Protein AF-A0AA39HF41-F1 (afdb_monomer)

pLDDT: mean 73.72, std 23.26, range [21.7, 98.69]

Solvent-accessible surface area (backbone atoms only — not comparable to full-atom values): 58525 Å² total; per-residue (Å²): 61,38,45,81,34,75,86,63,43,54,76,46,36,61,50,82,94,42,81,87,53,73,68,46,78,69,53,51,40,39,56,74,93,48,81,53,82,61,61,90,40,67,92,63,82,54,64,67,60,45,44,46,60,55,39,68,59,79,60,70,20,18,40,39,44,55,35,76,93,76,39,34,33,40,35,38,27,17,63,51,6,54,32,30,44,17,41,26,35,38,70,87,62,40,34,46,44,78,36,61,58,43,76,86,52,96,90,50,73,56,54,55,40,71,60,57,37,23,30,42,40,30,44,36,56,83,71,44,30,69,76,47,30,32,36,39,30,22,47,84,61,86,68,90,64,60,66,50,52,74,73,46,34,49,83,47,76,48,95,45,48,38,79,70,82,62,62,45,84,80,69,77,73,94,44,76,67,61,42,52,53,54,45,53,55,48,37,58,49,47,52,57,42,49,40,48,19,42,47,67,65,47,73,71,56,84,79,57,86,60,33,43,25,30,57,32,48,33,43,61,53,30,42,51,50,52,54,41,47,60,77,63,47,67,65,87,45,38,36,36,34,28,32,48,21,34,18,68,79,79,90,38,58,21,81,73,17,73,29,47,62,45,24,51,55,45,49,50,50,48,47,74,74,39,70,82,43,52,72,43,51,32,44,25,68,41,44,52,68,57,49,56,51,46,40,70,74,47,44,62,58,36,31,31,66,60,49,24,37,44,50,51,47,49,38,48,52,46,32,57,33,50,55,33,54,29,26,33,69,94,78,65,46,80,42,66,60,75,34,45,42,33,40,37,51,55,53,48,41,59,74,21,46,53,47,74,64,45,47,53,30,30,78,71,50,36,69,64,42,28,52,52,51,36,39,56,39,58,75,39,40,15,75,76,44,30,26,38,52,28,30,26,24,38,74,55,74,26,47,74,32,45,42,59,64,25,61,71,45,37,60,52,59,29,61,41,48,56,72,61,28,27,38,75,90,46,61,93,48,58,14,47,27,35,40,62,35,50,36,39,44,75,71,70,47,56,66,76,57,52,52,54,67,86,66,60,67,42,61,26,20,28,49,61,76,78,47,66,91,86,66,50,52,82,39,74,55,62,84,73,75,54,67,73,74,77,63,84,71,85,83,89,87,86,88,82,92,88,79,66,78,80,84,50,72,70,37,77,49,59,42,96,87,50,48,30,31,31,63,47,78,74,44,81,46,98,90,48,62,49,37,30,28,36,26,31,32,72,88,79,69,49,68,29,28,37,39,33,41,64,48,85,85,60,62,44,69,57,49,24,50,56,56,44,51,54,50,78,76,44,63,73,89,66,36,78,28,48,60,51,75,76,48,59,41,68,49,86,88,31,45,38,39,30,26,60,53,64,42,62,25,51,41,50,40,30,58,58,80,47,64,65,43,66,48,53,68,70,40,25,46,51,50,45,48,50,54,48,52,42,50,50,46,41,43,74,74,32,38,40,50,56,57,60,51,51,76,29,30,23,31,32,46,83,94,38,56,89,39,56,28,57,54,75,43,50,37,37,39,46,74,73,78,80,64,92,66,82,68,87,50,74,69,64,88,47,93,32,55,51,49,94,84,56,54,74,82,43,31,48,58,53,10,43,55,46,48,46,48,34,34,40,23,60,77,74,72,59,58,82,81,55,84,51,68,68,57,41,37,50,53,54,51,52,61,54,64,41,50,46,68,58,28,47,76,55,61,31,67,44,58,53,36,59,52,38,53,51,58,75,68,44,84,52,85,85,51,62,59,66,64,62,48,50,51,41,50,49,52,54,36,54,77,71,67,61,72,93,85,77,86,79,37,69,78,61,54,58,62,64,74,63,74,70,83,77,67,85,76,70,84,77,79,79,86,83,84,89,80,88,87,88,83,86,86,84,86,84,83,88,76,80,94,78,90,52,69,70,57,52,52,50,53,51,48,57,67,66,66,72,77,83,79,83,88,90,56,77,68,58,55,53,53,50,52,52,51,51,54,54,49,54,50,53,48,50,55,52,51,51,52,53,52,66,72,67,58,83,76,83,88,83,85,79,88,85,87,82,91,78,81,86,82,79,92,82,88,80,88,83,85,86,80,84,90,83,84,89,81,91,81,89,86,88,83,88,80,90,88,87,85,89,89,85,88,88,88,80,89,80,92,84,85,89,83,89,84,84,87,83,86,83,87,82,88,86,82,86,82,90,82,84,88,87,84,85,82,88,88,84,89,84,83,89,79,89,87,79,91,89,83,90,85,89,81,87,87,136

Organism: NCBI:txid289476

Foldseek 3Di:
DFAPDQQFGDDFACDPVCNVDGRDLDKDKPPPVDDRQQPVVPPPQDPVVSLQSSLPDFDFMWIWAGDVVNQKIKTATEQQQLQWWKWKAWPVRRDIDIDLFYDDDPVTDIDMATDFHQWMWMQRCPPGHQLPREIEIQDPDPPPDCPCVVSNYHYDYDHHTNDQDAFDPDDDDPDPVSVVVVLVVVLVVLLVLLLVLLCVLCVCVVVDQAAAEEAFLLALLSLSVVVSCCVNPPLSHAYEHFYFAEDAVPPDWRCPFQSNVSRVVSQVVCCVVCVSHHYWYFYQTYYLVNLVVCLVVPQVRLLPPDFFLLSSLVLSSLLSRLQQWGATPPPRHTDGGPHQEYEYSPPLCLLQVQDPVLLVQCVQPNPVSSSVVSRVCSSCSSRNPSSSSQSSNCVSNHGYGYSNVRPSSSNVSSNDDNQSRFDSVDDQQCRTRVSSLVSCVVVVHDPVSSSDGDDDPSRSNVVVVSDDPPGDRGHGHDPVPCVVVVPPDDDDDDDDDDFFDDADAQRWDDAPVFIKGFHAWPDDDPPDQKTWTWIATPPPRDIWIKIKGRDLVDCLVVLQLQLLVVLVPDDPVLCQQAWHFPGWHADRNITITITHDFAAFQVCCCVPVVVVDAWDLLQLLLCLVQVLSNQVSSVVVQKDQLADDSRQWTAGDPPRNSHIHGHDSSCMDRPVPPGPNPDNDDRDDDLLAAAPPDDRLCRRVSSSLLVSLCNQAVVLSPCPVPDDSVVSNVSSVVVLCDAQVRCVVSRHHRLSNVSSVQSVVQPDNPSRDSVSVSVSSVVSNVVVVDDPDDRCTSVNVSVVVVDDPPDPDDDDDDDDDDDDDDDDDDDDDDDDDDDDLVVLVVVLVVLVVPPDDDDDDPPVVVVSVVNNVVSVVVNVVVVVVVVVVPDDDDDDDDDDDDDDDDDDDDDDDDDDDDDDDDDDDDDDDDDDDDDDDDDDDDDDDDDDDDDDDDDDDDDDDDDDDDDDDDDDDDDDDDDDDDDDDDDDDDDD

Radius of gyration: 39.73 Å; Cα contacts (8 Å, |Δi|>4): 1441; chains: 1; bounding box: 141×122×93 Å

Nearest PDB structures (foldseek):
  6eir-assembly3_C  TM=6.598E-01  e=1.238E-09  Homo sapiens
  6ej4-assembly3_C  TM=6.728E-01  e=4.015E-09  Homo sapiens
  3lm0-assembly1_A  TM=6.777E-01  e=1.125E-07  Homo sapiens
  6qf4-assembly1_A  TM=6.521E-01  e=1.509E-07  Homo sapiens
  7q7c-assembly1_A  TM=6.781E-01  e=8.389E-07  Homo sapiens

InterPro domains:
  IPR000719 Protein kinase domain [SM00220] (531-796)
  IPR001962 Asparagine synthase [PF00733] (207-361)
  IPR001962 Asparagine synthase [PF00733] (373-462)
  IPR001962 Asparagine synthase [cd01991] (208-461)
  IPR011009 Protein kinase-like domain superfamily [SSF56112] (516-795)
  IPR014729 Rossmann-like alpha/beta/alpha sandwich fold [G3DSA:3.40.50.620] (176-508)
  IPR051857 Asparagine synthetase domain-containing protein [PTHR45937] (46-478)

Secondary structure (DSSP, 8-state):
-EES-SSS-PEEP--TT-TTS------EEESTTSPPTTGGGTT---HHHHHHHHHT--SS-EEEEEEGGGTEEEEEE-TT--S--EEEE-TTS-BEEEESS----TTS--EEEEPPTT-EEEEE-TT-SGGG-EEEE--SS-----HHHHTTPEEEE-S----PPPP--S---SSHHHHHHHHHHHHHHHHHHHHHHHHHH-TTGGG--PPEEEE--SSHHHHHHHHHHHHHS-TT--EEEEEEEEE-SSS--GGG-THHHHHHHHHHHHHHH-TTS-EEEEEEEEEHHHHHHHIIIIIHHHHTT--BHHHHHHHHHHHHHHH-EEEETTT--EEE---SEEE--TTHHHHHT-SHHHHHHHHHHHHHHHHHHHHHHHHHHIIIIIHHHHHHHHTTT-EEE-GGG-HHHHHHHHHS-HHHH--TTSPTTTSTTHHHHHHHHHTT--HHHHTPPP--HHHHSSHHHHS-TT--TTSBP-GGGGGGGS--SS---------PPPPPTT-EEE-SS-EEEEEEEEEE-TTSSEEEEEEEETTT--EEEEEEES-TT--HHHHHHHHHHHHHHS-GGG-TTSPPEEEEEEETTEEEEEEE----BHHHIIIIITTTPPPPHHHHHHHHHHHHHHHHHHHHTTEE----SGGGEEEPPTTSTT-EEE--GGG-EESSS-SS----PPPP--TTPPPTT--GGGHHHHHHHHHHHHHH-TTT--GGG---HHHHHHHHHHHHT--HHHHHHTT--TTHHHHHHHHHH--SGGGS-HHHHHHHHHHHHHHTT--TT----HHHHHHHHS---------PPPPP------PPP-PPPPPP----HHHHHHHHHHHHH--SS----HHHHHHHHHHHHHHHHHHHHHHHHHHHHTSPPPPP------------------------------------------------------------------------------------------------

Sequence (988 aa):
MVIEDPQHPVFEVHDYNNAECPPTSKSFSYPTSRRPVYEDCDGISNVNLICDLLAQKKGPFAFVYHRPDLQMIFLGRDRFGRCSLVVSLSEDKKTITFGKYAKFDPTFICVRKELLAGTMYIVDYQKGGLDSITFVSSSRYEVKEPILRYFGFYRFTVDGAIEIPRINEHEYIDTDEDFQEHKQENIILGITKFDKAMKSVTYDVEQDDSPVGILFSGGIDSLLVAITAHRTLPAKYQIDLLNVAFGDGETSLPGNAPDRPQCIDAYQYLCDTYPERKFVLVLIDVQKEELQRERLRQVCRVISPANTVLDDSIGCVLWFASRGQGVIHGTGEVYTSTARILLVGSGADELFGGYSRHRGRFEGSGREGLVDELNAELENIGNKNLGRDDRVISSNDRDCRIPFLDDDFVDWVVSLPLEMKMDFSLPRGFGEKIFIREMLKELGVDEKLRTAPKRAMQFGTRIAKLENSKEKGSDPWKSSNIENTRRSTTETKPRQQKSAHRLGKNNFVVSEQHQYVVRDIISSNPRCLFEVYRVTQSRTNIDYALKVETDLSSNRLKAELQVLRLFEFAKESKRYHFPLPIDRGQALKLRFVVMDLLGPTLLDIRRGLLRRKDFSRITACHIASQTFEALTDLHDLGIVHREISLSNFCVGLPPKDDVLFLIGFTSAKDFKGKGPIKENSPRQQTVYAPRSNCPLFLEDFESWLYLVVDVFNQFVVNWAHLKNKGEIDKAKERLLQFGPQQLQQCNVPGTFEKMSKHFFHAKGPDSLNFALIRECLVEMREKEGVASENVCLDWVRKRVVSGKIEQPTRAREHPKDLLTEKKEKEKPMPVPKVADEEQIQKALAELMTTTESRRDDDIGDMQKNNLINQLKKKQEELRIQKWKANLPKPLDSGGSTGSAGKDDELKQASDALADRKDLHNRPCQKSAKAVSPVDKSLTCSGRSANSDSDLASTQKNGPLRRPKDSLGPGHVLLRQRRSNDVKQKKQG

Structure (mmCIF, N/CA/C/O backbone):
data_AF-A0AA39HF41-F1
#
_entry.id   AF-A0AA39HF41-F1
#
loop_
_atom_site.group_PDB
_atom_site.id
_atom_site.type_symbol
_atom_site.label_atom_id
_atom_site.label_alt_id
_atom_site.label_comp_id
_atom_site.label_asym_id
_atom_site.label_entity_id
_atom_site.label_seq_id
_atom_site.pdbx_PDB_ins_code
_atom_site.Cartn_x
_atom_site.Cartn_y
_atom_site.Cartn_z
_atom_site.occupancy
_atom_site.B_iso_or_equiv
_atom_site.auth_seq_id
_atom_site.auth_comp_id
_atom_site.auth_asym_id
_atom_site.auth_atom_id
_atom_site.pdbx_PDB_model_num
ATOM 1 N N . MET A 1 1 ? -4.032 -31.105 -7.626 1.00 64.56 1 MET A N 1
ATOM 2 C CA . MET A 1 1 ? -3.679 -31.526 -8.991 1.00 64.56 1 MET A CA 1
ATOM 3 C C . MET A 1 1 ? -2.314 -32.188 -8.933 1.00 64.56 1 MET A C 1
ATOM 5 O O . MET A 1 1 ? -1.343 -31.498 -8.641 1.00 64.56 1 MET A O 1
ATOM 9 N N . VAL A 1 2 ? -2.263 -33.507 -9.107 1.00 61.50 2 VAL A N 1
ATOM 10 C CA . VAL A 1 2 ? -1.028 -34.316 -9.112 1.00 61.50 2 VAL A CA 1
ATOM 11 C C . VAL A 1 2 ? -0.723 -34.746 -10.545 1.00 61.50 2 VAL A C 1
ATOM 13 O O . VAL A 1 2 ? -1.656 -35.011 -11.296 1.00 61.50 2 VAL A O 1
ATOM 16 N N . ILE A 1 3 ? 0.558 -34.776 -10.915 1.00 59.91 3 ILE A N 1
ATOM 17 C CA . ILE A 1 3 ? 1.062 -35.208 -12.222 1.00 59.91 3 ILE A CA 1
ATOM 18 C C . ILE A 1 3 ? 1.845 -36.502 -12.031 1.00 59.91 3 ILE A C 1
ATOM 20 O O . ILE A 1 3 ? 2.960 -36.487 -11.501 1.00 59.91 3 ILE A O 1
ATOM 24 N N . GLU A 1 4 ? 1.255 -37.613 -12.456 1.00 56.38 4 GLU A N 1
ATOM 25 C CA . GLU A 1 4 ? 1.871 -38.935 -12.310 1.00 56.38 4 GLU A CA 1
ATOM 26 C C . GLU A 1 4 ? 2.978 -39.181 -13.347 1.00 56.38 4 GLU A C 1
ATOM 28 O O . GLU A 1 4 ? 4.086 -39.577 -12.981 1.00 56.38 4 GLU A O 1
ATOM 33 N N . ASP A 1 5 ? 2.720 -38.855 -14.621 1.00 52.47 5 ASP A N 1
ATOM 34 C CA . ASP A 1 5 ? 3.684 -38.958 -15.723 1.00 52.47 5 ASP A CA 1
ATOM 35 C C . ASP A 1 5 ? 3.913 -37.584 -16.391 1.00 52.47 5 ASP A C 1
ATOM 37 O O . ASP A 1 5 ? 2.996 -37.029 -16.994 1.00 52.47 5 ASP A O 1
ATOM 41 N N . PRO A 1 6 ? 5.129 -37.011 -16.335 1.00 48.53 6 PRO A N 1
ATOM 42 C CA . PRO A 1 6 ? 5.464 -35.774 -17.038 1.00 48.53 6 PRO A CA 1
ATOM 43 C C . PRO A 1 6 ? 5.302 -35.841 -18.567 1.00 48.53 6 PRO A C 1
ATOM 45 O O . PRO A 1 6 ? 5.148 -34.791 -19.190 1.00 48.53 6 PRO A O 1
ATOM 48 N N . GLN A 1 7 ? 5.366 -37.035 -19.170 1.00 38.03 7 GLN A N 1
ATOM 49 C CA . GLN A 1 7 ? 5.223 -37.240 -20.618 1.00 38.03 7 GLN A CA 1
ATOM 50 C C . GLN A 1 7 ? 3.755 -37.396 -21.048 1.00 38.03 7 GLN A C 1
ATOM 52 O O . GLN A 1 7 ? 3.411 -37.011 -22.163 1.00 38.03 7 GLN A O 1
ATOM 57 N N . HIS A 1 8 ? 2.891 -37.897 -20.156 1.00 44.69 8 HIS A N 1
ATOM 58 C CA . HIS A 1 8 ? 1.448 -38.074 -20.362 1.00 44.69 8 HIS A CA 1
ATOM 59 C C . HIS A 1 8 ? 0.694 -37.755 -19.060 1.00 44.69 8 HIS A C 1
ATOM 61 O O . HIS A 1 8 ? 0.251 -38.671 -18.363 1.00 44.69 8 HIS A O 1
ATOM 67 N N . PRO A 1 9 ? 0.559 -36.479 -18.661 1.00 47.75 9 PRO A N 1
ATOM 68 C CA . PRO A 1 9 ? 0.039 -36.183 -17.337 1.00 47.75 9 PRO A CA 1
ATOM 69 C C . PRO A 1 9 ? -1.437 -36.531 -17.240 1.00 47.75 9 PRO A C 1
ATOM 71 O O . PRO A 1 9 ? -2.301 -35.889 -17.838 1.00 47.75 9 PRO A O 1
ATOM 74 N N . VAL A 1 10 ? -1.707 -37.541 -16.425 1.00 49.06 10 VAL A N 1
ATOM 75 C CA . VAL A 1 10 ? -3.010 -37.769 -15.820 1.00 49.06 10 VAL A CA 1
ATOM 76 C C . VAL A 1 10 ? -3.095 -36.845 -14.613 1.00 49.06 10 VAL A C 1
ATOM 78 O O . VAL A 1 10 ? -2.204 -36.839 -13.762 1.00 49.06 10 VAL A O 1
ATOM 81 N N . PHE A 1 11 ? -4.134 -36.012 -14.579 1.00 52.59 11 PHE A N 1
ATOM 82 C CA . PHE A 1 11 ? -4.350 -35.056 -13.503 1.00 52.59 11 PHE A CA 1
ATOM 83 C C . PHE A 1 11 ? -5.380 -35.592 -12.523 1.00 52.59 11 PHE A C 1
ATOM 85 O O . PHE A 1 11 ? -6.558 -35.710 -12.857 1.00 52.59 11 PHE A O 1
ATOM 92 N N . GLU A 1 12 ? -4.954 -35.823 -11.285 1.00 54.59 12 GLU A N 1
ATOM 93 C CA . GLU A 1 12 ? -5.878 -36.138 -10.199 1.00 54.59 12 GLU A CA 1
ATOM 94 C C . GLU A 1 12 ? -6.136 -34.912 -9.316 1.00 54.59 12 GLU A C 1
ATOM 96 O O . GLU A 1 12 ? -5.215 -34.214 -8.856 1.00 54.59 12 GLU A O 1
ATOM 101 N N . VAL A 1 13 ? -7.418 -34.626 -9.086 1.00 54.34 13 VAL A N 1
ATOM 102 C CA . VAL A 1 13 ? -7.881 -33.589 -8.160 1.00 54.34 13 VAL A CA 1
ATOM 103 C C . VAL A 1 13 ? -8.195 -34.261 -6.830 1.00 54.34 13 VAL A C 1
ATOM 105 O O . VAL A 1 13 ? -9.045 -35.138 -6.758 1.00 54.34 13 VAL A O 1
ATOM 108 N N . HIS A 1 14 ? -7.489 -33.838 -5.785 1.00 51.78 14 HIS A N 1
ATOM 109 C CA . HIS A 1 14 ? -7.597 -34.382 -4.433 1.00 51.78 14 HIS A CA 1
ATOM 110 C C . HIS A 1 14 ? -8.126 -33.300 -3.490 1.00 51.78 14 HIS A C 1
ATOM 112 O O . HIS A 1 14 ? -7.661 -32.157 -3.560 1.00 51.78 14 HIS A O 1
ATOM 118 N N . ASP A 1 15 ? -9.063 -33.659 -2.609 1.00 52.03 15 ASP A N 1
ATOM 119 C CA . ASP A 1 15 ? -9.501 -32.796 -1.509 1.00 52.03 15 ASP A CA 1
ATOM 120 C C . ASP A 1 15 ? -8.542 -32.961 -0.325 1.00 52.03 15 ASP A C 1
ATOM 122 O O . ASP A 1 15 ? -8.497 -33.994 0.339 1.00 52.03 15 ASP A O 1
ATOM 126 N N . TYR A 1 16 ? -7.749 -31.926 -0.061 1.00 46.75 16 TYR A N 1
ATOM 127 C CA . TYR A 1 16 ? -6.721 -31.969 0.975 1.00 46.75 16 TYR A CA 1
ATOM 128 C C . TYR A 1 16 ? -7.295 -31.995 2.400 1.00 46.75 16 TYR A C 1
ATOM 130 O O . TYR A 1 16 ? -6.627 -32.470 3.317 1.00 46.75 16 TYR A O 1
ATOM 138 N N . ASN A 1 17 ? -8.517 -31.496 2.604 1.00 44.03 17 ASN A N 1
ATOM 139 C CA . ASN A 1 17 ? -9.144 -31.481 3.928 1.00 44.03 17 ASN A CA 1
ATOM 140 C C . ASN A 1 17 ? -9.787 -32.827 4.286 1.00 44.03 17 ASN A C 1
ATOM 142 O O . ASN A 1 17 ? -10.229 -33.004 5.420 1.00 44.03 17 ASN A O 1
ATOM 146 N N . ASN A 1 18 ? -9.829 -33.772 3.344 1.00 44.44 18 ASN A N 1
ATOM 147 C CA . ASN A 1 18 ? -10.396 -35.093 3.552 1.00 44.44 18 ASN A CA 1
ATOM 148 C C . ASN A 1 18 ? -9.549 -36.159 2.840 1.00 44.44 18 ASN A C 1
ATOM 150 O O . ASN A 1 18 ? -9.918 -36.670 1.786 1.00 44.44 18 ASN A O 1
ATOM 154 N N . ALA A 1 19 ? -8.395 -36.484 3.430 1.00 38.59 19 ALA A N 1
ATOM 155 C CA . ALA A 1 19 ? -7.425 -37.437 2.879 1.00 38.59 19 ALA A CA 1
ATOM 156 C C . ALA A 1 19 ? -7.958 -38.880 2.740 1.00 38.59 19 ALA A C 1
ATOM 158 O O . ALA A 1 19 ? -7.330 -39.701 2.078 1.00 38.59 19 ALA A O 1
ATOM 159 N N . GLU A 1 20 ? -9.104 -39.190 3.355 1.00 35.41 20 GLU A N 1
ATOM 160 C CA . GLU A 1 20 ? -9.795 -40.479 3.230 1.00 35.41 20 GLU A CA 1
ATOM 161 C C . GLU A 1 20 ? -10.808 -40.502 2.070 1.00 35.41 20 GLU A C 1
ATOM 163 O O . GLU A 1 20 ? -11.368 -41.554 1.755 1.00 35.41 20 GLU A O 1
ATOM 168 N N . CYS A 1 21 ? -11.050 -39.365 1.406 1.00 36.84 21 CYS A N 1
ATOM 169 C CA . CYS A 1 21 ? -11.893 -39.308 0.217 1.00 36.84 21 CYS A CA 1
ATOM 170 C C . CYS A 1 21 ? -11.071 -39.657 -1.039 1.00 36.84 21 CYS A C 1
ATOM 172 O O . CYS A 1 21 ? -10.010 -39.067 -1.245 1.00 36.84 21 CYS A O 1
ATOM 174 N N . PRO A 1 22 ? -11.551 -40.562 -1.919 1.00 39.22 22 PRO A N 1
ATOM 175 C CA . PRO A 1 22 ? -10.925 -40.783 -3.226 1.00 39.22 22 PRO A CA 1
ATOM 176 C C . PRO A 1 22 ? -10.852 -39.459 -4.008 1.00 39.22 22 PRO A C 1
ATOM 178 O O . PRO A 1 22 ? -11.686 -38.591 -3.742 1.00 39.22 22 PRO A O 1
ATOM 181 N N . PRO A 1 23 ? -9.911 -39.277 -4.960 1.00 40.81 23 PRO A N 1
ATOM 182 C CA . PRO A 1 23 ? -9.758 -38.039 -5.725 1.00 40.81 23 PRO A CA 1
ATOM 183 C C . PRO A 1 23 ? -11.101 -37.571 -6.287 1.00 40.81 23 PRO A C 1
ATOM 185 O O . PRO A 1 23 ? -11.622 -38.106 -7.266 1.00 40.81 23 PRO A O 1
ATOM 188 N N . THR A 1 24 ? -11.711 -36.590 -5.625 1.00 44.41 24 THR A N 1
ATOM 189 C CA . THR A 1 24 ? -12.969 -36.020 -6.077 1.00 44.41 24 THR A CA 1
ATOM 190 C C . THR A 1 24 ? -12.652 -34.850 -6.994 1.00 44.41 24 THR A C 1
ATOM 192 O O . THR A 1 24 ? -12.048 -33.869 -6.564 1.00 44.41 24 THR A O 1
ATOM 195 N N . SER A 1 25 ? -13.124 -34.919 -8.238 1.00 50.34 25 SER A N 1
ATOM 196 C CA . SER A 1 25 ? -13.147 -33.847 -9.246 1.00 50.34 25 SER A CA 1
ATOM 197 C C . SER A 1 25 ? -14.059 -32.670 -8.851 1.00 50.34 25 SER A C 1
ATOM 199 O O . SER A 1 25 ? -14.893 -32.224 -9.641 1.00 50.34 25 SER A O 1
ATOM 201 N N . LYS A 1 26 ? -14.030 -32.235 -7.589 1.00 66.56 26 LYS A N 1
ATOM 202 C CA . LYS A 1 26 ? -15.036 -31.326 -7.042 1.00 66.56 26 LYS A CA 1
ATOM 203 C C . LYS A 1 26 ? -14.544 -29.889 -7.074 1.00 66.56 26 LYS A C 1
ATOM 205 O O . LYS A 1 26 ? -13.587 -29.509 -6.405 1.00 66.56 26 LYS A O 1
ATOM 210 N N . SER A 1 27 ? -15.257 -29.098 -7.861 1.00 82.62 27 SER A N 1
ATOM 211 C CA . SER A 1 27 ? -15.260 -27.644 -7.802 1.00 82.62 27 SER A CA 1
ATOM 212 C C . SER A 1 27 ? -15.625 -27.154 -6.395 1.00 82.62 27 SER A C 1
ATOM 214 O O . SER A 1 27 ? -16.436 -27.785 -5.714 1.00 82.62 27 SER A O 1
ATOM 216 N N . PHE A 1 28 ? -15.079 -26.015 -5.975 1.00 85.06 28 PHE A N 1
ATOM 217 C CA . PHE A 1 28 ? -15.458 -25.349 -4.730 1.00 85.06 28 PHE A CA 1
ATOM 218 C C . PHE A 1 28 ? -15.519 -23.831 -4.892 1.00 85.06 28 PHE A C 1
ATOM 220 O O . PHE A 1 28 ? -14.843 -23.245 -5.738 1.00 85.06 28 PHE A O 1
ATOM 227 N N . SER A 1 29 ? -16.302 -23.184 -4.033 1.00 87.94 29 SER A N 1
ATOM 228 C CA . SER A 1 29 ? -16.437 -21.731 -3.965 1.00 87.94 29 SER A CA 1
ATOM 229 C C . SER A 1 29 ? -16.458 -21.277 -2.509 1.00 87.94 29 SER A C 1
ATOM 231 O O . SER A 1 29 ? -17.043 -21.934 -1.650 1.00 87.94 29 SER A O 1
ATOM 233 N N . TYR A 1 30 ? -15.845 -20.130 -2.247 1.00 85.75 30 TYR A N 1
ATOM 234 C CA . TYR A 1 30 ? -15.946 -19.382 -1.002 1.00 85.75 30 TYR A CA 1
ATOM 235 C C . TYR A 1 30 ? -16.750 -18.095 -1.232 1.00 85.75 30 TYR A C 1
ATOM 237 O O . TYR A 1 30 ? -16.722 -17.586 -2.354 1.00 85.75 30 TYR A O 1
ATOM 245 N N . PRO A 1 31 ? -17.409 -17.547 -0.194 1.00 83.38 31 PRO A N 1
ATOM 246 C CA . PRO A 1 31 ? -17.703 -18.216 1.077 1.00 83.38 31 PRO A CA 1
ATOM 247 C C . PRO A 1 31 ? -18.630 -19.423 0.861 1.00 83.38 31 PRO A C 1
ATOM 249 O O . PRO A 1 31 ? -19.461 -19.420 -0.044 1.00 83.38 31 PRO A O 1
ATOM 252 N N . THR A 1 32 ? -18.494 -20.460 1.689 1.00 79.38 32 THR A N 1
ATOM 253 C CA . THR A 1 32 ? -19.282 -21.701 1.561 1.00 79.38 32 THR A CA 1
ATOM 254 C C . THR A 1 32 ? -20.760 -21.513 1.902 1.00 79.38 32 THR A C 1
ATOM 256 O O . THR A 1 32 ? -21.577 -22.348 1.531 1.00 79.38 32 THR A O 1
ATOM 259 N N . SER A 1 33 ? -21.123 -20.412 2.571 1.00 76.00 33 SER A N 1
ATOM 260 C CA . SER A 1 33 ? -22.520 -20.060 2.852 1.00 76.00 33 SER A CA 1
ATOM 261 C C . SER A 1 33 ? -23.278 -19.517 1.634 1.00 76.00 33 SER A C 1
ATOM 263 O O . SER A 1 33 ? -24.490 -19.312 1.712 1.00 76.00 33 SER A O 1
ATOM 265 N N . ARG A 1 34 ? -22.596 -19.264 0.505 1.00 80.88 34 ARG A N 1
ATOM 266 C CA . ARG A 1 34 ? -23.227 -18.860 -0.760 1.00 80.88 34 ARG A CA 1
ATOM 267 C C . ARG A 1 34 ? -23.335 -20.028 -1.724 1.00 80.88 34 ARG A C 1
ATOM 269 O O . ARG A 1 34 ? -22.486 -20.915 -1.765 1.00 80.88 34 ARG A O 1
ATOM 276 N N . ARG A 1 35 ? -24.353 -19.939 -2.580 1.00 85.31 35 ARG A N 1
ATOM 277 C CA . ARG A 1 35 ? -24.449 -20.736 -3.801 1.00 85.31 35 ARG A CA 1
ATOM 278 C C . ARG A 1 35 ? -23.143 -20.590 -4.611 1.00 85.31 35 ARG A C 1
ATOM 280 O O . ARG A 1 35 ? -22.685 -19.451 -4.766 1.00 85.31 35 ARG A O 1
ATOM 287 N N . PRO A 1 36 ? -22.533 -21.683 -5.107 1.00 88.31 36 PRO A N 1
ATOM 288 C CA . PRO A 1 36 ? -21.303 -21.603 -5.883 1.00 88.31 36 PRO A CA 1
ATOM 289 C C . PRO A 1 36 ? -21.422 -20.658 -7.078 1.00 88.31 36 PRO A C 1
ATOM 291 O O . PRO A 1 36 ? -22.393 -20.688 -7.832 1.00 88.31 36 PRO A O 1
ATOM 294 N N . VAL A 1 37 ? -20.403 -19.822 -7.274 1.00 90.19 37 VAL A N 1
ATOM 295 C CA . VAL A 1 37 ? -20.433 -18.742 -8.277 1.00 90.19 37 VAL A CA 1
ATOM 296 C C . VAL A 1 37 ? -20.560 -19.262 -9.713 1.00 90.19 37 VAL A C 1
ATOM 298 O O . VAL A 1 37 ? -21.150 -18.598 -10.564 1.00 90.19 37 VAL A O 1
ATOM 301 N N . TYR A 1 38 ? -20.039 -20.459 -9.965 1.00 91.00 38 TYR A N 1
ATOM 302 C CA . TYR A 1 38 ? -20.026 -21.125 -11.265 1.00 91.00 38 TYR A CA 1
ATOM 303 C C . TYR A 1 38 ? -21.258 -21.987 -11.549 1.00 91.00 38 TYR A C 1
ATOM 305 O O . TYR A 1 38 ? -21.323 -22.578 -12.619 1.00 91.00 38 TYR A O 1
ATOM 313 N N . GLU A 1 39 ? -22.231 -22.086 -10.641 1.00 89.94 39 GLU A N 1
ATOM 314 C CA . GLU A 1 39 ? -23.346 -23.031 -10.814 1.00 89.94 39 GLU A CA 1
ATOM 315 C C . GLU A 1 39 ? -24.185 -22.734 -12.069 1.00 89.94 39 GLU A C 1
ATOM 317 O O . GLU A 1 39 ? -24.591 -23.642 -12.783 1.00 89.94 39 GLU A O 1
ATOM 322 N N . ASP A 1 40 ? -24.362 -21.456 -12.420 1.00 90.00 40 ASP A N 1
ATOM 323 C CA . ASP A 1 40 ? -25.073 -21.072 -13.651 1.00 90.00 40 ASP A CA 1
ATOM 324 C C . ASP A 1 40 ? -24.261 -21.357 -14.936 1.00 90.00 40 ASP A C 1
ATOM 326 O O . ASP A 1 40 ? -24.747 -21.124 -16.041 1.00 90.00 40 ASP A O 1
ATOM 330 N N . CYS A 1 41 ? -23.016 -21.830 -14.807 1.00 91.75 41 CYS A N 1
ATOM 331 C CA . CYS A 1 41 ? -22.149 -22.211 -15.925 1.00 91.75 41 CYS A CA 1
ATOM 332 C C . CYS A 1 41 ? -22.209 -23.714 -16.241 1.00 91.75 41 CYS A C 1
ATOM 334 O O . CYS A 1 41 ? -21.641 -24.154 -17.250 1.00 91.75 41 CYS A O 1
ATOM 336 N N . ASP A 1 42 ? -22.876 -24.507 -15.399 1.00 89.69 42 ASP A N 1
ATOM 337 C CA . ASP A 1 42 ? -22.987 -25.949 -15.584 1.00 89.69 42 ASP A CA 1
ATOM 338 C C . ASP A 1 42 ? -23.731 -26.280 -16.887 1.00 89.69 42 ASP A C 1
ATOM 340 O O . ASP A 1 42 ? -24.760 -25.697 -17.224 1.00 89.69 42 ASP A O 1
ATOM 344 N N . GLY A 1 43 ? -23.167 -27.198 -17.677 1.00 88.56 43 GLY A N 1
ATOM 345 C CA . GLY A 1 43 ? -23.699 -27.582 -18.991 1.00 88.56 43 GLY A CA 1
ATOM 346 C C . GLY A 1 43 ? -23.360 -26.632 -20.149 1.00 88.56 43 GLY A C 1
ATOM 347 O O . GLY A 1 43 ? -23.606 -26.977 -21.305 1.00 88.56 43 GLY A O 1
ATOM 348 N N . ILE A 1 44 ? -22.747 -25.470 -19.896 1.00 93.06 44 ILE A N 1
ATOM 349 C CA . ILE A 1 44 ? -22.271 -24.573 -20.960 1.00 93.06 44 ILE A CA 1
ATOM 350 C C . ILE A 1 44 ? -20.939 -25.097 -21.500 1.00 93.06 44 ILE A C 1
ATOM 352 O O . ILE A 1 44 ? -20.003 -25.274 -20.730 1.00 93.06 44 ILE A O 1
ATOM 356 N N . SER A 1 45 ? -20.819 -25.328 -22.810 1.00 90.06 45 SER A N 1
ATOM 357 C CA . SER A 1 45 ? -19.562 -25.766 -23.449 1.00 90.06 45 SER A CA 1
ATOM 358 C C . SER A 1 45 ? -18.726 -24.620 -24.032 1.00 90.06 45 SER A C 1
ATOM 360 O O . SER A 1 45 ? -17.535 -24.779 -24.289 1.00 90.06 45 SER A O 1
ATOM 362 N N . ASN A 1 46 ? -19.334 -23.448 -24.243 1.00 87.75 46 ASN A N 1
ATOM 363 C CA . ASN A 1 46 ? -18.644 -22.270 -24.757 1.00 87.75 46 ASN A CA 1
ATOM 364 C C . ASN A 1 46 ? -17.836 -21.590 -23.640 1.00 87.75 46 ASN A C 1
ATOM 366 O O . ASN A 1 46 ? -18.404 -20.932 -22.770 1.00 87.75 46 ASN A O 1
ATOM 370 N N . VAL A 1 47 ? -16.510 -21.716 -23.712 1.00 83.06 47 VAL A N 1
ATOM 371 C CA . VAL A 1 47 ? -15.562 -21.149 -22.740 1.00 83.06 47 VAL A CA 1
ATOM 372 C C . VAL A 1 47 ? -15.728 -19.636 -22.581 1.00 83.06 47 VAL A C 1
ATOM 374 O O . VAL A 1 47 ? -15.722 -19.151 -21.456 1.00 83.06 47 VAL A O 1
ATOM 377 N N . ASN A 1 48 ? -15.947 -18.888 -23.667 1.00 82.06 48 ASN A N 1
ATOM 378 C CA . ASN A 1 48 ? -16.120 -17.433 -23.590 1.00 82.06 48 ASN A CA 1
ATOM 379 C C . ASN A 1 48 ? -17.402 -17.058 -22.836 1.00 82.06 48 ASN A C 1
ATOM 381 O O . ASN A 1 48 ? -17.381 -16.149 -22.019 1.00 82.06 48 ASN A O 1
ATOM 385 N N . LEU A 1 49 ? -18.494 -17.802 -23.043 1.00 84.69 49 LEU A N 1
ATOM 386 C CA . LEU A 1 49 ? -19.744 -17.558 -22.320 1.00 84.69 49 LEU A CA 1
ATOM 387 C C . LEU A 1 49 ? -19.612 -17.872 -20.822 1.00 84.69 49 LEU A C 1
ATOM 389 O O . LEU A 1 49 ? -20.114 -17.110 -20.000 1.00 84.69 49 LEU A O 1
ATOM 393 N N . ILE A 1 50 ? -18.916 -18.958 -20.460 1.00 87.25 50 ILE A N 1
ATOM 394 C CA . ILE A 1 50 ? -18.575 -19.247 -19.054 1.00 87.25 50 ILE A CA 1
ATOM 395 C C . ILE A 1 50 ? -17.796 -18.066 -18.469 1.00 87.25 50 ILE A C 1
ATOM 397 O O . ILE A 1 50 ? -18.123 -17.578 -17.388 1.00 87.25 50 ILE A O 1
ATOM 401 N N . CYS A 1 51 ? -16.792 -17.583 -19.202 1.00 82.38 51 CYS A N 1
ATOM 402 C CA . CYS A 1 51 ? -15.975 -16.463 -18.772 1.00 82.38 51 CYS A CA 1
ATOM 403 C C . CYS A 1 51 ? -16.797 -15.190 -18.540 1.00 82.38 51 CYS A C 1
ATOM 405 O O . CYS A 1 51 ? -16.659 -14.563 -17.491 1.00 82.38 51 CYS A O 1
ATOM 407 N N . ASP A 1 52 ? -17.670 -14.837 -19.481 1.00 80.31 52 ASP A N 1
ATOM 408 C CA . ASP A 1 52 ? -18.526 -13.654 -19.388 1.00 80.31 52 ASP A CA 1
ATOM 409 C C . ASP A 1 52 ? -19.488 -13.742 -18.195 1.00 80.31 52 ASP A C 1
ATOM 411 O O . ASP A 1 52 ? -19.657 -12.766 -17.463 1.00 80.31 52 ASP A O 1
ATOM 415 N N . LEU A 1 53 ? -20.090 -14.914 -17.962 1.00 86.94 53 LEU A N 1
ATOM 416 C CA . LEU A 1 53 ? -21.001 -15.137 -16.836 1.00 86.94 53 LEU A CA 1
ATOM 417 C C . LEU A 1 53 ? -20.288 -15.030 -15.489 1.00 86.94 53 LEU A C 1
ATOM 419 O O . LEU A 1 53 ? -20.839 -14.438 -14.561 1.00 86.94 53 LEU A O 1
ATOM 423 N N . LEU A 1 54 ? -19.077 -15.580 -15.376 1.00 86.56 54 LEU A N 1
ATOM 424 C CA . LEU A 1 54 ? -18.264 -15.503 -14.161 1.00 86.56 54 LEU A CA 1
ATOM 425 C C . LEU A 1 54 ? -17.737 -14.084 -13.916 1.00 86.56 54 LEU A C 1
ATOM 427 O O . LEU A 1 54 ? -17.723 -13.632 -12.771 1.00 86.56 54 LEU A O 1
ATOM 431 N N . ALA A 1 55 ? -17.355 -13.359 -14.971 1.00 81.12 55 ALA A N 1
ATOM 432 C CA . ALA A 1 55 ? -16.852 -11.989 -14.870 1.00 81.12 55 ALA A CA 1
ATOM 433 C C . ALA A 1 55 ? -17.921 -10.981 -14.404 1.00 81.12 55 ALA A C 1
ATOM 435 O O . ALA A 1 55 ? -17.583 -9.952 -13.822 1.00 81.12 55 ALA A O 1
ATOM 436 N N . GLN A 1 56 ? -19.207 -11.276 -14.619 1.00 83.19 56 GLN A N 1
ATOM 437 C CA . GLN A 1 56 ? -20.333 -10.427 -14.204 1.00 83.19 56 GLN A CA 1
ATOM 438 C C . GLN A 1 56 ? -20.762 -10.625 -12.740 1.00 83.19 56 GLN A C 1
ATOM 440 O O . GLN A 1 56 ? -21.644 -9.915 -12.248 1.00 83.19 56 GLN A O 1
ATOM 445 N N . LYS A 1 57 ? -20.188 -11.601 -12.028 1.00 87.69 57 LYS A N 1
ATOM 446 C CA . LYS A 1 57 ? -20.599 -11.927 -10.658 1.00 87.69 57 LYS A CA 1
ATOM 447 C C . LYS A 1 57 ? -20.137 -10.836 -9.689 1.00 87.69 57 LYS A C 1
ATOM 449 O O . LYS A 1 57 ? -18.982 -10.421 -9.704 1.00 87.69 57 LYS A O 1
ATOM 454 N N . LYS A 1 58 ? -21.055 -10.393 -8.825 1.00 88.31 58 LYS A N 1
ATOM 455 C CA . LYS A 1 58 ? -20.812 -9.398 -7.769 1.00 88.31 58 LYS A CA 1
ATOM 456 C C . LYS A 1 58 ? -20.692 -10.050 -6.392 1.00 88.31 58 LYS A C 1
ATOM 458 O O . LYS A 1 58 ? -21.224 -11.137 -6.150 1.00 88.31 58 LYS A O 1
ATOM 463 N N . GLY A 1 59 ? -20.062 -9.336 -5.466 1.00 89.75 59 GLY A N 1
ATOM 464 C CA . GLY A 1 59 ? -19.880 -9.758 -4.083 1.00 89.75 59 GLY A CA 1
ATOM 465 C C . GLY A 1 59 ? -18.604 -10.572 -3.846 1.00 89.75 59 GLY A C 1
ATOM 466 O O . GLY A 1 59 ? -17.873 -10.884 -4.784 1.00 89.75 59 GLY A O 1
ATOM 467 N N . PRO A 1 60 ? -18.307 -10.895 -2.577 1.00 90.94 60 PRO A N 1
ATOM 468 C CA . PRO A 1 60 ? -17.098 -11.621 -2.211 1.00 90.94 60 PRO A CA 1
ATOM 469 C C . PRO A 1 60 ? -17.162 -13.059 -2.720 1.00 90.94 60 PRO A C 1
ATOM 471 O O . PRO A 1 60 ? -18.132 -13.771 -2.444 1.00 90.94 60 PRO A O 1
ATOM 474 N N . PHE A 1 61 ? -16.120 -13.484 -3.433 1.00 91.31 61 PHE A N 1
ATOM 475 C CA . PHE A 1 61 ? -15.953 -14.878 -3.802 1.00 91.31 61 PHE A CA 1
ATOM 476 C C . PHE A 1 61 ? -14.520 -15.242 -4.171 1.00 91.31 61 PHE A C 1
ATOM 478 O O . PHE A 1 61 ? -13.719 -14.423 -4.620 1.00 91.31 61 PHE A O 1
ATOM 485 N N . ALA A 1 62 ? -14.228 -16.527 -4.038 1.00 92.25 62 ALA A N 1
ATOM 486 C CA . ALA A 1 62 ? -13.094 -17.177 -4.671 1.00 92.25 62 ALA A CA 1
ATOM 487 C C . ALA A 1 62 ? -13.510 -18.593 -5.054 1.00 92.25 62 ALA A C 1
ATOM 489 O O . ALA A 1 62 ? -14.196 -19.243 -4.270 1.00 92.25 62 ALA A O 1
ATOM 490 N N . PHE A 1 63 ? -13.118 -19.085 -6.223 1.00 91.38 63 PHE A N 1
ATOM 491 C CA . PHE A 1 63 ? -13.562 -20.400 -6.672 1.00 91.38 63 PHE A CA 1
ATOM 492 C C . PHE A 1 63 ? -12.497 -21.170 -7.441 1.00 91.38 63 PHE A C 1
ATOM 494 O O . PHE A 1 63 ? -11.575 -20.603 -8.031 1.00 91.38 63 PHE A O 1
ATOM 501 N N . VAL A 1 64 ? -12.699 -22.483 -7.454 1.00 89.88 64 VAL A N 1
ATOM 502 C CA . VAL A 1 64 ? -12.066 -23.451 -8.341 1.00 89.88 64 VAL A CA 1
ATOM 503 C C . VAL A 1 64 ? -13.191 -24.242 -8.986 1.00 89.88 64 VAL A C 1
ATOM 505 O O . VAL A 1 64 ? -13.949 -24.912 -8.296 1.00 89.88 64 VAL A O 1
ATOM 508 N N . TYR A 1 65 ? -13.319 -24.150 -10.301 1.00 90.50 65 TYR A N 1
ATOM 509 C CA . TYR A 1 65 ? -14.367 -24.782 -11.087 1.00 90.50 65 TYR A CA 1
ATOM 510 C C . TYR A 1 65 ? -13.742 -25.750 -12.083 1.00 90.50 65 TYR A C 1
ATOM 512 O O . TYR A 1 65 ? -13.197 -25.355 -13.112 1.00 90.50 65 TYR A O 1
ATOM 520 N N . HIS A 1 66 ? -13.767 -27.033 -11.741 1.00 87.38 66 HIS A N 1
ATOM 521 C CA . HIS A 1 66 ? -13.227 -28.099 -12.570 1.00 87.38 66 HIS A CA 1
ATOM 522 C C . HIS A 1 66 ? -14.278 -28.553 -13.583 1.00 87.38 66 HIS A C 1
ATOM 524 O O . HIS A 1 66 ? -15.381 -28.949 -13.211 1.00 87.38 66 HIS A O 1
ATOM 530 N N . ARG A 1 67 ? -13.917 -28.514 -14.868 1.00 87.06 67 ARG A N 1
ATOM 531 C CA . ARG A 1 67 ? -14.729 -28.983 -15.995 1.00 87.06 67 ARG A CA 1
ATOM 532 C C . ARG A 1 67 ? -14.007 -30.099 -16.745 1.00 87.06 67 ARG A C 1
ATOM 534 O O . ARG A 1 67 ? -13.288 -29.820 -17.708 1.00 87.06 67 ARG A O 1
ATOM 541 N N . PRO A 1 68 ? -14.160 -31.362 -16.295 1.00 81.50 68 PRO A N 1
ATOM 542 C CA . PRO A 1 68 ? -13.529 -32.516 -16.936 1.00 81.50 68 PRO A CA 1
ATOM 543 C C . PRO A 1 68 ? -13.945 -32.693 -18.400 1.00 81.50 68 PRO A C 1
ATOM 545 O O . PRO A 1 68 ? -13.121 -33.072 -19.224 1.00 81.50 68 PRO A O 1
ATOM 548 N N . ASP A 1 69 ? -15.197 -32.368 -18.732 1.00 84.38 69 ASP A N 1
ATOM 549 C CA . ASP A 1 69 ? -15.752 -32.417 -20.090 1.00 84.38 69 ASP A CA 1
ATOM 550 C C . ASP A 1 69 ? -15.057 -31.448 -21.059 1.00 84.38 69 ASP A C 1
ATOM 552 O O . ASP A 1 69 ? -14.971 -31.729 -22.252 1.00 84.38 69 ASP A O 1
ATOM 556 N N . LEU A 1 70 ? -14.522 -30.337 -20.542 1.00 83.81 70 LEU A N 1
ATOM 557 C CA . LEU A 1 70 ? -13.735 -29.362 -21.305 1.00 83.81 70 LEU A CA 1
ATOM 558 C C . LEU A 1 70 ? -12.222 -29.574 -21.167 1.00 83.81 70 LEU A C 1
ATOM 560 O O . LEU A 1 70 ? -11.451 -28.924 -21.873 1.00 83.81 70 LEU A O 1
ATOM 564 N N . GLN A 1 71 ? -11.798 -30.457 -20.257 1.00 80.44 71 GLN A N 1
ATOM 565 C CA . GLN A 1 71 ? -10.413 -30.587 -19.796 1.00 80.44 71 GLN A CA 1
ATOM 566 C C . GLN A 1 71 ? -9.832 -29.248 -19.307 1.00 80.44 71 GLN A C 1
ATOM 568 O O . GLN A 1 71 ? -8.703 -28.875 -19.631 1.00 80.44 71 GLN A O 1
ATOM 573 N N . MET A 1 72 ? -10.626 -28.508 -18.521 1.00 82.12 72 MET A N 1
ATOM 574 C CA . MET A 1 72 ? -10.259 -27.185 -18.006 1.00 82.12 72 MET A CA 1
ATOM 575 C C . MET A 1 72 ? -10.547 -27.034 -16.508 1.00 82.12 72 MET A C 1
ATOM 577 O O . MET A 1 72 ? -11.445 -27.678 -15.964 1.00 82.12 72 MET A O 1
ATOM 581 N N . ILE A 1 73 ? -9.787 -26.174 -15.824 1.00 83.56 73 ILE A N 1
ATOM 582 C CA . ILE A 1 73 ? -10.112 -25.683 -14.473 1.00 83.56 73 ILE A CA 1
ATOM 583 C C . ILE A 1 73 ? -10.178 -24.159 -14.518 1.00 83.56 73 ILE A C 1
ATOM 585 O O . ILE A 1 73 ? -9.185 -23.509 -14.822 1.00 83.56 73 ILE A O 1
ATOM 589 N N . PHE A 1 74 ? -11.318 -23.581 -14.165 1.00 86.12 74 PHE A N 1
ATOM 590 C CA . PHE A 1 74 ? -11.474 -22.141 -14.010 1.00 86.12 74 PHE A CA 1
ATOM 591 C C . PHE A 1 74 ? -11.193 -21.769 -12.555 1.00 86.12 74 PHE A C 1
ATOM 593 O O . PHE A 1 74 ? -11.707 -22.390 -11.631 1.00 86.12 74 PHE A O 1
ATOM 600 N N . LEU A 1 75 ? -10.379 -20.751 -12.336 1.00 87.38 75 LEU A N 1
ATOM 601 C CA . LEU A 1 75 ? -10.049 -20.210 -11.026 1.00 87.38 75 LEU A CA 1
ATOM 602 C C . LEU A 1 75 ? -10.371 -18.726 -11.062 1.00 87.38 75 LEU A C 1
ATOM 604 O O . LEU A 1 75 ? -10.121 -18.060 -12.067 1.00 87.38 75 LEU A O 1
ATOM 608 N N . GLY A 1 76 ? -10.865 -18.175 -9.969 1.00 86.06 76 GLY A N 1
ATOM 609 C CA . GLY A 1 76 ? -11.156 -16.752 -9.937 1.00 86.06 76 GLY A CA 1
ATOM 610 C C . GLY A 1 76 ? -11.331 -16.234 -8.532 1.00 86.06 76 GLY A C 1
ATOM 611 O O . GLY A 1 76 ? -11.648 -16.981 -7.605 1.00 86.06 76 GLY A O 1
ATOM 612 N N . ARG A 1 77 ? -11.117 -14.931 -8.396 1.00 89.62 77 ARG A N 1
ATOM 613 C CA . ARG A 1 77 ? -11.428 -14.153 -7.200 1.00 89.62 77 ARG A CA 1
ATOM 614 C C . ARG A 1 77 ? -12.305 -12.981 -7.605 1.00 89.62 77 ARG A C 1
ATOM 616 O O . ARG A 1 77 ? -12.240 -12.522 -8.746 1.00 89.62 77 ARG A O 1
ATOM 623 N N . ASP A 1 78 ? -13.093 -12.493 -6.661 1.00 90.50 78 ASP A N 1
ATOM 624 C CA . ASP A 1 78 ? -13.905 -11.305 -6.871 1.00 90.50 78 ASP A CA 1
ATOM 625 C C . ASP A 1 78 ? -13.056 -10.061 -7.170 1.00 90.50 78 ASP A C 1
ATOM 627 O O . ASP A 1 78 ? -11.833 -10.040 -6.987 1.00 90.50 78 ASP A O 1
ATOM 631 N N . ARG A 1 79 ? -13.745 -9.001 -7.596 1.00 87.19 79 ARG A N 1
ATOM 632 C CA . ARG A 1 79 ? -13.190 -7.708 -8.009 1.00 87.19 79 ARG A CA 1
ATOM 633 C C . ARG A 1 79 ? -12.113 -7.148 -7.080 1.00 87.19 79 ARG A C 1
ATOM 635 O O . ARG A 1 79 ? -11.102 -6.654 -7.564 1.00 87.19 79 ARG A O 1
ATOM 642 N N . PHE A 1 80 ? -12.305 -7.253 -5.766 1.00 90.81 80 PHE A N 1
ATOM 643 C CA . PHE A 1 80 ? -11.377 -6.708 -4.773 1.00 90.81 80 PHE A CA 1
ATOM 644 C C . PHE A 1 80 ? -10.534 -7.790 -4.096 1.00 90.81 80 PHE A C 1
ATOM 646 O O . PHE A 1 80 ? -9.649 -7.460 -3.314 1.00 90.81 80 PHE A O 1
ATOM 653 N N . GLY A 1 81 ? -10.776 -9.075 -4.381 1.00 90.88 81 GLY A N 1
ATOM 654 C CA . GLY A 1 81 ? -10.093 -10.191 -3.731 1.00 90.88 81 GLY A CA 1
ATOM 655 C C . GLY A 1 81 ? -10.433 -10.298 -2.245 1.00 90.88 81 GLY A C 1
ATOM 656 O O . GLY A 1 81 ? -9.543 -10.523 -1.425 1.00 90.88 81 GLY A O 1
ATOM 657 N N . ARG A 1 82 ? -11.709 -10.125 -1.889 1.00 92.44 82 ARG A N 1
ATOM 658 C CA . ARG A 1 82 ? -12.203 -10.232 -0.506 1.00 92.44 82 ARG A CA 1
ATOM 659 C C . ARG A 1 82 ? -12.068 -11.654 0.038 1.00 92.44 82 ARG A C 1
ATOM 661 O O . ARG A 1 82 ? -11.838 -11.814 1.229 1.00 92.44 82 ARG A O 1
ATOM 668 N N . CYS A 1 83 ? -12.157 -12.668 -0.822 1.00 91.88 83 CYS A N 1
ATOM 669 C CA . CYS A 1 83 ? -11.827 -14.049 -0.468 1.00 91.88 83 CYS A CA 1
ATOM 670 C C . CYS A 1 83 ? -10.434 -14.437 -0.986 1.00 91.88 83 CYS A C 1
ATOM 672 O O . CYS A 1 83 ? -10.054 -14.114 -2.116 1.00 91.88 83 CYS A O 1
ATOM 674 N N . SER A 1 84 ? -9.667 -15.138 -0.155 1.00 91.44 84 SER A N 1
ATOM 675 C CA . SER A 1 84 ? -8.324 -15.629 -0.468 1.00 91.44 84 SER A CA 1
ATOM 676 C C . SER A 1 84 ? -8.360 -16.849 -1.387 1.00 91.44 84 SER A C 1
ATOM 678 O O . SER A 1 84 ? -9.182 -17.752 -1.207 1.00 91.44 84 SER A O 1
ATOM 680 N N . LEU A 1 85 ? -7.417 -16.907 -2.329 1.00 90.25 85 LEU A N 1
ATOM 681 C CA . LEU A 1 85 ? -7.156 -18.096 -3.137 1.00 90.25 85 LEU A CA 1
ATOM 682 C C . LEU A 1 85 ? -5.668 -18.167 -3.467 1.00 90.25 85 LEU A C 1
ATOM 684 O O . LEU A 1 85 ? -5.131 -17.383 -4.252 1.00 90.25 85 LEU A O 1
ATOM 688 N N . VAL A 1 86 ? -5.009 -19.143 -2.858 1.00 87.19 86 VAL A N 1
ATOM 689 C CA . VAL A 1 86 ? -3.568 -19.347 -2.923 1.00 87.19 86 VAL A CA 1
ATOM 690 C C . VAL A 1 86 ? -3.263 -20.535 -3.824 1.00 87.19 86 VAL A C 1
ATOM 692 O O . VAL A 1 86 ? -3.875 -21.598 -3.714 1.00 87.19 86 VAL A O 1
ATOM 695 N N . VAL A 1 87 ? -2.264 -20.361 -4.685 1.00 84.31 87 VAL A N 1
ATOM 696 C CA . VAL A 1 87 ? -1.630 -21.435 -5.448 1.00 84.31 87 VAL A CA 1
ATOM 697 C C . VAL A 1 87 ? -0.321 -21.845 -4.777 1.00 84.31 87 VAL A C 1
ATOM 699 O O . VAL A 1 87 ? 0.477 -21.006 -4.348 1.00 84.31 87 VAL A O 1
ATOM 702 N N . SER A 1 88 ? -0.109 -23.153 -4.663 1.00 82.31 88 SER A N 1
ATOM 703 C CA . SER A 1 88 ? 1.088 -23.775 -4.093 1.00 82.31 88 SER A CA 1
ATOM 704 C C . SER A 1 88 ? 1.636 -24.810 -5.079 1.00 82.31 88 SER A C 1
ATOM 706 O O . SER A 1 88 ? 0.908 -25.732 -5.446 1.00 82.31 88 SER A O 1
ATOM 708 N N . LEU A 1 89 ? 2.895 -24.663 -5.502 1.00 77.31 89 LEU A N 1
ATOM 709 C CA . LEU A 1 89 ? 3.593 -25.604 -6.391 1.00 77.31 89 LEU A CA 1
ATOM 710 C C . LEU A 1 89 ? 4.676 -26.358 -5.610 1.00 77.31 89 LEU A C 1
ATOM 712 O O . LEU A 1 89 ? 5.481 -25.733 -4.910 1.00 77.31 89 LEU A O 1
ATOM 716 N N . SER A 1 90 ? 4.695 -27.686 -5.718 1.00 75.25 90 SER A N 1
ATOM 717 C CA . SER A 1 90 ? 5.758 -28.524 -5.152 1.00 75.25 90 SER A CA 1
ATOM 718 C C . SER A 1 90 ? 7.105 -28.293 -5.848 1.00 75.25 90 SER A C 1
ATOM 720 O O . SER A 1 90 ? 7.167 -27.851 -6.992 1.00 75.25 90 SER A O 1
ATOM 722 N N . GLU A 1 91 ? 8.207 -28.593 -5.160 1.00 72.38 91 GLU A N 1
ATOM 723 C CA . GLU A 1 91 ? 9.566 -28.377 -5.680 1.00 72.38 91 GLU A CA 1
ATOM 724 C C . GLU A 1 91 ? 9.855 -29.184 -6.957 1.00 72.38 91 GLU A C 1
ATOM 726 O O . GLU A 1 91 ? 10.441 -28.668 -7.907 1.00 72.38 91 GLU A O 1
ATOM 731 N N . ASP A 1 92 ? 9.357 -30.422 -7.018 1.00 69.75 92 ASP A N 1
ATOM 732 C CA . ASP A 1 92 ? 9.425 -31.299 -8.194 1.00 69.75 92 ASP A CA 1
ATOM 733 C C . ASP A 1 92 ? 8.501 -30.858 -9.343 1.00 69.75 92 ASP A C 1
ATOM 735 O O . ASP A 1 92 ? 8.476 -31.482 -10.404 1.00 69.75 92 ASP A O 1
ATOM 739 N N . LYS A 1 93 ? 7.732 -29.786 -9.120 1.00 69.69 93 LYS A N 1
ATOM 740 C CA . LYS A 1 93 ? 6.693 -29.231 -9.986 1.00 69.69 93 LYS A CA 1
ATOM 741 C C . LYS A 1 93 ? 5.543 -30.183 -10.310 1.00 69.69 93 LYS A C 1
ATOM 743 O O . LYS A 1 93 ? 4.650 -29.787 -11.045 1.00 69.69 93 LYS A O 1
ATOM 748 N N . LYS A 1 94 ? 5.493 -31.392 -9.751 1.00 69.19 94 LYS A N 1
ATOM 749 C CA . LYS A 1 94 ? 4.472 -32.396 -10.093 1.00 69.19 94 LYS A CA 1
ATOM 750 C C . LYS A 1 94 ? 3.117 -32.134 -9.451 1.00 69.19 94 LYS A C 1
ATOM 752 O O . LYS A 1 94 ? 2.113 -32.659 -9.913 1.00 69.19 94 LYS A O 1
ATOM 757 N N . THR A 1 95 ? 3.068 -31.349 -8.378 1.00 73.69 95 THR A N 1
ATOM 758 C CA . THR A 1 95 ? 1.837 -31.113 -7.625 1.00 73.69 95 THR A CA 1
ATOM 759 C C . THR A 1 95 ? 1.522 -29.631 -7.533 1.00 73.69 95 THR A C 1
ATOM 761 O O . THR A 1 95 ? 2.296 -28.840 -6.993 1.00 73.69 95 THR A O 1
ATOM 764 N N . ILE A 1 96 ? 0.324 -29.273 -7.990 1.00 76.94 96 ILE A N 1
ATOM 765 C CA . ILE A 1 96 ? -0.262 -27.943 -7.837 1.00 76.94 96 ILE A CA 1
ATOM 766 C C . ILE A 1 96 ? -1.474 -28.052 -6.917 1.00 76.94 96 ILE A C 1
ATOM 768 O O . ILE A 1 96 ? -2.374 -28.872 -7.127 1.00 76.94 96 ILE A O 1
ATOM 772 N N . THR A 1 97 ? -1.497 -27.216 -5.884 1.00 78.44 97 THR A N 1
ATOM 773 C CA . THR A 1 97 ? -2.609 -27.114 -4.934 1.00 78.44 97 THR A CA 1
ATOM 774 C C . THR A 1 97 ? -3.208 -25.719 -5.002 1.00 78.44 97 THR A C 1
ATOM 776 O O . THR A 1 97 ? -2.474 -24.729 -4.977 1.00 78.44 97 THR A O 1
ATOM 779 N N . PHE A 1 98 ? -4.535 -25.657 -5.056 1.00 82.81 98 PHE A N 1
ATOM 780 C CA . PHE A 1 98 ? -5.311 -24.429 -4.947 1.00 82.81 98 PHE A CA 1
ATOM 781 C C . PHE A 1 98 ? -6.156 -24.514 -3.684 1.00 82.81 98 PHE A C 1
ATOM 783 O O . PHE A 1 98 ? -6.770 -25.547 -3.427 1.00 82.81 98 PHE A O 1
ATOM 790 N N . GLY A 1 99 ? -6.198 -23.446 -2.901 1.00 82.50 99 GLY A N 1
ATOM 791 C CA . GLY A 1 99 ? -7.022 -23.416 -1.700 1.00 82.50 99 GLY A CA 1
ATOM 792 C C . GLY A 1 99 ? -6.985 -22.066 -1.013 1.00 82.50 99 GLY A C 1
ATOM 793 O O . GLY A 1 99 ? -6.205 -21.189 -1.383 1.00 82.50 99 GLY A O 1
ATOM 794 N N . LYS A 1 100 ? -7.822 -21.894 0.013 1.00 84.31 100 LYS A N 1
ATOM 795 C CA . LYS A 1 100 ? -7.813 -20.664 0.817 1.00 84.31 100 LYS A CA 1
ATOM 796 C C . LYS A 1 100 ? -6.450 -20.437 1.479 1.00 84.31 100 LYS A C 1
ATOM 798 O O . LYS A 1 100 ? -5.978 -19.305 1.495 1.00 84.31 100 LYS A O 1
ATOM 803 N N . TYR A 1 101 ? -5.822 -21.500 1.986 1.00 85.31 101 TYR A N 1
ATOM 804 C CA . TYR A 1 101 ? -4.539 -21.462 2.691 1.00 85.31 101 TYR A CA 1
ATOM 805 C C . TYR A 1 101 ? -3.393 -21.995 1.834 1.00 85.31 101 TYR A C 1
ATOM 807 O O . TYR A 1 101 ? -3.564 -22.903 1.021 1.00 85.31 101 TYR A O 1
ATOM 815 N N . ALA A 1 102 ? -2.194 -21.465 2.065 1.00 79.69 102 ALA A N 1
ATOM 816 C CA . ALA A 1 102 ? -0.986 -21.996 1.457 1.00 79.69 102 ALA A CA 1
ATOM 817 C C . ALA A 1 102 ? -0.661 -23.397 2.004 1.00 79.69 102 ALA A C 1
ATOM 819 O O . ALA A 1 102 ? -0.711 -23.616 3.217 1.00 79.69 102 ALA A O 1
ATOM 820 N N . LYS A 1 103 ? -0.252 -24.335 1.137 1.00 71.25 103 LYS A N 1
ATOM 821 C CA . LYS A 1 103 ? 0.150 -25.676 1.588 1.00 71.25 103 LYS A CA 1
ATOM 822 C C . LYS A 1 103 ? 1.430 -25.577 2.417 1.00 71.25 103 LYS A C 1
ATOM 824 O O . LYS A 1 103 ? 2.497 -25.215 1.904 1.00 71.25 103 LYS A O 1
ATOM 829 N N . PHE A 1 104 ? 1.331 -25.903 3.703 1.00 63.72 104 PHE A N 1
ATOM 830 C CA . PHE A 1 104 ? 2.486 -26.019 4.583 1.00 63.72 104 PHE A CA 1
ATOM 831 C C . PHE A 1 104 ? 2.975 -27.465 4.580 1.00 63.72 104 PHE A C 1
ATOM 833 O O . PHE A 1 104 ? 2.421 -28.312 5.270 1.00 63.72 104 PHE A O 1
ATOM 840 N N . ASP A 1 105 ? 4.003 -27.733 3.782 1.00 60.81 105 ASP A N 1
ATOM 841 C CA . ASP A 1 105 ? 4.681 -29.020 3.761 1.00 60.81 105 ASP A CA 1
ATOM 842 C C . ASP A 1 105 ? 6.104 -28.832 4.310 1.00 60.81 105 ASP A C 1
ATOM 844 O O . ASP A 1 105 ? 6.894 -28.119 3.688 1.00 60.81 105 ASP A O 1
ATOM 848 N N . PRO A 1 106 ? 6.430 -29.377 5.493 1.00 50.66 106 PRO A N 1
ATOM 849 C CA . PRO A 1 106 ? 7.767 -29.263 6.067 1.00 50.66 106 PRO A CA 1
ATOM 850 C C . PRO A 1 106 ? 8.811 -30.115 5.329 1.00 50.66 106 PRO A C 1
ATOM 852 O O . PRO A 1 106 ? 10.000 -29.941 5.583 1.00 50.66 106 PRO A O 1
ATOM 855 N N . THR A 1 107 ? 8.391 -31.020 4.437 1.00 42.59 107 THR A N 1
ATOM 856 C CA . THR A 1 107 ? 9.285 -31.928 3.700 1.00 42.59 107 THR A CA 1
ATOM 857 C C . THR A 1 107 ? 9.705 -31.403 2.324 1.00 42.59 107 THR A C 1
ATOM 859 O O . THR A 1 107 ? 10.656 -31.926 1.751 1.00 42.59 107 THR A O 1
ATOM 862 N N . PHE A 1 108 ? 9.076 -30.330 1.825 1.00 47.31 108 PHE A N 1
ATOM 863 C CA . PHE A 1 108 ? 9.359 -29.749 0.506 1.00 47.31 108 PHE A CA 1
ATOM 864 C C . PHE A 1 108 ? 9.445 -28.219 0.546 1.00 47.31 108 PHE A C 1
ATOM 866 O O . PHE A 1 108 ? 8.654 -27.549 1.218 1.00 47.31 108 PHE A O 1
ATOM 873 N N . ILE A 1 109 ? 10.338 -27.629 -0.255 1.00 54.34 109 ILE A N 1
ATOM 874 C CA . ILE A 1 109 ? 10.322 -26.181 -0.497 1.00 54.34 109 ILE A CA 1
ATOM 875 C C . ILE A 1 109 ? 9.199 -25.881 -1.500 1.00 54.34 109 ILE A C 1
ATOM 877 O O . ILE A 1 109 ? 9.352 -26.018 -2.708 1.00 54.34 109 ILE A O 1
ATOM 881 N N . CYS A 1 110 ? 8.032 -25.479 -0.997 1.00 62.00 110 CYS A N 1
ATOM 882 C CA . CYS A 1 110 ? 6.881 -25.130 -1.829 1.00 62.00 110 CYS A CA 1
ATOM 883 C C . CYS A 1 110 ? 6.852 -23.627 -2.147 1.00 62.00 110 CYS A C 1
ATOM 885 O O . CYS A 1 110 ? 6.889 -22.787 -1.239 1.00 62.00 110 CYS A O 1
ATOM 887 N N . VAL A 1 111 ? 6.729 -23.274 -3.430 1.00 71.25 111 VAL A N 1
ATOM 888 C CA . VAL A 1 111 ? 6.487 -21.885 -3.843 1.00 71.25 111 VAL A CA 1
ATOM 889 C C . VAL A 1 111 ? 4.997 -21.598 -3.713 1.00 71.25 111 VAL A C 1
ATOM 891 O O . VAL A 1 111 ? 4.169 -22.296 -4.295 1.00 71.25 111 VAL A O 1
ATOM 894 N N . ARG A 1 112 ? 4.661 -20.541 -2.970 1.00 82.12 112 ARG A N 1
ATOM 895 C CA . ARG A 1 112 ? 3.283 -20.150 -2.646 1.00 82.12 112 ARG A CA 1
ATOM 896 C C . ARG A 1 112 ? 3.011 -18.735 -3.117 1.00 82.12 112 ARG A C 1
ATOM 898 O O . ARG A 1 112 ? 3.848 -17.854 -2.897 1.00 82.12 112 ARG A O 1
ATOM 905 N N . LYS A 1 113 ? 1.850 -18.503 -3.724 1.00 83.25 113 LYS A N 1
ATOM 906 C CA . LYS A 1 113 ? 1.442 -17.187 -4.226 1.00 83.25 113 LYS A CA 1
ATOM 907 C C . LYS A 1 113 ? -0.070 -16.996 -4.180 1.00 83.25 113 LYS A C 1
ATOM 909 O O . LYS A 1 113 ? -0.823 -17.945 -4.335 1.00 83.25 113 LYS A O 1
ATOM 914 N N . GLU A 1 114 ? -0.490 -15.754 -3.986 1.00 87.06 114 GLU A N 1
ATOM 915 C CA . GLU A 1 114 ? -1.889 -15.349 -4.096 1.00 87.06 114 GLU A CA 1
ATOM 916 C C . GLU A 1 114 ? -2.264 -15.226 -5.577 1.00 87.06 114 GLU A C 1
ATOM 918 O O . GLU A 1 114 ? -1.479 -14.670 -6.352 1.00 87.06 114 GLU A O 1
ATOM 923 N N . LEU A 1 115 ? -3.440 -15.715 -5.974 1.00 84.12 115 LEU A N 1
ATOM 924 C CA . LEU A 1 115 ? -4.007 -15.381 -7.283 1.00 84.12 115 LEU A CA 1
ATOM 925 C C . LEU A 1 115 ? -4.504 -13.936 -7.280 1.00 84.12 115 LEU A C 1
ATOM 927 O O . LEU A 1 115 ? -5.005 -13.468 -6.263 1.00 84.12 115 LEU A O 1
ATOM 931 N N . LEU A 1 116 ? -4.394 -13.219 -8.397 1.00 81.25 116 LEU A N 1
ATOM 932 C CA . LEU A 1 116 ? -4.798 -11.815 -8.429 1.00 81.25 116 LEU A CA 1
ATOM 933 C C . LEU A 1 116 ? -6.305 -11.640 -8.228 1.00 81.25 116 LEU A C 1
ATOM 935 O O . LEU A 1 116 ? -7.116 -12.399 -8.758 1.00 81.25 116 LEU A O 1
ATOM 939 N N . ALA A 1 117 ? -6.662 -10.589 -7.492 1.00 84.19 117 ALA A N 1
ATOM 940 C CA . ALA A 1 117 ? -8.023 -10.069 -7.446 1.00 84.19 117 ALA A CA 1
ATOM 941 C C . ALA A 1 117 ? -8.504 -9.623 -8.838 1.00 84.19 117 ALA A C 1
ATOM 943 O O . ALA A 1 117 ? -7.691 -9.271 -9.699 1.00 84.19 117 ALA A O 1
ATOM 944 N N . GLY A 1 118 ? -9.820 -9.662 -9.067 1.00 80.25 118 GLY A N 1
ATOM 945 C CA . GLY A 1 118 ? -10.431 -9.230 -10.330 1.00 80.25 118 GLY A CA 1
ATOM 946 C C . GLY A 1 118 ? -9.916 -9.981 -11.562 1.00 80.25 118 GLY A C 1
ATOM 947 O O . GLY A 1 118 ? -10.010 -9.486 -12.681 1.00 80.25 118 GLY A O 1
ATOM 948 N N . THR A 1 119 ? -9.327 -11.162 -11.370 1.00 76.56 119 THR A N 1
ATOM 949 C CA . THR A 1 119 ? -8.743 -11.954 -12.449 1.00 76.56 119 THR A CA 1
ATOM 950 C C . THR A 1 119 ? -9.303 -13.363 -12.410 1.00 76.56 119 THR A C 1
ATOM 952 O O . THR A 1 119 ? -9.319 -14.024 -11.372 1.00 76.56 119 THR A O 1
ATOM 955 N N . MET A 1 120 ? -9.727 -13.830 -13.578 1.00 79.81 120 MET A N 1
ATOM 956 C CA . MET A 1 120 ? -10.047 -15.225 -13.823 1.00 79.81 120 MET A CA 1
ATOM 957 C C . MET A 1 120 ? -8.886 -15.887 -14.559 1.00 79.81 120 MET A C 1
ATOM 959 O O . MET A 1 120 ? -8.258 -15.274 -15.424 1.00 79.81 120 MET A O 1
ATOM 963 N N . TYR A 1 121 ? -8.617 -17.131 -14.202 1.00 80.38 121 TYR A N 1
ATOM 964 C CA . TYR A 1 121 ? -7.566 -17.976 -14.737 1.00 80.38 121 TYR A CA 1
ATOM 965 C C . TYR A 1 121 ? -8.202 -19.265 -15.246 1.00 80.38 121 TYR A C 1
ATOM 967 O O . TYR A 1 121 ? -8.984 -19.877 -14.528 1.00 80.38 121 TYR A O 1
ATOM 975 N N . ILE A 1 122 ? -7.854 -19.709 -16.446 1.00 79.06 122 ILE A N 1
ATOM 976 C CA . ILE A 1 122 ? -8.308 -21.001 -16.976 1.00 79.06 122 ILE A CA 1
ATOM 977 C C . ILE A 1 122 ? -7.090 -21.882 -17.161 1.00 79.06 122 ILE A C 1
ATOM 979 O O . ILE A 1 122 ? -6.228 -21.528 -17.950 1.00 79.06 122 ILE A O 1
ATOM 983 N N . VAL A 1 123 ? -7.021 -22.996 -16.448 1.00 78.94 123 VAL A N 1
ATOM 984 C CA . VAL A 1 123 ? -6.012 -24.040 -16.613 1.00 78.94 123 VAL A CA 1
ATOM 985 C C . VAL A 1 123 ? -6.495 -24.976 -17.714 1.00 78.94 123 VAL A C 1
ATOM 987 O O . VAL A 1 123 ? -7.360 -25.812 -17.460 1.00 78.94 123 VAL A O 1
ATOM 990 N N . ASP A 1 124 ? -5.966 -24.823 -18.924 1.00 75.75 124 ASP A N 1
ATOM 991 C CA . ASP A 1 124 ? -6.185 -25.762 -20.027 1.00 75.75 124 ASP A CA 1
ATOM 992 C C . ASP A 1 124 ? -5.100 -26.844 -19.990 1.00 75.75 124 ASP A C 1
ATOM 994 O O . ASP A 1 124 ? -3.903 -26.539 -20.062 1.00 75.75 124 ASP A O 1
ATOM 998 N N . TYR A 1 125 ? -5.527 -28.100 -19.841 1.00 73.94 125 TYR A N 1
ATOM 999 C CA . TYR A 1 125 ? -4.643 -29.259 -19.749 1.00 73.94 125 TYR A CA 1
ATOM 1000 C C . TYR A 1 125 ? -4.852 -30.287 -20.874 1.00 73.94 125 TYR A C 1
ATOM 1002 O O . TYR A 1 125 ? -4.471 -31.449 -20.729 1.00 73.94 125 TYR A O 1
ATOM 1010 N N . GLN A 1 126 ? -5.372 -29.857 -22.031 1.00 68.38 126 GLN A N 1
ATOM 1011 C CA . GLN A 1 126 ? -5.609 -30.725 -23.194 1.00 68.38 126 GLN A CA 1
ATOM 1012 C C . GLN A 1 126 ? -4.333 -31.309 -23.832 1.00 68.38 126 GLN A C 1
ATOM 1014 O O . GLN A 1 126 ? -4.388 -32.358 -24.472 1.00 68.38 126 GLN A O 1
ATOM 1019 N N . LYS A 1 127 ? -3.176 -30.636 -23.714 1.00 54.91 127 LYS A N 1
ATOM 1020 C CA . LYS A 1 127 ? -1.961 -30.960 -24.497 1.00 54.91 127 LYS A CA 1
ATOM 1021 C C . LYS A 1 127 ? -0.863 -31.733 -23.766 1.00 54.91 127 LYS A C 1
ATOM 1023 O O . LYS A 1 127 ? 0.129 -32.060 -24.405 1.00 54.91 127 LYS A O 1
ATOM 1028 N N . GLY A 1 128 ? -1.038 -32.049 -22.484 1.00 51.53 128 GLY A N 1
ATOM 1029 C CA . GLY A 1 128 ? -0.083 -32.842 -21.705 1.00 51.53 128 GLY A CA 1
ATOM 1030 C C . GLY A 1 128 ? 1.271 -32.153 -21.441 1.00 51.53 128 GLY A C 1
ATOM 1031 O O . GLY A 1 128 ? 2.012 -31.793 -22.349 1.00 51.53 128 GLY A O 1
ATOM 1032 N N . GLY A 1 129 ? 1.592 -31.912 -20.174 1.00 51.59 129 GLY A N 1
ATOM 1033 C CA . GLY A 1 129 ? 2.884 -31.451 -19.641 1.00 51.59 129 GLY A CA 1
ATOM 1034 C C . GLY A 1 129 ? 2.746 -30.151 -18.838 1.00 51.59 129 GLY A C 1
ATOM 1035 O O . GLY A 1 129 ? 1.903 -29.326 -19.163 1.00 51.59 129 GLY A O 1
ATOM 1036 N N . LEU A 1 130 ? 3.567 -29.915 -17.801 1.00 49.62 130 LEU A N 1
ATOM 1037 C CA . LEU A 1 130 ? 3.571 -28.612 -17.094 1.00 49.62 130 LEU A CA 1
ATOM 1038 C C . LEU A 1 130 ? 3.886 -27.442 -18.030 1.00 49.62 130 LEU A C 1
ATOM 1040 O O . LEU A 1 130 ? 3.305 -26.370 -17.882 1.00 49.62 130 LEU A O 1
ATOM 1044 N N . ASP A 1 131 ? 4.760 -27.679 -19.009 1.00 51.69 131 ASP A N 1
ATOM 1045 C CA . ASP A 1 131 ? 5.152 -26.696 -20.021 1.00 51.69 131 ASP A CA 1
ATOM 1046 C C . ASP A 1 131 ? 4.033 -26.411 -21.040 1.00 51.69 131 ASP A C 1
ATOM 1048 O O . ASP A 1 131 ? 4.134 -25.462 -21.816 1.00 51.69 131 ASP A O 1
ATOM 1052 N N . SER A 1 132 ? 2.963 -27.214 -21.060 1.00 50.97 132 SER A N 1
ATOM 1053 C CA . SER A 1 132 ? 1.806 -27.023 -21.942 1.00 50.97 132 SER A CA 1
ATOM 1054 C C . SER A 1 132 ? 0.544 -26.578 -21.204 1.00 50.97 132 SER A C 1
ATOM 1056 O O . SER A 1 132 ? -0.441 -26.236 -21.866 1.00 50.97 132 SER A O 1
ATOM 1058 N N . ILE A 1 133 ? 0.580 -26.496 -19.862 1.00 56.22 133 ILE A N 1
ATOM 1059 C CA . ILE A 1 133 ? -0.510 -25.911 -19.081 1.00 56.22 133 ILE A CA 1
ATOM 1060 C C . ILE A 1 133 ? -0.622 -24.438 -19.465 1.00 56.22 133 ILE A C 1
ATOM 1062 O O . ILE A 1 133 ? 0.228 -23.593 -19.151 1.00 56.22 133 ILE A O 1
ATOM 1066 N N . THR A 1 134 ? -1.704 -24.146 -20.169 1.00 56.25 134 THR A N 1
ATOM 1067 C CA . THR A 1 134 ? -1.973 -22.822 -20.698 1.00 56.25 134 THR A CA 1
ATOM 1068 C C . THR A 1 134 ? -2.934 -22.119 -19.764 1.00 56.25 134 THR A C 1
ATOM 1070 O O . THR A 1 134 ? -3.974 -22.671 -19.415 1.00 56.25 134 THR A O 1
ATOM 1073 N N . PHE A 1 135 ? -2.576 -20.902 -19.357 1.00 62.72 135 PHE A N 1
ATOM 1074 C CA . PHE A 1 135 ? -3.447 -20.064 -18.553 1.00 62.72 135 PHE A CA 1
ATOM 1075 C C . PHE A 1 135 ? -4.095 -18.996 -19.419 1.00 62.72 135 PHE A C 1
ATOM 1077 O O . PHE A 1 135 ? -3.406 -18.156 -20.011 1.00 62.72 135 PHE A O 1
ATOM 1084 N N . VAL A 1 136 ? -5.424 -18.998 -19.451 1.00 56.31 136 VAL A N 1
ATOM 1085 C CA . VAL A 1 136 ? -6.192 -17.905 -20.051 1.00 56.31 136 VAL A CA 1
ATOM 1086 C C . VAL A 1 136 ? -6.577 -16.919 -18.961 1.00 56.31 136 VAL A C 1
ATOM 1088 O O . VAL A 1 136 ? -7.187 -17.308 -17.967 1.00 56.31 136 VAL A O 1
ATOM 1091 N N . SER A 1 137 ? -6.202 -15.652 -19.137 1.00 59.78 137 SER A N 1
ATOM 1092 C CA . SER A 1 137 ? -6.607 -14.561 -18.248 1.00 59.78 137 SER A CA 1
ATOM 1093 C C . SER A 1 137 ? -7.576 -13.630 -18.961 1.00 59.78 137 SER A C 1
ATOM 1095 O O . SER A 1 137 ? -7.313 -13.238 -20.097 1.00 59.78 137 SER A O 1
ATOM 1097 N N . SER A 1 138 ? -8.664 -13.242 -18.294 1.00 52.72 138 SER A N 1
ATOM 1098 C CA . SER A 1 138 ? -9.644 -12.309 -18.866 1.00 52.72 138 SER A CA 1
ATOM 1099 C C . SER A 1 138 ? -9.315 -10.823 -18.643 1.00 52.72 138 SER A C 1
ATOM 1101 O O . SER A 1 138 ? -10.045 -9.943 -19.098 1.00 52.72 138 SER A O 1
ATOM 1103 N N . SER A 1 139 ? -8.204 -10.502 -17.964 1.00 53.38 139 SER A N 1
ATOM 1104 C CA . SER A 1 139 ? -7.817 -9.109 -17.709 1.00 53.38 139 SER A CA 1
ATOM 1105 C C . SER A 1 139 ? -7.341 -8.413 -18.992 1.00 53.38 139 SER A C 1
ATOM 1107 O O . SER A 1 139 ? -6.291 -8.766 -19.540 1.00 53.38 139 SER A O 1
ATOM 1109 N N . ARG A 1 140 ? -8.069 -7.359 -19.406 1.00 45.88 140 ARG A N 1
ATOM 1110 C CA . ARG A 1 140 ? -7.722 -6.435 -20.511 1.00 45.88 140 ARG A CA 1
ATOM 1111 C C . ARG A 1 140 ? -6.414 -5.683 -20.283 1.00 45.88 140 ARG A C 1
ATOM 1113 O O . ARG A 1 140 ? -5.784 -5.235 -21.237 1.00 45.88 140 ARG A O 1
ATOM 1120 N N . TYR A 1 141 ? -5.986 -5.548 -19.033 1.00 48.53 141 TYR A N 1
ATOM 1121 C CA . TYR A 1 141 ? -4.702 -4.942 -18.736 1.00 48.53 141 TYR A CA 1
ATOM 1122 C C . TYR A 1 141 ? -3.596 -5.955 -19.001 1.00 48.53 141 TYR A C 1
ATOM 1124 O O . TYR A 1 141 ? -3.667 -7.123 -18.594 1.00 48.53 141 TYR A O 1
ATOM 1132 N N . GLU A 1 142 ? -2.549 -5.494 -19.683 1.00 44.16 142 GLU A N 1
ATOM 1133 C CA . GLU A 1 142 ? -1.267 -6.172 -19.822 1.00 44.16 142 GLU A CA 1
ATOM 1134 C C . GLU A 1 142 ? -0.621 -6.243 -18.429 1.00 44.16 142 GLU A C 1
ATOM 1136 O O . GLU A 1 142 ? 0.350 -5.551 -18.121 1.00 44.16 142 GLU A O 1
ATOM 1141 N N . VAL A 1 143 ? -1.222 -7.028 -17.523 1.00 48.53 143 VAL A N 1
ATOM 1142 C CA . VAL A 1 143 ? -0.696 -7.222 -16.182 1.00 48.53 143 VAL A CA 1
ATOM 1143 C C . VAL A 1 143 ? 0.691 -7.785 -16.409 1.00 48.53 143 VAL A C 1
ATOM 1145 O O . VAL A 1 143 ? 0.843 -8.846 -17.024 1.00 48.53 143 VAL A O 1
ATOM 1148 N N . LYS A 1 144 ? 1.714 -7.028 -16.016 1.00 45.94 144 LYS A N 1
ATOM 1149 C CA . LYS A 1 144 ? 3.107 -7.469 -16.020 1.00 45.94 144 LYS A CA 1
ATOM 1150 C C . LYS A 1 144 ? 3.223 -8.550 -14.946 1.00 45.94 144 LYS A C 1
ATOM 1152 O O . LYS A 1 144 ? 3.820 -8.304 -13.909 1.00 45.94 144 LYS A O 1
ATOM 1157 N N . GLU A 1 145 ? 2.601 -9.702 -15.172 1.00 55.22 145 GLU A N 1
ATOM 1158 C CA . GLU A 1 145 ? 2.475 -10.798 -14.221 1.00 55.22 145 GLU A CA 1
ATOM 1159 C C . GLU A 1 145 ? 3.474 -11.900 -14.565 1.00 55.22 145 GLU A C 1
ATOM 1161 O O . GLU A 1 145 ? 3.197 -12.773 -15.392 1.00 55.22 145 GLU A O 1
ATOM 1166 N N . PRO A 1 146 ? 4.676 -11.868 -13.964 1.00 51.88 146 PRO A N 1
ATOM 1167 C CA . PRO A 1 146 ? 5.657 -12.932 -14.094 1.00 51.88 146 PRO A CA 1
ATOM 1168 C C . PRO A 1 146 ? 5.280 -14.190 -13.298 1.00 51.88 146 PRO A C 1
ATOM 1170 O O . PRO A 1 146 ? 6.001 -15.177 -13.399 1.00 51.88 146 PRO A O 1
ATOM 1173 N N . ILE A 1 147 ? 4.198 -14.186 -12.507 1.00 55.28 147 ILE A N 1
ATOM 1174 C CA . ILE A 1 147 ? 3.905 -15.260 -11.548 1.00 55.28 147 ILE A CA 1
ATOM 1175 C C . ILE A 1 147 ? 3.617 -16.594 -12.232 1.00 55.28 147 ILE A C 1
ATOM 1177 O O . ILE A 1 147 ? 4.162 -17.619 -11.844 1.00 55.28 147 ILE A O 1
ATOM 1181 N N . LEU A 1 148 ? 2.844 -16.570 -13.317 1.00 55.69 148 LEU A N 1
ATOM 1182 C CA . LEU A 1 148 ? 2.521 -17.770 -14.077 1.00 55.69 148 LEU A CA 1
ATOM 1183 C C . LEU A 1 148 ? 3.741 -18.260 -14.869 1.00 55.69 148 LEU A C 1
ATOM 1185 O O . LEU A 1 148 ? 4.010 -19.456 -14.883 1.00 55.69 148 LEU A O 1
ATOM 1189 N N . ARG A 1 149 ? 4.578 -17.345 -15.388 1.00 59.78 149 ARG A N 1
ATOM 1190 C CA . ARG A 1 149 ? 5.879 -17.704 -15.990 1.00 59.78 149 ARG A CA 1
ATOM 1191 C C . ARG A 1 149 ? 6.826 -18.351 -14.980 1.00 59.78 149 ARG A C 1
ATOM 1193 O O . ARG A 1 149 ? 7.556 -19.266 -15.341 1.00 59.78 149 ARG A O 1
ATOM 1200 N N . TYR A 1 150 ? 6.817 -17.893 -13.726 1.00 56.81 150 TYR A N 1
ATOM 1201 C CA . TYR A 1 150 ? 7.626 -18.474 -12.652 1.00 56.81 150 TYR A CA 1
ATOM 1202 C C . TYR A 1 150 ? 7.263 -19.947 -12.403 1.00 56.81 150 TYR A C 1
ATOM 1204 O O . TYR A 1 150 ? 8.138 -20.763 -12.121 1.00 56.81 150 TYR A O 1
ATOM 1212 N N . PHE A 1 151 ? 5.989 -20.301 -12.572 1.00 58.78 151 PHE A N 1
ATOM 1213 C CA . PHE A 1 151 ? 5.504 -21.675 -12.466 1.00 58.78 151 PHE A CA 1
ATOM 1214 C C . PHE A 1 151 ? 5.591 -22.479 -13.784 1.00 58.78 151 PHE A C 1
ATOM 1216 O O . PHE A 1 151 ? 5.221 -23.647 -13.790 1.00 58.78 151 PHE A O 1
ATOM 1223 N N . GLY A 1 152 ? 6.132 -21.901 -14.868 1.00 54.62 152 GLY A N 1
ATOM 1224 C CA . GLY A 1 152 ? 6.301 -22.568 -16.171 1.00 54.62 152 GLY A CA 1
ATOM 1225 C C . GLY A 1 152 ? 5.149 -22.376 -17.164 1.00 54.62 152 GLY A C 1
ATOM 1226 O O . GLY A 1 152 ? 5.140 -23.007 -18.212 1.00 54.62 152 GLY A O 1
ATOM 1227 N N . PHE A 1 153 ? 4.193 -21.495 -16.868 1.00 57.50 153 PHE A N 1
ATOM 1228 C CA . PHE A 1 153 ? 2.964 -21.353 -17.645 1.00 57.50 153 PHE A CA 1
ATOM 1229 C C . PHE A 1 153 ? 3.022 -20.262 -18.720 1.00 57.50 153 PHE A C 1
ATOM 1231 O O . PHE A 1 153 ? 3.601 -19.183 -18.528 1.00 57.50 153 PHE A O 1
ATOM 1238 N N . TYR A 1 154 ? 2.319 -20.514 -19.827 1.00 55.25 154 TYR A N 1
ATOM 1239 C CA . TYR A 1 154 ? 2.146 -19.582 -20.942 1.00 55.25 154 TYR A CA 1
ATOM 1240 C C . TYR A 1 154 ? 0.783 -18.880 -20.872 1.00 55.25 154 TYR A C 1
ATOM 1242 O O . TYR A 1 154 ? -0.229 -19.488 -20.524 1.00 55.25 154 TYR A O 1
ATOM 1250 N N . ARG A 1 155 ? 0.770 -17.575 -21.183 1.00 60.16 155 ARG A N 1
ATOM 1251 C CA . ARG A 1 155 ? -0.410 -16.700 -21.086 1.00 60.16 155 ARG A CA 1
ATOM 1252 C C . ARG A 1 155 ? -1.063 -16.501 -22.450 1.00 60.16 155 ARG A C 1
ATOM 1254 O O . ARG A 1 155 ? -0.381 -16.073 -23.380 1.00 60.16 155 ARG A O 1
ATOM 1261 N N . PHE A 1 156 ? -2.385 -16.644 -22.498 1.00 54.66 156 PHE A N 1
ATOM 1262 C CA . PHE A 1 156 ? -3.239 -16.057 -23.535 1.00 54.66 156 PHE A CA 1
ATOM 1263 C C . PHE A 1 156 ? -4.294 -15.164 -22.873 1.00 54.66 156 PHE A C 1
ATOM 1265 O O . PHE A 1 156 ? -4.742 -15.437 -21.759 1.00 54.66 156 PHE A O 1
ATOM 1272 N N . THR A 1 157 ? -4.648 -14.061 -23.527 1.00 55.66 157 THR A N 1
ATOM 1273 C CA . THR A 1 157 ? -5.694 -13.151 -23.047 1.00 55.66 157 THR A CA 1
ATOM 1274 C C . THR A 1 157 ? -6.949 -13.385 -23.877 1.00 55.66 157 THR A C 1
ATOM 1276 O O . THR A 1 157 ? -6.858 -13.453 -25.102 1.00 55.66 157 THR A O 1
ATOM 1279 N N . VAL A 1 158 ? -8.098 -13.505 -23.217 1.00 52.66 158 VAL A N 1
ATOM 1280 C CA . VAL A 1 158 ? -9.419 -13.494 -23.863 1.00 52.66 158 VAL A CA 1
ATOM 1281 C C . VAL A 1 158 ? -10.165 -12.257 -23.369 1.00 52.66 158 VAL A C 1
ATOM 1283 O O . VAL A 1 158 ? -10.033 -11.879 -22.206 1.00 52.66 158 VAL A O 1
ATOM 1286 N N . ASP A 1 159 ? -10.906 -11.597 -24.254 1.00 50.94 159 ASP A N 1
ATOM 1287 C CA . ASP A 1 159 ? -11.693 -10.413 -23.908 1.00 50.94 159 ASP A CA 1
ATOM 1288 C C . ASP A 1 159 ? -12.823 -10.789 -22.930 1.00 50.94 159 ASP A C 1
ATOM 1290 O O . ASP A 1 159 ? -13.657 -11.621 -23.266 1.00 50.94 159 ASP A O 1
ATOM 1294 N N . GLY A 1 160 ? -12.849 -10.198 -21.725 1.00 55.06 160 GLY A N 1
ATOM 1295 C CA . GLY A 1 160 ? -13.902 -10.465 -20.723 1.00 55.06 160 GLY A CA 1
ATOM 1296 C C . GLY A 1 160 ? -13.551 -10.036 -19.287 1.00 55.06 160 GLY A C 1
ATOM 1297 O O . GLY A 1 160 ? -13.618 -10.842 -18.360 1.00 55.06 160 GLY A O 1
ATOM 1298 N N . ALA A 1 161 ? -13.084 -8.797 -19.092 1.00 54.69 161 ALA A N 1
ATOM 1299 C CA . ALA A 1 161 ? -12.494 -8.360 -17.821 1.00 54.69 161 ALA A CA 1
ATOM 1300 C C . ALA A 1 161 ? -13.525 -8.088 -16.713 1.00 54.69 161 ALA A C 1
ATOM 1302 O O . ALA A 1 161 ? -14.538 -7.434 -16.947 1.00 54.69 161 ALA A O 1
ATOM 1303 N N . ILE A 1 162 ? -13.191 -8.503 -15.484 1.00 66.81 162 ILE A N 1
ATOM 1304 C CA . ILE A 1 162 ? -13.771 -7.942 -14.259 1.00 66.81 162 ILE A CA 1
ATOM 1305 C C . ILE A 1 162 ? -13.187 -6.528 -14.120 1.00 66.81 162 ILE A C 1
ATOM 1307 O O . ILE A 1 162 ? -12.005 -6.365 -13.817 1.00 66.81 162 ILE A O 1
ATOM 1311 N N . GLU A 1 163 ? -13.977 -5.497 -14.409 1.00 67.50 163 GLU A N 1
ATOM 1312 C CA . GLU A 1 163 ? -13.500 -4.110 -14.383 1.00 67.50 163 GLU A CA 1
ATOM 1313 C C . GLU A 1 163 ? -13.440 -3.585 -12.944 1.00 67.50 163 GLU A C 1
ATOM 1315 O O . GLU A 1 163 ? -14.470 -3.444 -12.291 1.00 67.50 163 GLU A O 1
ATOM 1320 N N . ILE A 1 164 ? -12.248 -3.268 -12.433 1.00 74.88 164 ILE A N 1
ATOM 1321 C CA . ILE A 1 164 ? -12.074 -2.514 -11.178 1.00 74.88 164 ILE A CA 1
ATOM 1322 C C . ILE A 1 164 ? -12.414 -1.044 -11.472 1.00 74.88 164 ILE A C 1
ATOM 1324 O O . ILE A 1 164 ? -11.943 -0.517 -12.483 1.00 74.88 164 ILE A O 1
ATOM 1328 N N . PRO A 1 165 ? -13.253 -0.374 -10.660 1.00 81.69 165 PRO A N 1
ATOM 1329 C CA . PRO A 1 165 ? -13.691 0.967 -10.991 1.00 81.69 165 PRO A CA 1
ATOM 1330 C C . PRO A 1 165 ? -12.543 1.941 -10.739 1.00 81.69 165 PRO A C 1
ATOM 1332 O O . PRO A 1 165 ? -11.758 1.767 -9.803 1.00 81.69 165 PRO A O 1
ATOM 1335 N N . ARG A 1 166 ? -12.462 2.989 -11.555 1.00 82.88 166 ARG A N 1
ATOM 1336 C CA . ARG A 1 166 ? -11.488 4.062 -11.358 1.00 82.88 166 ARG A CA 1
ATOM 1337 C C . ARG A 1 166 ? -12.138 5.241 -10.649 1.00 82.88 166 ARG A C 1
ATOM 1339 O O . ARG A 1 166 ? -13.313 5.535 -10.856 1.00 82.88 166 ARG A O 1
ATOM 1346 N N . ILE A 1 167 ? -11.354 5.911 -9.815 1.00 85.31 167 ILE A N 1
ATOM 1347 C CA . ILE A 1 167 ? -11.722 7.169 -9.167 1.00 85.31 167 ILE A CA 1
ATOM 1348 C C . ILE A 1 167 ? -12.035 8.211 -10.245 1.00 85.31 167 ILE A C 1
ATOM 1350 O O . ILE A 1 167 ? -11.251 8.377 -11.180 1.00 85.31 167 ILE A O 1
ATOM 1354 N N . ASN A 1 168 ? -13.159 8.915 -10.091 1.00 80.00 168 ASN A N 1
ATOM 1355 C CA . ASN A 1 168 ? -13.570 10.005 -10.967 1.00 80.00 168 ASN A CA 1
ATOM 1356 C C . ASN A 1 168 ? -12.473 11.076 -11.055 1.00 80.00 168 ASN A C 1
ATOM 1358 O O . ASN A 1 168 ? -12.134 11.740 -10.071 1.00 80.00 168 ASN A O 1
ATOM 1362 N N . GLU A 1 169 ? -11.913 11.221 -12.254 1.00 73.44 169 GLU A N 1
ATOM 1363 C CA . GLU A 1 169 ? -10.823 12.146 -12.546 1.00 73.44 169 GLU A CA 1
ATOM 1364 C C . GLU A 1 169 ? -11.308 13.452 -13.204 1.00 73.44 169 GLU A C 1
ATOM 1366 O O . GLU A 1 169 ? -10.556 14.429 -13.195 1.00 73.44 169 GLU A O 1
ATOM 1371 N N . HIS A 1 170 ? -12.561 13.505 -13.680 1.00 62.00 170 HIS A N 1
ATOM 1372 C CA . HIS A 1 170 ? -13.049 14.504 -14.641 1.00 62.00 170 HIS A CA 1
ATOM 1373 C C . HIS A 1 170 ? -14.082 15.507 -14.112 1.00 62.00 170 HIS A C 1
ATOM 1375 O O . HIS A 1 170 ? -14.185 16.589 -14.684 1.00 62.00 170 HIS A O 1
ATOM 1381 N N . GLU A 1 171 ? -14.845 15.186 -13.065 1.00 62.12 171 GLU A N 1
ATOM 1382 C CA . GLU A 1 171 ? -15.851 16.121 -12.543 1.00 62.12 171 GLU A CA 1
ATOM 1383 C C . GLU A 1 171 ? -15.254 17.088 -11.513 1.00 62.12 171 GLU A C 1
ATOM 1385 O O . GLU A 1 171 ? -14.555 16.685 -10.576 1.00 62.12 171 GLU A O 1
ATOM 1390 N N . TYR A 1 172 ? -15.562 18.370 -11.704 1.00 59.78 172 TYR A N 1
ATOM 1391 C CA . TYR A 1 172 ? -15.342 19.467 -10.767 1.00 59.78 172 TYR A CA 1
ATOM 1392 C C . TYR A 1 172 ? -16.680 20.191 -10.588 1.00 59.78 172 TYR A C 1
ATOM 1394 O O . TYR A 1 172 ? -17.464 20.258 -11.533 1.00 59.78 172 TYR A O 1
ATOM 1402 N N . ILE A 1 173 ? -16.960 20.698 -9.388 1.00 61.03 173 ILE A N 1
ATOM 1403 C CA . ILE A 1 173 ? -18.166 21.498 -9.151 1.00 61.03 173 ILE A CA 1
ATOM 1404 C C . ILE A 1 173 ? -17.774 22.969 -9.260 1.00 61.03 173 ILE A C 1
ATOM 1406 O O . ILE A 1 173 ? -16.898 23.434 -8.535 1.00 61.03 173 ILE A O 1
ATOM 1410 N N . ASP A 1 174 ? -18.395 23.667 -10.211 1.00 50.06 174 ASP A N 1
ATOM 1411 C CA . ASP A 1 174 ? -17.970 24.990 -10.680 1.00 50.06 174 ASP A CA 1
ATOM 1412 C C . ASP A 1 174 ? -18.215 26.128 -9.671 1.00 50.06 174 ASP A C 1
ATOM 1414 O O . ASP A 1 174 ? -17.572 27.176 -9.777 1.00 50.06 174 ASP A O 1
ATOM 1418 N N . THR A 1 175 ? -19.104 25.945 -8.686 1.00 66.38 175 THR A N 1
ATOM 1419 C CA . THR A 1 175 ? -19.417 26.965 -7.670 1.00 66.38 175 THR A CA 1
ATOM 1420 C C . THR A 1 175 ? -19.432 26.403 -6.244 1.00 66.38 175 THR A C 1
ATOM 1422 O O . THR A 1 175 ? -19.752 25.236 -6.015 1.00 66.38 175 THR A O 1
ATOM 1425 N N . ASP A 1 176 ? -19.099 27.249 -5.261 1.00 69.38 176 ASP A N 1
ATOM 1426 C CA . ASP A 1 176 ? -19.084 26.867 -3.842 1.00 69.38 176 ASP A CA 1
ATOM 1427 C C . ASP A 1 176 ? -20.491 26.546 -3.298 1.00 69.38 176 ASP A C 1
ATOM 1429 O O . ASP A 1 176 ? -20.624 25.678 -2.436 1.00 69.38 176 ASP A O 1
ATOM 1433 N N . GLU A 1 177 ? -21.537 27.218 -3.794 1.00 68.75 177 GLU A N 1
ATOM 1434 C CA . GLU A 1 177 ? -22.930 26.982 -3.379 1.00 68.75 177 GLU A CA 1
ATOM 1435 C C . GLU A 1 177 ? -23.433 25.623 -3.881 1.00 68.75 177 GLU A C 1
ATOM 1437 O O . GLU A 1 177 ? -23.876 24.803 -3.070 1.00 68.75 177 GLU A O 1
ATOM 1442 N N . ASP A 1 178 ? -23.245 25.331 -5.174 1.00 70.75 178 ASP A N 1
ATOM 1443 C CA . ASP A 1 178 ? -23.589 24.028 -5.752 1.00 70.75 178 ASP A CA 1
ATOM 1444 C C . ASP A 1 178 ? -22.817 22.908 -5.047 1.00 70.75 178 ASP A C 1
ATOM 1446 O O . ASP A 1 178 ? -23.369 21.845 -4.758 1.00 70.75 178 ASP A O 1
ATOM 1450 N N . PHE A 1 179 ? -21.543 23.142 -4.709 1.00 77.62 179 PHE A N 1
ATOM 1451 C CA . PHE A 1 179 ? -20.724 22.155 -4.014 1.00 77.62 179 PHE A CA 1
ATOM 1452 C C . PHE A 1 179 ? -21.302 21.783 -2.647 1.00 77.62 179 PHE A C 1
ATOM 1454 O O . PHE A 1 179 ? -21.342 20.596 -2.317 1.00 77.62 179 PHE A O 1
ATOM 1461 N N . GLN A 1 180 ? -21.758 22.753 -1.847 1.00 75.75 180 GLN A N 1
ATOM 1462 C CA . GLN A 1 180 ? -22.307 22.461 -0.518 1.00 75.75 180 GLN A CA 1
ATOM 1463 C C . GLN A 1 180 ? -23.668 21.762 -0.581 1.00 75.75 180 GLN A C 1
ATOM 1465 O O . GLN A 1 180 ? -23.888 20.823 0.189 1.00 75.75 180 GLN A O 1
ATOM 1470 N N . GLU A 1 181 ? -24.554 22.166 -1.494 1.00 77.25 181 GLU A N 1
ATOM 1471 C CA . GLU A 1 181 ? -25.863 21.520 -1.667 1.00 77.25 181 GLU A CA 1
ATOM 1472 C C . GLU A 1 181 ? -25.696 20.058 -2.103 1.00 77.25 181 GLU A C 1
ATOM 1474 O O . GLU A 1 181 ? -26.127 19.141 -1.396 1.00 77.25 181 GLU A O 1
ATOM 1479 N N . HIS A 1 182 ? -24.936 19.820 -3.179 1.00 83.69 182 HIS A N 1
ATOM 1480 C CA . HIS A 1 182 ? -24.650 18.466 -3.658 1.00 83.69 182 HIS A CA 1
ATOM 1481 C C . HIS A 1 182 ? -23.925 17.637 -2.597 1.00 83.69 182 HIS A C 1
ATOM 1483 O O . HIS A 1 182 ? -24.135 16.426 -2.499 1.00 83.69 182 HIS A O 1
ATOM 1489 N N . LYS A 1 183 ? -23.056 18.253 -1.787 1.00 86.12 183 LYS A N 1
ATOM 1490 C CA . LYS A 1 183 ? -22.355 17.550 -0.711 1.00 86.12 183 LYS A CA 1
ATOM 1491 C C . LYS A 1 183 ? -23.340 17.033 0.331 1.00 86.12 183 LYS A C 1
ATOM 1493 O O . LYS A 1 183 ? -23.249 15.857 0.675 1.00 86.12 183 LYS A O 1
ATOM 1498 N N . GLN A 1 184 ? -24.282 17.849 0.803 1.00 89.56 184 GLN A N 1
ATOM 1499 C CA . GLN A 1 184 ? -25.256 17.410 1.807 1.00 89.56 184 GLN A CA 1
ATOM 1500 C C . GLN A 1 184 ? -26.160 16.290 1.271 1.00 89.56 184 GLN A C 1
ATOM 1502 O O . GLN A 1 184 ? -26.347 15.273 1.945 1.00 89.56 184 GLN A O 1
ATOM 1507 N N . GLU A 1 185 ? -26.663 16.424 0.041 1.00 91.81 185 GLU A N 1
ATOM 1508 C CA . GLU A 1 185 ? -27.464 15.376 -0.604 1.00 91.81 185 GLU A CA 1
ATOM 1509 C C . GLU A 1 185 ? -26.692 14.057 -0.718 1.00 91.81 185 GLU A C 1
ATOM 1511 O O . GLU A 1 185 ? -27.204 12.984 -0.376 1.00 91.81 185 GLU A O 1
ATOM 1516 N N . ASN A 1 186 ? -25.425 14.128 -1.139 1.00 94.12 186 ASN A N 1
ATOM 1517 C CA . ASN A 1 186 ? -24.577 12.950 -1.260 1.00 94.12 186 ASN A CA 1
ATOM 1518 C C . ASN A 1 186 ? -24.241 12.324 0.097 1.00 94.12 186 ASN A C 1
ATOM 1520 O O . ASN A 1 186 ? -24.121 11.103 0.161 1.00 94.12 186 ASN A O 1
ATOM 1524 N N . ILE A 1 187 ? -24.136 13.094 1.184 1.00 96.38 187 ILE A N 1
ATOM 1525 C CA . ILE A 1 187 ? -23.943 12.542 2.535 1.00 96.38 187 ILE A CA 1
ATOM 1526 C C . ILE A 1 187 ? -25.152 11.697 2.961 1.00 96.38 187 ILE A C 1
ATOM 1528 O O . ILE A 1 187 ? -24.978 10.549 3.382 1.00 96.38 187 ILE A O 1
ATOM 1532 N N . ILE A 1 188 ? -26.374 12.206 2.778 1.00 96.06 188 ILE A N 1
ATOM 1533 C CA . ILE A 1 188 ? -27.615 11.471 3.087 1.00 96.06 188 ILE A CA 1
ATOM 1534 C C . ILE A 1 188 ? -27.736 10.220 2.203 1.00 96.06 188 ILE A C 1
ATOM 1536 O O . ILE A 1 188 ? -28.047 9.117 2.680 1.00 96.06 188 ILE A O 1
ATOM 1540 N N . LEU A 1 189 ? -27.441 10.368 0.908 1.00 96.88 189 LEU A N 1
ATOM 1541 C CA . LEU A 1 189 ? -27.406 9.246 -0.024 1.00 96.88 189 LEU A CA 1
ATOM 1542 C C . LEU A 1 189 ? -26.344 8.220 0.385 1.00 96.88 189 LEU A C 1
ATOM 1544 O O . LEU A 1 189 ? -26.613 7.021 0.336 1.00 96.88 189 LEU A O 1
ATOM 1548 N N . GLY A 1 190 ? -25.180 8.671 0.845 1.00 97.44 190 GLY A N 1
ATOM 1549 C CA . GLY A 1 190 ? -24.082 7.838 1.317 1.00 97.44 190 GLY A CA 1
ATOM 1550 C C . GLY A 1 190 ? -24.456 6.979 2.508 1.00 97.44 190 GLY A C 1
ATOM 1551 O O . GLY A 1 190 ? -24.158 5.786 2.498 1.00 97.44 190 GLY A O 1
ATOM 1552 N N . ILE A 1 191 ? -25.189 7.530 3.478 1.00 98.44 191 ILE A N 1
ATOM 1553 C CA . ILE A 1 191 ? -25.741 6.761 4.606 1.00 98.44 191 ILE A CA 1
ATOM 1554 C C . ILE A 1 191 ? -26.671 5.667 4.083 1.00 98.44 191 ILE A C 1
ATOM 1556 O O . ILE A 1 191 ? -26.503 4.495 4.411 1.00 98.44 191 ILE A O 1
ATOM 1560 N N . THR A 1 192 ? -27.598 6.021 3.192 1.00 98.12 192 THR A N 1
ATOM 1561 C CA . THR A 1 192 ? -28.556 5.063 2.617 1.00 98.12 192 THR A CA 1
ATOM 1562 C C . THR A 1 192 ? -27.866 3.972 1.789 1.00 98.12 192 THR A C 1
ATOM 1564 O O . THR A 1 192 ? -28.261 2.804 1.814 1.00 98.12 192 THR A O 1
ATOM 1567 N N . LYS A 1 193 ? -26.833 4.333 1.023 1.00 98.19 193 LYS A N 1
ATOM 1568 C CA . LYS A 1 193 ? -26.036 3.401 0.216 1.00 98.19 193 LYS A CA 1
ATOM 1569 C C . LYS A 1 193 ? -25.204 2.481 1.106 1.00 98.19 193 LYS A C 1
ATOM 1571 O O . LYS A 1 193 ? -25.141 1.287 0.826 1.00 98.19 193 LYS A O 1
ATOM 1576 N N . PHE A 1 194 ? -24.638 2.996 2.193 1.00 98.38 194 PHE A N 1
ATOM 1577 C CA . PHE A 1 194 ? -23.883 2.192 3.150 1.00 98.38 194 PHE A CA 1
ATOM 1578 C C . PHE A 1 194 ? -24.791 1.264 3.976 1.00 98.38 194 PHE A C 1
ATOM 1580 O O . PHE A 1 194 ? -24.431 0.111 4.201 1.00 98.38 194 PHE A O 1
ATOM 1587 N N . ASP A 1 195 ? -26.017 1.687 4.316 1.00 98.31 195 ASP A N 1
ATOM 1588 C CA . ASP A 1 195 ? -27.051 0.809 4.890 1.00 98.31 195 ASP A CA 1
ATOM 1589 C C . ASP A 1 195 ? -27.360 -0.372 3.940 1.00 98.31 195 ASP A C 1
ATOM 1591 O O . ASP A 1 195 ? -27.483 -1.523 4.369 1.00 98.31 195 ASP A O 1
ATOM 1595 N N . LYS A 1 196 ? -27.455 -0.120 2.624 1.00 97.75 196 LYS A N 1
ATOM 1596 C CA . LYS A 1 196 ? -27.641 -1.181 1.613 1.00 97.75 196 LYS A CA 1
ATOM 1597 C C . LYS A 1 196 ? -26.425 -2.103 1.513 1.00 97.75 196 LYS A C 1
ATOM 1599 O O . LYS A 1 196 ? -26.609 -3.317 1.470 1.00 97.75 196 LYS A O 1
ATOM 1604 N N . ALA A 1 197 ? -25.215 -1.548 1.530 1.00 97.81 197 ALA A N 1
ATOM 1605 C CA . ALA A 1 197 ? -23.974 -2.320 1.549 1.00 97.81 197 ALA A CA 1
ATOM 1606 C C . ALA A 1 197 ? -23.899 -3.238 2.779 1.00 97.81 197 ALA A C 1
ATOM 1608 O O . ALA A 1 197 ? -23.575 -4.418 2.661 1.00 97.81 197 ALA A O 1
ATOM 1609 N N . MET A 1 198 ? -24.282 -2.730 3.955 1.00 97.38 198 MET A N 1
ATOM 1610 C CA . MET A 1 198 ? -24.342 -3.518 5.185 1.00 97.38 198 MET A CA 1
ATOM 1611 C C . MET A 1 198 ? -25.301 -4.702 5.048 1.00 97.38 198 MET A C 1
ATOM 1613 O O . MET A 1 198 ? -24.914 -5.838 5.326 1.00 97.38 198 MET A O 1
ATOM 1617 N N . LYS A 1 199 ? -26.520 -4.470 4.545 1.00 95.19 199 LYS A N 1
ATOM 1618 C CA . LYS A 1 199 ? -27.500 -5.540 4.273 1.00 95.19 199 LYS A CA 1
ATOM 16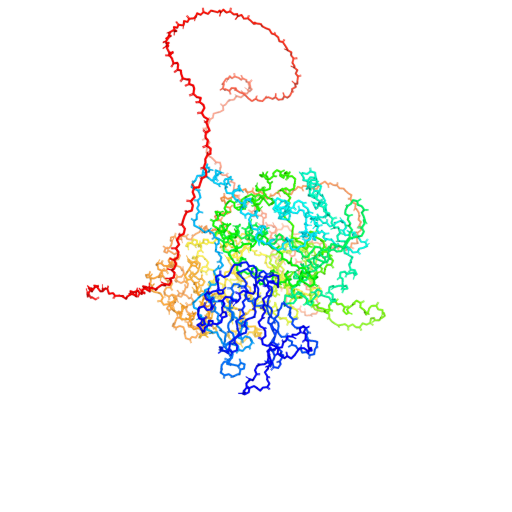19 C C . LYS A 1 199 ? -26.977 -6.555 3.250 1.00 95.19 199 LYS A C 1
ATOM 1621 O O . LYS A 1 199 ? -27.129 -7.756 3.443 1.00 95.19 199 LYS A O 1
ATOM 1626 N N . SER A 1 200 ? -26.311 -6.082 2.197 1.00 93.62 200 SER A N 1
ATOM 1627 C CA . SER A 1 200 ? -25.704 -6.915 1.149 1.00 93.62 200 SER A CA 1
ATOM 1628 C C . SER A 1 200 ? -24.639 -7.871 1.698 1.00 93.62 200 SER A C 1
ATOM 1630 O O . SER A 1 200 ? -24.570 -9.025 1.272 1.00 93.62 200 SER A O 1
ATOM 1632 N N . VAL A 1 201 ? -23.836 -7.444 2.681 1.00 92.88 201 VAL A N 1
ATOM 1633 C CA . VAL A 1 201 ? -22.790 -8.299 3.278 1.00 92.88 201 VAL A CA 1
ATOM 1634 C C . VAL A 1 201 ? -23.275 -9.149 4.458 1.00 92.88 201 VAL A C 1
ATOM 1636 O O . VAL A 1 201 ? -22.584 -10.099 4.830 1.00 92.88 201 VAL A O 1
ATOM 1639 N N . THR A 1 202 ? -24.460 -8.853 5.001 1.00 92.69 202 THR A N 1
ATOM 1640 C CA . THR A 1 202 ? -25.110 -9.562 6.126 1.00 92.69 202 THR A CA 1
ATOM 1641 C C . THR A 1 202 ? -26.343 -10.379 5.712 1.00 92.69 202 THR A C 1
ATOM 1643 O O . THR A 1 202 ? -27.133 -10.785 6.560 1.00 92.69 202 THR A O 1
ATOM 1646 N N . TYR A 1 203 ? -26.495 -10.671 4.417 1.00 86.19 203 TYR A N 1
ATOM 1647 C CA . TYR A 1 203 ? -27.629 -11.412 3.841 1.00 86.19 203 TYR A CA 1
ATOM 1648 C C . TYR A 1 203 ? -27.936 -12.769 4.508 1.00 86.19 203 TYR A C 1
ATOM 1650 O O . TYR A 1 203 ? -29.062 -13.243 4.412 1.00 86.19 203 TYR A O 1
ATOM 1658 N N . ASP A 1 204 ? -26.948 -13.416 5.138 1.00 84.38 204 ASP A N 1
ATOM 1659 C CA . ASP A 1 204 ? -27.060 -14.728 5.786 1.00 84.38 204 ASP A CA 1
ATOM 1660 C C . ASP A 1 204 ? -27.095 -14.669 7.322 1.00 84.38 204 ASP A C 1
ATOM 1662 O O . ASP A 1 204 ? -27.010 -15.713 7.967 1.00 84.38 204 ASP A O 1
ATOM 1666 N N . VAL A 1 205 ? -27.240 -13.482 7.925 1.00 83.00 205 VAL A N 1
ATOM 1667 C CA . VAL A 1 205 ? -27.344 -13.343 9.393 1.00 83.00 205 VAL A CA 1
ATOM 1668 C C . VAL A 1 205 ? -28.637 -13.961 9.938 1.00 83.00 205 VAL A C 1
ATOM 1670 O O . VAL A 1 205 ? -28.642 -14.474 11.048 1.00 83.00 205 VAL A O 1
ATOM 1673 N N . GLU A 1 206 ? -29.723 -13.990 9.160 1.00 72.00 206 GLU A N 1
ATOM 1674 C CA . GLU A 1 206 ? -31.024 -14.515 9.614 1.00 72.00 206 GLU A CA 1
ATOM 1675 C C . GLU A 1 206 ? -31.068 -16.044 9.803 1.00 72.00 206 GLU A C 1
ATOM 1677 O O . GLU A 1 206 ? -32.089 -16.581 10.230 1.00 72.00 206 GLU A O 1
ATOM 1682 N N . GLN A 1 207 ? -29.980 -16.753 9.490 1.00 70.50 207 GLN A N 1
ATOM 1683 C CA . GLN A 1 207 ? -29.914 -18.215 9.571 1.00 70.50 207 GLN A CA 1
ATOM 1684 C C . GLN A 1 207 ? -29.784 -18.742 11.010 1.00 70.50 207 GLN A C 1
ATOM 1686 O O . GLN A 1 207 ? -30.150 -19.890 11.262 1.00 70.50 207 GLN A O 1
ATOM 1691 N N . ASP A 1 208 ? -29.297 -17.923 11.947 1.00 77.38 208 ASP A N 1
ATOM 1692 C CA . ASP A 1 208 ? -29.222 -18.245 13.374 1.00 77.38 208 ASP A CA 1
ATOM 1693 C C . ASP A 1 208 ? -29.391 -16.980 14.249 1.00 77.38 208 ASP A C 1
ATOM 1695 O O . ASP A 1 208 ? -29.542 -15.874 13.729 1.00 77.38 208 ASP A O 1
ATOM 1699 N N . ASP A 1 209 ? -29.445 -17.144 15.577 1.00 82.19 209 ASP A N 1
ATOM 1700 C CA . ASP A 1 209 ? -29.565 -16.049 16.560 1.00 82.19 209 ASP A CA 1
ATOM 1701 C C . ASP A 1 209 ? -28.207 -15.672 17.199 1.00 82.19 209 ASP A C 1
ATOM 1703 O O . ASP A 1 209 ? -28.158 -15.039 18.260 1.00 82.19 209 ASP A O 1
ATOM 1707 N N . SER A 1 210 ? -27.085 -16.069 16.592 1.00 89.50 210 SER A N 1
ATOM 1708 C CA . SER A 1 210 ? -25.750 -15.761 17.116 1.00 89.50 210 SER A CA 1
ATOM 1709 C C . SER A 1 210 ? -25.459 -14.258 17.040 1.00 89.50 210 SER A C 1
ATOM 1711 O O . SER A 1 210 ? -25.974 -13.562 16.161 1.00 89.50 210 SER A O 1
ATOM 1713 N N . PRO A 1 211 ? -24.592 -13.726 17.920 1.00 94.50 211 PRO A N 1
ATOM 1714 C CA . PRO A 1 211 ? -24.155 -12.341 17.830 1.00 94.50 211 PRO A CA 1
ATOM 1715 C C . PRO A 1 211 ? -23.477 -12.039 16.488 1.00 94.50 211 PRO A C 1
ATOM 1717 O O . PRO A 1 211 ? -22.880 -12.915 15.859 1.00 94.50 211 PRO A O 1
ATOM 1720 N N . VAL A 1 212 ? -23.499 -10.773 16.079 1.00 96.62 212 VAL A N 1
ATOM 1721 C CA . VAL A 1 212 ? -22.657 -10.275 14.983 1.00 96.62 212 VAL A CA 1
ATOM 1722 C C . VAL A 1 212 ? -21.462 -9.555 15.592 1.00 96.62 212 VAL A C 1
ATOM 1724 O O . VAL A 1 212 ? -21.625 -8.656 16.416 1.00 96.62 212 VAL A O 1
ATOM 1727 N N . GLY A 1 213 ? -20.253 -9.950 15.208 1.00 97.75 213 GLY A N 1
ATOM 1728 C CA . GLY A 1 213 ? -19.030 -9.358 15.731 1.00 97.75 213 GLY A CA 1
ATOM 1729 C C . GLY A 1 213 ? -18.547 -8.205 14.860 1.00 97.75 213 GLY A C 1
ATOM 1730 O O . GLY A 1 213 ? -18.709 -8.213 13.639 1.00 97.75 213 GLY A O 1
ATOM 1731 N N . ILE A 1 214 ? -17.913 -7.213 15.476 1.00 98.56 214 ILE A N 1
ATOM 1732 C CA . ILE A 1 214 ? -17.274 -6.085 14.796 1.00 98.56 214 ILE A CA 1
ATOM 1733 C C . ILE A 1 214 ? -15.853 -5.964 15.326 1.00 98.56 214 ILE A C 1
ATOM 1735 O O . ILE A 1 214 ? -15.645 -5.854 16.535 1.00 98.56 214 ILE A O 1
ATOM 1739 N N . LEU A 1 215 ? -14.864 -5.935 14.431 1.00 97.94 215 LEU A N 1
ATOM 1740 C CA . LEU A 1 215 ? -13.500 -5.581 14.823 1.00 97.94 215 LEU A CA 1
ATOM 1741 C C . LEU A 1 215 ? -13.454 -4.076 15.103 1.00 97.94 215 LEU A C 1
ATOM 1743 O O . LEU A 1 215 ? -13.489 -3.255 14.183 1.00 97.94 215 LEU A O 1
ATOM 1747 N N . PHE A 1 216 ? -13.434 -3.717 16.384 1.00 97.56 216 PHE A N 1
ATOM 1748 C CA . PHE A 1 216 ? -13.827 -2.389 16.837 1.00 97.56 216 PHE A CA 1
ATOM 1749 C C . PHE A 1 216 ? -12.668 -1.655 17.512 1.00 97.56 216 PHE A C 1
ATOM 1751 O O . PHE A 1 216 ? -12.222 -2.028 18.597 1.00 97.56 216 PHE A O 1
ATOM 1758 N N . SER A 1 217 ? -12.173 -0.589 16.878 1.00 94.94 217 SER A N 1
ATOM 1759 C CA . SER A 1 217 ? -11.130 0.284 17.442 1.00 94.94 217 SER A CA 1
ATOM 1760 C C . SER A 1 217 ? -11.691 1.544 18.107 1.00 94.94 217 SER A C 1
ATOM 1762 O O . SER A 1 217 ? -10.951 2.254 18.782 1.00 94.94 217 SER A O 1
ATOM 1764 N N . GLY A 1 218 ? -12.974 1.855 17.889 1.00 93.19 218 GLY A N 1
ATOM 1765 C CA . GLY A 1 218 ? -13.569 3.156 18.217 1.00 93.19 218 GLY A CA 1
ATOM 1766 C C . GLY A 1 218 ? -13.207 4.272 17.228 1.00 93.19 218 GLY A C 1
ATOM 1767 O O . GLY A 1 218 ? -13.640 5.412 17.388 1.00 93.19 218 GLY A O 1
ATOM 1768 N N . GLY A 1 219 ? -12.419 3.967 16.191 1.00 93.75 219 GLY A N 1
ATOM 1769 C CA . GLY A 1 219 ? -12.178 4.876 15.073 1.00 93.75 219 GLY A CA 1
ATOM 1770 C C . GLY A 1 219 ? -13.438 5.098 14.234 1.00 93.75 219 GLY A C 1
ATOM 1771 O O . GLY A 1 219 ? -14.354 4.274 14.247 1.00 93.75 219 GLY A O 1
ATOM 1772 N N . ILE A 1 220 ? -13.450 6.185 13.456 1.00 94.31 220 ILE A N 1
ATOM 1773 C CA . ILE A 1 220 ? -14.603 6.597 12.635 1.00 94.31 220 ILE A CA 1
ATOM 1774 C C . ILE A 1 220 ? -15.105 5.496 11.687 1.00 94.31 220 ILE A C 1
ATOM 1776 O O . ILE A 1 220 ? -16.305 5.373 11.479 1.00 94.31 220 ILE A O 1
ATOM 1780 N N . ASP A 1 221 ? -14.208 4.647 11.179 1.00 95.69 221 ASP A N 1
ATOM 1781 C CA . ASP A 1 221 ? -14.567 3.565 10.257 1.00 95.69 221 ASP A CA 1
ATOM 1782 C C . ASP A 1 221 ? -15.366 2.465 10.972 1.00 95.69 221 ASP A C 1
ATOM 1784 O O . ASP A 1 221 ? -16.461 2.103 10.549 1.00 95.69 221 ASP A O 1
ATOM 1788 N N . SER A 1 222 ? -14.841 1.953 12.092 1.00 96.62 222 SER A N 1
ATOM 1789 C CA . SER A 1 222 ? -15.514 0.917 12.883 1.00 96.62 222 SER A CA 1
ATOM 1790 C C . SER A 1 222 ? -16.763 1.441 13.593 1.00 96.62 222 SER A C 1
ATOM 1792 O O . SER A 1 222 ? -17.702 0.679 13.807 1.00 96.62 222 SER A O 1
ATOM 1794 N N . LEU A 1 223 ? -16.794 2.735 13.932 1.00 97.44 223 LEU A N 1
ATOM 1795 C CA . LEU A 1 223 ? -17.968 3.382 14.512 1.00 97.44 223 LEU A CA 1
ATOM 1796 C C . LEU A 1 223 ? -19.097 3.502 13.486 1.00 97.44 223 LEU A C 1
ATOM 1798 O O . LEU A 1 223 ? -20.224 3.123 13.793 1.00 97.44 223 LEU A O 1
ATOM 1802 N N . LEU A 1 224 ? -18.797 3.929 12.251 1.00 98.19 224 LEU A N 1
ATOM 1803 C CA . LEU A 1 224 ? -19.793 3.951 11.178 1.00 98.19 224 LEU A CA 1
ATOM 1804 C C . LEU A 1 224 ? -20.333 2.542 10.901 1.00 98.19 224 LEU A C 1
ATOM 1806 O O . LEU A 1 224 ? -21.543 2.365 10.773 1.00 98.19 224 LEU A O 1
ATOM 1810 N N . VAL A 1 225 ? -19.459 1.529 10.873 1.00 98.56 225 VAL A N 1
ATOM 1811 C CA . VAL A 1 225 ? -19.857 0.116 10.743 1.00 98.56 225 VAL A CA 1
ATOM 1812 C C . VAL A 1 225 ? -20.796 -0.309 11.878 1.00 98.56 225 VAL A C 1
ATOM 1814 O O . VAL A 1 225 ? -21.829 -0.908 11.592 1.00 98.56 225 VAL A O 1
ATOM 1817 N N . ALA A 1 226 ? -20.498 0.031 13.136 1.00 98.44 226 ALA A N 1
ATOM 1818 C CA . ALA A 1 226 ? -21.337 -0.323 14.285 1.00 98.44 226 ALA A CA 1
ATOM 1819 C C . ALA A 1 226 ? -22.718 0.350 14.259 1.00 98.44 226 ALA A C 1
ATOM 1821 O O . ALA A 1 226 ? -23.730 -0.326 14.451 1.00 98.44 226 ALA A O 1
ATOM 1822 N N . ILE A 1 227 ? -22.774 1.650 13.953 1.00 98.50 227 ILE A N 1
ATOM 1823 C CA . ILE A 1 227 ? -24.037 2.397 13.833 1.00 98.50 227 ILE A CA 1
ATOM 1824 C C . ILE A 1 227 ? -24.882 1.835 12.683 1.00 98.50 227 ILE A C 1
ATOM 1826 O O . ILE A 1 227 ? -26.076 1.584 12.835 1.00 98.50 227 ILE A O 1
ATOM 1830 N N . THR A 1 228 ? -24.259 1.570 11.537 1.00 98.31 228 THR A N 1
ATOM 1831 C CA . THR A 1 228 ? -24.945 1.013 10.359 1.00 98.31 228 THR A CA 1
ATOM 1832 C C . THR A 1 228 ? -25.445 -0.409 10.628 1.00 98.31 228 THR A C 1
ATOM 1834 O O . THR A 1 228 ? -26.568 -0.752 10.260 1.00 98.31 228 THR A O 1
ATOM 1837 N N . ALA A 1 229 ? -24.659 -1.240 11.319 1.00 97.81 229 ALA A N 1
ATOM 1838 C CA . ALA A 1 229 ? -25.086 -2.575 11.737 1.00 97.81 229 ALA A CA 1
ATOM 1839 C C . ALA A 1 229 ? -26.306 -2.503 12.667 1.00 97.81 229 ALA A C 1
ATOM 1841 O O . ALA A 1 229 ? -27.283 -3.213 12.447 1.00 97.81 229 ALA A O 1
ATOM 1842 N N . HIS A 1 230 ? -26.307 -1.590 13.642 1.00 97.19 230 HIS A N 1
ATOM 1843 C CA . HIS A 1 230 ? -27.465 -1.349 14.503 1.00 97.19 230 HIS A CA 1
ATOM 1844 C C . HIS A 1 230 ? -28.730 -0.987 13.704 1.00 97.19 230 HIS A C 1
ATOM 1846 O O . HIS A 1 230 ? -29.783 -1.579 13.950 1.00 97.19 230 HIS A O 1
ATOM 1852 N N . ARG A 1 231 ? -28.608 -0.066 12.737 1.00 96.38 231 ARG A N 1
ATOM 1853 C CA . ARG A 1 231 ? -29.715 0.439 11.900 1.00 96.38 231 ARG A CA 1
ATOM 1854 C C . ARG A 1 231 ? -30.310 -0.609 10.961 1.00 96.38 231 ARG A C 1
ATOM 1856 O O . ARG A 1 231 ? -31.455 -0.475 10.535 1.00 96.38 231 ARG A O 1
ATOM 1863 N N . THR A 1 232 ? -29.519 -1.603 10.566 1.00 95.81 232 THR A N 1
ATOM 1864 C CA . THR A 1 232 ? -29.878 -2.526 9.479 1.00 95.81 232 THR A CA 1
ATOM 1865 C C . THR A 1 232 ? -30.171 -3.943 9.945 1.00 95.81 232 THR A C 1
ATOM 1867 O O . THR A 1 232 ? -30.988 -4.611 9.309 1.00 95.81 232 THR A O 1
ATOM 1870 N N . LEU A 1 233 ? -29.557 -4.394 11.040 1.00 94.19 233 LEU A N 1
ATOM 1871 C CA . LEU A 1 233 ? -29.810 -5.708 11.624 1.00 94.19 233 LEU A CA 1
ATOM 1872 C C . LEU A 1 233 ? -31.068 -5.683 12.506 1.00 94.19 233 LEU A C 1
ATOM 1874 O O . LEU A 1 233 ? -31.295 -4.707 13.223 1.00 94.19 233 LEU A O 1
ATOM 1878 N N . PRO A 1 234 ? -31.857 -6.768 12.568 1.00 91.38 234 PRO A N 1
ATOM 1879 C CA . PRO A 1 234 ? -32.982 -6.869 13.500 1.00 91.38 234 PRO A CA 1
ATOM 1880 C C . PRO A 1 234 ? -32.558 -6.647 14.961 1.00 91.38 234 PRO A C 1
ATOM 1882 O O . PRO A 1 234 ? -31.516 -7.151 15.375 1.00 91.38 234 PRO A O 1
ATOM 1885 N N . ALA A 1 235 ? -33.365 -5.936 15.760 1.00 90.38 235 ALA A N 1
ATOM 1886 C CA . ALA A 1 235 ? -33.048 -5.547 17.148 1.00 90.38 235 ALA A CA 1
ATOM 1887 C C . ALA A 1 235 ? -32.669 -6.719 18.078 1.00 90.38 235 ALA A C 1
ATOM 1889 O O . ALA A 1 235 ? -31.890 -6.538 19.009 1.00 90.38 235 ALA A O 1
ATOM 1890 N N . LYS A 1 236 ? -33.161 -7.933 17.784 1.00 89.94 236 LYS A N 1
ATOM 1891 C CA . LYS A 1 236 ? -32.863 -9.159 18.545 1.00 89.94 236 LYS A CA 1
ATOM 1892 C C . LYS A 1 236 ? -31.376 -9.535 18.582 1.00 89.94 236 LYS A C 1
ATOM 1894 O O . LYS A 1 236 ? -30.948 -10.204 19.515 1.00 89.94 236 LYS A O 1
ATOM 1899 N N . TYR A 1 237 ? -30.595 -9.128 17.580 1.00 91.88 237 TYR A N 1
ATOM 1900 C CA . TYR A 1 237 ? -29.189 -9.512 17.477 1.00 91.88 237 TYR A CA 1
ATOM 1901 C C . TYR A 1 237 ? -28.308 -8.733 18.457 1.00 91.88 237 TYR A C 1
ATOM 1903 O O . TYR A 1 237 ? -28.315 -7.500 18.487 1.00 91.88 237 TYR A O 1
ATOM 1911 N N . GLN A 1 238 ? -27.499 -9.456 19.225 1.00 95.88 238 GLN A N 1
ATOM 1912 C CA . GLN A 1 238 ? -26.402 -8.869 19.990 1.00 95.88 238 GLN A CA 1
ATOM 1913 C C . GLN A 1 238 ? -25.266 -8.455 19.042 1.00 95.88 238 GLN A C 1
ATOM 1915 O O . GLN A 1 238 ? -24.986 -9.159 18.068 1.00 95.88 238 GLN A O 1
ATOM 1920 N N . ILE A 1 239 ? -24.604 -7.333 19.334 1.00 98.06 239 ILE A N 1
ATOM 1921 C CA . ILE A 1 239 ? -23.412 -6.883 18.604 1.00 98.06 239 ILE A CA 1
ATOM 1922 C C . ILE A 1 239 ? -22.196 -6.944 19.532 1.00 98.06 239 ILE A C 1
ATOM 1924 O O . ILE A 1 239 ? -22.118 -6.199 20.511 1.00 98.06 239 ILE A O 1
ATOM 1928 N N . ASP A 1 240 ? -21.235 -7.800 19.189 1.00 98.50 240 ASP A N 1
ATOM 1929 C CA . ASP A 1 240 ? -19.984 -7.961 19.932 1.00 98.50 240 ASP A CA 1
ATOM 1930 C C . ASP A 1 240 ? -18.911 -7.039 19.344 1.00 98.50 240 ASP A C 1
ATOM 1932 O O . ASP A 1 240 ? -18.440 -7.231 18.223 1.00 98.50 240 ASP A O 1
ATOM 1936 N N . LEU A 1 241 ? -18.495 -6.029 20.104 1.00 98.69 241 LEU A N 1
ATOM 1937 C CA . LEU A 1 241 ? -17.415 -5.118 19.739 1.00 98.69 241 LEU A CA 1
ATOM 1938 C C . LEU A 1 241 ? -16.091 -5.700 20.243 1.00 98.69 241 LEU A C 1
ATOM 1940 O O . LEU A 1 241 ? -15.831 -5.730 21.444 1.00 98.69 241 LEU A O 1
ATOM 1944 N N . LEU A 1 242 ? -15.249 -6.181 19.333 1.00 98.50 242 LEU A N 1
ATOM 1945 C CA . LEU A 1 242 ? -14.014 -6.893 19.661 1.00 98.50 242 LEU A CA 1
ATOM 1946 C C . LEU A 1 242 ? -12.820 -5.936 19.572 1.00 98.50 242 LEU A C 1
ATOM 1948 O O . LEU A 1 242 ? -12.413 -5.548 18.473 1.00 98.50 242 LEU A O 1
ATOM 1952 N N . ASN A 1 243 ? -12.244 -5.559 20.719 1.00 97.56 243 ASN A N 1
ATOM 1953 C CA . ASN A 1 243 ? -11.100 -4.644 20.783 1.00 97.56 243 ASN A CA 1
ATOM 1954 C C . ASN A 1 243 ? -9.860 -5.326 21.363 1.00 97.56 243 ASN A C 1
ATOM 1956 O O . ASN A 1 243 ? -9.830 -5.695 22.542 1.00 97.56 243 ASN A O 1
ATOM 1960 N N . VAL A 1 244 ? -8.815 -5.436 20.544 1.00 96.38 244 VAL A N 1
ATOM 1961 C CA . VAL A 1 244 ? -7.559 -6.100 20.904 1.00 96.38 244 VAL A CA 1
ATOM 1962 C C . VAL A 1 244 ? -6.459 -5.111 21.279 1.00 96.38 244 VAL A C 1
ATOM 1964 O O . VAL A 1 244 ? -6.278 -4.078 20.632 1.00 96.38 244 VAL A O 1
ATOM 1967 N N . ALA A 1 245 ? -5.683 -5.461 22.301 1.00 95.31 245 ALA A N 1
ATOM 1968 C CA . ALA A 1 245 ? -4.506 -4.723 22.722 1.00 95.31 245 ALA A CA 1
ATOM 1969 C C . ALA A 1 245 ? -3.374 -5.660 23.139 1.00 95.31 245 ALA A C 1
ATOM 1971 O O . ALA A 1 245 ? -3.611 -6.761 23.631 1.00 95.31 245 ALA A O 1
ATOM 1972 N N . PHE A 1 246 ? -2.138 -5.193 22.977 1.00 93.06 246 PHE A N 1
ATOM 1973 C CA . PHE A 1 246 ? -0.939 -5.967 23.275 1.00 93.06 246 PHE A CA 1
ATOM 1974 C C . PHE A 1 246 ? -0.094 -5.293 24.361 1.00 93.06 246 PHE A C 1
ATOM 1976 O O . PHE A 1 246 ? 0.118 -4.076 24.332 1.00 93.06 246 PHE A O 1
ATOM 1983 N N . GLY A 1 247 ? 0.421 -6.091 25.296 1.00 87.06 247 GLY A N 1
ATOM 1984 C CA . GLY A 1 247 ? 1.275 -5.640 26.397 1.00 87.06 247 GLY A CA 1
ATOM 1985 C C . GLY A 1 247 ? 2.483 -6.547 26.617 1.00 87.06 247 GLY A C 1
ATOM 1986 O O . GLY A 1 247 ? 2.521 -7.681 26.142 1.00 87.06 247 GLY A O 1
ATOM 1987 N N . ASP A 1 248 ? 3.489 -6.020 27.312 1.00 76.94 248 ASP A N 1
ATOM 1988 C CA . ASP A 1 248 ? 4.721 -6.735 27.668 1.00 76.94 248 ASP A CA 1
ATOM 1989 C C . ASP A 1 248 ? 4.754 -7.199 29.131 1.00 76.94 248 ASP A C 1
ATOM 1991 O O . ASP A 1 248 ? 5.770 -7.732 29.562 1.00 76.94 248 ASP A O 1
ATOM 1995 N N . GLY A 1 249 ? 3.678 -6.980 29.895 1.00 63.47 249 GLY A N 1
ATOM 1996 C CA . GLY A 1 249 ? 3.534 -7.411 31.292 1.00 63.47 249 GLY A CA 1
ATOM 1997 C C . GLY A 1 249 ? 4.401 -6.650 32.307 1.00 63.47 249 GLY A C 1
ATOM 1998 O O . GLY A 1 249 ? 3.977 -6.476 33.445 1.00 63.47 249 GLY A O 1
ATOM 1999 N N . GLU A 1 250 ? 5.571 -6.152 31.902 1.00 59.56 250 GLU A N 1
ATOM 2000 C CA . GLU A 1 250 ? 6.567 -5.523 32.782 1.00 59.56 250 GLU A CA 1
ATOM 2001 C C . GLU A 1 250 ? 6.479 -3.991 32.805 1.00 59.56 250 GLU A C 1
ATOM 2003 O O . GLU A 1 250 ? 6.444 -3.384 33.874 1.00 59.56 250 GLU A O 1
ATOM 2008 N N . THR A 1 251 ? 6.441 -3.341 31.635 1.00 56.78 251 THR A N 1
ATOM 2009 C CA . THR A 1 251 ? 6.444 -1.866 31.534 1.00 56.78 251 THR A CA 1
ATOM 2010 C C . THR A 1 251 ? 5.130 -1.301 31.012 1.00 56.78 251 THR A C 1
ATOM 2012 O O . THR A 1 251 ? 4.878 -0.092 31.082 1.00 56.78 251 THR A O 1
ATOM 2015 N N . SER A 1 252 ? 4.264 -2.164 30.480 1.00 62.50 252 SER A N 1
ATOM 2016 C CA . SER A 1 252 ? 2.996 -1.756 29.916 1.00 62.50 252 SER A CA 1
ATOM 2017 C C . SER A 1 252 ? 1.926 -2.832 29.868 1.00 62.50 252 SER A C 1
ATOM 2019 O O . SER A 1 252 ? 2.036 -3.848 29.184 1.00 62.50 252 SER A O 1
ATOM 2021 N N . LEU A 1 253 ? 0.816 -2.514 30.528 1.00 73.88 253 LEU A N 1
ATOM 2022 C CA . LEU A 1 253 ? -0.408 -3.294 30.476 1.00 73.88 253 LEU A CA 1
ATOM 2023 C C . LEU A 1 253 ? -1.098 -3.130 29.107 1.00 73.88 253 LEU A C 1
ATOM 2025 O O . LEU A 1 253 ? -1.121 -2.009 28.579 1.00 73.88 253 LEU A O 1
ATOM 2029 N N . PRO A 1 254 ? -1.703 -4.198 28.552 1.00 70.75 254 PRO A N 1
ATOM 2030 C CA . PRO A 1 254 ? -2.497 -4.134 27.321 1.00 70.75 254 PRO A CA 1
ATOM 2031 C C . PRO A 1 254 ? -3.571 -3.030 27.331 1.00 70.75 254 PRO A C 1
ATOM 2033 O O . PRO A 1 254 ? -3.722 -2.306 26.350 1.00 70.75 254 PRO A O 1
ATOM 2036 N N . GLY A 1 255 ? -4.229 -2.789 28.471 1.00 72.94 255 GLY A N 1
ATOM 2037 C CA . GLY A 1 255 ? -5.216 -1.711 28.640 1.00 72.94 255 GLY A CA 1
ATOM 2038 C C . GLY A 1 255 ? -4.706 -0.294 28.323 1.00 72.94 255 GLY A C 1
ATOM 2039 O O . GLY A 1 255 ? -5.506 0.589 28.031 1.00 72.94 255 GLY A O 1
ATOM 2040 N N . ASN A 1 256 ? -3.386 -0.077 28.283 1.00 81.44 256 ASN A N 1
ATOM 2041 C CA . ASN A 1 256 ? -2.768 1.204 27.919 1.00 81.44 256 ASN A CA 1
ATOM 2042 C C . ASN A 1 256 ? -2.531 1.358 26.404 1.00 81.44 256 ASN A C 1
ATOM 2044 O O . ASN A 1 256 ? -1.727 2.201 25.984 1.00 81.44 256 ASN A O 1
ATOM 2048 N N . ALA A 1 257 ? -3.128 0.507 25.567 1.00 87.44 257 ALA A N 1
ATOM 2049 C CA . ALA A 1 257 ? -3.062 0.665 24.121 1.00 87.44 257 ALA A CA 1
ATOM 2050 C C . ALA A 1 257 ? -3.764 1.963 23.674 1.00 87.44 257 ALA A C 1
ATOM 2052 O O . ALA A 1 257 ? -4.823 2.297 24.206 1.00 87.44 257 ALA A O 1
ATOM 2053 N N . PRO A 1 258 ? -3.202 2.703 22.697 1.00 86.31 258 PRO A N 1
ATOM 2054 C CA . PRO A 1 258 ? -3.757 3.984 22.265 1.00 86.31 258 PRO A CA 1
ATOM 2055 C C . PRO A 1 258 ? -5.233 3.949 21.841 1.00 86.31 258 PRO A C 1
ATOM 2057 O O . PRO A 1 258 ? -5.922 4.951 22.035 1.00 86.31 258 PRO A O 1
ATOM 2060 N N . ASP A 1 259 ? -5.711 2.841 21.270 1.00 90.50 259 ASP A N 1
ATOM 2061 C CA . ASP A 1 259 ? -7.102 2.712 20.809 1.00 90.50 259 ASP A CA 1
ATOM 2062 C C . ASP A 1 259 ? -8.088 2.411 21.949 1.00 90.50 259 ASP A C 1
ATOM 2064 O O . ASP A 1 259 ? -9.279 2.679 21.812 1.00 90.50 259 ASP A O 1
ATOM 2068 N N . ARG A 1 260 ? -7.622 1.895 23.095 1.00 93.00 260 ARG A N 1
ATOM 2069 C CA . ARG A 1 260 ? -8.495 1.428 24.184 1.00 93.00 260 ARG A CA 1
ATOM 2070 C C . ARG A 1 260 ? -9.413 2.534 24.739 1.00 93.00 260 ARG A C 1
ATOM 2072 O O . ARG A 1 260 ? -10.612 2.278 24.824 1.00 93.00 260 ARG A O 1
ATOM 2079 N N . PRO A 1 261 ? -8.932 3.754 25.061 1.00 93.06 261 PRO A N 1
ATOM 2080 C CA . PRO A 1 261 ? -9.809 4.814 25.564 1.00 93.06 261 PRO A CA 1
ATOM 2081 C C . PRO A 1 261 ? -10.855 5.252 24.536 1.00 93.06 261 PRO A C 1
ATOM 2083 O O . PRO A 1 261 ? -12.020 5.420 24.872 1.00 93.06 261 PRO A O 1
ATOM 2086 N N . GLN A 1 262 ? -10.452 5.381 23.269 1.00 92.19 262 GLN A N 1
ATOM 2087 C CA . GLN A 1 262 ? -11.355 5.787 22.193 1.00 92.19 262 GLN A CA 1
ATOM 2088 C C . GLN A 1 262 ? -12.436 4.730 21.929 1.00 92.19 262 GLN A C 1
ATOM 2090 O O . GLN A 1 262 ? -13.589 5.069 21.681 1.00 92.19 262 GLN A O 1
ATOM 2095 N N . CYS A 1 263 ? -12.068 3.453 22.006 1.00 95.06 263 CYS A N 1
ATOM 2096 C CA . CYS A 1 263 ? -12.994 2.335 21.926 1.00 95.06 263 CYS A CA 1
ATOM 2097 C C . CYS A 1 263 ? -14.050 2.376 23.042 1.00 95.06 263 CYS A C 1
ATOM 2099 O O . CYS A 1 263 ? -15.235 2.226 22.757 1.00 95.06 263 CYS A O 1
ATOM 2101 N N . ILE A 1 264 ? -13.636 2.628 24.287 1.00 96.62 264 ILE A N 1
ATOM 2102 C CA . ILE A 1 264 ? -14.552 2.732 25.434 1.00 96.62 264 ILE A CA 1
ATOM 2103 C C . ILE A 1 264 ? -15.489 3.936 25.277 1.00 96.62 264 ILE A C 1
ATOM 2105 O O . ILE A 1 264 ? -16.696 3.775 25.433 1.00 96.62 264 ILE A O 1
ATOM 2109 N N . ASP A 1 265 ? -14.964 5.106 24.896 1.00 96.00 265 ASP A N 1
ATOM 2110 C CA . ASP A 1 265 ? -15.780 6.303 24.641 1.00 96.00 265 ASP A CA 1
ATOM 2111 C C . ASP A 1 265 ? -16.839 6.041 23.551 1.00 96.00 265 ASP A C 1
ATOM 2113 O O . ASP A 1 265 ? -18.002 6.411 23.697 1.00 96.00 265 ASP A O 1
ATOM 2117 N N . ALA A 1 266 ? -16.449 5.374 22.460 1.00 96.94 266 ALA A N 1
ATOM 2118 C CA . ALA A 1 266 ? -17.355 5.042 21.364 1.00 96.94 266 ALA A CA 1
ATOM 2119 C C . ALA A 1 266 ? -18.396 3.979 21.757 1.00 96.94 266 ALA A C 1
ATOM 2121 O O . ALA A 1 266 ? -19.546 4.067 21.336 1.00 96.94 266 ALA A O 1
ATOM 2122 N N . TYR A 1 267 ? -18.016 2.989 22.571 1.00 98.19 267 TYR A N 1
ATOM 2123 C CA . TYR A 1 267 ? -18.947 2.007 23.133 1.00 98.19 267 TYR A CA 1
ATOM 2124 C C . TYR A 1 267 ? -19.985 2.670 24.042 1.00 98.19 267 TYR A C 1
ATOM 2126 O O . TYR A 1 267 ? -21.172 2.396 23.896 1.00 98.19 267 TYR A O 1
ATOM 2134 N N . GLN A 1 268 ? -19.552 3.572 24.927 1.00 97.75 268 GLN A N 1
ATOM 2135 C CA . GLN A 1 268 ? -20.456 4.301 25.813 1.00 97.75 268 GLN A CA 1
ATOM 2136 C C . GLN A 1 268 ? -21.472 5.117 25.006 1.00 97.75 268 GLN A C 1
ATOM 2138 O O . GLN A 1 268 ? -22.670 4.988 25.232 1.00 97.75 268 GLN A O 1
ATOM 2143 N N . TYR A 1 269 ? -21.005 5.849 23.988 1.00 97.88 269 TYR A N 1
ATOM 2144 C CA . TYR A 1 269 ? -21.880 6.565 23.058 1.00 97.88 269 TYR A CA 1
ATOM 2145 C C . TYR A 1 269 ? -22.922 5.643 22.402 1.00 97.88 269 TYR A C 1
ATOM 2147 O O . TYR A 1 269 ? -24.099 5.995 22.347 1.00 97.88 269 TYR A O 1
ATOM 2155 N N . LEU A 1 270 ? -22.519 4.459 21.922 1.00 98.19 270 LEU A N 1
ATOM 2156 C CA . LEU A 1 270 ? -23.441 3.500 21.301 1.00 98.19 270 LEU A CA 1
ATOM 2157 C C . LEU A 1 27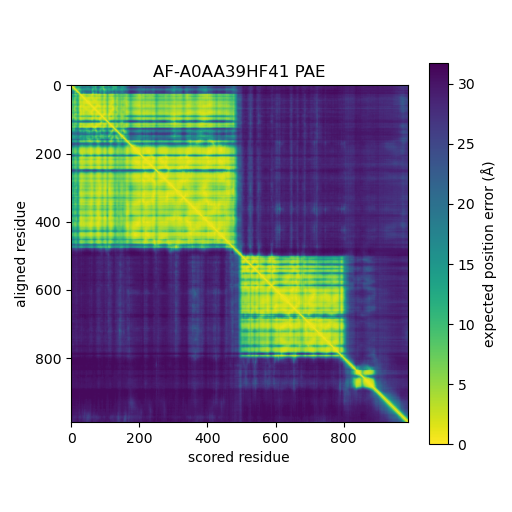0 ? -24.512 3.009 22.286 1.00 98.19 270 LEU A C 1
ATOM 2159 O O . LEU A 1 270 ? -25.680 2.939 21.913 1.00 98.19 270 LEU A O 1
ATOM 2163 N N . CYS A 1 271 ? -24.126 2.692 23.523 1.00 97.50 271 CYS A N 1
ATOM 2164 C CA . CYS A 1 271 ? -25.052 2.250 24.567 1.00 97.50 271 CYS A CA 1
ATOM 2165 C C . CYS A 1 271 ? -26.033 3.351 24.989 1.00 97.50 271 CYS A C 1
ATOM 2167 O O . CYS A 1 271 ? -27.214 3.068 25.179 1.00 97.50 271 CYS A O 1
ATOM 2169 N N . ASP A 1 272 ? -25.557 4.591 25.109 1.00 97.25 272 ASP A N 1
ATOM 2170 C CA . ASP A 1 272 ? -26.387 5.731 25.512 1.00 97.25 272 ASP A CA 1
ATOM 2171 C C . ASP A 1 272 ? -27.357 6.151 24.400 1.00 97.25 272 ASP A C 1
ATOM 2173 O O . ASP A 1 272 ? -28.499 6.521 24.670 1.00 97.25 272 ASP A O 1
ATOM 2177 N N . THR A 1 273 ? -26.912 6.077 23.142 1.00 97.44 273 THR A N 1
ATOM 2178 C CA . THR A 1 273 ? -27.697 6.513 21.977 1.00 97.44 273 THR A CA 1
ATOM 2179 C C . THR A 1 273 ? -28.713 5.460 21.531 1.00 97.44 273 THR A C 1
ATOM 2181 O O . THR A 1 273 ? -29.796 5.818 21.072 1.00 97.44 273 THR A O 1
ATOM 2184 N N . TYR A 1 274 ? -28.380 4.172 21.665 1.00 96.62 274 TYR A N 1
ATOM 2185 C CA . TYR A 1 274 ? -29.186 3.053 21.159 1.00 96.62 274 TYR A CA 1
ATOM 2186 C C . TYR A 1 274 ? -29.433 1.985 22.246 1.00 96.62 274 TYR A C 1
ATOM 2188 O O . TYR A 1 274 ? -28.982 0.839 22.108 1.00 96.62 274 TYR A O 1
ATOM 2196 N N . PRO A 1 275 ? -30.133 2.327 23.344 1.00 95.81 275 PRO A N 1
ATOM 2197 C CA . PRO A 1 275 ? -30.309 1.448 24.506 1.00 95.81 275 PRO A CA 1
ATOM 2198 C C . PRO A 1 275 ? -31.095 0.159 24.209 1.00 95.81 275 PRO A C 1
ATOM 2200 O O . PRO A 1 275 ? -30.994 -0.823 24.943 1.00 95.81 275 PRO A O 1
ATOM 2203 N N . GLU A 1 276 ? -31.881 0.131 23.135 1.00 94.75 276 GLU A N 1
ATOM 2204 C CA . GLU A 1 276 ? -32.623 -1.040 22.663 1.00 94.75 276 GLU A CA 1
ATOM 2205 C C . GLU A 1 276 ? -31.726 -2.122 22.048 1.00 94.75 276 GLU A C 1
ATOM 2207 O O . GLU A 1 276 ? -32.155 -3.267 21.883 1.00 94.75 276 GLU A O 1
ATOM 2212 N N . ARG A 1 277 ? -30.483 -1.779 21.693 1.00 96.62 277 ARG A N 1
ATOM 2213 C CA . ARG A 1 277 ? -29.506 -2.712 21.135 1.00 96.62 277 ARG A CA 1
ATOM 2214 C C . ARG A 1 277 ? -28.563 -3.199 22.220 1.00 96.62 277 ARG A C 1
ATOM 2216 O O . ARG A 1 277 ? -27.869 -2.424 22.866 1.00 96.62 277 ARG A O 1
ATOM 2223 N N . LYS A 1 278 ? -28.419 -4.519 22.322 1.00 96.88 278 LYS A N 1
ATOM 2224 C CA . LYS A 1 278 ? -27.389 -5.119 23.170 1.00 96.88 278 LYS A CA 1
ATOM 2225 C C . LYS A 1 278 ? -26.015 -5.046 22.496 1.00 96.88 278 LYS A C 1
ATOM 2227 O O . LYS A 1 278 ? -25.661 -5.926 21.708 1.00 96.88 278 LYS A O 1
ATOM 2232 N N . PHE A 1 279 ? -25.244 -4.013 22.820 1.00 98.25 279 PHE A N 1
ATOM 2233 C CA . PHE A 1 279 ? -23.813 -3.956 22.525 1.00 98.25 279 PHE A CA 1
ATOM 2234 C C . PHE A 1 279 ? -23.010 -4.602 23.654 1.00 98.25 279 PHE A C 1
ATOM 2236 O O . PHE A 1 279 ? -23.272 -4.354 24.829 1.00 98.25 279 PHE A O 1
ATOM 2243 N N . VAL A 1 280 ? -22.012 -5.410 23.303 1.00 98.25 280 VAL A N 1
ATOM 2244 C CA . VAL A 1 280 ? -21.078 -6.010 24.263 1.00 98.25 280 VAL A CA 1
ATOM 2245 C C . VAL A 1 280 ? -19.660 -5.676 23.834 1.00 98.25 280 VAL A C 1
ATOM 2247 O O . VAL A 1 280 ? -19.197 -6.139 22.795 1.00 98.25 280 VAL A O 1
ATOM 2250 N N . LEU A 1 281 ? -18.952 -4.877 24.632 1.00 98.62 281 LEU A N 1
ATOM 2251 C CA . LEU A 1 281 ? -17.537 -4.600 24.398 1.00 98.62 281 LEU A CA 1
ATOM 2252 C C . LEU A 1 281 ? -16.667 -5.689 25.030 1.00 98.62 281 LEU A C 1
ATOM 2254 O O . LEU A 1 281 ? -16.610 -5.822 26.253 1.00 98.62 281 LEU A O 1
ATOM 2258 N N . VAL A 1 282 ? -15.954 -6.432 24.185 1.00 98.31 282 VAL A N 1
ATOM 2259 C CA . VAL A 1 282 ? -15.019 -7.489 24.579 1.00 98.31 282 VAL A CA 1
ATOM 2260 C C . VAL A 1 282 ? -13.590 -6.960 24.482 1.00 98.31 282 VAL A C 1
ATOM 2262 O O . VAL A 1 282 ? -13.088 -6.630 23.401 1.00 98.31 282 VAL A O 1
ATOM 2265 N N . LEU A 1 283 ? -12.918 -6.887 25.628 1.00 97.56 283 LEU A N 1
ATOM 2266 C CA . LEU A 1 283 ? -11.532 -6.463 25.751 1.00 97.56 283 LEU A CA 1
ATOM 2267 C C . LEU A 1 283 ? -10.611 -7.680 25.624 1.00 97.56 283 LEU A C 1
ATOM 2269 O O . LEU A 1 283 ? -10.549 -8.533 26.507 1.00 97.56 283 LEU A O 1
ATOM 2273 N N . ILE A 1 284 ? -9.899 -7.761 24.504 1.00 96.88 284 ILE A N 1
ATOM 2274 C CA . ILE A 1 284 ? -8.961 -8.842 24.194 1.00 96.88 284 ILE A CA 1
ATOM 2275 C C . ILE A 1 284 ? -7.553 -8.343 24.524 1.00 96.88 284 ILE A C 1
ATOM 2277 O O . ILE A 1 284 ? -6.928 -7.632 23.738 1.00 96.88 284 ILE A O 1
ATOM 2281 N N . ASP A 1 285 ? -7.076 -8.661 25.721 1.00 94.88 285 ASP A N 1
ATOM 2282 C CA . ASP A 1 285 ? -5.755 -8.265 26.206 1.00 94.88 285 ASP A CA 1
ATOM 2283 C C . ASP A 1 285 ? -4.752 -9.402 25.999 1.00 94.88 285 ASP A C 1
ATOM 2285 O O . ASP A 1 285 ? -4.854 -10.453 26.626 1.00 94.88 285 ASP A O 1
ATOM 2289 N N . VAL A 1 286 ? -3.770 -9.189 25.123 1.00 93.75 286 VAL A N 1
ATOM 2290 C CA . VAL A 1 286 ? -2.796 -10.212 24.726 1.00 93.75 286 VAL A CA 1
ATOM 2291 C C . VAL A 1 286 ? -1.430 -9.894 25.320 1.00 93.75 286 VAL A C 1
ATOM 2293 O O . VAL A 1 286 ? -0.854 -8.828 25.074 1.00 93.75 286 VAL A O 1
ATOM 2296 N N . GLN A 1 287 ? -0.885 -10.842 26.077 1.00 90.81 287 GLN A N 1
ATOM 2297 C CA . GLN A 1 287 ? 0.468 -10.738 26.628 1.00 90.81 287 GLN A CA 1
ATOM 2298 C C . GLN A 1 287 ? 1.520 -11.181 25.610 1.00 90.81 287 GLN A C 1
ATOM 2300 O O . GLN A 1 287 ? 1.244 -11.963 24.695 1.00 90.81 287 GLN A O 1
ATOM 2305 N N . LYS A 1 288 ? 2.755 -10.706 25.775 1.00 88.19 288 LYS A N 1
ATOM 2306 C CA . LYS A 1 288 ? 3.874 -10.997 24.869 1.00 88.19 288 LYS A CA 1
ATOM 2307 C C . LYS A 1 288 ? 4.140 -12.497 24.712 1.00 88.19 288 LYS A C 1
ATOM 2309 O O . LYS A 1 288 ? 4.431 -12.946 23.604 1.00 88.19 288 LYS A O 1
ATOM 2314 N N . GLU A 1 289 ? 4.010 -13.275 25.779 1.00 87.38 289 GLU A N 1
ATOM 2315 C CA . GLU A 1 289 ? 4.247 -14.724 25.782 1.00 87.38 289 GLU A CA 1
ATOM 2316 C C . GLU A 1 289 ? 3.176 -15.454 24.965 1.00 87.38 289 GLU A C 1
ATOM 2318 O O . GLU A 1 289 ? 3.486 -16.327 24.151 1.00 87.38 289 GLU A O 1
ATOM 2323 N N . GLU A 1 290 ? 1.911 -15.065 25.145 1.00 92.19 290 GLU A N 1
ATOM 2324 C CA . GLU A 1 290 ? 0.789 -15.586 24.363 1.00 92.19 290 GLU A CA 1
ATOM 2325 C C . GLU A 1 290 ? 0.935 -15.211 22.887 1.00 92.19 290 GLU A C 1
ATOM 2327 O O . GLU A 1 290 ? 0.821 -16.079 22.018 1.00 92.19 290 GLU A O 1
ATOM 2332 N N . LEU A 1 291 ? 1.260 -13.945 22.609 1.00 92.06 291 LEU A N 1
ATOM 2333 C CA . LEU A 1 291 ? 1.536 -13.454 21.265 1.00 92.06 291 LEU A CA 1
ATOM 2334 C C . LEU A 1 291 ? 2.613 -14.300 20.586 1.00 92.06 291 LEU A C 1
ATOM 2336 O O . LEU A 1 291 ? 2.389 -14.788 19.485 1.00 92.06 291 LEU A O 1
ATOM 2340 N N . GLN A 1 292 ? 3.762 -14.512 21.228 1.00 89.19 292 GLN A N 1
ATOM 2341 C CA . GLN A 1 292 ? 4.854 -15.306 20.655 1.00 89.19 292 GLN A CA 1
ATOM 2342 C C . GLN A 1 292 ? 4.450 -16.762 20.402 1.00 89.19 292 GLN A C 1
ATOM 2344 O O . GLN A 1 292 ? 4.805 -17.328 19.362 1.00 89.19 292 GLN A O 1
ATOM 2349 N N . ARG A 1 293 ? 3.695 -17.362 21.329 1.00 89.69 293 ARG A N 1
ATOM 2350 C CA . ARG A 1 293 ? 3.221 -18.744 21.215 1.00 89.69 293 ARG A CA 1
ATOM 2351 C C . ARG A 1 293 ? 2.289 -18.921 20.019 1.00 89.69 293 ARG A C 1
ATOM 2353 O O . ARG A 1 293 ? 2.556 -19.769 19.167 1.00 89.69 293 ARG A O 1
ATOM 2360 N N . GLU A 1 294 ? 1.227 -18.124 19.930 1.00 90.06 294 GLU A N 1
ATOM 2361 C CA . GLU A 1 294 ? 0.239 -18.273 18.853 1.00 90.06 294 GLU A CA 1
ATOM 2362 C C . GLU A 1 294 ? 0.770 -17.770 17.508 1.00 90.06 294 GLU A C 1
ATOM 2364 O O . GLU A 1 294 ? 0.458 -18.357 16.465 1.00 90.06 294 GLU A O 1
ATOM 2369 N N . ARG A 1 295 ? 1.666 -16.769 17.523 1.00 89.38 295 ARG A N 1
ATOM 2370 C CA . ARG A 1 295 ? 2.344 -16.274 16.318 1.00 89.38 295 ARG A CA 1
ATOM 2371 C C . ARG A 1 295 ? 3.057 -17.400 15.569 1.00 89.38 295 ARG A C 1
ATOM 2373 O O . ARG A 1 295 ? 2.941 -17.511 14.351 1.00 89.38 295 ARG A O 1
ATOM 2380 N N . LEU A 1 296 ? 3.757 -18.265 16.303 1.00 82.88 296 LEU A N 1
ATOM 2381 C CA . LEU A 1 296 ? 4.442 -19.433 15.746 1.00 82.88 296 LEU A CA 1
ATOM 2382 C C . LEU A 1 296 ? 3.526 -20.606 15.429 1.00 82.88 296 LEU A C 1
ATOM 2384 O O . LEU A 1 296 ? 3.776 -21.349 14.479 1.00 82.88 296 LEU A O 1
ATOM 2388 N N . ARG A 1 297 ? 2.528 -20.830 16.282 1.00 82.62 297 ARG A N 1
ATOM 2389 C CA . ARG A 1 297 ? 1.672 -22.008 16.191 1.00 82.62 297 ARG A CA 1
ATOM 2390 C C . ARG A 1 297 ? 0.728 -21.917 14.999 1.00 82.62 297 ARG A C 1
ATOM 2392 O O . ARG A 1 297 ? 0.561 -22.910 14.290 1.00 82.62 297 ARG A O 1
ATOM 2399 N N . GLN A 1 298 ? 0.119 -20.750 14.802 1.00 84.75 298 GLN A N 1
ATOM 2400 C CA . GLN A 1 298 ? -0.974 -20.568 13.850 1.00 84.75 298 GLN A CA 1
ATOM 2401 C C . GLN A 1 298 ? -0.743 -19.394 12.901 1.00 84.75 298 GLN A C 1
ATOM 2403 O O . GLN A 1 298 ? -0.762 -19.587 11.684 1.00 84.75 298 GLN A O 1
ATOM 2408 N N . VAL A 1 299 ? -0.475 -18.197 13.435 1.00 88.38 299 VAL A N 1
ATOM 2409 C CA . VAL A 1 299 ? -0.534 -16.942 12.665 1.00 88.38 299 VAL A CA 1
ATOM 2410 C C . VAL A 1 299 ? 0.425 -16.948 11.469 1.00 88.38 299 VAL A C 1
ATOM 2412 O O . VAL A 1 299 ? 0.017 -16.662 10.344 1.00 88.38 299 VAL A O 1
ATOM 2415 N N . CYS A 1 300 ? 1.679 -17.366 11.666 1.00 83.19 300 CYS A N 1
ATOM 2416 C CA . CYS A 1 300 ? 2.677 -17.395 10.593 1.00 83.19 300 CYS A CA 1
ATOM 2417 C C . CYS A 1 300 ? 2.294 -18.319 9.420 1.00 83.19 300 CYS A C 1
ATOM 2419 O O . CYS A 1 300 ? 2.709 -18.084 8.284 1.00 83.19 300 CYS A O 1
ATOM 2421 N N . ARG A 1 301 ? 1.484 -19.358 9.673 1.00 82.50 301 ARG A N 1
ATOM 2422 C CA . ARG A 1 301 ? 1.011 -20.296 8.645 1.00 82.50 301 ARG A CA 1
ATOM 2423 C C . ARG A 1 301 ? -0.129 -19.691 7.836 1.00 82.50 301 ARG A C 1
ATOM 2425 O O . ARG A 1 301 ? -0.124 -19.802 6.613 1.00 82.50 301 ARG A O 1
ATOM 2432 N N . VAL A 1 302 ? -1.073 -19.029 8.505 1.00 88.06 302 VAL A N 1
ATOM 2433 C CA . VAL A 1 302 ? -2.293 -18.498 7.873 1.00 88.06 302 VAL A CA 1
ATOM 2434 C C . VAL A 1 302 ? -2.062 -17.169 7.148 1.00 88.06 302 VAL A C 1
ATOM 2436 O O . VAL A 1 302 ? -2.752 -16.880 6.175 1.00 88.06 302 VAL A O 1
ATOM 2439 N N . ILE A 1 303 ? -1.053 -16.385 7.540 1.00 88.94 303 ILE A N 1
ATOM 2440 C CA . ILE A 1 303 ? -0.670 -15.151 6.828 1.00 88.94 303 ILE A CA 1
ATOM 2441 C C . ILE A 1 303 ? -0.065 -15.453 5.447 1.00 88.94 303 ILE A C 1
ATOM 2443 O O . ILE A 1 303 ? -0.276 -14.690 4.497 1.00 88.94 303 ILE A O 1
ATOM 2447 N N . SER A 1 304 ? 0.644 -16.578 5.310 1.00 85.12 304 SER A N 1
ATOM 2448 C CA . SER A 1 304 ? 1.302 -17.000 4.066 1.00 85.12 304 SER A CA 1
ATOM 2449 C C . SER A 1 304 ? 0.331 -16.984 2.872 1.00 85.12 304 SER A C 1
ATOM 2451 O O . SER A 1 304 ? -0.801 -17.442 3.023 1.00 85.12 304 SER A O 1
ATOM 2453 N N . PRO A 1 305 ? 0.730 -16.484 1.684 1.00 84.56 305 PRO A N 1
ATOM 2454 C CA . PRO A 1 305 ? 2.095 -16.182 1.228 1.00 84.56 305 PRO A CA 1
ATOM 2455 C C . PRO A 1 305 ? 2.641 -14.798 1.608 1.00 84.56 305 PRO A C 1
ATOM 2457 O O . PRO A 1 305 ? 3.798 -14.514 1.292 1.00 84.56 305 PRO A O 1
ATOM 2460 N N . ALA A 1 306 ? 1.850 -13.948 2.269 1.00 85.19 306 ALA A N 1
ATOM 2461 C CA . ALA A 1 306 ? 2.346 -12.676 2.783 1.00 85.19 306 ALA A CA 1
ATOM 2462 C C . ALA A 1 306 ? 3.463 -12.935 3.809 1.00 85.19 306 ALA A C 1
ATOM 2464 O O . ALA A 1 306 ? 3.425 -13.926 4.544 1.00 85.19 306 ALA A O 1
ATOM 2465 N N . ASN A 1 307 ? 4.515 -12.118 3.790 1.00 84.00 307 ASN A N 1
ATOM 2466 C CA . ASN A 1 307 ? 5.753 -12.453 4.495 1.00 84.00 307 ASN A CA 1
ATOM 2467 C C . ASN A 1 307 ? 6.546 -11.242 4.984 1.00 84.00 307 ASN A C 1
ATOM 2469 O O . ASN A 1 307 ? 7.739 -11.381 5.245 1.00 84.00 307 ASN A O 1
ATOM 2473 N N . THR A 1 308 ? 5.932 -10.066 5.087 1.00 85.94 308 THR A N 1
ATOM 2474 C CA . THR A 1 308 ? 6.605 -8.893 5.650 1.00 85.94 308 THR A CA 1
ATOM 2475 C C . THR A 1 308 ? 6.344 -8.767 7.148 1.00 85.94 308 THR A C 1
ATOM 2477 O O . THR A 1 308 ? 5.388 -9.341 7.670 1.00 85.94 308 THR A O 1
ATOM 2480 N N . VAL A 1 309 ? 7.179 -8.005 7.857 1.00 83.62 309 VAL A N 1
ATOM 2481 C CA . VAL A 1 309 ? 6.943 -7.690 9.278 1.00 83.62 309 VAL A CA 1
ATOM 2482 C C . VAL A 1 309 ? 5.579 -7.026 9.464 1.00 83.62 309 VAL A C 1
ATOM 2484 O O . VAL A 1 309 ? 4.850 -7.389 10.376 1.00 83.62 309 VAL A O 1
ATOM 2487 N N . LEU A 1 310 ? 5.189 -6.125 8.556 1.00 85.75 310 LEU A N 1
ATOM 2488 C CA . LEU A 1 310 ? 3.880 -5.475 8.586 1.00 85.75 310 LEU A CA 1
ATOM 2489 C C . LEU A 1 310 ? 2.723 -6.475 8.446 1.00 85.75 310 LEU A C 1
ATOM 2491 O O . LEU A 1 310 ? 1.706 -6.335 9.125 1.00 85.75 310 LEU A O 1
ATOM 2495 N N . ASP A 1 311 ? 2.880 -7.474 7.573 1.00 89.50 311 ASP A N 1
ATOM 2496 C CA . ASP A 1 311 ? 1.885 -8.534 7.405 1.00 89.50 311 ASP A CA 1
ATOM 2497 C C . ASP A 1 311 ? 1.730 -9.358 8.678 1.00 89.50 311 ASP A C 1
ATOM 2499 O O . ASP A 1 311 ? 0.600 -9.622 9.082 1.00 89.50 311 ASP A O 1
ATOM 2503 N N . ASP A 1 312 ? 2.845 -9.710 9.327 1.00 90.56 312 ASP A N 1
ATOM 2504 C CA . ASP A 1 312 ? 2.856 -10.399 10.622 1.00 90.56 312 ASP A CA 1
ATOM 2505 C C . ASP A 1 312 ? 2.151 -9.575 11.704 1.00 90.56 312 ASP A C 1
ATOM 2507 O O . ASP A 1 312 ? 1.270 -10.098 12.389 1.00 90.56 312 ASP A O 1
ATOM 2511 N N . SER A 1 313 ? 2.465 -8.278 11.822 1.00 92.00 313 SER A N 1
ATOM 2512 C CA . SER A 1 313 ? 1.832 -7.394 12.804 1.00 92.00 313 SER A CA 1
ATOM 2513 C C . SER A 1 313 ? 0.321 -7.336 12.608 1.00 92.00 313 SER A C 1
ATOM 2515 O O . SER A 1 313 ? -0.436 -7.577 13.547 1.00 92.00 313 SER A O 1
ATOM 2517 N N . ILE A 1 314 ? -0.137 -7.017 11.392 1.00 92.62 314 ILE A N 1
ATOM 2518 C CA . ILE A 1 314 ? -1.568 -6.854 11.106 1.00 92.62 314 ILE A CA 1
ATOM 2519 C C . ILE A 1 314 ? -2.288 -8.198 11.238 1.00 92.62 314 ILE A C 1
ATOM 2521 O O . ILE A 1 314 ? -3.349 -8.265 11.857 1.00 92.62 314 ILE A O 1
ATOM 2525 N N . GLY A 1 315 ? -1.692 -9.278 10.729 1.00 94.06 315 GLY A N 1
ATOM 2526 C CA . GLY A 1 315 ? -2.257 -10.613 10.858 1.00 94.06 315 GLY A CA 1
ATOM 2527 C C . GLY A 1 315 ? -2.344 -11.076 12.315 1.00 94.06 315 GLY A C 1
ATOM 2528 O O . GLY A 1 315 ? -3.357 -11.650 12.694 1.00 94.06 315 GLY A O 1
ATOM 2529 N N . CYS A 1 316 ? -1.378 -10.747 13.177 1.00 95.38 316 CYS A N 1
ATOM 2530 C CA . CYS A 1 316 ? -1.506 -10.989 14.618 1.00 95.38 316 CYS A CA 1
ATOM 2531 C C . CYS A 1 316 ? -2.699 -10.232 15.213 1.00 95.38 316 CYS A C 1
ATOM 2533 O O . CYS A 1 316 ? -3.486 -10.825 15.948 1.00 95.38 316 CYS A O 1
ATOM 2535 N N . VAL A 1 317 ? -2.861 -8.941 14.896 1.00 95.88 317 VAL A N 1
ATOM 2536 C CA . VAL A 1 317 ? -3.994 -8.152 15.408 1.00 95.88 317 VAL A CA 1
ATOM 2537 C C . VAL A 1 317 ? -5.323 -8.795 15.012 1.00 95.88 317 VAL A C 1
ATOM 2539 O O . VAL A 1 317 ? -6.162 -9.052 15.875 1.00 95.88 317 VAL A O 1
ATOM 2542 N N . LEU A 1 318 ? -5.507 -9.080 13.722 1.00 96.62 318 LEU A N 1
ATOM 2543 C CA . LEU A 1 318 ? -6.748 -9.652 13.204 1.00 96.62 318 LEU A CA 1
ATOM 2544 C C . LEU A 1 318 ? -7.002 -11.064 13.740 1.00 96.62 318 LEU A C 1
ATOM 2546 O O . LEU A 1 318 ? -8.146 -11.404 14.038 1.00 96.62 318 LEU A O 1
ATOM 2550 N N . TRP A 1 319 ? -5.958 -11.880 13.910 1.00 96.69 319 TRP A N 1
ATOM 2551 C CA . TRP A 1 319 ? -6.092 -13.241 14.431 1.00 96.69 319 TRP A CA 1
ATOM 2552 C C . TRP A 1 319 ? -6.571 -13.233 15.883 1.00 96.69 319 TRP A C 1
ATOM 2554 O O . TRP A 1 319 ? -7.560 -13.880 16.218 1.00 96.69 319 TRP A O 1
ATOM 2564 N N . PHE A 1 320 ? -5.920 -12.445 16.743 1.00 97.12 320 PHE A N 1
ATOM 2565 C CA . PHE A 1 320 ? -6.314 -12.352 18.147 1.00 97.12 320 PHE A CA 1
ATOM 2566 C C . PHE A 1 320 ? -7.693 -11.716 18.316 1.00 97.12 320 PHE A C 1
ATOM 2568 O O . PHE A 1 320 ? -8.474 -12.183 19.144 1.00 97.12 320 PHE A O 1
ATOM 2575 N N . ALA A 1 321 ? -8.018 -10.699 17.513 1.00 97.00 321 ALA A N 1
ATOM 2576 C CA . ALA A 1 321 ? -9.338 -10.087 17.551 1.00 97.00 321 ALA A CA 1
ATOM 2577 C C . ALA A 1 321 ? -10.437 -11.069 17.103 1.00 97.00 321 ALA A C 1
ATOM 2579 O O . ALA A 1 321 ? -11.450 -11.202 17.783 1.00 97.00 321 ALA A O 1
ATOM 2580 N N . SER A 1 322 ? -10.220 -11.807 16.007 1.00 96.75 322 SER A N 1
ATOM 2581 C CA . SER A 1 322 ? -11.210 -12.750 15.454 1.00 96.75 322 SER A CA 1
ATOM 2582 C C . SER A 1 322 ? -11.420 -14.014 16.288 1.00 96.75 322 SER A C 1
ATOM 2584 O O . SER A 1 322 ? -12.498 -14.606 16.230 1.00 96.75 322 SER A O 1
ATOM 2586 N N . ARG A 1 323 ? -10.446 -14.393 17.124 1.00 95.44 323 ARG A N 1
ATOM 2587 C CA . ARG A 1 323 ? -10.630 -15.440 18.139 1.00 95.44 323 ARG A CA 1
ATOM 2588 C C . ARG A 1 323 ? -11.757 -15.093 19.123 1.00 95.44 323 ARG A C 1
ATOM 2590 O O . ARG A 1 323 ? -12.390 -15.995 19.663 1.00 95.44 323 ARG A O 1
ATOM 2597 N N . GLY A 1 324 ? -12.016 -13.801 19.355 1.00 96.06 324 GLY A N 1
ATOM 2598 C CA . GLY A 1 324 ? -13.159 -13.324 20.141 1.00 96.06 324 GLY A CA 1
ATOM 2599 C C . GLY A 1 324 ? -13.116 -13.686 21.629 1.00 96.06 324 GLY A C 1
ATOM 2600 O O . GLY A 1 324 ? -14.158 -13.680 22.275 1.00 96.06 324 GLY A O 1
ATOM 2601 N N . GLN A 1 325 ? -11.939 -14.026 22.164 1.00 97.06 325 GLN A N 1
ATOM 2602 C CA . GLN A 1 325 ? -11.732 -14.422 23.562 1.00 97.06 325 GLN A CA 1
ATOM 2603 C C . GLN A 1 325 ? -11.137 -13.264 24.361 1.00 97.06 325 GLN A C 1
ATOM 2605 O O . GLN A 1 325 ? -10.023 -12.829 24.061 1.00 97.06 325 GLN A O 1
ATOM 2610 N N . GLY A 1 326 ? -11.849 -12.795 25.380 1.00 96.25 326 GLY A N 1
ATOM 2611 C CA . GLY A 1 326 ? -11.425 -11.676 26.218 1.00 96.25 326 GLY A CA 1
ATOM 2612 C C . GLY A 1 326 ? -12.286 -11.530 27.467 1.00 96.25 326 GLY A C 1
ATOM 2613 O O . GLY A 1 326 ? -12.847 -12.508 27.959 1.00 96.25 326 GLY A O 1
ATOM 2614 N N . VAL A 1 327 ? -12.393 -10.305 27.976 1.00 96.88 327 VAL A N 1
ATOM 2615 C CA . VAL A 1 327 ? -13.257 -9.961 29.114 1.00 96.88 327 VAL A CA 1
ATOM 2616 C C . VAL A 1 327 ? -14.287 -8.909 28.722 1.00 96.88 327 VAL A C 1
ATOM 2618 O O . VAL A 1 327 ? -13.992 -8.017 27.926 1.00 96.88 327 VAL A O 1
ATOM 2621 N N . ILE A 1 328 ? -15.494 -8.988 29.273 1.00 97.44 328 ILE A N 1
ATOM 2622 C CA . ILE A 1 328 ? -16.536 -7.983 29.039 1.00 97.44 328 ILE A CA 1
ATOM 2623 C C . ILE A 1 328 ? -16.179 -6.700 29.794 1.00 97.44 328 ILE A C 1
ATOM 2625 O O . ILE A 1 328 ? -15.904 -6.714 30.997 1.00 97.44 328 ILE A O 1
ATOM 2629 N N . HIS A 1 329 ? -16.193 -5.570 29.091 1.00 96.00 329 HIS A N 1
ATOM 2630 C CA . HIS A 1 329 ? -16.006 -4.264 29.710 1.00 96.00 329 HIS A CA 1
ATOM 2631 C C . HIS A 1 329 ? -17.152 -3.949 30.687 1.00 96.00 329 HIS A C 1
ATOM 2633 O O . HIS A 1 329 ? -18.323 -4.120 30.361 1.00 96.00 329 HIS A O 1
ATOM 2639 N N . GLY A 1 330 ? -16.812 -3.476 31.888 1.00 91.88 330 GLY A N 1
ATOM 2640 C CA . GLY A 1 330 ? -17.768 -3.154 32.952 1.00 91.88 330 GLY A CA 1
ATOM 2641 C C . GLY A 1 330 ? -17.970 -4.286 33.963 1.00 91.88 330 GLY A C 1
ATOM 2642 O O . GLY A 1 330 ? -17.922 -4.018 35.160 1.00 91.88 330 GLY A O 1
ATOM 2643 N N . THR A 1 331 ? -18.121 -5.541 33.516 1.00 93.62 331 THR A N 1
ATOM 2644 C CA . THR A 1 331 ? -18.299 -6.699 34.422 1.00 93.62 331 THR A CA 1
ATOM 2645 C C . THR A 1 331 ? -16.994 -7.429 34.734 1.00 93.62 331 THR A C 1
ATOM 2647 O O . THR A 1 331 ? -16.845 -7.988 35.817 1.00 93.62 331 THR A O 1
ATOM 2650 N N . GLY A 1 332 ? -16.034 -7.424 33.802 1.00 91.38 332 GLY A N 1
ATOM 2651 C CA . GLY A 1 332 ? -14.782 -8.178 33.917 1.00 91.38 332 GLY A CA 1
ATOM 2652 C C . GLY A 1 332 ? -14.938 -9.688 33.705 1.00 91.38 332 GLY A C 1
ATOM 2653 O O . GLY A 1 332 ? -13.974 -10.430 33.888 1.00 91.38 332 GLY A O 1
ATOM 2654 N N . GLU A 1 333 ? -16.125 -10.153 33.313 1.00 95.56 333 GLU A N 1
ATOM 2655 C CA . GLU A 1 333 ? -16.397 -11.571 33.075 1.00 95.56 333 GLU A CA 1
ATOM 2656 C C . GLU A 1 333 ? -15.656 -12.072 31.834 1.00 95.56 333 GLU A C 1
ATOM 2658 O O . GLU A 1 333 ? -15.644 -11.414 30.791 1.00 95.56 333 GLU A O 1
ATOM 2663 N N . VAL A 1 334 ? -15.051 -13.258 31.936 1.00 96.88 334 VAL A N 1
ATOM 2664 C CA . VAL A 1 334 ? -14.406 -13.923 30.798 1.00 96.88 334 VAL A CA 1
ATOM 2665 C C . VAL A 1 334 ? -15.472 -14.305 29.779 1.00 96.88 334 VAL A C 1
ATOM 2667 O O . VAL A 1 334 ? -16.456 -14.964 30.111 1.00 96.88 334 VAL A O 1
ATOM 2670 N N . TYR A 1 335 ? -15.253 -13.923 28.526 1.00 97.38 335 TYR A N 1
ATOM 2671 C CA . TYR A 1 335 ? -16.211 -14.111 27.450 1.00 97.38 335 TYR A CA 1
ATOM 2672 C C . TYR A 1 335 ? -15.524 -14.577 26.172 1.00 97.38 335 TYR A C 1
ATOM 2674 O O . TYR A 1 335 ? -14.450 -14.103 25.796 1.00 97.38 335 TYR A O 1
ATOM 2682 N N . THR A 1 336 ? -16.173 -15.522 25.497 1.00 97.44 336 THR A N 1
ATOM 2683 C CA . THR A 1 336 ? -15.811 -15.963 24.151 1.00 97.44 336 THR A CA 1
ATOM 2684 C C . THR A 1 336 ? -16.993 -15.681 23.244 1.00 97.44 336 THR A C 1
ATOM 2686 O O . THR A 1 336 ? -18.047 -16.294 23.401 1.00 97.44 336 THR A O 1
ATOM 2689 N N . SER A 1 337 ? -16.821 -14.753 22.307 1.00 96.62 337 SER A N 1
ATOM 2690 C CA . SER A 1 337 ? -17.855 -14.437 21.326 1.00 96.62 337 SER A CA 1
ATOM 2691 C C . SER A 1 337 ? -18.200 -15.675 20.503 1.00 96.62 337 SER A C 1
ATOM 2693 O O . SER A 1 337 ? -17.310 -16.395 20.052 1.00 96.62 337 SER A O 1
ATOM 2695 N N . THR A 1 338 ? -19.483 -15.924 20.264 1.00 95.31 338 THR A N 1
ATOM 2696 C CA . THR A 1 338 ? -19.948 -16.976 19.347 1.00 95.31 338 THR A CA 1
ATOM 2697 C C . THR A 1 338 ? -20.181 -16.449 17.931 1.00 95.31 338 THR A C 1
ATOM 2699 O O . THR A 1 338 ? -20.506 -17.233 17.044 1.00 95.31 338 THR A O 1
ATOM 2702 N N . ALA A 1 339 ? -19.932 -15.159 17.679 1.00 94.69 339 ALA A N 1
ATOM 2703 C CA . ALA A 1 339 ? -20.254 -14.492 16.423 1.00 94.69 339 ALA A CA 1
ATOM 2704 C C . ALA A 1 339 ? -19.557 -15.090 15.198 1.00 94.69 339 ALA A C 1
ATOM 2706 O O . ALA A 1 339 ? -18.367 -14.871 14.993 1.00 94.69 339 ALA A O 1
ATOM 2707 N N . ARG A 1 340 ? -20.280 -15.826 14.347 1.00 91.94 340 ARG A N 1
ATOM 2708 C CA . ARG A 1 340 ? -19.736 -16.403 13.099 1.00 91.94 340 ARG A CA 1
ATOM 2709 C C . ARG A 1 340 ? -19.302 -15.325 12.103 1.00 91.94 340 ARG A C 1
ATOM 2711 O O . ARG A 1 340 ? -18.306 -15.492 11.408 1.00 91.94 340 ARG A O 1
ATOM 2718 N N . ILE A 1 341 ? -20.046 -14.225 12.038 1.00 93.69 341 ILE A N 1
ATOM 2719 C CA . ILE A 1 341 ? -19.811 -13.120 11.108 1.00 93.69 341 ILE A CA 1
ATOM 2720 C C . ILE A 1 341 ? -19.042 -12.009 11.819 1.00 93.69 341 ILE A C 1
ATOM 2722 O O . ILE A 1 341 ? -19.483 -11.525 12.863 1.00 93.69 341 ILE A O 1
ATOM 2726 N N . LEU A 1 342 ? -17.926 -11.583 11.221 1.00 96.81 342 LEU A N 1
ATOM 2727 C CA . LEU A 1 342 ? -17.131 -10.446 11.676 1.00 96.81 342 LEU A CA 1
ATOM 2728 C C . LEU A 1 342 ? -17.127 -9.329 10.632 1.00 96.81 342 LEU A C 1
ATOM 2730 O O . LEU A 1 342 ? -16.616 -9.490 9.522 1.00 96.81 342 LEU A O 1
ATOM 2734 N N . LEU A 1 343 ? -17.665 -8.175 11.013 1.00 97.94 343 LEU A N 1
ATOM 2735 C CA . LEU A 1 343 ? -17.641 -6.954 10.218 1.00 97.94 343 LEU A CA 1
ATOM 2736 C C . LEU A 1 343 ? -16.324 -6.201 10.436 1.00 97.94 343 LEU A C 1
ATOM 2738 O O . LEU A 1 343 ? -15.891 -5.983 11.573 1.00 97.94 343 LEU A O 1
ATOM 2742 N N . VAL A 1 344 ? -15.700 -5.772 9.339 1.00 96.44 344 VAL A N 1
ATOM 2743 C CA . VAL A 1 344 ? -14.403 -5.083 9.346 1.00 96.44 344 VAL A CA 1
ATOM 2744 C C . VAL A 1 344 ? -14.480 -3.788 8.538 1.00 96.44 344 VAL A C 1
ATOM 2746 O O . VAL A 1 344 ? -14.967 -3.771 7.410 1.00 96.44 344 VAL A O 1
ATOM 2749 N N . GLY A 1 345 ? -13.951 -2.695 9.096 1.00 95.00 345 GLY A N 1
ATOM 2750 C CA . GLY A 1 345 ? -13.892 -1.372 8.455 1.00 95.00 345 GLY A CA 1
ATOM 2751 C C . GLY A 1 345 ? -12.781 -1.190 7.406 1.00 95.00 345 GLY A C 1
ATOM 2752 O O . GLY A 1 345 ? -12.369 -0.060 7.153 1.00 95.00 345 GLY A O 1
ATOM 2753 N N . SER A 1 346 ? -12.246 -2.275 6.836 1.00 93.44 346 SER A N 1
ATOM 2754 C CA . SER A 1 346 ? -11.198 -2.224 5.800 1.00 93.44 346 SER A CA 1
ATOM 2755 C C . SER A 1 346 ? -11.730 -1.628 4.490 1.00 93.44 346 SER A C 1
ATOM 2757 O O . SER A 1 346 ? -12.917 -1.736 4.201 1.00 93.44 346 SER A O 1
ATOM 2759 N N . GLY A 1 347 ? -10.871 -1.000 3.680 1.00 93.31 347 GLY A N 1
ATOM 2760 C CA . GLY A 1 347 ? -11.262 -0.343 2.421 1.00 93.31 347 GLY A CA 1
ATOM 2761 C C . GLY A 1 347 ? -11.639 1.136 2.566 1.00 93.31 347 GLY A C 1
ATOM 2762 O O . GLY A 1 347 ? -11.569 1.893 1.600 1.00 93.31 347 GLY A O 1
ATOM 2763 N N . ALA A 1 348 ? -11.985 1.593 3.774 1.00 95.12 348 ALA A N 1
ATOM 2764 C CA . ALA A 1 348 ? -12.329 2.994 4.019 1.00 95.12 348 ALA A CA 1
ATOM 2765 C C . ALA A 1 348 ? -11.150 3.955 3.778 1.00 95.12 348 ALA A C 1
ATOM 2767 O O . ALA A 1 348 ? -11.339 5.095 3.357 1.00 95.12 348 ALA A O 1
ATOM 2768 N N . ASP A 1 349 ? -9.918 3.523 4.064 1.00 93.75 349 ASP A N 1
ATOM 2769 C CA . ASP A 1 349 ? -8.731 4.349 3.844 1.00 93.75 349 ASP A CA 1
ATOM 2770 C C . ASP A 1 349 ? -8.459 4.570 2.351 1.00 93.75 349 ASP A C 1
ATOM 2772 O O . ASP A 1 349 ? -8.157 5.700 1.958 1.00 93.75 349 ASP A O 1
ATOM 2776 N N . GLU A 1 350 ? -8.576 3.506 1.558 1.00 93.25 350 GLU A N 1
ATOM 2777 C CA . GLU A 1 350 ? -8.343 3.464 0.113 1.00 93.25 350 GLU A CA 1
ATOM 2778 C C . GLU A 1 350 ? -9.406 4.256 -0.663 1.00 93.25 350 GLU A C 1
ATOM 2780 O O . GLU A 1 350 ? -9.085 4.913 -1.647 1.00 93.25 350 GLU A O 1
ATOM 2785 N N . LEU A 1 351 ? -10.660 4.261 -0.197 1.00 94.88 351 LEU A N 1
ATOM 2786 C CA . LEU A 1 351 ? -11.755 4.992 -0.850 1.00 94.88 351 LEU A CA 1
ATOM 2787 C C . LEU A 1 351 ? -11.813 6.479 -0.469 1.00 94.88 351 LEU A C 1
ATOM 2789 O O . LEU A 1 351 ? -12.136 7.322 -1.306 1.00 94.88 351 LEU A O 1
ATOM 2793 N N . PHE A 1 352 ? -11.504 6.814 0.789 1.00 94.62 352 PHE A N 1
ATOM 2794 C CA . PHE A 1 352 ? -11.746 8.150 1.354 1.00 94.62 352 PHE A CA 1
ATOM 2795 C C . PHE A 1 352 ? -10.477 8.884 1.807 1.00 94.62 352 PHE A C 1
ATOM 2797 O O . PHE A 1 352 ? -10.548 9.858 2.558 1.00 94.62 352 PHE A O 1
ATOM 2804 N N . GLY A 1 353 ? -9.292 8.456 1.369 1.00 92.25 353 GLY A N 1
ATOM 2805 C CA . GLY A 1 353 ? -8.085 9.253 1.585 1.00 92.25 353 GLY A CA 1
ATOM 2806 C C . GLY A 1 353 ? -7.531 9.172 3.010 1.00 92.25 353 GLY A C 1
ATOM 2807 O O . GLY A 1 353 ? -7.183 10.187 3.606 1.00 92.25 353 GLY A O 1
ATOM 2808 N N . GLY A 1 354 ? -7.437 7.974 3.585 1.00 90.00 354 GLY A N 1
ATOM 2809 C CA . GLY A 1 354 ? -7.108 7.808 5.004 1.00 90.00 354 GLY A CA 1
ATOM 2810 C C . GLY A 1 354 ? -5.626 7.676 5.371 1.00 90.00 354 GLY A C 1
ATOM 2811 O O . GLY A 1 354 ? -5.276 7.754 6.553 1.00 90.00 354 GLY A O 1
ATOM 2812 N N . TYR A 1 355 ? -4.730 7.406 4.420 1.00 89.44 355 TYR A N 1
ATOM 2813 C CA . TYR A 1 355 ? -3.310 7.184 4.711 1.00 89.44 355 TYR A CA 1
ATOM 2814 C C . TYR A 1 355 ? -2.481 8.466 4.611 1.00 89.44 355 TYR A C 1
ATOM 2816 O O . TYR A 1 355 ? -2.690 9.302 3.739 1.00 89.44 355 TYR A O 1
ATOM 2824 N N . SER A 1 356 ? -1.439 8.585 5.444 1.00 86.00 356 SER A N 1
ATOM 2825 C CA . SER A 1 356 ? -0.501 9.717 5.374 1.00 86.00 356 SER A CA 1
ATOM 2826 C C . SER A 1 356 ? 0.210 9.821 4.021 1.00 86.00 356 SER A C 1
ATOM 2828 O O . SER A 1 356 ? 0.631 10.906 3.630 1.00 86.00 356 SER A O 1
ATOM 2830 N N . ARG A 1 357 ? 0.338 8.702 3.293 1.00 88.12 357 ARG A N 1
ATOM 2831 C CA . ARG A 1 357 ? 0.892 8.685 1.934 1.00 88.12 357 ARG A CA 1
ATOM 2832 C C . ARG A 1 357 ? -0.024 9.359 0.911 1.00 88.12 357 ARG A C 1
ATOM 2834 O O . ARG A 1 357 ? 0.506 9.962 -0.008 1.00 88.12 357 ARG A O 1
ATOM 2841 N N . HIS A 1 358 ? -1.347 9.350 1.104 1.00 92.19 358 HIS A N 1
ATOM 2842 C CA . HIS A 1 358 ? -2.287 10.070 0.235 1.00 92.19 358 HIS A CA 1
ATOM 2843 C C . HIS A 1 358 ? -2.036 11.571 0.309 1.00 92.19 358 HIS A C 1
ATOM 2845 O O . HIS A 1 358 ? -1.807 12.214 -0.710 1.00 92.19 358 HIS A O 1
ATOM 2851 N N . ARG A 1 359 ? -1.932 12.095 1.535 1.00 90.06 359 ARG A N 1
ATOM 2852 C CA . ARG A 1 359 ? -1.524 13.478 1.783 1.00 90.06 359 ARG A CA 1
ATOM 2853 C C . ARG A 1 359 ? -0.161 13.785 1.161 1.00 90.06 359 ARG A C 1
ATOM 2855 O O . ARG A 1 359 ? -0.043 14.743 0.413 1.00 90.06 359 ARG A O 1
ATOM 2862 N N . GLY A 1 360 ? 0.849 12.944 1.397 1.00 90.12 360 GLY A N 1
ATOM 2863 C CA . GLY A 1 360 ? 2.184 13.148 0.818 1.00 90.12 360 GLY A CA 1
ATOM 2864 C C . GLY A 1 360 ? 2.203 13.119 -0.719 1.00 90.12 360 GLY A C 1
ATOM 2865 O O . GLY A 1 360 ? 2.970 13.851 -1.346 1.00 90.12 360 GLY A O 1
ATOM 2866 N N . ARG A 1 361 ? 1.346 12.304 -1.348 1.00 91.06 361 ARG A N 1
ATOM 2867 C CA . ARG A 1 361 ? 1.155 12.284 -2.805 1.00 91.06 361 ARG A CA 1
ATOM 2868 C C . ARG A 1 361 ? 0.468 13.543 -3.308 1.00 91.06 361 ARG A C 1
ATOM 2870 O O . ARG A 1 361 ? 0.969 14.122 -4.269 1.00 91.06 361 ARG A O 1
ATOM 2877 N N . PHE A 1 362 ? -0.585 13.989 -2.629 1.00 88.75 362 PHE A N 1
ATOM 2878 C CA . PHE A 1 362 ? -1.269 15.243 -2.926 1.00 88.75 362 PHE A CA 1
ATOM 2879 C C . PHE A 1 362 ? -0.325 16.448 -2.809 1.00 88.75 362 PHE A C 1
ATOM 2881 O O . PHE A 1 362 ? -0.193 17.232 -3.743 1.00 88.75 362 PHE A O 1
ATOM 2888 N N . GLU A 1 363 ? 0.423 16.556 -1.711 1.00 87.88 363 GLU A N 1
ATOM 2889 C CA . GLU A 1 363 ? 1.399 17.634 -1.491 1.00 87.88 363 GLU A CA 1
ATOM 2890 C C . GLU A 1 363 ? 2.542 17.607 -2.523 1.00 87.88 363 GLU A C 1
ATOM 2892 O O . GLU A 1 363 ? 3.062 18.651 -2.916 1.00 87.88 363 GLU A O 1
ATOM 2897 N N . GLY A 1 364 ? 2.944 16.416 -2.982 1.00 88.69 364 GLY A N 1
ATOM 2898 C CA . GLY A 1 364 ? 4.068 16.248 -3.903 1.00 88.69 364 GLY A CA 1
ATOM 2899 C C . GLY A 1 364 ? 3.724 16.319 -5.394 1.00 88.69 364 GLY A C 1
ATOM 2900 O O . GLY A 1 364 ? 4.597 16.678 -6.192 1.00 88.69 364 GLY A O 1
ATOM 2901 N N . SER A 1 365 ? 2.513 15.918 -5.787 1.00 87.62 365 SER A N 1
ATOM 2902 C CA . SER A 1 365 ? 2.094 15.730 -7.192 1.00 87.62 365 SER A CA 1
ATOM 2903 C C . SER A 1 365 ? 0.676 16.244 -7.482 1.00 87.62 365 SER A C 1
ATOM 2905 O O . SER A 1 365 ? 0.155 16.009 -8.567 1.00 87.62 365 SER A O 1
ATOM 2907 N N . GLY A 1 366 ? 0.057 16.954 -6.537 1.00 87.19 366 GLY A N 1
ATOM 2908 C CA . GLY A 1 366 ? -1.281 17.518 -6.681 1.00 87.19 366 GLY A CA 1
ATOM 2909 C C . GLY A 1 366 ? -2.391 16.468 -6.728 1.00 87.19 366 GLY A C 1
ATOM 2910 O O . GLY A 1 366 ? -2.205 15.303 -6.367 1.00 87.19 366 GLY A O 1
ATOM 2911 N N . ARG A 1 367 ? -3.562 16.911 -7.194 1.00 86.06 367 ARG A N 1
ATOM 2912 C CA . ARG A 1 367 ? -4.776 16.099 -7.342 1.00 86.06 367 ARG A CA 1
ATOM 2913 C C . ARG A 1 367 ? -4.556 14.870 -8.227 1.00 86.06 367 ARG A C 1
ATOM 2915 O O . ARG A 1 367 ? -4.932 13.775 -7.831 1.00 86.06 367 ARG A O 1
ATOM 2922 N N . GLU A 1 368 ? -3.910 15.035 -9.379 1.00 86.38 368 GLU A N 1
ATOM 2923 C CA . GLU A 1 368 ? -3.660 13.940 -10.330 1.00 86.38 368 GLU A CA 1
ATOM 2924 C C . GLU A 1 368 ? -2.836 12.816 -9.693 1.00 86.38 368 GLU A C 1
ATOM 2926 O O . GLU A 1 368 ? -3.244 11.658 -9.705 1.00 86.38 368 GLU A O 1
ATOM 2931 N N . GLY A 1 369 ? -1.730 13.153 -9.021 1.00 88.88 369 GLY A N 1
ATOM 2932 C CA . GLY A 1 369 ? -0.907 12.136 -8.366 1.00 88.88 369 GLY A CA 1
ATOM 2933 C C . GLY A 1 369 ? -1.569 11.471 -7.154 1.00 88.88 369 GLY A C 1
ATOM 2934 O O . GLY A 1 369 ? -1.162 10.375 -6.769 1.00 88.88 369 GLY A O 1
ATOM 2935 N N . LEU A 1 370 ? -2.575 12.108 -6.547 1.00 90.12 370 LEU A N 1
ATOM 2936 C CA . LEU A 1 370 ? -3.433 11.471 -5.548 1.00 90.12 370 LEU A CA 1
ATOM 2937 C C . LEU A 1 370 ? -4.405 10.482 -6.206 1.00 90.12 370 LEU A C 1
ATOM 2939 O O . LEU A 1 370 ? -4.524 9.362 -5.719 1.00 90.12 370 LEU A O 1
ATOM 2943 N N . VAL A 1 371 ? -5.059 10.865 -7.307 1.00 89.94 371 VAL A N 1
ATOM 2944 C CA . VAL A 1 371 ? -5.955 9.980 -8.075 1.00 89.94 371 VAL A CA 1
ATOM 2945 C C . VAL A 1 371 ? -5.210 8.730 -8.549 1.00 89.94 371 VAL A C 1
ATOM 2947 O O . VAL A 1 371 ? -5.715 7.620 -8.380 1.00 89.94 371 VAL A O 1
ATOM 2950 N N . ASP A 1 372 ? -3.988 8.884 -9.062 1.00 88.88 372 ASP A N 1
ATOM 2951 C CA . ASP A 1 372 ? -3.133 7.760 -9.458 1.00 88.88 372 ASP A CA 1
ATOM 2952 C C . ASP A 1 372 ? -2.820 6.819 -8.287 1.00 88.88 372 ASP A C 1
ATOM 2954 O O . ASP A 1 372 ? -2.884 5.598 -8.436 1.00 88.88 372 ASP A O 1
ATOM 2958 N N . GLU A 1 373 ? -2.494 7.367 -7.111 1.00 92.19 373 GLU A N 1
ATOM 2959 C CA . GLU A 1 373 ? -2.208 6.561 -5.919 1.00 92.19 373 GLU A CA 1
ATOM 2960 C C . GLU A 1 373 ? -3.461 5.813 -5.436 1.00 92.19 373 GLU A C 1
ATOM 2962 O O . GLU A 1 373 ? -3.376 4.616 -5.174 1.00 92.19 373 GLU A O 1
ATOM 2967 N N . LEU A 1 374 ? -4.623 6.473 -5.367 1.00 91.62 374 LEU A N 1
ATOM 2968 C CA . LEU A 1 374 ? -5.880 5.843 -4.938 1.00 91.62 374 LEU A CA 1
ATOM 2969 C C . LEU A 1 374 ? -6.320 4.732 -5.905 1.00 91.62 374 LEU A C 1
ATOM 2971 O O . LEU A 1 374 ? -6.698 3.648 -5.462 1.00 91.62 374 LEU A O 1
ATOM 2975 N N . ASN A 1 375 ? -6.212 4.962 -7.218 1.00 90.19 375 ASN A N 1
ATOM 2976 C CA . ASN A 1 375 ? -6.481 3.934 -8.229 1.00 90.19 375 ASN A CA 1
ATOM 2977 C C . ASN A 1 375 ? -5.531 2.738 -8.074 1.00 90.19 375 ASN A C 1
ATOM 2979 O O . ASN A 1 375 ? -5.978 1.593 -8.008 1.00 90.19 375 ASN A O 1
ATOM 2983 N N . ALA A 1 376 ? -4.227 2.997 -7.933 1.00 87.19 376 ALA A N 1
ATOM 2984 C CA . ALA A 1 376 ? -3.241 1.941 -7.723 1.00 87.19 376 ALA A CA 1
ATOM 2985 C C . ALA A 1 376 ? -3.489 1.158 -6.421 1.00 87.19 376 ALA A C 1
ATOM 2987 O O . ALA A 1 376 ? -3.126 -0.016 -6.327 1.00 87.19 376 ALA A O 1
ATOM 2988 N N . GLU A 1 377 ? -4.080 1.773 -5.398 1.00 89.12 377 GLU A N 1
ATOM 2989 C CA . GLU A 1 377 ? -4.469 1.081 -4.171 1.00 89.12 377 GLU A CA 1
ATOM 2990 C C . GLU A 1 377 ? -5.694 0.203 -4.348 1.00 89.12 377 GLU A C 1
ATOM 2992 O O . GLU A 1 377 ? -5.627 -0.962 -3.953 1.00 89.12 377 GLU A O 1
ATOM 2997 N N . LEU A 1 378 ? -6.755 0.709 -4.983 1.00 88.12 378 LEU A N 1
ATOM 2998 C CA . LEU A 1 378 ? -7.943 -0.090 -5.287 1.00 88.12 378 LEU A CA 1
ATOM 2999 C C . LEU A 1 378 ? -7.585 -1.336 -6.105 1.00 88.12 378 LEU A C 1
ATOM 3001 O O . LEU A 1 378 ? -8.054 -2.430 -5.801 1.00 88.12 378 LEU A O 1
ATOM 3005 N N . GLU A 1 379 ? -6.703 -1.190 -7.097 1.00 83.81 379 GLU A N 1
ATOM 3006 C CA . GLU A 1 379 ? -6.224 -2.304 -7.925 1.00 83.81 379 GLU A CA 1
ATOM 3007 C C . GLU A 1 379 ? -5.409 -3.339 -7.130 1.00 83.81 379 GLU A C 1
ATOM 3009 O O . GLU A 1 379 ? -5.402 -4.525 -7.458 1.00 83.81 379 GLU A O 1
ATOM 3014 N N . ASN A 1 380 ? -4.704 -2.917 -6.074 1.00 83.56 380 ASN A N 1
ATOM 3015 C CA . ASN A 1 380 ? -3.776 -3.775 -5.330 1.00 83.56 380 ASN A CA 1
ATOM 3016 C C . ASN A 1 380 ? -4.294 -4.249 -3.963 1.00 83.56 380 ASN A C 1
ATOM 3018 O O . ASN A 1 380 ? -3.631 -5.081 -3.329 1.00 83.56 380 ASN A O 1
ATOM 3022 N N . ILE A 1 381 ? -5.441 -3.752 -3.491 1.00 88.25 381 ILE A N 1
ATOM 3023 C CA . ILE A 1 381 ? -5.960 -4.012 -2.138 1.00 88.25 381 ILE A CA 1
ATOM 3024 C C . ILE A 1 381 ? -6.136 -5.514 -1.861 1.00 88.25 381 ILE A C 1
ATOM 3026 O O . ILE A 1 381 ? -5.764 -5.999 -0.789 1.00 88.25 381 ILE A O 1
ATOM 3030 N N . GLY A 1 382 ? -6.589 -6.278 -2.859 1.00 82.19 382 GLY A N 1
ATOM 3031 C CA . GLY A 1 382 ? -6.803 -7.724 -2.754 1.00 82.19 382 GLY A CA 1
ATOM 3032 C C . GLY A 1 382 ? -5.535 -8.559 -2.603 1.00 82.19 382 GLY A C 1
ATOM 3033 O O . GLY A 1 382 ? -5.578 -9.653 -2.033 1.00 82.19 382 GLY A O 1
ATOM 3034 N N . ASN A 1 383 ? -4.404 -8.037 -3.086 1.00 75.75 383 ASN A N 1
ATOM 3035 C CA . ASN A 1 383 ? -3.103 -8.707 -3.036 1.00 75.75 383 ASN A CA 1
ATOM 3036 C C . ASN A 1 383 ? -2.283 -8.290 -1.814 1.00 75.75 383 ASN A C 1
ATOM 3038 O O . ASN A 1 383 ? -1.510 -9.090 -1.292 1.00 75.75 383 ASN A O 1
ATOM 3042 N N . LYS A 1 384 ? -2.422 -7.034 -1.372 1.00 76.81 384 LYS A N 1
ATOM 3043 C CA . LYS A 1 384 ? -1.664 -6.492 -0.236 1.00 76.81 384 LYS A CA 1
ATOM 3044 C C . LYS A 1 384 ? -2.342 -6.739 1.110 1.00 76.81 384 LYS A C 1
ATOM 3046 O O . LYS A 1 384 ? -1.646 -6.968 2.095 1.00 76.81 384 LYS A O 1
ATOM 3051 N N . ASN A 1 385 ? -3.673 -6.677 1.157 1.00 84.50 385 ASN A N 1
ATOM 3052 C CA . ASN A 1 385 ? -4.414 -6.647 2.417 1.00 84.50 385 ASN A CA 1
ATOM 3053 C C . ASN A 1 385 ? -5.402 -7.818 2.501 1.00 84.50 385 ASN A C 1
ATOM 3055 O O . ASN A 1 385 ? -5.231 -8.712 3.327 1.00 84.50 385 ASN A O 1
ATOM 3059 N N . LEU A 1 386 ? -6.408 -7.848 1.620 1.00 90.56 386 LEU A N 1
ATOM 3060 C CA . LEU A 1 386 ? -7.625 -8.633 1.870 1.00 90.56 386 LEU A CA 1
ATOM 3061 C C . LEU A 1 386 ? -7.411 -10.150 1.858 1.00 90.56 386 LEU A C 1
ATOM 3063 O O . LEU A 1 386 ? -8.033 -10.845 2.653 1.00 90.56 386 LEU A O 1
ATOM 3067 N N . GLY A 1 387 ? -6.501 -10.668 1.022 1.00 89.31 387 GLY A N 1
ATOM 3068 C CA . GLY A 1 387 ? -6.175 -12.099 1.027 1.00 89.31 387 GLY A CA 1
ATOM 3069 C C . GLY A 1 387 ? -5.645 -12.570 2.389 1.00 89.31 387 GLY A C 1
ATOM 3070 O O . GLY A 1 387 ? -6.120 -13.566 2.935 1.00 89.31 387 GLY A O 1
ATOM 3071 N N . ARG A 1 388 ? -4.703 -11.820 2.982 1.00 91.69 388 ARG A N 1
ATOM 3072 C CA . ARG A 1 388 ? -4.183 -12.094 4.334 1.00 91.69 388 ARG A CA 1
ATOM 3073 C C . ARG A 1 388 ? -5.302 -12.013 5.366 1.00 91.69 388 ARG A C 1
ATOM 3075 O O . ARG A 1 388 ? -5.415 -12.909 6.200 1.00 91.69 388 ARG A O 1
ATOM 3082 N N . ASP A 1 389 ? -6.092 -10.946 5.312 1.00 94.00 389 ASP A N 1
ATOM 3083 C CA . ASP A 1 389 ? -7.125 -10.664 6.308 1.00 94.00 389 ASP A CA 1
ATOM 3084 C C . ASP A 1 389 ? -8.200 -11.766 6.318 1.00 94.00 389 ASP A C 1
ATOM 3086 O O . ASP A 1 389 ? -8.543 -12.269 7.389 1.00 94.00 389 ASP A O 1
ATOM 3090 N N . ASP A 1 390 ? -8.651 -12.223 5.142 1.00 93.31 390 ASP A N 1
ATOM 3091 C CA . ASP A 1 390 ? -9.596 -13.341 5.006 1.00 93.31 390 ASP A CA 1
ATOM 3092 C C . ASP A 1 390 ? -9.042 -14.641 5.596 1.00 93.31 390 ASP A C 1
ATOM 3094 O O . ASP A 1 390 ? -9.722 -15.281 6.398 1.00 93.31 390 ASP A O 1
ATOM 3098 N N . ARG A 1 391 ? -7.803 -15.033 5.259 1.00 91.19 391 ARG A N 1
ATOM 3099 C CA . ARG A 1 391 ? -7.201 -16.269 5.799 1.00 91.19 391 ARG A CA 1
ATOM 3100 C C . ARG A 1 391 ? -7.084 -16.233 7.311 1.00 91.19 391 ARG A C 1
ATOM 3102 O O . ARG A 1 391 ? -7.424 -17.211 7.979 1.00 91.19 391 ARG A O 1
ATOM 3109 N N . VAL A 1 392 ? -6.582 -15.120 7.836 1.00 93.19 392 VAL A N 1
ATOM 3110 C CA . VAL A 1 392 ? -6.366 -14.930 9.267 1.00 93.19 392 VAL A CA 1
ATOM 3111 C C . VAL A 1 392 ? -7.685 -15.044 10.026 1.00 93.19 392 VAL A C 1
ATOM 3113 O O . VAL A 1 392 ? -7.764 -15.812 10.982 1.00 93.19 392 VAL A O 1
ATOM 3116 N N . ILE A 1 393 ? -8.725 -14.342 9.576 1.00 94.56 393 ILE A N 1
ATOM 3117 C CA . ILE A 1 393 ? -10.037 -14.353 10.232 1.00 94.56 393 ILE A CA 1
ATOM 3118 C C . ILE A 1 393 ? -10.717 -15.721 10.076 1.00 94.56 393 ILE A C 1
ATOM 3120 O O . ILE A 1 393 ? -11.164 -16.299 11.065 1.00 94.56 393 ILE A O 1
ATOM 3124 N N . SER A 1 394 ? -10.697 -16.287 8.865 1.00 91.06 394 SER A N 1
ATOM 3125 C CA . SER A 1 394 ? -11.280 -17.606 8.575 1.00 91.06 394 SER A CA 1
ATOM 3126 C C . SER A 1 394 ? -10.643 -18.733 9.385 1.00 91.06 394 SER A C 1
ATOM 3128 O O . SER A 1 394 ? -11.295 -19.735 9.636 1.00 91.06 394 SER A O 1
ATOM 3130 N N . SER A 1 395 ? -9.381 -18.589 9.814 1.00 91.12 395 SER A N 1
ATOM 3131 C CA . SER A 1 395 ? -8.702 -19.625 10.611 1.00 91.12 395 SER A CA 1
ATOM 3132 C C . SER A 1 395 ? -9.262 -19.796 12.026 1.00 91.12 395 SER A C 1
ATOM 3134 O O . SER A 1 395 ? -8.944 -20.782 12.681 1.00 91.12 395 SER A O 1
ATOM 3136 N N . ASN A 1 396 ? -10.096 -18.855 12.474 1.00 92.62 396 ASN A N 1
ATOM 3137 C CA . ASN A 1 396 ? -10.868 -18.938 13.713 1.00 92.62 396 ASN A CA 1
ATOM 3138 C C . ASN A 1 396 ? -12.348 -19.288 13.447 1.00 92.62 396 ASN A C 1
ATOM 3140 O O . ASN A 1 396 ? -13.204 -18.961 14.268 1.00 92.62 396 ASN A O 1
ATOM 3144 N N . ASP A 1 397 ? -12.654 -19.888 12.290 1.00 89.25 397 ASP A N 1
ATOM 3145 C CA . ASP A 1 397 ? -14.007 -20.262 11.848 1.00 89.25 397 ASP A CA 1
ATOM 3146 C C . ASP A 1 397 ? -14.976 -19.070 11.770 1.00 89.25 397 ASP A C 1
ATOM 3148 O O . ASP A 1 397 ? -16.161 -19.157 12.105 1.00 89.25 397 ASP A O 1
ATOM 3152 N N . ARG A 1 398 ? -14.453 -17.918 11.331 1.00 91.56 398 ARG A N 1
ATOM 3153 C CA . ARG A 1 398 ? -15.202 -16.666 11.183 1.00 91.56 398 ARG A CA 1
ATOM 3154 C C . ARG A 1 398 ? -15.240 -16.192 9.738 1.00 91.56 398 ARG A C 1
ATOM 3156 O O . ARG A 1 398 ? -14.227 -16.204 9.044 1.00 91.56 398 ARG A O 1
ATOM 3163 N N . ASP A 1 399 ? -16.379 -15.654 9.325 1.00 90.44 399 ASP A N 1
ATOM 3164 C CA . ASP A 1 399 ? -16.528 -15.012 8.025 1.00 90.44 399 ASP A CA 1
ATOM 3165 C C . ASP A 1 399 ? -16.189 -13.522 8.119 1.00 90.44 399 ASP A C 1
ATOM 3167 O O . ASP A 1 399 ? -16.878 -12.757 8.798 1.00 90.44 399 ASP A O 1
ATOM 3171 N N . CYS A 1 400 ? -15.169 -13.089 7.380 1.00 93.19 400 CYS A N 1
ATOM 3172 C CA . CYS A 1 400 ? -14.840 -11.674 7.233 1.00 93.19 400 CYS A CA 1
ATOM 3173 C C . CYS A 1 400 ? -15.810 -10.988 6.256 1.00 93.19 400 CYS A C 1
ATOM 3175 O O . CYS A 1 400 ? -15.935 -11.399 5.100 1.00 93.19 400 CYS A O 1
ATOM 3177 N N . ARG A 1 401 ? -16.483 -9.921 6.700 1.00 94.56 401 ARG A N 1
ATOM 3178 C CA . ARG A 1 401 ? -17.418 -9.117 5.895 1.00 94.56 401 ARG A CA 1
ATOM 3179 C C . ARG A 1 401 ? -16.972 -7.654 5.890 1.00 94.56 401 ARG A C 1
ATOM 3181 O O . ARG A 1 401 ? -16.729 -7.071 6.944 1.00 94.56 401 ARG A O 1
ATOM 3188 N N . ILE A 1 402 ? -16.862 -7.056 4.701 1.00 96.50 402 ILE A N 1
ATOM 3189 C CA . ILE A 1 402 ? -16.239 -5.735 4.505 1.00 96.50 402 ILE A CA 1
ATOM 3190 C C . ILE A 1 402 ? -17.220 -4.792 3.783 1.00 96.50 402 ILE A C 1
ATOM 3192 O O . ILE A 1 402 ? -17.170 -4.694 2.557 1.00 96.50 402 ILE A O 1
ATOM 3196 N N . PRO A 1 403 ? -18.122 -4.100 4.511 1.00 97.44 403 PRO A N 1
ATOM 3197 C CA . PRO A 1 403 ? -19.174 -3.270 3.911 1.00 97.44 403 PRO A CA 1
ATOM 3198 C C . PRO A 1 403 ? -18.655 -2.155 2.991 1.00 97.44 403 PRO A C 1
ATOM 3200 O O . PRO A 1 403 ? -19.266 -1.867 1.970 1.00 97.44 403 PRO A O 1
ATOM 3203 N N . PHE A 1 404 ? -17.507 -1.547 3.313 1.00 97.75 404 PHE A N 1
ATOM 3204 C CA . PHE A 1 404 ? -16.902 -0.493 2.486 1.00 97.75 404 PHE A CA 1
ATOM 3205 C C . PHE A 1 404 ? -16.488 -0.968 1.092 1.00 97.75 404 PHE A C 1
ATOM 3207 O O . PHE A 1 404 ? -16.357 -0.146 0.195 1.00 97.75 404 PHE A O 1
ATOM 3214 N N . LEU A 1 405 ? -16.281 -2.273 0.909 1.00 96.25 405 LEU A N 1
ATOM 3215 C CA . LEU A 1 405 ? -15.909 -2.874 -0.368 1.00 96.25 405 LEU A CA 1
ATOM 3216 C C . LEU A 1 405 ? -17.078 -3.636 -0.999 1.00 96.25 405 LEU A C 1
ATOM 3218 O O . LEU A 1 405 ? -16.853 -4.581 -1.753 1.00 96.25 405 LEU A O 1
ATOM 3222 N N . ASP A 1 406 ? -18.320 -3.279 -0.669 1.00 96.50 406 ASP A N 1
ATOM 3223 C CA . ASP A 1 406 ? -19.487 -3.695 -1.447 1.00 96.50 406 ASP A CA 1
ATOM 3224 C C . ASP A 1 406 ? -19.414 -3.099 -2.862 1.00 96.50 406 ASP A C 1
ATOM 3226 O O . ASP A 1 406 ? -19.069 -1.931 -3.035 1.00 96.50 406 ASP A O 1
ATOM 3230 N N . ASP A 1 407 ? -19.703 -3.912 -3.879 1.00 94.31 407 ASP A N 1
ATOM 3231 C CA . ASP A 1 407 ? -19.487 -3.544 -5.280 1.00 94.31 407 ASP A CA 1
ATOM 3232 C C . ASP A 1 407 ? -20.287 -2.294 -5.685 1.00 94.31 407 ASP A C 1
ATOM 3234 O O . ASP A 1 407 ? -19.725 -1.392 -6.307 1.00 94.31 407 ASP A O 1
ATOM 3238 N N . ASP A 1 408 ? -21.557 -2.202 -5.275 1.00 95.00 408 ASP A N 1
ATOM 3239 C CA . ASP A 1 408 ? -22.438 -1.082 -5.629 1.00 95.00 408 ASP A CA 1
ATOM 3240 C C . ASP A 1 408 ? -22.104 0.183 -4.828 1.00 95.00 408 ASP A C 1
ATOM 3242 O O . ASP A 1 408 ? -22.251 1.303 -5.328 1.00 95.00 408 ASP A O 1
ATOM 3246 N N . PHE A 1 409 ? -21.656 0.020 -3.580 1.00 96.81 409 PHE A N 1
ATOM 3247 C CA . PHE A 1 409 ? -21.170 1.140 -2.780 1.00 96.81 409 PHE A CA 1
ATOM 3248 C C . PHE A 1 409 ? -19.890 1.729 -3.370 1.00 96.81 409 PHE A C 1
ATOM 3250 O O . PHE A 1 409 ? -19.803 2.946 -3.524 1.00 96.81 409 PHE A O 1
ATOM 3257 N N . VAL A 1 410 ? -18.925 0.887 -3.752 1.00 96.00 410 VAL A N 1
ATOM 3258 C CA . VAL A 1 410 ? -17.675 1.347 -4.368 1.00 96.00 410 VAL A CA 1
ATOM 3259 C C . VAL A 1 410 ? -17.948 2.036 -5.702 1.00 96.00 410 VAL A C 1
ATOM 3261 O O . VAL A 1 410 ? -17.448 3.141 -5.893 1.00 96.00 410 VAL A O 1
ATOM 3264 N N . ASP A 1 411 ? -18.765 1.448 -6.584 1.00 93.94 411 ASP A N 1
ATOM 3265 C CA . ASP A 1 411 ? -19.117 2.055 -7.882 1.00 93.94 411 ASP A CA 1
ATOM 3266 C C . ASP A 1 411 ? -19.710 3.464 -7.728 1.00 93.94 411 ASP A C 1
ATOM 3268 O O . ASP A 1 411 ? -19.447 4.347 -8.541 1.00 93.94 411 ASP A O 1
ATOM 3272 N N . TRP A 1 412 ? -20.471 3.699 -6.659 1.00 95.06 412 TRP A N 1
ATOM 3273 C CA . TRP A 1 412 ? -20.993 5.025 -6.345 1.00 95.06 412 TRP A CA 1
ATOM 3274 C C . TRP A 1 412 ? -19.937 5.946 -5.708 1.00 95.06 412 TRP A C 1
ATOM 3276 O O . TRP A 1 412 ? -19.772 7.082 -6.137 1.00 95.06 412 TRP A O 1
ATOM 3286 N N . VAL A 1 413 ? -19.165 5.489 -4.718 1.00 95.06 413 VAL A N 1
ATOM 3287 C CA . VAL A 1 413 ? -18.149 6.333 -4.051 1.00 95.06 413 VAL A CA 1
ATOM 3288 C C . VAL A 1 413 ? -17.062 6.793 -5.025 1.00 95.06 413 VAL A C 1
ATOM 3290 O O . VAL A 1 413 ? -16.596 7.938 -4.967 1.00 95.06 413 VAL A O 1
ATOM 3293 N N . VAL A 1 414 ? -16.619 5.915 -5.923 1.00 92.69 414 VAL A N 1
ATOM 3294 C CA . VAL A 1 414 ? -15.594 6.261 -6.916 1.00 92.69 414 VAL A CA 1
ATOM 3295 C C . VAL A 1 414 ? -16.113 7.266 -7.942 1.00 92.69 414 VAL A C 1
ATOM 3297 O O . VAL A 1 414 ? -15.304 8.068 -8.405 1.00 92.69 414 VAL A O 1
ATOM 3300 N N . SER A 1 415 ? -17.425 7.299 -8.217 1.00 90.69 415 SER A N 1
ATOM 3301 C CA . SER A 1 415 ? -18.040 8.292 -9.103 1.00 90.69 415 SER A CA 1
ATOM 3302 C C . SER A 1 415 ? -18.149 9.677 -8.465 1.00 90.69 415 SER A C 1
ATOM 3304 O O . SER A 1 415 ? -18.265 10.653 -9.191 1.00 90.69 415 SER A O 1
ATOM 3306 N N . LEU A 1 416 ? -18.087 9.798 -7.135 1.00 90.31 416 LEU A N 1
ATOM 3307 C CA . LEU A 1 416 ? -18.132 11.105 -6.472 1.00 90.31 416 LEU A CA 1
ATOM 3308 C C . LEU A 1 416 ? -16.868 11.943 -6.749 1.00 90.31 416 LEU A C 1
ATOM 3310 O O . LEU A 1 416 ? -15.760 11.377 -6.767 1.00 90.31 416 LEU A O 1
ATOM 3314 N N . PRO A 1 417 ? -17.001 13.284 -6.838 1.00 87.81 417 PRO A N 1
ATOM 3315 C CA . PRO A 1 417 ? -15.871 14.209 -6.835 1.00 87.81 417 PRO A CA 1
ATOM 3316 C C . PRO A 1 417 ? -14.908 13.948 -5.672 1.00 87.81 417 PRO A C 1
ATOM 3318 O O . PRO A 1 417 ? -15.303 13.572 -4.561 1.00 87.81 417 PRO A O 1
ATOM 3321 N N . LEU A 1 418 ? -13.612 14.134 -5.919 1.00 88.06 418 LEU A N 1
ATOM 3322 C CA . LEU A 1 418 ? -12.566 13.811 -4.948 1.00 88.06 418 LEU A CA 1
ATOM 3323 C C . LEU A 1 418 ? -12.660 14.691 -3.694 1.00 88.06 418 LEU A C 1
ATOM 3325 O O . LEU A 1 418 ? -12.483 14.208 -2.576 1.00 88.06 418 LEU A O 1
ATOM 3329 N N . GLU A 1 419 ? -13.007 15.954 -3.899 1.00 86.56 419 GLU A N 1
ATOM 3330 C CA . GLU A 1 419 ? -13.094 17.031 -2.917 1.00 86.56 419 GLU A CA 1
ATOM 3331 C C . GLU A 1 419 ? -14.240 16.809 -1.913 1.00 86.56 419 GLU A C 1
ATOM 3333 O O . GLU A 1 419 ? -14.181 17.271 -0.775 1.00 86.56 419 GLU A O 1
ATOM 3338 N N . MET A 1 420 ? -15.262 16.030 -2.286 1.00 87.75 420 MET A N 1
ATOM 3339 C CA . MET A 1 420 ? -16.293 15.577 -1.344 1.00 87.75 420 MET A CA 1
ATOM 3340 C C . MET A 1 420 ? -15.759 14.507 -0.388 1.00 87.75 420 MET A C 1
ATOM 3342 O O . MET A 1 420 ? -16.190 14.419 0.763 1.00 87.75 420 MET A O 1
ATOM 3346 N N . LYS A 1 421 ? -14.815 13.683 -0.856 1.00 91.12 421 LYS A N 1
ATOM 3347 C CA . LYS A 1 421 ? -14.277 12.539 -0.110 1.00 91.12 421 LYS A CA 1
ATOM 3348 C C . LYS A 1 421 ? -13.199 12.953 0.884 1.00 91.12 421 LYS A C 1
ATOM 3350 O O . LYS A 1 421 ? -13.159 12.432 2.003 1.00 91.12 421 LYS A O 1
ATOM 3355 N N . MET A 1 422 ? -12.330 13.869 0.468 1.00 91.31 422 MET A N 1
ATOM 3356 C CA . MET A 1 422 ? -11.140 14.285 1.207 1.00 91.31 422 MET A CA 1
ATOM 3357 C C . MET A 1 422 ? -10.674 15.680 0.783 1.00 91.31 422 MET A C 1
ATOM 3359 O O . MET A 1 422 ? -10.787 16.047 -0.382 1.00 91.31 422 MET A O 1
ATOM 3363 N N . ASP A 1 423 ? -10.070 16.414 1.716 1.00 88.50 423 ASP A N 1
ATOM 3364 C CA . ASP A 1 423 ? -9.443 17.711 1.450 1.00 88.50 423 ASP A CA 1
ATOM 3365 C C . ASP A 1 423 ? -8.100 17.815 2.179 1.00 88.50 423 ASP A C 1
ATOM 3367 O O . ASP A 1 423 ? -8.012 18.137 3.365 1.00 88.50 423 ASP A O 1
ATOM 3371 N N . PHE A 1 424 ? -7.013 17.548 1.459 1.00 89.38 424 PHE A N 1
ATOM 3372 C CA . PHE A 1 424 ? -5.668 17.613 2.025 1.00 89.38 424 PHE A CA 1
ATOM 3373 C C . PHE A 1 424 ? -5.114 19.040 2.151 1.00 89.38 424 PHE A C 1
ATOM 3375 O O . PHE A 1 424 ? -4.004 19.192 2.665 1.00 89.38 424 PHE A O 1
ATOM 3382 N N . SER A 1 425 ? -5.854 20.084 1.761 1.00 83.06 425 SER A N 1
ATOM 3383 C CA . SER A 1 425 ? -5.493 21.463 2.118 1.00 83.06 425 SER A CA 1
ATOM 3384 C C . SER A 1 425 ? -5.679 21.728 3.618 1.00 83.06 425 SER A C 1
ATOM 3386 O O . SER A 1 425 ? -4.945 22.521 4.212 1.00 83.06 425 SER A O 1
ATOM 3388 N N . LEU A 1 426 ? -6.598 20.997 4.259 1.00 84.19 426 LEU A N 1
ATOM 3389 C CA . LEU A 1 426 ? -6.841 21.083 5.694 1.00 84.19 426 LEU A CA 1
ATOM 3390 C C . LEU A 1 426 ? -5.741 20.385 6.508 1.00 84.19 426 LEU A C 1
ATOM 3392 O O . LEU A 1 426 ? -5.113 19.428 6.026 1.00 84.19 426 LEU A O 1
ATOM 3396 N N . PRO A 1 427 ? -5.532 20.792 7.778 1.00 80.12 427 PRO A N 1
ATOM 3397 C CA . PRO A 1 427 ? -4.576 20.148 8.666 1.00 80.12 427 PRO A CA 1
ATOM 3398 C C . PRO A 1 427 ? -4.829 18.646 8.835 1.00 80.12 427 PRO A C 1
ATOM 3400 O O . PRO A 1 427 ? -5.947 18.137 8.703 1.00 80.12 427 PRO A O 1
ATOM 3403 N N . ARG A 1 428 ? -3.761 17.925 9.184 1.00 77.88 428 ARG A N 1
ATOM 3404 C CA . ARG A 1 428 ? -3.821 16.489 9.468 1.00 77.88 428 ARG A CA 1
ATOM 3405 C C . ARG A 1 428 ? -4.828 16.199 10.584 1.00 77.88 428 ARG A C 1
ATOM 3407 O O . ARG A 1 428 ? -4.745 16.784 11.659 1.00 77.88 428 ARG A O 1
ATOM 3414 N N . GLY A 1 429 ? -5.714 15.240 10.341 1.00 75.00 429 GLY A N 1
ATOM 3415 C CA . GLY A 1 429 ? -6.801 14.852 11.239 1.00 75.00 429 GLY A CA 1
ATOM 3416 C C . GLY A 1 429 ? -8.165 15.409 10.829 1.00 75.00 429 GLY A C 1
ATOM 3417 O O . GLY A 1 429 ? -9.168 14.869 11.285 1.00 75.00 429 GLY A O 1
ATOM 3418 N N . PHE A 1 430 ? -8.210 16.412 9.949 1.00 80.81 430 PHE A N 1
ATOM 3419 C CA . PHE A 1 430 ? -9.449 17.049 9.489 1.00 80.81 430 PHE A CA 1
ATOM 3420 C C . PHE A 1 430 ? -9.752 16.706 8.032 1.00 80.81 430 PHE A C 1
ATOM 3422 O O . PHE A 1 430 ? -10.860 16.289 7.715 1.00 80.81 430 PHE A O 1
ATOM 3429 N N . GLY A 1 431 ? -8.738 16.839 7.172 1.00 86.88 431 GLY A N 1
ATOM 3430 C CA . GLY A 1 431 ? -8.842 16.634 5.728 1.00 86.88 431 GLY A CA 1
ATOM 3431 C C . GLY A 1 431 ? -9.084 15.194 5.279 1.00 86.88 431 GLY A C 1
ATOM 3432 O O . GLY A 1 431 ? -9.665 14.936 4.225 1.00 86.88 431 GLY A O 1
ATOM 3433 N N . GLU A 1 432 ? -8.616 14.238 6.077 1.00 90.81 432 GLU A N 1
ATOM 3434 C CA . GLU A 1 432 ? -8.748 12.812 5.807 1.00 90.81 432 GLU A CA 1
ATOM 3435 C C . GLU A 1 432 ? -10.177 12.334 6.084 1.00 90.81 432 GLU A C 1
ATOM 3437 O O . GLU A 1 432 ? -10.692 12.523 7.194 1.00 90.81 432 GLU A O 1
ATOM 3442 N N . LYS A 1 433 ? -10.768 11.613 5.122 1.00 93.19 433 LYS A N 1
ATOM 3443 C CA . LYS A 1 433 ? -12.075 10.955 5.261 1.00 93.19 433 LYS A CA 1
ATOM 3444 C C . LYS A 1 433 ? -13.212 11.897 5.656 1.00 93.19 433 LYS A C 1
ATOM 3446 O O . LYS A 1 433 ? -14.091 11.501 6.424 1.00 93.19 433 LYS A O 1
ATOM 3451 N N . ILE A 1 434 ? -13.204 13.128 5.143 1.00 92.69 434 ILE A N 1
ATOM 3452 C CA . ILE A 1 434 ? -14.238 14.134 5.437 1.00 92.69 434 ILE A CA 1
ATOM 3453 C C . ILE A 1 434 ? -15.634 13.554 5.239 1.00 92.69 434 ILE A C 1
ATOM 3455 O O . ILE A 1 434 ? -16.487 13.737 6.098 1.00 92.69 434 ILE A O 1
ATOM 3459 N N . PHE A 1 435 ? -15.843 12.789 4.169 1.00 95.00 435 PHE A N 1
ATOM 3460 C CA . PHE A 1 435 ? -17.147 12.205 3.876 1.00 95.00 435 PHE A CA 1
ATOM 3461 C C . PHE A 1 435 ? -17.667 11.302 5.001 1.00 95.00 435 PHE A C 1
ATOM 3463 O O . PHE A 1 435 ? -18.794 11.467 5.450 1.00 95.00 435 PHE A O 1
ATOM 3470 N N . ILE A 1 436 ? -16.825 10.411 5.539 1.00 96.12 436 ILE A N 1
ATOM 3471 C CA . ILE A 1 436 ? -17.193 9.548 6.675 1.00 96.12 436 ILE A CA 1
ATOM 3472 C C . ILE A 1 436 ? -17.474 10.394 7.924 1.00 96.12 436 ILE A C 1
ATOM 3474 O O . ILE A 1 436 ? -18.409 10.107 8.670 1.00 96.12 436 ILE A O 1
ATOM 3478 N N . ARG A 1 437 ? -16.685 11.448 8.165 1.00 94.44 437 ARG A N 1
ATOM 3479 C CA . ARG A 1 437 ? -16.875 12.335 9.326 1.00 94.44 437 ARG A CA 1
ATOM 3480 C C . ARG A 1 437 ? -18.184 13.119 9.244 1.00 94.44 437 ARG A C 1
ATOM 3482 O O . ARG A 1 437 ? -18.845 13.272 10.269 1.00 94.44 437 ARG A O 1
ATOM 3489 N N . GLU A 1 438 ? -18.559 13.588 8.056 1.00 95.00 438 GLU A N 1
ATOM 3490 C CA . GLU A 1 438 ? -19.836 14.269 7.823 1.00 95.00 438 GLU A CA 1
ATOM 3491 C C . GLU A 1 438 ? -21.016 13.285 7.871 1.00 95.00 438 GLU A C 1
ATOM 3493 O O . GLU A 1 438 ? -22.027 13.610 8.479 1.00 95.00 438 GLU A O 1
ATOM 3498 N N . MET A 1 439 ? -20.875 12.048 7.373 1.00 97.25 439 MET A N 1
ATOM 3499 C CA . MET A 1 439 ? -21.894 11.003 7.574 1.00 97.25 439 MET A CA 1
ATOM 3500 C C . MET A 1 439 ? -22.131 10.716 9.062 1.00 97.25 439 MET A C 1
ATOM 3502 O O . MET A 1 439 ? -23.271 10.626 9.501 1.00 97.25 439 MET A O 1
ATOM 3506 N N . LEU A 1 440 ? -21.066 10.596 9.862 1.00 97.31 440 LEU A N 1
ATOM 3507 C CA . LEU A 1 440 ? -21.189 10.399 11.311 1.00 97.31 440 LEU A CA 1
ATOM 3508 C C . LEU A 1 440 ? -21.833 11.607 12.000 1.00 97.31 440 LEU A C 1
ATOM 3510 O O . LEU A 1 440 ? -22.650 11.435 12.898 1.00 97.31 440 LEU A O 1
ATOM 3514 N N . LYS A 1 441 ? -21.492 12.826 11.574 1.00 96.62 441 LYS A N 1
ATOM 3515 C CA . LYS A 1 441 ? -22.119 14.055 12.075 1.00 96.62 441 LYS A CA 1
ATOM 3516 C C . LYS A 1 441 ? -23.621 14.076 11.781 1.00 96.62 441 LYS A C 1
ATOM 3518 O O . LYS A 1 441 ? -24.393 14.371 12.684 1.00 96.62 441 LYS A O 1
ATOM 3523 N N . GLU A 1 442 ? -24.020 13.726 10.559 1.00 97.31 442 GLU A N 1
ATOM 3524 C CA . GLU A 1 442 ? -25.428 13.623 10.150 1.00 97.31 442 GLU A CA 1
ATOM 3525 C C . GLU A 1 442 ? -26.175 12.539 10.946 1.00 97.31 442 GLU A C 1
ATOM 3527 O O . GLU A 1 442 ? -27.345 12.690 11.278 1.00 97.31 442 GLU A O 1
ATOM 3532 N N . LEU A 1 443 ? -25.477 11.468 11.337 1.00 97.19 443 LEU A N 1
ATOM 3533 C CA . LEU A 1 443 ? -25.995 10.426 12.230 1.00 97.19 443 LEU A CA 1
ATOM 3534 C C . LEU A 1 443 ? -26.034 10.837 13.717 1.00 97.19 443 LEU A C 1
ATOM 3536 O O . LEU A 1 443 ? -26.402 10.016 14.554 1.00 97.19 443 LEU A O 1
ATOM 3540 N N . GLY A 1 444 ? -25.672 12.079 14.056 1.00 96.44 444 GLY A N 1
ATOM 3541 C CA . GLY A 1 444 ? -25.720 12.600 15.424 1.00 96.44 444 GLY A CA 1
ATOM 3542 C C . GLY A 1 444 ? -24.539 12.182 16.303 1.00 96.44 444 GLY A C 1
ATOM 3543 O O . GLY A 1 444 ? -24.661 12.169 17.526 1.00 96.44 444 GLY A O 1
ATOM 3544 N N . VAL A 1 445 ? -23.399 11.812 15.712 1.00 96.38 445 VAL A N 1
ATOM 3545 C CA . VAL A 1 445 ? -22.199 11.427 16.469 1.00 96.38 445 VAL A CA 1
ATOM 3546 C C . VAL A 1 445 ? -21.458 12.653 16.985 1.00 96.38 445 VAL A C 1
ATOM 3548 O O . VAL A 1 445 ? -21.130 13.576 16.230 1.00 96.38 445 VAL A O 1
ATOM 3551 N N . ASP A 1 446 ? -21.115 12.606 18.271 1.00 91.75 446 ASP A N 1
ATOM 3552 C CA . ASP A 1 446 ? -20.377 13.657 18.958 1.00 91.75 446 ASP A CA 1
ATOM 3553 C C . ASP A 1 446 ? -19.079 14.034 18.240 1.00 91.75 446 ASP A C 1
ATOM 3555 O O . ASP A 1 446 ? -18.306 13.188 17.769 1.00 91.75 446 ASP A O 1
ATOM 3559 N N . GLU A 1 447 ? -18.786 15.336 18.235 1.00 91.25 447 GLU A N 1
ATOM 3560 C CA . GLU A 1 447 ? -17.603 15.897 17.584 1.00 91.25 447 GLU A CA 1
ATOM 3561 C C . GLU A 1 447 ? -16.301 15.223 18.035 1.00 91.25 447 GLU A C 1
ATOM 3563 O O . GLU A 1 447 ? -15.445 14.916 17.202 1.00 91.25 447 GLU A O 1
ATOM 3568 N N . LYS A 1 448 ? -16.180 14.913 19.331 1.00 91.88 448 LYS A N 1
ATOM 3569 C CA . LYS A 1 448 ? -15.013 14.235 19.916 1.00 91.88 448 LYS A CA 1
ATOM 3570 C C . LYS A 1 448 ? -14.705 12.898 19.227 1.00 91.88 448 LYS A C 1
ATOM 3572 O O . LYS A 1 448 ? -13.541 12.610 18.957 1.00 91.88 448 LYS A O 1
ATOM 3577 N N . LEU A 1 449 ? -15.725 12.090 18.927 1.00 92.06 449 LEU A N 1
ATOM 3578 C CA . LEU A 1 449 ? -15.551 10.767 18.317 1.00 92.06 449 LEU A CA 1
ATOM 3579 C C . LEU A 1 449 ? -15.255 10.875 16.818 1.00 92.06 449 LEU A C 1
ATOM 3581 O O . LEU A 1 449 ? -14.356 10.201 16.307 1.00 92.06 449 LEU A O 1
ATOM 3585 N N . ARG A 1 450 ? -15.957 11.769 16.111 1.00 90.94 450 ARG A N 1
ATOM 3586 C CA . ARG A 1 450 ? -15.800 11.934 14.656 1.00 90.94 450 ARG A CA 1
ATOM 3587 C C . ARG A 1 450 ? -14.585 12.759 14.233 1.00 90.94 450 ARG A C 1
ATOM 3589 O O . ARG A 1 450 ? -14.248 12.728 13.055 1.00 90.94 450 ARG A O 1
ATOM 3596 N N . THR A 1 451 ? -13.910 13.477 15.134 1.00 86.62 451 THR A N 1
ATOM 3597 C CA . THR A 1 451 ? -12.675 14.252 14.845 1.00 86.62 451 THR A CA 1
ATOM 3598 C C . THR A 1 451 ? -11.394 13.560 15.311 1.00 86.62 451 THR A C 1
ATOM 3600 O O . THR A 1 451 ? -10.292 14.077 15.120 1.00 86.62 451 THR A O 1
ATOM 3603 N N . ALA A 1 452 ? -11.503 12.350 15.865 1.00 80.62 452 ALA A N 1
ATOM 3604 C CA . ALA A 1 452 ? -10.349 11.609 16.342 1.00 80.62 452 ALA A CA 1
ATOM 3605 C C . ALA A 1 452 ? -9.300 11.378 15.226 1.00 80.62 452 ALA A C 1
ATOM 3607 O O . ALA A 1 452 ? -9.653 11.111 14.063 1.00 80.62 452 ALA A O 1
ATOM 3608 N N . PRO A 1 453 ? -7.997 11.481 15.550 1.00 75.44 453 PRO A N 1
ATOM 3609 C CA . PRO A 1 453 ? -6.929 11.319 14.574 1.00 75.44 453 PRO A CA 1
ATOM 3610 C C . PRO A 1 453 ? -6.783 9.853 14.148 1.00 75.44 453 PRO A C 1
ATOM 3612 O O . PRO A 1 453 ? -6.794 8.944 14.976 1.00 75.44 453 PRO A O 1
ATOM 3615 N N . LYS A 1 454 ? -6.555 9.620 12.850 1.00 82.44 454 LYS A N 1
ATOM 3616 C CA . LYS A 1 454 ? -6.328 8.274 12.304 1.00 82.44 454 LYS A CA 1
ATOM 3617 C C . LYS A 1 454 ? -5.044 7.660 12.864 1.00 82.44 454 LYS A C 1
ATOM 3619 O O . LYS A 1 454 ? -3.962 8.248 12.765 1.00 82.44 454 LYS A O 1
ATOM 3624 N N . ARG A 1 455 ? -5.147 6.426 13.357 1.00 83.38 455 ARG A N 1
ATOM 3625 C CA . ARG A 1 455 ? -4.020 5.581 13.774 1.00 83.38 455 ARG A CA 1
ATOM 3626 C C . ARG A 1 455 ? -4.064 4.277 12.991 1.00 83.38 455 ARG A C 1
ATOM 3628 O O . ARG A 1 455 ? -5.133 3.725 12.773 1.00 83.38 455 ARG A O 1
ATOM 3635 N N . ALA A 1 456 ? -2.913 3.809 12.510 1.00 84.94 456 ALA A N 1
ATOM 3636 C CA . ALA A 1 456 ? -2.868 2.490 11.885 1.00 84.94 456 ALA A CA 1
ATOM 3637 C C . ALA A 1 456 ? -2.974 1.412 12.969 1.00 84.94 456 ALA A C 1
ATOM 3639 O O . ALA A 1 456 ? -2.412 1.572 14.057 1.00 84.94 456 ALA A O 1
ATOM 3640 N N . MET A 1 457 ? -3.651 0.316 12.639 1.00 87.88 457 MET A N 1
ATOM 3641 C CA . MET A 1 457 ? -4.022 -0.750 13.568 1.00 87.88 457 MET A CA 1
ATOM 3642 C C . MET A 1 457 ? -2.839 -1.262 14.415 1.00 87.88 457 MET A C 1
ATOM 3644 O O . MET A 1 457 ? -2.964 -1.365 15.628 1.00 87.88 457 MET A O 1
ATOM 3648 N N . GLN A 1 458 ? -1.653 -1.470 13.826 1.00 85.88 458 GLN A N 1
ATOM 3649 C CA . GLN A 1 458 ? -0.463 -1.945 14.557 1.00 85.88 458 GLN A CA 1
ATOM 3650 C C . GLN A 1 458 ? 0.068 -0.981 15.639 1.00 85.88 458 GLN A C 1
ATOM 3652 O O . GLN A 1 458 ? 0.751 -1.392 16.579 1.00 85.88 458 GLN A O 1
ATOM 3657 N N . PHE A 1 459 ? -0.201 0.320 15.492 1.00 89.00 459 PHE A N 1
ATOM 3658 C CA . PHE A 1 459 ? 0.195 1.340 16.462 1.00 89.00 459 PHE A CA 1
ATOM 3659 C C . PHE A 1 459 ? -0.906 1.546 17.497 1.00 89.00 459 PHE A C 1
ATOM 3661 O O . PHE A 1 459 ? -0.603 1.705 18.678 1.00 89.00 459 PHE A O 1
ATOM 3668 N N . GLY A 1 460 ? -2.162 1.511 17.050 1.00 87.19 460 GLY A N 1
ATOM 3669 C CA . GLY A 1 460 ? -3.343 1.640 17.894 1.00 87.19 460 GLY A CA 1
ATOM 3670 C C . GLY A 1 460 ? -3.487 0.515 18.918 1.00 87.19 460 GLY A C 1
ATOM 3671 O O . GLY A 1 460 ? -3.776 0.774 20.085 1.00 87.19 460 GLY A O 1
ATOM 3672 N N . THR A 1 461 ? -3.148 -0.715 18.519 1.00 90.50 461 THR A N 1
ATOM 3673 C CA . THR A 1 461 ? -3.184 -1.916 19.377 1.00 90.50 461 THR A CA 1
ATOM 3674 C C . THR A 1 461 ? -1.894 -2.133 20.167 1.00 90.50 461 THR A C 1
ATOM 3676 O O . THR A 1 461 ? -1.845 -2.998 21.039 1.00 90.50 461 THR A O 1
ATOM 3679 N N . ARG A 1 462 ? -0.847 -1.342 19.878 1.00 90.88 462 ARG A N 1
ATOM 3680 C CA . ARG A 1 462 ? 0.491 -1.378 20.496 1.00 90.88 462 ARG A CA 1
ATOM 3681 C C . ARG A 1 462 ? 1.401 -2.552 20.091 1.00 90.88 462 ARG A C 1
ATOM 3683 O O . ARG A 1 462 ? 2.549 -2.578 20.534 1.00 90.88 462 ARG A O 1
ATOM 3690 N N . ILE A 1 463 ? 0.990 -3.454 19.196 1.00 88.44 463 ILE A N 1
ATOM 3691 C CA . ILE A 1 463 ? 1.840 -4.588 18.772 1.00 88.44 463 ILE A CA 1
ATOM 3692 C C . ILE A 1 463 ? 3.202 -4.151 18.205 1.00 88.44 463 ILE A C 1
ATOM 3694 O O . ILE A 1 463 ? 4.217 -4.767 18.518 1.00 88.44 463 ILE A O 1
ATOM 3698 N N . ALA A 1 464 ? 3.261 -3.026 17.481 1.00 84.81 464 ALA A N 1
ATOM 3699 C CA . ALA A 1 464 ? 4.504 -2.508 16.902 1.00 84.81 464 ALA A CA 1
ATOM 3700 C C . ALA A 1 464 ? 5.577 -2.142 17.950 1.00 84.81 464 ALA A C 1
ATOM 3702 O O . ALA A 1 464 ? 6.755 -2.045 17.620 1.00 84.81 464 ALA A O 1
ATOM 3703 N N . LYS A 1 465 ? 5.197 -1.925 19.222 1.00 82.81 465 LYS A N 1
ATOM 3704 C CA . LYS A 1 465 ? 6.162 -1.704 20.317 1.00 82.81 465 LYS A CA 1
ATOM 3705 C C . LYS A 1 465 ? 6.762 -3.000 20.860 1.00 82.81 465 LYS A C 1
ATOM 3707 O O . LYS A 1 465 ? 7.808 -2.946 21.498 1.00 82.81 465 LYS A O 1
ATOM 3712 N N . LEU A 1 466 ? 6.097 -4.134 20.640 1.00 77.06 466 LEU A N 1
ATOM 3713 C CA . LEU A 1 466 ? 6.588 -5.456 21.034 1.00 77.06 466 LEU A CA 1
ATOM 3714 C C . LEU A 1 466 ? 7.533 -6.059 19.986 1.00 77.06 466 LEU A C 1
ATOM 3716 O O . LEU A 1 466 ? 8.175 -7.078 20.243 1.00 77.06 466 LEU A O 1
ATOM 3720 N N . GLU A 1 467 ? 7.617 -5.433 18.815 1.00 70.12 467 GLU A N 1
ATOM 3721 C CA . GLU A 1 467 ? 8.470 -5.836 17.705 1.00 70.12 467 GLU A CA 1
ATOM 3722 C C . GLU A 1 467 ? 9.868 -5.221 17.803 1.00 70.12 467 GLU A C 1
ATOM 3724 O O . GLU A 1 467 ? 10.114 -4.230 18.495 1.00 70.12 467 GLU A O 1
ATOM 3729 N N . ASN A 1 468 ? 10.823 -5.838 17.110 1.00 62.59 468 ASN A N 1
ATOM 3730 C CA . ASN A 1 468 ? 12.205 -5.388 17.124 1.00 62.59 468 ASN A CA 1
ATOM 3731 C C . ASN A 1 468 ? 12.319 -4.035 16.405 1.00 62.59 468 ASN A C 1
ATOM 3733 O O . ASN A 1 468 ? 12.144 -3.955 15.193 1.00 62.59 468 ASN A O 1
ATOM 3737 N N . SER A 1 469 ? 12.692 -2.979 17.133 1.00 56.19 469 SER A N 1
ATOM 3738 C CA . SER A 1 469 ? 12.778 -1.597 16.625 1.00 56.19 469 SER A CA 1
ATOM 3739 C C . SER A 1 469 ? 13.745 -1.386 15.449 1.00 56.19 469 SER A C 1
ATOM 3741 O O . SER A 1 469 ? 13.799 -0.298 14.873 1.00 56.19 469 SER A O 1
ATOM 3743 N N . LYS A 1 470 ? 14.528 -2.411 15.095 1.00 53.78 470 LYS A N 1
ATOM 3744 C CA . LYS A 1 470 ? 15.462 -2.420 13.964 1.00 53.78 470 LYS A CA 1
ATOM 3745 C C . LYS A 1 470 ? 14.849 -2.929 12.657 1.00 53.78 470 LYS A C 1
ATOM 3747 O O . LYS A 1 470 ? 15.446 -2.691 11.610 1.00 53.78 470 LYS A O 1
ATOM 3752 N N . GLU A 1 471 ? 13.714 -3.620 12.712 1.00 52.81 471 GLU A N 1
ATOM 3753 C CA . GLU A 1 471 ? 13.042 -4.179 11.539 1.00 52.81 471 GLU A CA 1
ATOM 3754 C C . GLU A 1 471 ? 12.034 -3.172 10.977 1.00 52.81 471 GLU A C 1
ATOM 3756 O O . GLU A 1 471 ? 11.318 -2.488 11.712 1.00 52.81 471 GLU A O 1
ATOM 3761 N N . LYS A 1 472 ? 11.999 -3.031 9.652 1.00 64.50 472 LYS A N 1
ATOM 3762 C CA . LYS A 1 472 ? 11.006 -2.200 8.964 1.00 64.50 472 LYS A CA 1
ATOM 3763 C C . LYS A 1 472 ? 9.828 -3.057 8.565 1.00 64.50 472 LYS A C 1
ATOM 3765 O O . LYS A 1 472 ? 9.995 -4.211 8.200 1.00 64.50 472 LYS A O 1
ATOM 3770 N N . GLY A 1 473 ? 8.649 -2.444 8.492 1.00 52.47 473 GLY A N 1
ATOM 3771 C CA . GLY A 1 473 ? 7.436 -3.137 8.058 1.00 52.47 473 GLY A CA 1
ATOM 3772 C C . GLY A 1 473 ? 7.567 -3.848 6.703 1.00 52.47 473 GLY A C 1
ATOM 3773 O O . GLY A 1 473 ? 6.929 -4.868 6.513 1.00 52.47 473 GLY A O 1
ATOM 3774 N N . SER A 1 474 ? 8.411 -3.358 5.783 1.00 67.44 474 SER A N 1
ATOM 3775 C CA . SER A 1 474 ? 8.652 -3.986 4.472 1.00 67.44 474 SER A CA 1
ATOM 3776 C C . SER A 1 474 ? 9.671 -5.127 4.480 1.00 67.44 474 SER A C 1
ATOM 3778 O O . SER A 1 474 ? 9.888 -5.744 3.437 1.00 67.44 474 SER A O 1
ATOM 3780 N N . ASP A 1 475 ? 10.372 -5.341 5.592 1.00 70.44 475 ASP A N 1
ATOM 3781 C CA . ASP A 1 475 ? 11.403 -6.368 5.674 1.00 70.44 475 ASP A CA 1
ATOM 3782 C C . ASP A 1 475 ? 10.743 -7.754 5.710 1.00 70.44 475 ASP A C 1
ATOM 3784 O O . ASP A 1 475 ? 9.661 -7.896 6.289 1.00 70.44 475 ASP A O 1
ATOM 3788 N N . PRO A 1 476 ? 11.359 -8.784 5.100 1.00 68.31 476 PRO A N 1
ATOM 3789 C CA . PRO A 1 476 ? 10.858 -10.144 5.209 1.00 68.31 476 PRO A CA 1
ATOM 3790 C C . PRO A 1 476 ? 10.856 -10.580 6.673 1.00 68.31 476 PRO A C 1
ATOM 3792 O O . PRO A 1 476 ? 11.893 -10.540 7.340 1.00 68.31 476 PRO A O 1
ATOM 3795 N N . TRP A 1 477 ? 9.709 -11.038 7.152 1.00 62.91 477 TRP A N 1
ATOM 3796 C CA . TRP A 1 477 ? 9.577 -11.637 8.464 1.00 62.91 477 TRP A CA 1
ATOM 3797 C C . TRP A 1 477 ? 10.307 -12.986 8.484 1.00 62.91 477 TRP A C 1
ATOM 3799 O O . TRP A 1 477 ? 10.056 -13.861 7.650 1.00 62.91 477 TRP A O 1
ATOM 3809 N N . LYS A 1 478 ? 11.250 -13.154 9.417 1.00 58.97 478 LYS A N 1
ATOM 3810 C CA . LYS A 1 478 ? 12.048 -14.379 9.562 1.00 58.97 478 LYS A CA 1
ATOM 3811 C C . LYS A 1 478 ? 11.649 -15.123 10.833 1.00 58.97 478 LYS A C 1
ATOM 3813 O O . LYS A 1 478 ? 11.863 -14.635 11.939 1.00 58.97 478 LYS A O 1
ATOM 3818 N N . SER A 1 479 ? 11.188 -16.362 10.677 1.00 47.41 479 SER A N 1
ATOM 3819 C CA . SER A 1 479 ? 10.909 -17.287 11.788 1.00 47.41 479 SER A CA 1
ATOM 3820 C C . SER A 1 479 ? 12.146 -17.614 12.644 1.00 47.41 479 SER A C 1
ATOM 3822 O O . SER A 1 479 ? 12.012 -18.012 13.799 1.00 47.41 479 SER A O 1
ATOM 3824 N N . SER A 1 480 ? 13.359 -17.392 12.119 1.00 38.72 480 SER A N 1
ATOM 3825 C CA . SER A 1 480 ? 14.641 -17.625 12.803 1.00 38.72 480 SER A CA 1
ATOM 3826 C C . SER A 1 480 ? 14.930 -16.672 13.974 1.00 38.72 480 SER A C 1
ATOM 3828 O O . SER A 1 480 ? 15.906 -16.875 14.692 1.00 38.72 480 SER A O 1
ATOM 3830 N N . ASN A 1 481 ? 14.104 -15.646 14.207 1.00 40.28 481 ASN A N 1
ATOM 3831 C CA . ASN A 1 481 ? 14.270 -14.708 15.327 1.00 40.28 481 ASN A CA 1
ATOM 3832 C C . ASN A 1 481 ? 14.031 -15.336 16.719 1.00 40.28 481 ASN A C 1
ATOM 3834 O O . ASN A 1 481 ? 14.183 -14.651 17.727 1.00 40.28 481 ASN A O 1
ATOM 3838 N N . ILE A 1 482 ? 13.689 -16.627 16.795 1.00 44.84 482 ILE A N 1
ATOM 3839 C CA . ILE A 1 482 ? 13.240 -17.287 18.033 1.00 44.84 482 ILE A CA 1
ATOM 3840 C C . ILE A 1 482 ? 14.249 -18.316 18.568 1.00 44.84 482 ILE A C 1
ATOM 3842 O O . ILE A 1 482 ? 14.282 -18.580 19.770 1.00 44.84 482 ILE A O 1
ATOM 3846 N N . GLU A 1 483 ? 15.162 -18.833 17.738 1.00 32.94 483 GLU A N 1
ATOM 3847 C CA . GLU A 1 483 ? 16.219 -19.740 18.223 1.00 32.94 483 GLU A CA 1
ATOM 3848 C C . GLU A 1 483 ? 17.247 -19.037 19.126 1.00 32.94 483 GLU A C 1
ATOM 3850 O O . GLU A 1 483 ? 17.872 -19.680 19.969 1.00 32.94 483 GLU A O 1
ATOM 3855 N N . ASN A 1 484 ? 17.356 -17.707 19.038 1.00 33.16 484 ASN A N 1
ATOM 3856 C CA . ASN A 1 484 ? 18.217 -16.917 19.920 1.00 33.16 484 ASN A CA 1
ATOM 3857 C C . ASN A 1 484 ? 17.688 -16.801 21.362 1.00 33.16 484 ASN A C 1
ATOM 3859 O O . ASN A 1 484 ? 18.463 -16.464 22.253 1.00 33.16 484 ASN A O 1
ATOM 3863 N N . THR A 1 485 ? 16.414 -17.120 21.622 1.00 34.66 485 THR A N 1
ATOM 3864 C CA . THR A 1 485 ? 15.806 -17.005 22.963 1.00 34.66 485 THR A CA 1
ATOM 3865 C C . THR A 1 485 ? 15.923 -18.296 23.783 1.00 34.66 485 THR A C 1
ATOM 3867 O O . THR A 1 485 ? 15.735 -18.277 24.993 1.00 34.66 485 THR A O 1
ATOM 3870 N N . ARG A 1 486 ? 16.276 -19.432 23.159 1.00 31.31 486 ARG A N 1
ATOM 3871 C CA . ARG A 1 486 ? 16.429 -20.734 23.846 1.00 31.31 486 ARG A CA 1
ATOM 3872 C C . ARG A 1 486 ? 17.870 -21.086 24.239 1.00 31.31 486 ARG A C 1
ATOM 3874 O O . ARG A 1 486 ? 18.077 -22.114 24.870 1.00 31.31 486 ARG A O 1
ATOM 3881 N N . ARG A 1 487 ? 18.865 -20.260 23.890 1.00 29.55 487 ARG A N 1
ATOM 3882 C CA . ARG A 1 487 ? 20.300 -20.569 24.083 1.00 29.55 487 ARG A CA 1
ATOM 3883 C C . ARG A 1 487 ? 21.067 -19.616 25.011 1.00 29.55 487 ARG A C 1
ATOM 3885 O O . ARG A 1 487 ? 22.291 -19.618 24.984 1.00 29.55 487 ARG A O 1
ATOM 3892 N N . SER A 1 488 ? 20.402 -18.826 25.858 1.00 27.98 488 SER A N 1
ATOM 3893 C CA . SER A 1 488 ? 21.093 -18.016 26.879 1.00 27.98 488 SER A CA 1
ATOM 3894 C C . SER A 1 488 ? 21.072 -18.671 28.265 1.00 27.98 488 SER A C 1
ATOM 3896 O O . SER A 1 488 ? 20.614 -18.084 29.241 1.00 27.98 488 SER A O 1
ATOM 3898 N N . THR A 1 489 ? 21.595 -19.890 28.365 1.00 27.83 489 THR A N 1
ATOM 3899 C CA . THR A 1 489 ? 22.310 -20.318 29.572 1.00 27.83 489 THR A CA 1
ATOM 3900 C C . THR A 1 489 ? 23.680 -20.818 29.127 1.00 27.83 489 THR A C 1
ATOM 3902 O O . THR A 1 489 ? 23.791 -21.680 28.263 1.00 27.83 489 THR A O 1
ATOM 3905 N N . THR A 1 490 ? 24.702 -20.193 29.712 1.00 27.75 490 THR A N 1
ATOM 3906 C CA . THR A 1 490 ? 26.132 -20.541 29.700 1.00 27.75 490 THR A CA 1
ATOM 3907 C C . THR A 1 490 ? 26.935 -20.429 28.387 1.00 27.75 490 THR A C 1
ATOM 3909 O O . THR A 1 490 ? 26.699 -21.115 27.403 1.00 27.75 490 THR A O 1
ATOM 3912 N N . GLU A 1 491 ? 27.967 -19.579 28.491 1.00 27.47 491 GLU A N 1
ATOM 3913 C CA . GLU A 1 491 ? 29.260 -19.569 27.782 1.00 27.47 491 GLU A CA 1
ATOM 3914 C C . GLU A 1 491 ? 29.413 -18.844 26.418 1.00 27.47 491 GLU A C 1
ATOM 3916 O O . GLU A 1 491 ? 29.119 -19.320 25.327 1.00 27.47 491 GLU A O 1
ATOM 3921 N N . THR A 1 492 ? 29.996 -17.642 26.535 1.00 26.59 492 THR A N 1
ATOM 3922 C CA . THR A 1 492 ? 30.874 -16.897 25.600 1.00 26.59 492 THR A CA 1
ATOM 3923 C C . THR A 1 492 ? 31.833 -17.798 24.801 1.00 26.59 492 THR A C 1
ATOM 3925 O O . THR A 1 492 ? 32.409 -18.688 25.408 1.00 26.59 492 THR A O 1
ATOM 3928 N N . LYS A 1 493 ? 32.210 -17.622 23.517 1.00 26.25 493 LYS A N 1
ATOM 3929 C CA . LYS A 1 493 ? 32.475 -16.487 22.575 1.00 26.25 493 LYS A CA 1
ATOM 3930 C C . LYS A 1 493 ? 32.896 -17.138 21.204 1.00 26.25 493 LYS A C 1
ATOM 3932 O O . LYS A 1 493 ? 33.127 -18.341 21.203 1.00 26.25 493 LYS A O 1
ATOM 3937 N N . PRO A 1 494 ? 33.293 -16.424 20.116 1.00 35.78 494 PRO A N 1
ATOM 3938 C CA . PRO A 1 494 ? 32.764 -15.224 19.442 1.00 35.78 494 PRO A CA 1
ATOM 3939 C C . PRO A 1 494 ? 32.655 -15.378 17.883 1.00 35.78 494 PRO A C 1
ATOM 3941 O O . PRO A 1 494 ? 33.117 -16.361 17.320 1.00 35.78 494 PRO A O 1
ATOM 3944 N N . ARG A 1 495 ? 32.211 -14.294 17.202 1.00 24.28 495 ARG A N 1
ATOM 3945 C CA . ARG A 1 495 ? 32.279 -13.944 15.742 1.00 24.28 495 ARG A CA 1
ATOM 3946 C C . ARG A 1 495 ? 31.037 -14.316 14.904 1.00 24.28 495 ARG A C 1
ATOM 3948 O O . ARG A 1 495 ? 30.589 -15.440 14.956 1.00 24.28 495 ARG A O 1
ATOM 3955 N N . GLN A 1 496 ? 30.428 -13.446 14.083 1.00 27.39 496 GLN A N 1
ATOM 3956 C CA . GLN A 1 496 ? 30.794 -12.134 13.518 1.00 27.39 496 GLN A CA 1
ATOM 3957 C C . GLN A 1 496 ? 29.511 -11.322 13.199 1.00 27.39 496 GLN A C 1
ATOM 3959 O O . GLN A 1 496 ? 28.645 -11.776 12.464 1.00 27.39 496 GLN A O 1
ATOM 3964 N N . GLN A 1 497 ? 29.407 -10.096 13.720 1.00 29.14 497 GLN A N 1
ATOM 3965 C CA . GLN A 1 497 ? 28.383 -9.107 13.340 1.00 29.14 497 GLN A CA 1
ATOM 3966 C C . GLN A 1 497 ? 28.675 -8.484 11.965 1.00 29.14 497 GLN A C 1
ATOM 3968 O O . GLN A 1 497 ? 29.783 -7.973 11.774 1.00 29.14 497 GLN A O 1
ATOM 3973 N N . LYS A 1 498 ? 27.653 -8.351 11.106 1.00 30.56 498 LYS A N 1
ATOM 3974 C CA . LYS A 1 498 ? 27.592 -7.312 10.059 1.00 30.56 498 LYS A CA 1
ATOM 3975 C C . LYS A 1 498 ? 26.172 -6.744 9.895 1.00 30.56 498 LYS A C 1
ATOM 3977 O O . LYS A 1 498 ? 25.374 -7.272 9.138 1.00 30.56 498 LYS A O 1
ATOM 3982 N N . SER A 1 499 ? 25.902 -5.629 10.568 1.00 32.81 499 SER A N 1
ATOM 3983 C CA . SER A 1 499 ? 25.136 -4.496 10.022 1.00 32.81 499 SER A CA 1
ATOM 3984 C C . SER A 1 499 ? 25.434 -3.292 10.914 1.00 32.81 499 SER A C 1
ATOM 3986 O O . SER A 1 499 ? 25.156 -3.322 12.114 1.00 32.81 499 SER A O 1
ATOM 3988 N N . ALA A 1 500 ? 26.117 -2.296 10.365 1.00 39.31 500 ALA A N 1
ATOM 3989 C CA . ALA A 1 500 ? 26.717 -1.218 11.132 1.00 39.31 500 ALA A CA 1
ATOM 3990 C C . ALA A 1 500 ? 25.693 -0.166 11.606 1.00 39.31 500 ALA A C 1
ATOM 3992 O O . ALA A 1 500 ? 24.651 0.048 10.993 1.00 39.31 500 ALA A O 1
ATOM 3993 N N . HIS A 1 501 ? 25.997 0.453 12.747 1.00 53.47 501 HIS A N 1
ATOM 3994 C CA . HIS A 1 501 ? 25.146 1.389 13.477 1.00 53.47 501 HIS A CA 1
ATOM 3995 C C . HIS A 1 501 ? 24.995 2.726 12.734 1.00 53.47 501 HIS A C 1
ATOM 3997 O O . HIS A 1 501 ? 25.988 3.407 12.505 1.00 53.47 501 HIS A O 1
ATOM 4003 N N . ARG A 1 502 ? 23.763 3.139 12.409 1.00 65.38 502 ARG A N 1
ATOM 4004 C CA . ARG A 1 502 ? 23.466 4.494 11.909 1.00 65.38 502 ARG A CA 1
ATOM 4005 C C . ARG A 1 502 ? 23.979 5.553 12.895 1.00 65.38 502 ARG A C 1
ATOM 4007 O O . ARG A 1 502 ? 23.793 5.405 14.104 1.00 65.38 502 ARG A O 1
ATOM 4014 N N . LEU A 1 503 ? 24.590 6.624 12.386 1.00 74.69 503 LEU A N 1
ATOM 4015 C CA . LEU A 1 503 ? 25.077 7.721 13.223 1.00 74.69 503 LEU A CA 1
ATOM 4016 C C . LEU A 1 503 ? 23.908 8.637 13.624 1.00 74.69 503 LEU A C 1
ATOM 4018 O O . LEU A 1 503 ? 23.209 9.181 12.773 1.00 74.69 503 LEU A O 1
ATOM 4022 N N . GLY A 1 504 ? 23.672 8.779 14.929 1.00 71.06 504 GLY A N 1
ATOM 4023 C CA . GLY A 1 504 ? 22.646 9.661 15.488 1.00 71.06 504 GLY A CA 1
ATOM 4024 C C . GLY A 1 504 ? 23.073 11.131 15.501 1.00 71.06 504 GLY A C 1
ATOM 4025 O O . GLY A 1 504 ? 24.260 11.450 15.452 1.00 71.06 504 GLY A O 1
ATOM 4026 N N . LYS A 1 505 ? 22.097 12.041 15.595 1.00 78.81 505 LYS A N 1
ATOM 4027 C CA . LYS A 1 505 ? 22.356 13.471 15.815 1.00 78.81 505 LYS A CA 1
ATOM 4028 C C . LYS A 1 505 ? 23.109 13.664 17.133 1.00 78.81 505 LYS A C 1
ATOM 4030 O O . LYS A 1 505 ? 22.760 13.055 18.138 1.00 78.81 505 LYS A O 1
ATOM 4035 N N . ASN A 1 506 ? 24.122 14.521 17.111 1.00 80.81 506 ASN A N 1
ATOM 4036 C CA . ASN A 1 506 ? 25.103 14.765 18.170 1.00 80.81 506 ASN A CA 1
ATOM 4037 C C . ASN A 1 506 ? 26.059 13.598 18.471 1.00 80.81 506 ASN A C 1
ATOM 4039 O O . ASN A 1 506 ? 26.851 13.702 19.407 1.00 80.81 506 ASN A O 1
ATOM 4043 N N . ASN A 1 507 ? 26.058 12.520 17.676 1.00 82.88 507 ASN A N 1
ATOM 4044 C CA . ASN A 1 507 ? 27.106 11.509 17.787 1.00 82.88 507 ASN A CA 1
ATOM 4045 C C . ASN A 1 507 ? 28.457 12.098 17.371 1.00 82.88 507 ASN A C 1
ATOM 4047 O O . ASN A 1 507 ? 28.546 12.889 16.428 1.00 82.88 507 ASN A O 1
ATOM 4051 N N . PHE A 1 508 ? 29.513 11.647 18.042 1.00 83.25 508 PHE A N 1
ATOM 4052 C CA . PHE A 1 508 ? 30.880 11.985 17.680 1.00 83.25 508 PHE A CA 1
ATOM 4053 C C . PHE A 1 508 ? 31.439 10.970 16.683 1.00 83.25 508 PHE A C 1
ATOM 4055 O O . PHE A 1 508 ? 31.329 9.760 16.886 1.00 83.25 508 PHE A O 1
ATOM 4062 N N . VAL A 1 509 ? 32.076 11.471 15.629 1.00 85.19 509 VAL A N 1
ATOM 4063 C CA . VAL A 1 509 ? 32.923 10.691 14.726 1.00 85.19 509 VAL A CA 1
ATOM 4064 C C . VAL A 1 509 ? 34.348 11.188 14.896 1.00 85.19 509 VAL A C 1
ATOM 4066 O O . VAL A 1 509 ? 34.607 12.381 14.778 1.00 85.19 509 VAL A O 1
ATOM 4069 N N . VAL A 1 510 ? 35.265 10.278 15.201 1.00 83.50 510 VAL A N 1
ATOM 4070 C CA . VAL A 1 510 ? 36.675 10.598 15.436 1.00 83.50 510 VAL A CA 1
ATOM 4071 C C . VAL A 1 510 ? 37.494 9.968 14.315 1.00 83.50 510 VAL A C 1
ATOM 4073 O O . VAL A 1 510 ? 37.355 8.773 14.045 1.00 83.50 510 VAL A O 1
ATOM 4076 N N . SER A 1 511 ? 38.298 10.779 13.636 1.00 85.56 511 SER A N 1
ATOM 4077 C CA . SER A 1 511 ? 39.372 10.334 12.748 1.00 85.56 511 SER A CA 1
ATOM 4078 C C . SER A 1 511 ? 40.709 10.362 13.500 1.00 85.56 511 SER A C 1
ATOM 4080 O O . SER A 1 511 ? 40.770 10.745 14.667 1.00 85.56 511 SER A O 1
ATOM 4082 N N . GLU A 1 512 ? 41.802 9.989 12.833 1.00 78.50 512 GLU A N 1
ATOM 4083 C CA . GLU A 1 512 ? 43.154 10.122 13.399 1.00 78.50 512 GLU A CA 1
ATOM 4084 C C . GLU A 1 512 ? 43.544 11.586 13.671 1.00 78.50 512 GLU A C 1
ATOM 4086 O O . GLU A 1 512 ? 44.410 11.848 14.501 1.00 78.50 512 GLU A O 1
ATOM 4091 N N . GLN A 1 513 ? 42.912 12.539 12.980 1.00 79.44 513 GLN A N 1
ATOM 4092 C CA . GLN A 1 513 ? 43.309 13.948 12.987 1.00 79.44 513 GLN A CA 1
ATOM 4093 C C . GLN A 1 513 ? 42.295 14.854 13.697 1.00 79.44 513 GLN A C 1
ATOM 4095 O O . GLN A 1 513 ? 42.672 15.875 14.277 1.00 79.44 513 GLN A O 1
ATOM 4100 N N . HIS A 1 514 ? 41.004 14.507 13.667 1.00 89.88 514 HIS A N 1
ATOM 4101 C CA . HIS A 1 514 ? 39.923 15.406 14.062 1.00 89.88 514 HIS A CA 1
ATOM 4102 C C . HIS A 1 514 ? 38.741 14.686 14.722 1.00 89.88 514 HIS A C 1
ATOM 4104 O O . HIS A 1 514 ? 38.496 13.495 14.542 1.00 89.88 514 HIS A O 1
ATOM 4110 N N . GLN A 1 515 ? 37.947 15.462 15.460 1.00 89.19 515 GLN A N 1
ATOM 4111 C CA . GLN A 1 515 ? 36.656 15.048 15.997 1.00 89.19 515 GLN A CA 1
ATOM 4112 C C . GLN A 1 515 ? 35.545 15.853 15.324 1.00 89.19 515 GLN A C 1
ATOM 4114 O O . GLN A 1 515 ? 35.625 17.079 15.219 1.00 89.19 515 GLN A O 1
ATOM 4119 N N . TYR A 1 516 ? 34.502 15.151 14.899 1.00 91.81 516 TYR A N 1
ATOM 4120 C CA . TYR A 1 516 ? 33.340 15.685 14.209 1.00 91.81 516 TYR A CA 1
ATOM 4121 C C . TYR A 1 516 ? 32.069 15.367 14.990 1.00 91.81 516 TYR A C 1
ATOM 4123 O O . TYR A 1 516 ? 31.927 14.277 15.541 1.00 91.81 516 TYR A O 1
ATOM 4131 N N . VAL A 1 517 ? 31.125 16.302 15.010 1.00 90.00 517 VAL A N 1
ATOM 4132 C CA . VAL A 1 517 ? 29.797 16.137 15.610 1.00 90.00 517 VAL A CA 1
ATOM 4133 C C . VAL A 1 517 ? 28.765 16.043 14.502 1.00 90.00 517 VAL A C 1
ATOM 4135 O O . VAL A 1 517 ? 28.653 16.955 13.685 1.00 90.00 517 VAL A O 1
ATOM 4138 N N . VAL A 1 518 ? 27.982 14.968 14.482 1.00 89.50 518 VAL A N 1
ATOM 4139 C CA . VAL A 1 518 ? 26.891 14.794 13.518 1.00 89.50 518 VAL A CA 1
ATOM 4140 C C . VAL A 1 518 ? 25.772 15.781 13.821 1.00 89.50 518 VAL A C 1
ATOM 4142 O O . VAL A 1 518 ? 25.215 15.774 14.916 1.00 89.50 518 VAL A O 1
ATOM 4145 N N . ARG A 1 519 ? 25.429 16.637 12.857 1.00 89.19 519 ARG A N 1
ATOM 4146 C CA . ARG A 1 519 ? 24.359 17.631 13.002 1.00 89.19 519 ARG A CA 1
ATOM 4147 C C . ARG A 1 519 ? 23.063 17.135 12.405 1.00 89.19 519 ARG A C 1
ATOM 4149 O O . ARG A 1 519 ? 22.085 16.979 13.128 1.00 89.19 519 ARG A O 1
ATOM 4156 N N . ASP A 1 520 ? 23.079 16.852 11.111 1.00 85.81 520 ASP A N 1
ATOM 4157 C CA . ASP A 1 520 ? 21.882 16.513 10.353 1.00 85.81 520 ASP A CA 1
ATOM 4158 C C . ASP A 1 520 ? 22.204 15.457 9.298 1.00 85.81 520 ASP A C 1
ATOM 4160 O O . ASP A 1 520 ? 23.346 15.298 8.865 1.00 85.81 520 ASP A O 1
ATOM 4164 N N . ILE A 1 521 ? 21.183 14.721 8.878 1.00 86.81 521 ILE A N 1
ATOM 4165 C CA . ILE A 1 521 ? 21.289 13.777 7.769 1.00 86.81 521 ILE A CA 1
ATOM 4166 C C . ILE A 1 521 ? 21.024 14.561 6.483 1.00 86.81 521 ILE A C 1
ATOM 4168 O O . ILE A 1 521 ? 19.961 15.159 6.349 1.00 86.81 521 ILE A O 1
ATOM 4172 N N . ILE A 1 522 ? 21.976 14.552 5.548 1.00 83.50 522 ILE A N 1
ATOM 4173 C CA . ILE A 1 522 ? 21.823 15.182 4.226 1.00 83.50 522 ILE A CA 1
ATOM 4174 C C . ILE A 1 522 ? 21.148 14.199 3.267 1.00 83.50 522 ILE A C 1
ATOM 4176 O O . ILE A 1 522 ? 20.219 14.558 2.551 1.00 83.50 522 ILE A O 1
ATOM 4180 N N . SER A 1 523 ? 21.590 12.939 3.270 1.00 77.88 523 SER A N 1
ATOM 4181 C CA . SER A 1 523 ? 21.025 11.884 2.430 1.00 77.88 523 SER A CA 1
ATOM 4182 C C . SER A 1 523 ? 21.063 10.546 3.158 1.00 77.88 523 SER A C 1
ATOM 4184 O O . SER A 1 523 ? 22.119 10.086 3.594 1.00 77.88 523 SER A O 1
ATOM 4186 N N . SER A 1 524 ? 19.902 9.908 3.299 1.00 71.19 524 SER A N 1
ATOM 4187 C CA . SER A 1 524 ? 19.786 8.554 3.838 1.00 71.19 524 SER A CA 1
ATOM 4188 C C . SER A 1 524 ? 18.728 7.790 3.058 1.00 71.19 524 SER A C 1
ATOM 4190 O O . SER A 1 524 ? 17.546 8.130 3.077 1.00 71.19 524 SER A O 1
ATOM 4192 N N . ASN A 1 525 ? 19.162 6.733 2.377 1.00 57.56 525 ASN A N 1
ATOM 4193 C CA . ASN A 1 525 ? 18.278 5.763 1.753 1.00 57.56 525 ASN A CA 1
ATOM 4194 C C . ASN A 1 525 ? 18.681 4.364 2.243 1.00 57.56 525 ASN A C 1
ATOM 4196 O O . ASN A 1 525 ? 19.804 3.936 1.992 1.00 57.56 525 ASN A O 1
ATOM 4200 N N . PRO A 1 526 ? 17.778 3.622 2.905 1.00 48.31 526 PRO A N 1
ATOM 4201 C CA . PRO A 1 526 ? 18.066 2.287 3.427 1.00 48.31 526 PRO A CA 1
ATOM 4202 C C . PRO A 1 526 ? 18.456 1.242 2.380 1.00 48.31 526 PRO A C 1
ATOM 4204 O O . PRO A 1 526 ? 18.965 0.188 2.745 1.00 48.31 526 PRO A O 1
ATOM 4207 N N . ARG A 1 527 ? 18.155 1.503 1.102 1.00 44.72 527 ARG A N 1
ATOM 4208 C CA . ARG A 1 527 ? 18.516 0.653 -0.039 1.00 44.72 527 ARG A CA 1
ATOM 4209 C C . ARG A 1 527 ? 19.814 1.101 -0.728 1.00 44.72 527 ARG A C 1
ATOM 4211 O O . ARG A 1 527 ? 20.232 0.447 -1.677 1.00 44.72 527 ARG A O 1
ATOM 4218 N N . CYS A 1 528 ? 20.434 2.202 -0.291 1.00 57.38 528 CYS A N 1
ATOM 4219 C CA . CYS A 1 528 ? 21.674 2.726 -0.865 1.00 57.38 528 CYS A CA 1
ATOM 4220 C C . CYS A 1 528 ? 22.904 2.311 -0.047 1.00 57.38 528 CYS A C 1
ATOM 4222 O O . CYS A 1 528 ? 22.853 2.184 1.174 1.00 57.38 528 CYS A O 1
ATOM 4224 N N . LEU A 1 529 ? 24.036 2.162 -0.741 1.00 69.25 529 LEU A N 1
ATOM 4225 C CA . LEU A 1 529 ? 25.329 1.758 -0.169 1.00 69.25 529 LEU A CA 1
ATOM 4226 C C . LEU A 1 529 ? 25.996 2.849 0.693 1.00 69.25 529 LEU A C 1
ATOM 4228 O O . LEU A 1 529 ? 26.995 2.576 1.360 1.00 69.25 529 LEU A O 1
ATOM 4232 N N . PHE A 1 530 ? 25.463 4.077 0.673 1.00 81.50 530 PHE A N 1
ATOM 4233 C CA . PHE A 1 530 ? 26.030 5.227 1.372 1.00 81.50 530 PHE A CA 1
ATOM 4234 C C . PHE A 1 530 ? 24.970 6.048 2.108 1.00 81.50 530 PHE A C 1
ATOM 4236 O O . PHE A 1 530 ? 23.843 6.197 1.632 1.00 81.50 530 PHE A O 1
ATOM 4243 N N . GLU A 1 531 ? 25.377 6.645 3.224 1.00 87.50 531 GLU A N 1
ATOM 4244 C CA . GLU A 1 531 ? 24.654 7.713 3.919 1.00 87.50 531 GLU A CA 1
ATOM 4245 C C . GLU A 1 531 ? 25.547 8.961 3.994 1.00 87.50 531 GLU A C 1
ATOM 4247 O O . GLU A 1 531 ? 26.766 8.846 4.133 1.00 87.50 531 GLU A O 1
ATOM 4252 N N . VAL A 1 532 ? 24.957 10.153 3.887 1.00 89.06 532 VAL A N 1
ATOM 4253 C CA . VAL A 1 532 ? 25.674 11.436 3.939 1.00 89.06 532 VAL A CA 1
ATOM 4254 C C . VAL A 1 532 ? 25.103 12.293 5.059 1.00 89.06 532 VAL A C 1
ATOM 4256 O O . VAL A 1 532 ? 23.890 12.493 5.151 1.00 89.06 532 VAL A O 1
ATOM 4259 N N . TYR A 1 533 ? 25.987 12.823 5.893 1.00 91.12 533 TYR A N 1
ATOM 4260 C CA . TYR A 1 533 ? 25.667 13.608 7.077 1.00 91.12 533 TYR A CA 1
ATOM 4261 C C . TYR A 1 533 ? 26.336 14.979 7.004 1.00 91.12 533 TYR A C 1
ATOM 4263 O O . TYR A 1 533 ? 27.468 15.092 6.543 1.00 91.12 533 TYR A O 1
ATOM 4271 N N . ARG A 1 534 ? 25.673 16.014 7.517 1.00 93.38 534 ARG A N 1
ATOM 4272 C CA . ARG A 1 534 ? 26.316 17.283 7.862 1.00 93.38 534 ARG A CA 1
ATOM 4273 C C . ARG A 1 534 ? 27.005 17.097 9.203 1.00 93.38 534 ARG A C 1
ATOM 4275 O O . ARG A 1 534 ? 26.357 16.699 10.176 1.00 93.38 534 ARG A O 1
ATOM 4282 N N . VAL A 1 535 ? 28.293 17.393 9.265 1.00 93.25 535 VAL A N 1
ATOM 4283 C CA . VAL A 1 535 ? 29.081 17.288 10.494 1.00 93.25 535 VAL A CA 1
ATOM 4284 C C . VAL A 1 535 ? 29.806 18.588 10.779 1.00 93.25 535 VAL A C 1
ATOM 4286 O O . VAL A 1 535 ? 30.270 19.239 9.855 1.00 93.25 535 VAL A O 1
ATOM 4289 N N . THR A 1 536 ? 29.948 18.940 12.050 1.00 94.38 536 THR A N 1
ATOM 4290 C CA . THR A 1 536 ? 30.741 20.096 12.476 1.00 94.38 536 THR A CA 1
ATOM 4291 C C . THR A 1 536 ? 32.037 19.614 13.106 1.00 94.38 536 THR A C 1
ATOM 4293 O O . THR A 1 536 ? 32.005 18.787 14.018 1.00 94.38 536 THR A O 1
ATOM 4296 N N . GLN A 1 537 ? 33.179 20.124 12.659 1.00 93.88 537 GLN A N 1
ATOM 4297 C CA . GLN A 1 537 ? 34.471 19.820 13.271 1.00 93.88 537 GLN A CA 1
ATOM 4298 C C . GLN A 1 537 ? 34.585 20.513 14.637 1.00 93.88 537 GLN A C 1
ATOM 4300 O O . GLN A 1 537 ? 34.524 21.737 14.721 1.00 93.88 537 GLN A O 1
ATOM 4305 N N . SER A 1 538 ? 34.803 19.754 15.714 1.00 88.31 538 SER A N 1
ATOM 4306 C CA . SER A 1 538 ? 34.723 20.260 17.096 1.00 88.31 538 SER A CA 1
ATOM 4307 C C . SER A 1 538 ? 35.705 21.393 17.421 1.00 88.31 538 SER A C 1
ATOM 4309 O O . SER A 1 538 ? 35.416 22.220 18.279 1.00 88.31 538 SER A O 1
ATOM 4311 N N . ARG A 1 539 ? 36.875 21.443 16.765 1.00 84.31 539 ARG A N 1
ATOM 4312 C CA . ARG A 1 539 ? 37.934 22.429 17.063 1.00 84.31 539 ARG A CA 1
ATOM 4313 C C . ARG A 1 539 ? 37.761 23.758 16.326 1.00 84.31 539 ARG A C 1
ATOM 4315 O O . ARG A 1 539 ? 38.074 24.804 16.881 1.00 84.31 539 ARG A O 1
ATOM 4322 N N . THR A 1 540 ? 37.325 23.709 15.072 1.00 88.69 540 THR A N 1
ATOM 4323 C CA . THR A 1 540 ? 37.205 24.885 14.191 1.00 88.69 540 THR A CA 1
ATOM 4324 C C . THR A 1 540 ? 35.771 25.394 14.101 1.00 88.69 540 THR A C 1
ATOM 4326 O O . THR A 1 540 ? 35.555 26.537 13.714 1.00 88.69 540 THR A O 1
ATOM 4329 N N . ASN A 1 541 ? 34.801 24.552 14.471 1.00 87.06 541 ASN A N 1
ATOM 4330 C CA . ASN A 1 541 ? 33.370 24.779 14.320 1.00 87.06 541 ASN A CA 1
ATOM 4331 C C . ASN A 1 541 ? 32.928 24.991 12.856 1.00 87.06 541 ASN A C 1
ATOM 4333 O O . ASN A 1 541 ? 31.932 25.661 12.600 1.00 87.06 541 ASN A O 1
ATOM 4337 N N . ILE A 1 542 ? 33.679 24.427 11.903 1.00 89.44 542 ILE A N 1
ATOM 4338 C CA . ILE A 1 542 ? 33.371 24.451 10.466 1.00 89.44 542 ILE A CA 1
ATOM 4339 C C . ILE A 1 542 ? 32.557 23.208 10.098 1.00 89.44 542 ILE A C 1
ATOM 4341 O O . ILE A 1 542 ? 32.830 22.110 10.598 1.00 89.44 542 ILE A O 1
ATOM 4345 N N . ASP A 1 543 ? 31.570 23.384 9.221 1.00 91.81 543 ASP A N 1
ATOM 4346 C CA . ASP A 1 543 ? 30.724 22.300 8.736 1.00 91.81 543 ASP A CA 1
ATOM 4347 C C . ASP A 1 543 ? 31.272 21.630 7.474 1.00 91.81 543 ASP A C 1
ATOM 4349 O O . ASP A 1 543 ? 31.730 22.289 6.543 1.00 91.81 543 ASP A O 1
ATOM 4353 N N . TYR A 1 544 ? 31.137 20.308 7.430 1.00 94.56 544 TYR A N 1
ATOM 4354 C CA . TYR A 1 544 ? 31.569 19.435 6.346 1.00 94.56 544 TYR A CA 1
ATOM 4355 C C . TYR A 1 544 ? 30.486 18.402 6.011 1.00 94.56 544 TYR A C 1
ATOM 4357 O O . TYR A 1 544 ? 29.548 18.176 6.787 1.00 94.56 544 TYR A O 1
ATOM 4365 N N . ALA A 1 545 ? 30.633 17.737 4.867 1.00 94.12 545 ALA A N 1
ATOM 4366 C CA . ALA A 1 545 ? 29.862 16.551 4.520 1.00 94.12 545 ALA A CA 1
ATOM 4367 C C . ALA A 1 545 ? 30.640 15.287 4.915 1.00 94.12 545 ALA A C 1
ATOM 4369 O O . ALA A 1 545 ? 31.787 15.100 4.519 1.00 94.12 545 ALA A O 1
ATOM 4370 N N . LEU A 1 546 ? 30.011 14.395 5.676 1.00 92.94 546 LEU A N 1
ATOM 4371 C CA . LEU A 1 546 ? 30.544 13.093 6.067 1.00 92.94 546 LEU A CA 1
ATOM 4372 C C . LEU A 1 546 ? 29.777 11.998 5.330 1.00 92.94 546 LEU A C 1
ATOM 4374 O O . LEU A 1 546 ? 28.600 11.756 5.602 1.00 92.94 546 LEU A O 1
ATOM 4378 N N . LYS A 1 547 ? 30.450 11.333 4.394 1.00 91.31 547 LYS A N 1
ATOM 4379 C CA . LYS A 1 547 ? 29.918 10.205 3.628 1.00 91.31 547 LYS A CA 1
ATOM 4380 C C . LYS A 1 547 ? 30.359 8.898 4.269 1.00 91.31 547 LYS A C 1
ATOM 4382 O O . LYS A 1 547 ? 31.548 8.691 4.490 1.00 91.31 547 LYS A O 1
ATOM 4387 N N . VAL A 1 548 ? 29.406 8.018 4.545 1.00 88.31 548 VAL A N 1
ATOM 4388 C CA . VAL A 1 548 ? 29.602 6.743 5.242 1.00 88.31 548 VAL A CA 1
ATOM 4389 C C . VAL A 1 548 ? 29.195 5.597 4.334 1.00 88.31 548 VAL A C 1
ATOM 4391 O O . VAL A 1 548 ? 28.117 5.637 3.749 1.00 88.31 548 VAL A O 1
ATOM 4394 N N . GLU A 1 549 ? 30.026 4.562 4.245 1.00 84.44 549 GLU A N 1
ATOM 4395 C CA . GLU A 1 549 ? 29.693 3.317 3.549 1.00 84.44 549 GLU A CA 1
ATOM 4396 C C . GLU A 1 549 ? 29.022 2.331 4.510 1.00 84.44 549 GLU A C 1
ATOM 4398 O O . GLU A 1 549 ? 29.612 1.924 5.514 1.00 84.44 549 GLU A O 1
ATOM 4403 N N . THR A 1 550 ? 27.777 1.962 4.208 1.00 71.12 550 THR A N 1
ATOM 4404 C CA . THR A 1 550 ? 26.939 1.110 5.069 1.00 71.12 550 THR A CA 1
ATOM 4405 C C . THR A 1 550 ? 27.165 -0.385 4.824 1.00 71.12 550 THR A C 1
ATOM 4407 O O . THR A 1 550 ? 26.945 -1.197 5.726 1.00 71.12 550 THR A O 1
ATOM 4410 N N . ASP A 1 551 ? 27.663 -0.752 3.640 1.00 68.38 551 ASP A N 1
ATOM 4411 C CA . ASP A 1 551 ? 28.052 -2.115 3.278 1.00 68.38 551 ASP A CA 1
ATOM 4412 C C . ASP A 1 551 ? 29.573 -2.313 3.381 1.00 68.38 551 ASP A C 1
ATOM 4414 O O . ASP A 1 551 ? 30.353 -1.846 2.554 1.00 68.38 551 ASP A O 1
ATOM 4418 N N . LEU A 1 552 ? 30.002 -3.078 4.387 1.00 61.72 552 LEU A N 1
ATOM 4419 C CA . LEU A 1 552 ? 31.416 -3.382 4.634 1.00 61.72 552 LEU A CA 1
ATOM 4420 C C . LEU A 1 552 ? 31.995 -4.466 3.708 1.00 61.72 552 LEU A C 1
ATOM 4422 O O . LEU A 1 552 ? 33.143 -4.869 3.901 1.00 61.72 552 LEU A O 1
ATOM 4426 N N . SER A 1 553 ? 31.205 -5.010 2.777 1.00 64.00 553 SER A N 1
ATOM 4427 C CA . SER A 1 553 ? 31.674 -5.927 1.727 1.00 64.00 553 SER A CA 1
ATOM 4428 C C . SER A 1 553 ? 32.006 -5.218 0.408 1.00 64.00 553 SER A C 1
ATOM 4430 O O . SER A 1 553 ? 32.862 -5.694 -0.336 1.00 64.00 553 SER A O 1
ATOM 4432 N N . SER A 1 554 ? 31.400 -4.054 0.160 1.00 68.12 554 SER A N 1
ATOM 4433 C CA . SER A 1 554 ? 31.754 -3.131 -0.925 1.00 68.12 554 SER A CA 1
ATOM 4434 C C . SER A 1 554 ? 33.122 -2.481 -0.661 1.00 68.12 554 SER A C 1
ATOM 4436 O O . SER A 1 554 ? 33.576 -2.464 0.473 1.00 68.12 554 SER A O 1
ATOM 4438 N N . ASN A 1 555 ? 33.823 -1.964 -1.673 1.00 71.56 555 ASN A N 1
ATOM 4439 C CA . ASN A 1 555 ? 34.988 -1.074 -1.509 1.00 71.56 555 ASN A CA 1
ATOM 4440 C C . ASN A 1 555 ? 34.798 0.257 -2.266 1.00 71.56 555 ASN A C 1
ATOM 4442 O O . ASN A 1 555 ? 35.734 1.039 -2.424 1.00 71.56 555 ASN A O 1
ATOM 4446 N N . ARG A 1 556 ? 33.565 0.570 -2.670 1.00 78.00 556 ARG A N 1
ATOM 4447 C CA . ARG A 1 556 ? 33.244 1.694 -3.557 1.00 78.00 556 ARG A CA 1
ATOM 4448 C C . ARG A 1 556 ? 33.580 3.070 -2.974 1.00 78.00 556 ARG A C 1
ATOM 4450 O O . ARG A 1 556 ? 33.977 3.950 -3.734 1.00 78.00 556 ARG A O 1
ATOM 4457 N N . LEU A 1 557 ? 33.489 3.267 -1.650 1.00 84.25 557 LEU A N 1
ATOM 4458 C CA . LEU A 1 557 ? 33.909 4.541 -1.031 1.00 84.25 557 LEU A CA 1
ATOM 4459 C C . LEU A 1 557 ? 35.426 4.760 -1.150 1.00 84.25 557 LEU A C 1
ATOM 4461 O O . LEU A 1 557 ? 35.898 5.893 -1.236 1.00 84.25 557 LEU A O 1
ATOM 4465 N N . LYS A 1 558 ? 36.203 3.669 -1.181 1.00 82.38 558 LYS A N 1
ATOM 4466 C CA . LYS A 1 558 ? 37.654 3.718 -1.381 1.00 82.38 558 LYS A CA 1
ATOM 4467 C C . LYS A 1 558 ? 37.998 4.117 -2.817 1.00 82.38 558 LYS A C 1
ATOM 4469 O O . LYS A 1 558 ? 38.905 4.929 -2.984 1.00 82.38 558 LYS A O 1
ATOM 4474 N N . ALA A 1 559 ? 37.283 3.597 -3.818 1.00 79.56 559 ALA A N 1
ATOM 4475 C CA . ALA A 1 559 ? 37.437 4.021 -5.213 1.00 79.56 559 ALA A CA 1
ATOM 4476 C C . ALA A 1 559 ? 37.144 5.517 -5.389 1.00 79.56 559 ALA A C 1
ATOM 4478 O O . ALA A 1 559 ? 37.939 6.239 -5.985 1.00 79.56 559 ALA A O 1
ATOM 4479 N N . GLU A 1 560 ? 36.049 6.004 -4.800 1.00 87.81 560 GLU A N 1
ATOM 4480 C CA . GLU A 1 560 ? 35.690 7.424 -4.857 1.00 87.81 560 GLU A CA 1
ATOM 4481 C C . GLU A 1 560 ? 36.767 8.315 -4.226 1.00 87.81 560 GLU A C 1
ATOM 4483 O O . GLU A 1 560 ? 37.192 9.301 -4.827 1.00 87.81 560 GLU A O 1
ATOM 4488 N N . LEU A 1 561 ? 37.292 7.923 -3.061 1.00 87.62 561 LEU A N 1
ATOM 4489 C CA . LEU A 1 561 ? 38.397 8.637 -2.426 1.00 87.62 561 LEU A CA 1
ATOM 4490 C C . LEU A 1 561 ? 39.675 8.635 -3.284 1.00 87.62 561 LEU A C 1
ATOM 4492 O O . LEU A 1 561 ? 40.406 9.622 -3.282 1.00 87.62 561 LEU A O 1
ATOM 4496 N N . GLN A 1 562 ? 39.973 7.549 -4.003 1.00 86.69 562 GLN A N 1
ATOM 4497 C CA . GLN A 1 562 ? 41.138 7.494 -4.894 1.00 86.69 562 GLN A CA 1
ATOM 4498 C C . GLN A 1 562 ? 41.031 8.501 -6.040 1.00 86.69 562 GLN A C 1
ATOM 4500 O O . GLN A 1 562 ? 42.037 9.122 -6.369 1.00 86.69 562 GLN A O 1
ATOM 4505 N N . VAL A 1 563 ? 39.834 8.686 -6.605 1.00 87.75 563 VAL A N 1
ATOM 4506 C CA . VAL A 1 563 ? 39.582 9.688 -7.654 1.00 87.75 563 VAL A CA 1
ATOM 4507 C C . VAL A 1 563 ? 39.755 11.096 -7.097 1.00 87.75 563 VAL A C 1
ATOM 4509 O O . VAL A 1 563 ? 40.529 11.875 -7.646 1.00 87.75 563 VAL A O 1
ATOM 4512 N N . LEU A 1 564 ? 39.093 11.407 -5.978 1.00 87.88 564 LEU A N 1
ATOM 4513 C CA . LEU A 1 564 ? 39.156 12.734 -5.354 1.00 87.88 564 LEU A CA 1
ATOM 4514 C C . LEU A 1 564 ? 40.594 13.144 -5.006 1.00 87.88 564 LEU A C 1
ATOM 4516 O O . LEU A 1 564 ? 40.985 14.293 -5.192 1.00 87.88 564 LEU A O 1
ATOM 4520 N N . ARG A 1 565 ? 41.420 12.184 -4.581 1.00 87.12 565 ARG A N 1
ATOM 4521 C CA . ARG A 1 565 ? 42.840 12.412 -4.280 1.00 87.12 565 ARG A CA 1
ATOM 4522 C C . ARG A 1 565 ? 43.699 12.746 -5.493 1.00 87.12 565 ARG A C 1
ATOM 4524 O O . ARG A 1 565 ? 44.738 13.372 -5.321 1.00 87.12 565 ARG A O 1
ATOM 4531 N N . LEU A 1 566 ? 43.295 12.390 -6.714 1.00 86.12 566 LEU A N 1
ATOM 4532 C CA . LEU A 1 566 ? 44.023 12.832 -7.911 1.00 86.12 566 LEU A CA 1
ATOM 4533 C C . LEU A 1 566 ? 44.017 14.363 -8.027 1.00 86.12 566 LEU A C 1
ATOM 4535 O O . LEU A 1 566 ? 44.996 14.952 -8.486 1.00 86.12 566 LEU A O 1
ATOM 4539 N N . PHE A 1 567 ? 42.956 15.010 -7.540 1.00 83.69 567 PHE A N 1
ATOM 4540 C CA . PHE A 1 567 ? 42.838 16.463 -7.535 1.00 83.69 567 PHE A CA 1
ATOM 4541 C C . PHE A 1 567 ? 43.661 17.140 -6.430 1.00 83.69 567 PHE A C 1
ATOM 4543 O O . PHE A 1 567 ? 44.006 18.305 -6.596 1.00 83.69 567 PHE A O 1
ATOM 4550 N N . GLU A 1 568 ? 44.086 16.432 -5.373 1.00 80.50 568 GLU A N 1
ATOM 4551 C CA . GLU A 1 568 ? 45.040 16.967 -4.375 1.00 80.50 568 GLU A CA 1
ATOM 4552 C C . GLU A 1 568 ? 46.398 17.318 -5.004 1.00 80.50 568 GLU A C 1
ATOM 4554 O O . GLU A 1 568 ? 47.085 18.225 -4.529 1.00 80.50 568 GLU A O 1
ATOM 4559 N N . PHE A 1 569 ? 46.767 16.637 -6.095 1.00 77.94 569 PHE A N 1
ATOM 4560 C CA . PHE A 1 569 ? 48.031 16.821 -6.820 1.00 77.94 569 PHE A CA 1
ATOM 4561 C C . PHE A 1 569 ? 47.857 17.502 -8.188 1.00 77.94 569 PHE A C 1
ATOM 4563 O O . PHE A 1 569 ? 48.843 17.870 -8.824 1.00 77.94 569 PHE A O 1
ATOM 4570 N N . ALA A 1 570 ? 46.618 17.702 -8.649 1.00 80.38 570 ALA A N 1
ATOM 4571 C CA . ALA A 1 570 ? 46.326 18.406 -9.898 1.00 80.38 570 ALA A CA 1
ATOM 4572 C C . ALA A 1 570 ? 46.617 19.912 -9.782 1.00 80.38 570 ALA A C 1
ATOM 4574 O O . ALA A 1 570 ? 46.629 20.467 -8.684 1.00 80.38 570 ALA A O 1
ATOM 4575 N N . LYS A 1 571 ? 46.809 20.611 -10.907 1.00 79.81 571 LYS A N 1
ATOM 4576 C CA . LYS A 1 571 ? 46.927 22.082 -10.908 1.00 79.81 571 LYS A CA 1
ATOM 4577 C C . LYS A 1 571 ? 45.676 22.712 -10.286 1.00 79.81 571 LYS A C 1
ATOM 4579 O O . LYS A 1 571 ? 44.576 22.228 -10.529 1.00 79.81 571 LYS A O 1
ATOM 4584 N N . GLU A 1 572 ? 45.837 23.795 -9.527 1.00 77.31 572 GLU A N 1
ATOM 4585 C CA . GLU A 1 572 ? 44.734 24.479 -8.830 1.00 77.31 572 GLU A CA 1
ATOM 4586 C C . GLU A 1 572 ? 43.587 24.872 -9.774 1.00 77.31 572 GLU A C 1
ATOM 4588 O O . GLU A 1 572 ? 42.420 24.672 -9.448 1.00 77.31 572 GLU A O 1
ATOM 4593 N N . SER A 1 573 ? 43.923 25.283 -11.000 1.00 78.19 573 SER A N 1
ATOM 4594 C CA . SER A 1 573 ? 42.963 25.611 -12.061 1.00 78.19 573 SER A CA 1
ATOM 4595 C C . SER A 1 573 ? 42.025 24.463 -12.455 1.00 78.19 573 SER A C 1
ATOM 4597 O O . SER A 1 573 ? 40.995 24.726 -13.054 1.00 78.19 573 SER A O 1
ATOM 4599 N N . LYS A 1 574 ? 42.374 23.206 -12.144 1.00 80.62 574 LYS A N 1
ATOM 4600 C CA . LYS A 1 574 ? 41.598 21.997 -12.481 1.00 80.62 574 LYS A CA 1
ATOM 4601 C C . LYS A 1 574 ? 40.812 21.420 -11.302 1.00 80.62 574 LYS A C 1
ATOM 4603 O O . LYS A 1 574 ? 40.225 20.348 -11.399 1.00 80.62 574 LYS A O 1
ATOM 4608 N N . ARG A 1 575 ? 40.862 22.082 -10.142 1.00 83.50 575 ARG A N 1
ATOM 4609 C CA . ARG A 1 575 ? 40.174 21.645 -8.911 1.00 83.50 575 ARG A CA 1
ATOM 4610 C C . ARG A 1 575 ? 38.821 22.326 -8.727 1.00 83.50 575 ARG A C 1
ATOM 4612 O O . ARG A 1 575 ? 38.102 22.005 -7.790 1.00 83.50 575 ARG A O 1
ATOM 4619 N N . TYR A 1 576 ? 38.490 23.276 -9.596 1.00 86.62 576 TYR A N 1
ATOM 4620 C CA . TYR A 1 576 ? 37.409 24.233 -9.386 1.00 86.62 576 TYR A CA 1
ATOM 4621 C C . TYR A 1 576 ? 36.028 23.576 -9.207 1.00 86.62 576 TYR A C 1
ATOM 4623 O O . TYR A 1 576 ? 35.245 24.026 -8.375 1.00 86.62 576 TYR A O 1
ATOM 4631 N N . HIS A 1 577 ? 35.779 22.465 -9.909 1.00 93.44 577 HIS A N 1
ATOM 4632 C CA . HIS A 1 577 ? 34.507 21.730 -9.903 1.00 93.44 577 HIS A CA 1
ATOM 4633 C C . HIS A 1 577 ? 34.506 20.456 -9.042 1.00 93.44 577 HIS A C 1
ATOM 4635 O O . HIS A 1 577 ? 33.621 19.613 -9.196 1.00 93.44 577 HIS A O 1
ATOM 4641 N N . PHE A 1 578 ? 35.486 20.266 -8.156 1.00 92.81 578 PHE A N 1
ATOM 4642 C CA . PHE A 1 578 ? 35.634 19.025 -7.389 1.00 92.81 578 PHE A CA 1
ATOM 4643 C C . PHE A 1 578 ? 35.710 19.310 -5.889 1.00 92.81 578 PHE A C 1
ATOM 4645 O O . PHE A 1 578 ? 36.489 20.171 -5.480 1.00 92.81 578 PHE A O 1
ATOM 4652 N N . PRO A 1 579 ? 34.930 18.604 -5.048 1.00 91.00 579 PRO A N 1
ATOM 4653 C CA . PRO A 1 579 ? 35.077 18.732 -3.605 1.00 91.00 579 PRO A CA 1
ATOM 4654 C C . PRO A 1 579 ? 36.407 18.125 -3.161 1.00 91.00 579 PRO A C 1
ATOM 4656 O O . PRO A 1 579 ? 36.815 17.067 -3.651 1.00 91.00 579 PRO A O 1
ATOM 4659 N N . LEU A 1 580 ? 37.072 18.760 -2.201 1.00 84.94 580 LEU A N 1
ATOM 4660 C CA . LEU A 1 580 ? 38.316 18.232 -1.660 1.00 84.94 580 LEU A CA 1
ATOM 4661 C C . LEU A 1 580 ? 38.029 17.262 -0.504 1.00 84.94 580 LEU A C 1
ATOM 4663 O O . LEU A 1 580 ? 37.190 17.543 0.358 1.00 84.94 580 LEU A O 1
ATOM 4667 N N . PRO A 1 581 ? 38.710 16.103 -0.455 1.00 89.12 581 PRO A N 1
ATOM 4668 C CA . PRO A 1 581 ? 38.657 15.235 0.708 1.00 89.12 581 PRO A CA 1
ATOM 4669 C C . PRO A 1 581 ? 39.457 15.886 1.846 1.00 89.12 581 PRO A C 1
ATOM 4671 O O . PRO A 1 581 ? 40.649 16.145 1.719 1.00 89.12 581 PRO A O 1
ATOM 4674 N N . ILE A 1 582 ? 38.789 16.157 2.963 1.00 88.62 582 ILE A N 1
ATOM 4675 C CA . ILE A 1 582 ? 39.370 16.827 4.134 1.00 88.62 582 ILE A CA 1
ATOM 4676 C C . ILE A 1 582 ? 39.925 15.803 5.116 1.00 88.62 582 ILE A C 1
ATOM 4678 O O . ILE A 1 582 ? 40.987 15.993 5.700 1.00 88.62 582 ILE A O 1
ATOM 4682 N N . ASP A 1 583 ? 39.190 14.711 5.312 1.00 89.75 583 ASP A N 1
ATOM 4683 C CA . ASP A 1 583 ? 39.540 13.686 6.283 1.00 89.75 583 ASP A CA 1
ATOM 4684 C C . ASP A 1 583 ? 38.945 12.337 5.875 1.00 89.75 583 ASP A C 1
ATOM 4686 O O . ASP A 1 583 ? 38.043 12.237 5.037 1.00 89.75 583 ASP A O 1
ATOM 4690 N N . ARG A 1 584 ? 39.449 11.266 6.468 1.00 90.25 584 ARG A N 1
ATOM 4691 C CA . ARG A 1 584 ? 38.945 9.912 6.282 1.00 90.25 584 ARG A CA 1
ATOM 4692 C C . ARG A 1 584 ? 39.190 9.108 7.539 1.00 90.25 584 ARG A C 1
ATOM 4694 O O . ARG A 1 584 ? 40.153 9.331 8.266 1.00 90.25 584 ARG A O 1
ATOM 4701 N N . GLY A 1 585 ? 38.385 8.084 7.740 1.00 85.94 585 GLY A N 1
ATOM 4702 C CA . GLY A 1 585 ? 38.648 7.179 8.838 1.00 85.94 585 GLY A CA 1
ATOM 4703 C C . GLY A 1 585 ? 37.756 5.965 8.838 1.00 85.94 585 GLY A C 1
ATOM 4704 O O . GLY A 1 585 ? 36.948 5.724 7.933 1.00 85.94 585 GLY A O 1
ATOM 4705 N N . GLN A 1 586 ? 37.933 5.192 9.898 1.00 81.75 586 GLN A N 1
ATOM 4706 C CA . GLN A 1 586 ? 37.093 4.060 10.204 1.00 81.75 586 GLN A CA 1
ATOM 4707 C C . GLN A 1 586 ? 36.689 4.135 11.674 1.00 81.75 586 GLN A C 1
ATOM 4709 O O . GLN A 1 586 ? 37.535 4.065 12.558 1.00 81.75 586 GLN A O 1
ATOM 4714 N N . ALA A 1 587 ? 35.392 4.263 11.936 1.00 68.25 587 ALA A N 1
ATOM 4715 C CA . ALA A 1 587 ? 34.837 4.337 13.286 1.00 68.25 587 ALA A CA 1
ATOM 4716 C C . ALA A 1 587 ? 33.651 3.376 13.400 1.00 68.25 587 ALA A C 1
ATOM 4718 O O . ALA A 1 587 ? 32.860 3.259 12.471 1.00 68.25 587 ALA A O 1
ATOM 4719 N N . LEU A 1 588 ? 33.516 2.653 14.519 1.00 62.91 588 LEU A N 1
ATOM 4720 C CA . LEU A 1 588 ? 32.391 1.726 14.765 1.00 62.91 588 LEU A CA 1
ATOM 4721 C C . LEU A 1 588 ? 32.165 0.689 13.638 1.00 62.91 588 LEU A C 1
ATOM 4723 O O . LEU A 1 588 ? 31.033 0.305 13.347 1.00 62.91 588 LEU A O 1
ATOM 4727 N N . LYS A 1 589 ? 33.256 0.226 13.008 1.00 67.69 589 LYS A N 1
ATOM 4728 C CA . LYS A 1 589 ? 33.292 -0.639 11.810 1.00 67.69 589 LYS A CA 1
ATOM 4729 C C . LYS A 1 589 ? 32.810 0.016 10.508 1.00 67.69 589 LYS A C 1
ATOM 4731 O O . LYS A 1 589 ? 32.871 -0.659 9.495 1.00 67.69 589 LYS A O 1
ATOM 4736 N N . LEU A 1 590 ? 32.419 1.288 10.490 1.00 74.44 590 LEU A N 1
ATOM 4737 C CA . LEU A 1 590 ? 32.045 2.047 9.292 1.00 74.44 590 LEU A CA 1
ATOM 4738 C C . LEU A 1 590 ? 33.250 2.766 8.692 1.00 74.44 590 LEU A C 1
ATOM 4740 O O . LEU A 1 590 ? 34.023 3.376 9.429 1.00 74.44 590 LEU A O 1
ATOM 4744 N N . ARG A 1 591 ? 33.389 2.740 7.364 1.00 85.75 591 ARG A N 1
ATOM 4745 C CA . ARG A 1 591 ? 34.339 3.603 6.646 1.00 85.75 591 ARG A CA 1
ATOM 4746 C C . ARG A 1 591 ? 33.661 4.911 6.281 1.00 85.75 591 ARG A C 1
ATOM 4748 O O . ARG A 1 591 ? 32.519 4.895 5.818 1.00 85.75 591 ARG A O 1
ATOM 4755 N N . PHE A 1 592 ? 34.372 6.017 6.462 1.00 90.56 592 PHE A N 1
ATOM 4756 C CA . PHE A 1 592 ? 33.861 7.339 6.133 1.00 90.56 592 PHE A CA 1
ATOM 4757 C C . PHE A 1 592 ? 34.909 8.220 5.453 1.00 90.56 592 PHE A C 1
ATOM 4759 O O . PHE A 1 592 ? 36.116 8.050 5.643 1.00 90.56 592 PHE A O 1
ATOM 4766 N N . VAL A 1 593 ? 34.416 9.184 4.679 1.00 91.19 593 VAL A N 1
ATOM 4767 C CA . VAL A 1 593 ? 35.188 10.280 4.085 1.00 91.19 593 VAL A CA 1
ATOM 4768 C C . VAL A 1 593 ? 34.491 11.586 4.443 1.00 91.19 593 VAL A C 1
ATOM 4770 O O . VAL A 1 593 ? 33.271 11.694 4.317 1.00 91.19 593 VAL A O 1
ATOM 4773 N N . VAL A 1 594 ? 35.269 12.562 4.896 1.00 92.19 594 VAL A N 1
ATOM 4774 C CA . VAL A 1 594 ? 34.833 13.937 5.135 1.00 92.19 594 VAL A CA 1
ATOM 4775 C C . VAL A 1 594 ? 35.301 14.791 3.966 1.00 92.19 594 VAL A C 1
ATOM 4777 O O . VAL A 1 594 ? 36.466 14.722 3.582 1.00 92.19 594 VAL A O 1
ATOM 4780 N N . MET A 1 595 ? 34.400 15.579 3.396 1.00 92.44 595 MET A N 1
ATOM 4781 C CA . MET A 1 595 ? 34.656 16.453 2.252 1.00 92.44 595 MET A CA 1
ATOM 4782 C C . MET A 1 595 ? 33.914 17.781 2.415 1.00 92.44 595 MET A C 1
ATOM 4784 O O . MET A 1 595 ? 33.117 17.941 3.346 1.00 92.44 595 MET A O 1
ATOM 4788 N N . ASP A 1 596 ? 34.177 18.726 1.516 1.00 90.62 596 ASP A N 1
ATOM 4789 C CA . ASP A 1 596 ? 33.491 20.019 1.488 1.00 90.62 596 ASP A CA 1
ATOM 4790 C C . ASP A 1 596 ? 31.962 19.865 1.558 1.00 90.62 596 ASP A C 1
ATOM 4792 O O . ASP A 1 596 ? 31.364 19.021 0.884 1.00 90.62 596 ASP A O 1
ATOM 4796 N N . LEU A 1 597 ? 31.316 20.686 2.392 1.00 92.69 597 LEU A N 1
ATOM 4797 C CA . LEU A 1 597 ? 29.859 20.758 2.432 1.00 92.69 597 LEU A CA 1
ATOM 4798 C C . LEU A 1 597 ? 29.359 21.564 1.227 1.00 92.69 597 LEU A C 1
ATOM 4800 O O . LEU A 1 597 ? 29.686 22.739 1.075 1.00 92.69 597 LEU A O 1
ATOM 4804 N N . LEU A 1 598 ? 28.535 20.929 0.399 1.00 93.62 598 LEU A N 1
ATOM 4805 C CA . LEU A 1 598 ? 27.948 21.529 -0.796 1.00 93.62 598 LEU A CA 1
ATOM 4806 C C . LEU A 1 598 ? 26.458 21.836 -0.587 1.00 93.62 598 LEU A C 1
ATOM 4808 O O . LEU A 1 598 ? 25.827 21.361 0.360 1.00 93.62 598 LEU A O 1
ATOM 4812 N N . GLY A 1 599 ? 25.905 22.655 -1.477 1.00 91.12 599 GLY A N 1
ATOM 4813 C CA . GLY A 1 599 ? 24.481 22.950 -1.567 1.00 91.12 599 GLY A CA 1
ATOM 4814 C C . GLY A 1 599 ? 23.672 21.838 -2.258 1.00 91.12 599 GLY A C 1
ATOM 4815 O O . GLY A 1 599 ? 24.162 20.722 -2.442 1.00 91.12 599 GLY A O 1
ATOM 4816 N N . PRO A 1 600 ? 22.406 22.118 -2.620 1.00 91.19 600 PRO A N 1
ATOM 4817 C CA . PRO A 1 600 ? 21.514 21.136 -3.239 1.00 91.19 600 PRO A CA 1
ATOM 4818 C C . PRO A 1 600 ? 22.015 20.662 -4.613 1.00 91.19 600 PRO A C 1
ATOM 4820 O O . PRO A 1 600 ? 22.697 21.402 -5.331 1.00 91.19 600 PRO A O 1
ATOM 4823 N N . THR A 1 601 ? 21.630 19.441 -5.003 1.00 94.75 601 THR A N 1
ATOM 4824 C CA . THR A 1 601 ? 21.908 18.922 -6.353 1.00 94.75 601 THR A CA 1
ATOM 4825 C C . THR A 1 601 ? 21.073 19.649 -7.409 1.00 94.75 601 THR A C 1
ATOM 4827 O O . THR A 1 601 ? 20.015 20.210 -7.105 1.00 94.75 601 THR A O 1
ATOM 4830 N N . LEU A 1 602 ? 21.478 19.594 -8.682 1.00 94.88 602 LEU A N 1
ATOM 4831 C CA . LEU A 1 602 ? 20.651 20.098 -9.787 1.00 94.88 602 LEU A CA 1
ATOM 4832 C C . LEU A 1 602 ? 19.281 19.402 -9.840 1.00 94.88 602 LEU A C 1
ATOM 4834 O O . LEU A 1 602 ? 18.276 20.034 -10.175 1.00 94.88 602 LEU A O 1
ATOM 4838 N N . LEU A 1 603 ? 19.216 18.120 -9.463 1.00 92.00 603 LEU A N 1
ATOM 4839 C CA . LEU A 1 603 ? 17.955 17.388 -9.356 1.00 92.00 603 LEU A CA 1
ATOM 4840 C C . LEU A 1 603 ? 17.064 17.943 -8.234 1.00 92.00 603 LEU A C 1
ATOM 4842 O O . LEU A 1 603 ? 15.856 18.095 -8.439 1.00 92.00 603 LEU A O 1
ATOM 4846 N N . ASP A 1 604 ? 17.645 18.270 -7.078 1.00 91.38 604 ASP A N 1
ATOM 4847 C CA . ASP A 1 604 ? 16.926 18.875 -5.949 1.00 91.38 604 ASP A CA 1
ATOM 4848 C C . ASP A 1 604 ? 16.420 20.275 -6.303 1.00 91.38 604 ASP A C 1
ATOM 4850 O O . ASP A 1 604 ? 15.276 20.619 -6.000 1.00 91.38 604 ASP A O 1
ATOM 4854 N N . ILE A 1 605 ? 17.231 21.069 -7.008 1.00 91.31 605 ILE A N 1
ATOM 4855 C CA . ILE A 1 605 ? 16.833 22.393 -7.500 1.00 91.31 605 ILE A CA 1
ATOM 4856 C C . ILE A 1 605 ? 15.667 22.262 -8.478 1.00 91.31 605 ILE A C 1
ATOM 4858 O O . ILE A 1 605 ? 14.660 22.955 -8.315 1.00 91.31 605 ILE A O 1
ATOM 4862 N N . ARG A 1 606 ? 15.747 21.349 -9.454 1.00 90.62 606 ARG A N 1
ATOM 4863 C CA . ARG A 1 606 ? 14.660 21.139 -10.418 1.00 90.62 606 ARG A CA 1
ATOM 4864 C C . ARG A 1 606 ? 13.376 20.686 -9.725 1.00 90.62 606 ARG A C 1
ATOM 4866 O O . ARG A 1 606 ? 12.316 21.262 -9.957 1.00 90.62 606 ARG A O 1
ATOM 4873 N N . ARG A 1 607 ? 13.448 19.668 -8.862 1.00 84.12 607 ARG A N 1
ATOM 4874 C CA . ARG A 1 607 ? 12.266 19.096 -8.192 1.00 84.12 607 ARG A CA 1
ATOM 4875 C C . ARG A 1 607 ? 11.663 20.036 -7.154 1.00 84.12 607 ARG A C 1
ATOM 4877 O O . ARG A 1 607 ? 10.444 20.165 -7.106 1.00 84.12 607 ARG A O 1
ATOM 4884 N N . GLY A 1 608 ? 12.502 20.678 -6.349 1.00 81.88 608 GLY A N 1
ATOM 4885 C CA . GLY A 1 608 ? 12.091 21.557 -5.259 1.00 81.88 608 GLY A CA 1
ATOM 4886 C C . GLY A 1 608 ? 11.929 23.006 -5.709 1.00 81.88 608 GLY A C 1
ATOM 4887 O O . GLY A 1 608 ? 10.813 23.503 -5.855 1.00 81.88 608 GLY A O 1
ATOM 4888 N N . LEU A 1 609 ? 13.047 23.697 -5.944 1.00 81.31 609 LEU A N 1
ATOM 4889 C CA . LEU A 1 609 ? 13.071 25.152 -6.138 1.00 81.31 609 LEU A CA 1
ATOM 4890 C C . LEU A 1 609 ? 12.382 25.614 -7.432 1.00 81.31 609 LEU A C 1
ATOM 4892 O O . LEU A 1 609 ? 11.706 26.651 -7.463 1.00 81.31 609 LEU A O 1
ATOM 4896 N N . LEU A 1 610 ? 12.520 24.844 -8.510 1.00 80.62 610 LEU A N 1
ATOM 4897 C CA . LEU A 1 610 ? 11.847 25.112 -9.783 1.00 80.62 610 LEU A CA 1
ATOM 4898 C C . LEU A 1 610 ? 10.464 24.467 -9.875 1.00 80.62 610 LEU A C 1
ATOM 4900 O O . LEU A 1 610 ? 9.733 24.780 -10.810 1.00 80.62 610 LEU A O 1
ATOM 4904 N N . ARG A 1 611 ? 10.068 23.640 -8.895 1.00 79.31 611 ARG A N 1
ATOM 4905 C CA . ARG A 1 611 ? 8.791 22.905 -8.884 1.00 79.31 611 ARG A CA 1
ATOM 4906 C C . ARG A 1 611 ? 8.569 22.105 -10.175 1.00 79.31 611 ARG A C 1
ATOM 4908 O O . ARG A 1 611 ? 7.508 22.184 -10.784 1.00 79.31 611 ARG A O 1
ATOM 4915 N N . ARG A 1 612 ? 9.597 21.367 -10.604 1.00 79.19 612 ARG A N 1
ATOM 4916 C CA . ARG A 1 612 ? 9.646 20.575 -11.848 1.00 79.19 612 ARG A CA 1
ATOM 4917 C C . ARG A 1 612 ? 9.490 21.383 -13.143 1.00 79.19 612 ARG A C 1
ATOM 4919 O O . ARG A 1 612 ? 9.195 20.802 -14.177 1.00 79.19 612 ARG A O 1
ATOM 4926 N N . LYS A 1 613 ? 9.712 22.699 -13.125 1.00 82.31 613 LYS A N 1
ATOM 4927 C CA . LYS A 1 613 ? 9.869 23.484 -14.361 1.00 82.31 613 LYS A CA 1
ATOM 4928 C C . LYS A 1 613 ? 11.277 23.310 -14.939 1.00 82.31 613 LYS A C 1
ATOM 4930 O O . LYS A 1 613 ? 12.207 22.978 -14.200 1.00 82.31 613 LYS A O 1
ATOM 4935 N N . ASP A 1 614 ? 11.410 23.549 -16.241 1.00 87.06 614 ASP A N 1
ATOM 4936 C CA . ASP A 1 614 ? 12.711 23.596 -16.912 1.00 87.06 614 ASP A CA 1
ATOM 4937 C C . ASP A 1 614 ? 13.583 24.718 -16.328 1.00 87.06 614 ASP A C 1
ATOM 4939 O O . ASP A 1 614 ? 13.074 25.705 -15.781 1.00 87.06 614 ASP A O 1
ATOM 4943 N N . PHE A 1 615 ? 14.904 24.562 -16.436 1.00 92.69 615 PHE A N 1
ATOM 4944 C CA . PHE A 1 615 ? 15.823 25.654 -16.127 1.00 92.69 615 PHE A CA 1
ATOM 4945 C C . PHE A 1 615 ? 15.629 26.777 -17.151 1.00 92.69 615 PHE A C 1
ATOM 4947 O O . PHE A 1 615 ? 15.347 26.526 -18.325 1.00 92.69 615 PHE A O 1
ATOM 4954 N N . SER A 1 616 ? 15.798 28.030 -16.731 1.00 90.75 616 SER A N 1
ATOM 4955 C CA . SER A 1 616 ? 15.862 29.133 -17.688 1.00 90.75 616 SER A CA 1
ATOM 4956 C C . SER A 1 616 ? 17.018 28.908 -18.656 1.00 90.75 616 SER A C 1
ATOM 4958 O O . SER A 1 616 ? 18.045 28.342 -18.287 1.00 90.75 616 SER A O 1
ATOM 4960 N N . ARG A 1 617 ? 16.883 29.393 -19.894 1.00 89.38 617 ARG A N 1
ATOM 4961 C CA . ARG A 1 617 ? 17.892 29.197 -20.950 1.00 89.38 617 ARG A CA 1
ATOM 4962 C C . ARG A 1 617 ? 19.291 29.650 -20.510 1.00 89.38 617 ARG A C 1
ATOM 4964 O O . ARG A 1 617 ? 20.263 28.946 -20.746 1.00 89.38 617 ARG A O 1
ATOM 4971 N N . ILE A 1 618 ? 19.375 30.754 -19.762 1.00 87.50 618 ILE A N 1
ATOM 4972 C CA . ILE A 1 618 ? 20.622 31.269 -19.170 1.00 87.50 618 ILE A CA 1
ATOM 4973 C C . ILE A 1 618 ? 21.228 30.260 -18.184 1.00 87.50 618 ILE A C 1
ATOM 4975 O O . ILE A 1 618 ? 22.417 29.953 -18.256 1.00 87.50 618 ILE A O 1
ATOM 4979 N N . THR A 1 619 ? 20.408 29.727 -17.277 1.00 91.44 619 THR A N 1
ATOM 4980 C CA . THR A 1 619 ? 20.844 28.738 -16.285 1.00 91.44 619 THR A CA 1
ATOM 4981 C C . THR A 1 619 ? 21.215 27.411 -16.954 1.00 91.44 619 THR A C 1
ATOM 4983 O O . THR A 1 619 ? 22.208 26.799 -16.577 1.00 91.44 619 THR A O 1
ATOM 4986 N N . ALA A 1 620 ? 20.483 26.989 -17.988 1.00 93.94 620 ALA A N 1
ATOM 4987 C CA . ALA A 1 620 ? 20.783 25.796 -18.774 1.00 93.94 620 ALA A CA 1
ATOM 4988 C C . ALA A 1 620 ? 22.121 25.918 -19.528 1.00 93.94 620 ALA A C 1
ATOM 4990 O O . ALA A 1 620 ? 22.928 24.991 -19.462 1.00 93.94 620 ALA A O 1
ATOM 4991 N N . CYS A 1 621 ? 22.408 27.067 -20.158 1.00 91.81 621 CYS A N 1
ATOM 4992 C CA . CYS A 1 621 ? 23.720 27.356 -20.753 1.00 91.81 621 CYS A CA 1
ATOM 4993 C C . CYS A 1 621 ? 24.840 27.298 -19.704 1.00 91.81 621 CYS A C 1
ATOM 4995 O O . CYS A 1 621 ? 25.883 26.699 -19.947 1.00 91.81 621 CYS A O 1
ATOM 4997 N N . HIS A 1 622 ? 24.616 27.882 -18.522 1.00 92.00 622 HIS A N 1
ATOM 4998 C CA . HIS A 1 622 ? 25.588 27.867 -17.424 1.00 92.00 622 HIS A CA 1
ATOM 4999 C C . HIS A 1 622 ? 25.885 26.448 -16.926 1.00 92.00 622 HIS A C 1
ATOM 5001 O O . HIS A 1 622 ? 27.047 26.071 -16.773 1.00 92.00 622 HIS A O 1
ATOM 5007 N N . ILE A 1 623 ? 24.837 25.638 -16.739 1.00 95.50 623 ILE A N 1
ATOM 5008 C CA . ILE A 1 623 ? 24.970 24.223 -16.378 1.00 95.50 623 ILE A CA 1
ATOM 5009 C C . ILE A 1 623 ? 25.738 23.470 -17.469 1.00 95.50 623 ILE A C 1
ATOM 5011 O O . ILE A 1 623 ? 26.673 22.738 -17.150 1.00 95.50 623 ILE A O 1
ATOM 5015 N N . ALA A 1 624 ? 25.382 23.648 -18.745 1.00 95.50 624 ALA A N 1
ATOM 5016 C CA . ALA A 1 624 ? 26.055 22.978 -19.856 1.00 95.50 624 ALA A CA 1
ATOM 5017 C C . ALA A 1 624 ? 27.563 23.287 -19.872 1.00 95.50 624 ALA A C 1
ATOM 5019 O O . ALA A 1 624 ? 28.364 22.357 -19.950 1.00 95.50 624 ALA A O 1
ATOM 5020 N N . SER A 1 625 ? 27.951 24.554 -19.701 1.00 93.75 625 SER A N 1
ATOM 5021 C CA . SER A 1 625 ? 29.360 24.961 -19.673 1.00 93.75 625 SER A CA 1
ATOM 5022 C C . SER A 1 625 ? 30.136 24.374 -18.496 1.00 93.75 625 SER A C 1
ATOM 5024 O O . SER A 1 625 ? 31.127 23.680 -18.709 1.00 93.75 625 SER A O 1
ATOM 5026 N N . GLN A 1 626 ? 29.674 24.572 -17.258 1.00 94.50 626 GLN A N 1
ATOM 5027 C CA . GLN A 1 626 ? 30.438 24.122 -16.087 1.00 94.50 626 GLN A CA 1
ATOM 5028 C C . GLN A 1 626 ? 30.485 22.597 -15.950 1.00 94.50 626 GLN A C 1
ATOM 5030 O O . GLN A 1 626 ? 31.493 22.032 -15.528 1.00 94.50 626 GLN A O 1
ATOM 5035 N N . THR A 1 627 ? 29.411 21.896 -16.333 1.00 96.56 627 THR A N 1
ATOM 5036 C CA . THR A 1 627 ? 29.435 20.425 -16.351 1.00 96.56 627 THR A CA 1
ATOM 5037 C C . THR A 1 627 ? 30.428 19.900 -17.389 1.00 96.56 627 THR A C 1
ATOM 5039 O O . THR A 1 627 ? 31.092 18.899 -17.131 1.00 96.56 627 THR A O 1
ATOM 5042 N N . PHE A 1 628 ? 30.593 20.582 -18.528 1.00 95.25 628 PHE A N 1
ATOM 5043 C CA . PHE A 1 628 ? 31.592 20.228 -19.536 1.00 95.25 628 PHE A CA 1
ATOM 5044 C C . PHE A 1 628 ? 33.031 20.492 -19.075 1.00 95.25 628 PHE A C 1
ATOM 5046 O O . PHE A 1 628 ? 33.915 19.663 -19.306 1.00 95.25 628 PHE A O 1
ATOM 5053 N N . GLU A 1 629 ? 33.268 21.621 -18.406 1.00 93.38 629 GLU A N 1
ATOM 5054 C CA . GLU A 1 629 ? 34.567 21.967 -17.812 1.00 93.38 629 GLU A CA 1
ATOM 5055 C C . GLU A 1 629 ? 34.992 20.917 -16.781 1.00 93.38 629 GLU A C 1
ATOM 5057 O O . GLU A 1 629 ? 36.075 20.341 -16.904 1.00 93.38 629 GLU A O 1
ATOM 5062 N N . ALA A 1 630 ? 34.090 20.558 -15.860 1.00 94.25 630 ALA A N 1
ATOM 5063 C CA . ALA A 1 630 ? 34.321 19.495 -14.885 1.00 94.25 630 ALA A CA 1
ATOM 5064 C C . ALA A 1 630 ? 34.685 18.157 -15.555 1.00 94.25 630 ALA A C 1
ATOM 5066 O O . ALA A 1 630 ? 35.636 17.488 -15.151 1.00 94.25 630 ALA A O 1
ATOM 5067 N N . LEU A 1 631 ? 33.962 17.753 -16.606 1.00 93.38 631 LEU A N 1
ATOM 5068 C CA . LEU A 1 631 ? 34.261 16.501 -17.310 1.00 93.38 631 LEU A CA 1
ATOM 5069 C C . LEU A 1 631 ? 35.595 16.547 -18.053 1.00 93.38 631 LEU A C 1
ATOM 5071 O O . LEU A 1 631 ? 36.334 15.564 -18.017 1.00 93.38 631 LEU A O 1
ATOM 5075 N N . THR A 1 632 ? 35.936 17.682 -18.663 1.00 91.00 632 THR A N 1
ATOM 5076 C CA . THR A 1 632 ? 37.229 17.867 -19.337 1.00 91.00 632 THR A CA 1
ATOM 5077 C C . THR A 1 632 ? 38.384 17.703 -18.347 1.00 91.00 632 THR A C 1
ATOM 5079 O O . THR A 1 632 ? 39.324 16.952 -18.611 1.00 91.00 632 THR A O 1
ATOM 5082 N N . ASP A 1 633 ? 38.292 18.339 -17.177 1.00 91.62 633 ASP A N 1
ATOM 5083 C CA . ASP A 1 633 ? 39.323 18.243 -16.139 1.00 91.62 633 ASP A CA 1
ATOM 5084 C C . ASP A 1 633 ? 39.488 16.811 -15.607 1.00 91.62 633 ASP A C 1
ATOM 5086 O O . ASP A 1 633 ? 40.614 16.361 -15.369 1.00 91.62 633 ASP A O 1
ATOM 5090 N N . LEU A 1 634 ? 38.388 16.059 -15.474 1.00 90.88 634 LEU A N 1
ATOM 5091 C CA . LEU A 1 634 ? 38.422 14.647 -15.084 1.00 90.88 634 LEU A CA 1
ATOM 5092 C C . LEU A 1 634 ? 39.058 13.759 -16.171 1.00 90.88 634 LEU A C 1
ATOM 5094 O O . LEU A 1 634 ? 39.870 12.878 -15.870 1.00 90.88 634 LEU A O 1
ATOM 5098 N N . HIS A 1 635 ? 38.717 13.999 -17.439 1.00 89.50 635 HIS A N 1
ATOM 5099 C CA . HIS A 1 635 ? 39.216 13.228 -18.585 1.00 89.50 635 HIS A CA 1
ATOM 5100 C C . HIS A 1 635 ? 40.704 13.477 -18.846 1.00 89.50 635 HIS A C 1
ATOM 5102 O O . HIS A 1 635 ? 41.435 12.548 -19.214 1.00 89.50 635 HIS A O 1
ATOM 5108 N N . ASP A 1 636 ? 41.189 14.689 -18.574 1.00 87.31 636 ASP A N 1
ATOM 5109 C CA . ASP A 1 636 ? 42.613 15.023 -18.627 1.00 87.31 636 ASP A CA 1
ATOM 5110 C C . ASP A 1 636 ? 43.440 14.142 -17.677 1.00 87.31 636 ASP A C 1
ATOM 5112 O O . ASP A 1 636 ? 44.527 13.681 -18.045 1.00 87.31 636 ASP A O 1
ATOM 5116 N N . LEU A 1 637 ? 42.886 13.803 -16.506 1.00 86.25 637 LEU A N 1
ATOM 5117 C CA . LEU A 1 637 ? 43.474 12.853 -15.551 1.00 86.25 637 LEU A CA 1
ATOM 5118 C C . LEU A 1 637 ? 43.369 11.383 -15.998 1.00 86.25 637 LEU A C 1
ATOM 5120 O O . LEU A 1 637 ? 43.888 10.495 -15.323 1.00 86.25 637 LEU A O 1
ATOM 5124 N N . GLY A 1 638 ? 42.734 11.107 -17.140 1.00 86.56 638 GLY A N 1
ATOM 5125 C CA . GLY A 1 638 ? 42.545 9.756 -17.672 1.00 86.56 638 GLY A CA 1
ATOM 5126 C C . GLY A 1 638 ? 41.366 9.001 -17.067 1.00 86.56 638 GLY A C 1
ATOM 5127 O O . GLY A 1 638 ? 41.291 7.782 -17.217 1.00 86.56 638 GLY A O 1
ATOM 5128 N N . ILE A 1 639 ? 40.448 9.696 -16.393 1.00 88.94 639 ILE A N 1
ATOM 5129 C CA . ILE A 1 639 ? 39.313 9.084 -15.698 1.00 88.94 639 ILE A CA 1
ATOM 5130 C C . ILE A 1 639 ? 38.008 9.372 -16.446 1.00 88.94 639 ILE A C 1
ATOM 5132 O O . ILE A 1 639 ? 37.774 10.500 -16.851 1.00 88.94 639 ILE A O 1
ATOM 5136 N N . VAL A 1 640 ? 37.145 8.362 -16.592 1.00 90.25 640 VAL A N 1
ATOM 5137 C CA . VAL A 1 640 ? 35.734 8.497 -17.008 1.00 90.25 640 VAL A CA 1
ATOM 5138 C C . VAL A 1 640 ? 34.851 8.278 -15.780 1.00 90.25 640 VAL A C 1
ATOM 5140 O O . VAL A 1 640 ? 35.069 7.319 -15.038 1.00 90.25 640 VAL A O 1
ATOM 5143 N N . HIS A 1 641 ? 33.850 9.126 -15.560 1.00 91.81 641 HIS A N 1
ATOM 5144 C CA . HIS A 1 641 ? 32.942 9.088 -14.413 1.00 91.81 641 HIS A CA 1
ATOM 5145 C C . HIS A 1 641 ? 31.897 7.963 -14.497 1.00 91.81 641 HIS A C 1
ATOM 5147 O O . HIS A 1 641 ? 31.637 7.280 -13.505 1.00 91.81 641 HIS A O 1
ATOM 5153 N N . ARG A 1 642 ? 31.276 7.775 -15.669 1.00 90.44 642 ARG A N 1
ATOM 5154 C CA . ARG A 1 642 ? 30.288 6.731 -16.019 1.00 90.44 642 ARG A CA 1
ATOM 5155 C C . ARG A 1 642 ? 28.935 6.790 -15.297 1.00 90.44 642 ARG A C 1
ATOM 5157 O O . ARG A 1 642 ? 28.127 5.872 -15.435 1.00 90.44 642 ARG A O 1
ATOM 5164 N N . GLU A 1 643 ? 28.667 7.865 -14.559 1.00 89.56 643 GLU A N 1
ATOM 5165 C CA . GLU A 1 643 ? 27.427 8.092 -13.788 1.00 89.56 643 GLU A CA 1
ATOM 5166 C C . GLU A 1 643 ? 26.942 9.547 -13.911 1.00 89.56 643 GLU A C 1
ATOM 5168 O O . GLU A 1 643 ? 26.491 10.166 -12.948 1.00 89.56 643 GLU A O 1
ATOM 5173 N N . ILE A 1 644 ? 27.033 10.120 -15.110 1.00 94.12 644 ILE A N 1
ATOM 5174 C CA . ILE A 1 644 ? 26.568 11.487 -15.360 1.00 94.12 644 ILE A CA 1
ATOM 5175 C C . ILE A 1 644 ? 25.053 11.563 -15.131 1.00 94.12 644 ILE A C 1
ATOM 5177 O O . ILE A 1 644 ? 24.279 10.790 -15.704 1.00 94.12 644 ILE A O 1
ATOM 5181 N N . SER A 1 645 ? 24.636 12.456 -14.232 1.00 93.00 645 SER A N 1
ATOM 5182 C CA . SER A 1 645 ? 23.234 12.703 -13.888 1.00 93.00 645 SER A CA 1
ATOM 5183 C C . SER A 1 645 ? 23.075 13.993 -13.086 1.00 93.00 645 SER A C 1
ATOM 5185 O O . SER A 1 645 ? 24.011 14.439 -12.427 1.00 93.00 645 SER A O 1
ATOM 5187 N N . LEU A 1 646 ? 21.865 14.557 -13.063 1.00 93.75 646 LEU A N 1
ATOM 5188 C CA . LEU A 1 646 ? 21.564 15.760 -12.274 1.00 93.75 646 LEU A CA 1
ATOM 5189 C C . LEU A 1 646 ? 21.723 15.577 -10.758 1.00 93.75 646 LEU A C 1
ATOM 5191 O O . LEU A 1 646 ? 21.901 16.560 -10.047 1.00 93.75 646 LEU A O 1
ATOM 5195 N N . SER A 1 647 ? 21.654 14.345 -10.248 1.00 91.06 647 SER A N 1
ATOM 5196 C CA . SER A 1 647 ? 21.897 14.047 -8.829 1.00 91.06 647 SER A CA 1
ATOM 5197 C C . SER A 1 647 ? 23.378 14.069 -8.446 1.00 91.06 647 SER A C 1
ATOM 5199 O O . SER A 1 647 ? 23.684 14.093 -7.260 1.00 91.06 647 SER A O 1
ATOM 5201 N N . ASN A 1 648 ? 24.282 14.058 -9.430 1.00 93.81 648 ASN A N 1
ATOM 5202 C CA . ASN A 1 648 ? 25.731 14.023 -9.222 1.00 93.81 648 ASN A CA 1
ATOM 5203 C C . ASN A 1 648 ? 26.413 15.382 -9.462 1.00 93.81 648 ASN A C 1
ATOM 5205 O O . ASN A 1 648 ? 27.635 15.467 -9.416 1.00 93.81 648 ASN A O 1
ATOM 5209 N N . PHE A 1 649 ? 25.637 16.448 -9.675 1.00 96.38 649 PHE A N 1
ATOM 5210 C CA . PHE A 1 649 ? 26.134 17.823 -9.708 1.00 96.38 649 PHE A CA 1
ATOM 5211 C C . PHE A 1 649 ? 25.462 18.641 -8.606 1.00 96.38 649 PHE A C 1
ATOM 5213 O O . PHE A 1 649 ? 24.235 18.771 -8.595 1.00 96.38 649 PHE A O 1
ATOM 5220 N N . CYS A 1 650 ? 26.261 19.199 -7.698 1.00 95.12 650 CYS A N 1
ATOM 5221 C CA . CYS A 1 650 ? 25.810 20.057 -6.602 1.00 95.12 650 CYS A CA 1
ATOM 5222 C C . CYS A 1 650 ? 26.204 21.508 -6.837 1.00 95.12 650 CYS A C 1
ATOM 5224 O O . CYS A 1 650 ? 27.291 21.779 -7.337 1.00 95.12 650 CYS A O 1
ATOM 5226 N N . VAL A 1 651 ? 25.359 22.444 -6.415 1.00 94.50 651 VAL A N 1
ATOM 5227 C CA . VAL A 1 651 ? 25.736 23.863 -6.356 1.00 94.50 651 VAL A CA 1
ATOM 5228 C C . VAL A 1 651 ? 26.600 24.105 -5.116 1.00 94.50 651 VAL A C 1
ATOM 5230 O O . VAL A 1 651 ? 26.356 23.507 -4.066 1.00 94.50 651 VAL A O 1
ATOM 5233 N N . GLY A 1 652 ? 27.612 24.965 -5.208 1.00 91.19 652 GLY A N 1
ATOM 5234 C CA . GLY A 1 652 ? 28.401 25.380 -4.050 1.00 91.19 652 GLY A CA 1
ATOM 5235 C C . GLY A 1 652 ? 27.582 26.156 -3.012 1.00 91.19 652 GLY A C 1
ATOM 5236 O O . GLY A 1 652 ? 26.485 26.651 -3.270 1.00 91.19 652 GLY A O 1
ATOM 5237 N N . LEU A 1 653 ? 28.109 26.263 -1.793 1.00 87.62 653 LEU A N 1
ATOM 5238 C CA . LEU A 1 653 ? 27.558 27.187 -0.801 1.00 87.62 653 LEU A CA 1
ATOM 5239 C C . LEU A 1 653 ? 28.096 28.605 -1.051 1.00 87.62 653 LEU A C 1
ATOM 5241 O O . LEU A 1 653 ? 29.236 28.727 -1.509 1.00 87.62 653 LEU A O 1
ATOM 5245 N N . PRO A 1 654 ? 27.334 29.670 -0.725 1.00 83.69 654 PRO A N 1
ATOM 5246 C CA . PRO A 1 654 ? 27.819 31.042 -0.849 1.00 83.69 654 PRO A CA 1
ATOM 5247 C C . PRO A 1 654 ? 29.190 31.210 -0.171 1.00 83.69 654 PRO A C 1
ATOM 5249 O O . PRO A 1 654 ? 29.362 30.732 0.955 1.00 83.69 654 PRO A O 1
ATOM 5252 N N . PRO A 1 655 ? 30.172 31.859 -0.823 1.00 84.50 655 PRO A N 1
ATOM 5253 C CA . PRO A 1 655 ? 30.059 32.669 -2.045 1.00 84.50 655 PRO A CA 1
ATOM 5254 C C . PRO A 1 655 ? 30.255 31.907 -3.374 1.00 84.50 655 PRO A C 1
ATOM 5256 O O . PRO A 1 655 ? 30.429 32.547 -4.400 1.00 84.50 655 PRO A O 1
ATOM 5259 N N . LYS A 1 656 ? 30.292 30.568 -3.370 1.00 87.31 656 LYS A N 1
ATOM 5260 C CA . LYS A 1 656 ? 30.498 29.721 -4.565 1.00 87.31 656 LYS A CA 1
ATOM 5261 C C . LYS A 1 656 ? 29.188 29.155 -5.131 1.00 87.31 656 LYS A C 1
ATOM 5263 O O . LYS A 1 656 ? 29.176 28.068 -5.706 1.00 87.31 656 LYS A O 1
ATOM 5268 N N . ASP A 1 657 ? 28.062 29.817 -4.895 1.00 86.88 657 ASP A N 1
ATOM 5269 C CA . ASP A 1 657 ? 26.733 29.354 -5.311 1.00 86.88 657 ASP A CA 1
ATOM 5270 C C . ASP A 1 657 ? 26.444 29.554 -6.808 1.00 86.88 657 ASP A C 1
ATOM 5272 O O . ASP A 1 657 ? 25.379 29.180 -7.298 1.00 86.88 657 ASP A O 1
ATOM 5276 N N . ASP A 1 658 ? 27.414 30.066 -7.556 1.00 87.56 658 ASP A N 1
ATOM 5277 C CA . ASP A 1 658 ? 27.493 30.060 -9.013 1.00 87.56 658 ASP A CA 1
ATOM 5278 C C . ASP A 1 658 ? 28.338 28.899 -9.575 1.00 87.56 658 ASP A C 1
ATOM 5280 O O . ASP A 1 658 ? 28.389 28.721 -10.793 1.00 87.56 658 ASP A O 1
ATOM 5284 N N . VAL A 1 659 ? 28.965 28.084 -8.718 1.00 91.75 659 VAL A N 1
ATOM 5285 C CA . VAL A 1 659 ? 29.846 26.971 -9.107 1.00 91.75 659 VAL A CA 1
ATOM 5286 C C . VAL A 1 659 ? 29.156 25.619 -8.923 1.00 91.75 659 VAL A C 1
ATOM 5288 O O . VAL A 1 659 ? 28.560 25.341 -7.879 1.00 91.75 659 VAL A O 1
ATOM 5291 N N . LEU A 1 660 ? 29.276 24.752 -9.926 1.00 95.12 660 LEU A N 1
ATOM 5292 C CA . LEU A 1 660 ? 28.841 23.361 -9.906 1.00 95.12 660 LEU A CA 1
ATOM 5293 C C . LEU A 1 660 ? 29.998 22.429 -9.558 1.00 95.12 660 LEU A C 1
ATOM 5295 O O . LEU A 1 660 ? 31.080 22.511 -10.135 1.00 95.12 660 LEU A O 1
ATOM 5299 N N . PHE A 1 661 ? 29.727 21.502 -8.647 1.00 95.69 661 PHE A N 1
ATOM 5300 C CA . PHE A 1 661 ? 30.653 20.493 -8.162 1.00 95.69 661 PHE A CA 1
ATOM 5301 C C . PHE A 1 661 ? 30.188 19.102 -8.587 1.00 95.69 661 PHE A C 1
ATOM 5303 O O . PHE A 1 661 ? 29.047 18.719 -8.314 1.00 95.69 661 PHE A O 1
ATOM 5310 N N . LEU A 1 662 ? 31.073 18.340 -9.225 1.00 95.56 662 LEU A N 1
ATOM 5311 C CA . LEU A 1 662 ? 30.843 16.948 -9.604 1.00 95.56 662 LEU A CA 1
ATOM 5312 C C . LEU A 1 662 ? 31.133 16.023 -8.414 1.00 95.56 662 LEU A C 1
ATOM 5314 O O . LEU A 1 662 ? 32.195 16.102 -7.792 1.00 95.56 662 LEU A O 1
ATOM 5318 N N . ILE A 1 663 ? 30.187 15.138 -8.101 1.00 92.25 663 ILE A N 1
ATOM 5319 C CA . ILE A 1 663 ? 30.266 14.155 -7.010 1.00 92.25 663 ILE A CA 1
ATOM 5320 C C . ILE A 1 663 ? 29.902 12.747 -7.506 1.00 92.25 663 ILE A C 1
ATOM 5322 O O . ILE A 1 663 ? 29.297 12.592 -8.560 1.00 92.25 663 ILE A O 1
ATOM 5326 N N . GLY A 1 664 ? 30.184 11.707 -6.710 1.00 88.06 664 GLY A N 1
ATOM 5327 C CA . GLY A 1 664 ? 29.676 10.354 -6.985 1.00 88.06 664 GLY A CA 1
ATOM 5328 C C . GLY A 1 664 ? 30.580 9.482 -7.862 1.00 88.06 664 GLY A C 1
ATOM 5329 O O . GLY A 1 664 ? 30.110 8.775 -8.746 1.00 88.06 664 GLY A O 1
ATOM 5330 N N . PHE A 1 665 ? 31.880 9.435 -7.569 1.00 89.38 665 PHE A N 1
ATOM 5331 C CA . PHE A 1 665 ? 32.888 8.737 -8.386 1.00 89.38 665 PHE A CA 1
ATOM 5332 C C . PHE A 1 665 ? 32.943 7.205 -8.205 1.00 89.38 665 PHE A C 1
ATOM 5334 O O . PHE A 1 665 ? 33.970 6.575 -8.452 1.00 89.38 665 PHE A O 1
ATOM 5341 N N . THR A 1 666 ? 31.858 6.569 -7.758 1.00 84.88 666 THR A N 1
ATOM 5342 C CA . THR A 1 666 ? 31.873 5.150 -7.338 1.00 84.88 666 THR A CA 1
ATOM 5343 C C . THR A 1 666 ? 31.975 4.144 -8.490 1.00 84.88 666 THR A C 1
ATOM 5345 O O . THR A 1 666 ? 32.391 3.003 -8.273 1.00 84.88 666 THR A O 1
ATOM 5348 N N . SER A 1 667 ? 31.624 4.568 -9.707 1.00 86.19 667 SER A N 1
ATOM 5349 C CA . SER A 1 667 ? 31.762 3.790 -10.951 1.00 86.19 667 SER A CA 1
ATOM 5350 C C . SER A 1 667 ? 32.854 4.319 -11.878 1.00 86.19 667 SER A C 1
ATOM 5352 O O . SER A 1 667 ? 32.964 3.848 -13.017 1.00 86.19 667 SER A O 1
ATOM 5354 N N . ALA A 1 668 ? 33.648 5.285 -11.405 1.00 88.94 668 ALA A N 1
ATOM 5355 C CA . ALA A 1 668 ? 34.697 5.893 -12.199 1.00 88.94 668 ALA A CA 1
ATOM 5356 C C . ALA A 1 668 ? 35.729 4.844 -12.628 1.00 88.94 668 ALA A C 1
ATOM 5358 O O . ALA A 1 668 ? 36.041 3.905 -11.890 1.00 88.94 668 ALA A O 1
ATOM 5359 N N . LYS A 1 669 ? 36.256 4.997 -13.841 1.00 87.19 669 LYS A N 1
ATOM 5360 C CA . LYS A 1 669 ? 37.207 4.055 -14.424 1.00 87.19 669 LYS A CA 1
ATOM 5361 C C . LYS A 1 669 ? 38.309 4.793 -15.156 1.00 87.19 669 LYS A C 1
ATOM 5363 O O . LYS A 1 669 ? 38.066 5.797 -15.816 1.00 87.19 669 LYS A O 1
ATOM 5368 N N . ASP A 1 670 ? 39.508 4.245 -15.077 1.00 86.38 670 ASP A N 1
ATOM 5369 C CA . ASP A 1 670 ? 40.613 4.680 -15.913 1.00 86.38 670 ASP A CA 1
ATOM 5370 C C . ASP A 1 670 ? 40.468 4.110 -17.333 1.00 86.38 670 ASP A C 1
ATOM 5372 O O . ASP A 1 670 ? 40.409 2.891 -17.527 1.00 86.38 670 ASP A O 1
ATOM 5376 N N . PHE A 1 671 ? 40.395 4.998 -18.325 1.00 82.06 671 PHE A N 1
ATOM 5377 C CA . PHE A 1 671 ? 40.328 4.622 -19.740 1.00 82.06 671 PHE A CA 1
ATOM 5378 C C . PHE A 1 671 ? 41.692 4.632 -20.440 1.00 82.06 671 PHE A C 1
ATOM 5380 O O . PHE A 1 671 ? 41.806 4.098 -21.543 1.00 82.06 671 PHE A O 1
ATOM 5387 N N . LYS A 1 672 ? 42.723 5.210 -19.813 1.00 76.69 672 LYS A N 1
ATOM 5388 C CA . LYS A 1 672 ? 44.118 5.198 -20.281 1.00 76.69 672 LYS A CA 1
ATOM 5389 C C . LYS A 1 672 ? 44.893 3.978 -19.753 1.00 76.69 672 LYS A C 1
ATOM 5391 O O . LYS A 1 672 ? 45.957 3.666 -20.284 1.00 76.69 672 LYS A O 1
ATOM 5396 N N . GLY A 1 673 ? 44.367 3.282 -18.741 1.00 67.38 673 GLY A N 1
ATOM 5397 C CA . GLY A 1 673 ? 44.867 1.999 -18.223 1.00 67.38 673 GLY A CA 1
ATOM 5398 C C . GLY A 1 673 ? 46.190 2.076 -17.449 1.00 67.38 673 GLY A C 1
ATOM 5399 O O . GLY A 1 673 ? 46.883 1.067 -17.324 1.00 67.38 673 GLY A O 1
ATOM 5400 N N . LYS A 1 674 ? 46.569 3.262 -16.963 1.00 63.75 674 LYS A N 1
ATOM 5401 C CA . LYS A 1 674 ? 47.862 3.563 -16.308 1.00 63.75 674 LYS A CA 1
ATOM 5402 C C . LYS A 1 674 ? 47.721 4.143 -14.892 1.00 63.75 674 LYS A C 1
ATOM 5404 O O . LYS A 1 674 ? 48.718 4.422 -14.233 1.00 63.75 674 LYS A O 1
ATOM 5409 N N . GLY A 1 675 ? 46.498 4.364 -14.440 1.00 64.69 675 GLY A N 1
ATOM 5410 C CA . GLY A 1 675 ? 46.110 5.061 -13.227 1.00 64.69 675 GLY A CA 1
ATOM 5411 C C . GLY A 1 675 ? 45.819 4.132 -12.042 1.00 64.69 675 GLY A C 1
ATOM 5412 O O . GLY A 1 675 ? 45.776 2.907 -12.167 1.00 64.69 675 GLY A O 1
ATOM 5413 N N . PRO A 1 676 ? 45.619 4.712 -10.847 1.00 62.72 676 PRO A N 1
ATOM 5414 C CA . PRO A 1 676 ? 45.519 3.963 -9.592 1.00 62.72 676 PRO A CA 1
ATOM 5415 C C . PRO A 1 676 ? 44.182 3.226 -9.391 1.00 62.72 676 PRO A C 1
ATOM 5417 O O . PRO A 1 676 ? 44.053 2.451 -8.441 1.00 62.72 676 PRO A O 1
ATOM 5420 N N . ILE A 1 677 ? 43.195 3.448 -10.264 1.00 72.81 677 ILE A N 1
ATOM 5421 C CA . ILE A 1 677 ? 41.834 2.914 -10.137 1.00 72.81 677 ILE A CA 1
ATOM 5422 C C . ILE A 1 677 ? 41.769 1.519 -10.766 1.00 72.81 677 ILE A C 1
ATOM 5424 O O . ILE A 1 677 ? 41.670 1.371 -11.982 1.00 72.81 677 ILE A O 1
ATOM 5428 N N . LYS A 1 678 ? 41.822 0.481 -9.925 1.00 58.19 678 LYS A N 1
ATOM 5429 C CA . LYS A 1 678 ? 41.814 -0.937 -10.344 1.00 58.19 678 LYS A CA 1
ATOM 5430 C C . LYS A 1 678 ? 40.451 -1.629 -10.204 1.00 58.19 678 LYS A C 1
ATOM 5432 O O . LYS A 1 678 ? 40.342 -2.823 -10.467 1.00 58.19 678 LYS A O 1
ATOM 5437 N N . GLU A 1 679 ? 39.430 -0.925 -9.724 1.00 59.16 679 GLU A N 1
ATOM 5438 C CA . GLU A 1 679 ? 38.175 -1.541 -9.284 1.00 59.16 679 GLU A CA 1
ATOM 5439 C C . GLU A 1 679 ? 37.179 -1.735 -10.444 1.00 59.16 679 GLU A C 1
ATOM 5441 O O . GLU A 1 679 ? 36.852 -0.799 -11.170 1.00 59.16 679 GLU A O 1
ATOM 5446 N N . ASN A 1 680 ? 36.672 -2.963 -10.617 1.00 58.97 680 ASN A N 1
ATOM 5447 C CA . ASN A 1 680 ? 35.681 -3.330 -11.642 1.00 58.97 680 ASN A CA 1
ATOM 5448 C C . ASN A 1 680 ? 34.242 -3.030 -11.179 1.00 58.97 680 ASN A C 1
ATOM 54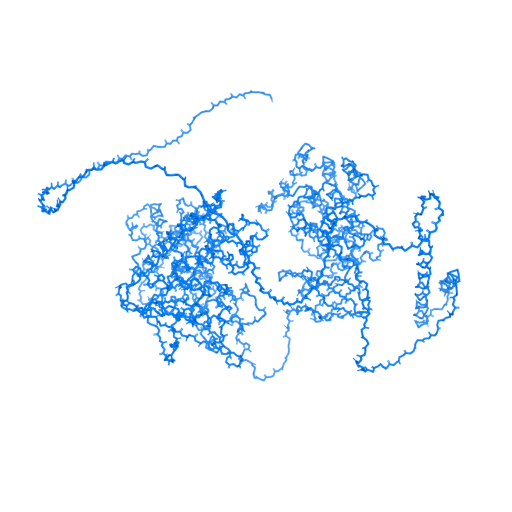50 O O . ASN A 1 680 ? 33.359 -3.887 -11.267 1.00 58.97 680 ASN A O 1
ATOM 5454 N N . SER A 1 681 ? 33.994 -1.825 -10.662 1.00 64.50 681 SER A N 1
ATOM 5455 C CA . SER A 1 681 ? 32.645 -1.429 -10.248 1.00 64.50 681 SER A CA 1
ATOM 5456 C C . SER A 1 681 ? 31.691 -1.448 -11.455 1.00 64.50 681 SER A C 1
ATOM 5458 O O . SER A 1 681 ? 31.986 -0.834 -12.490 1.00 64.50 681 SER A O 1
ATOM 5460 N N . PRO A 1 682 ? 30.548 -2.158 -11.370 1.00 66.12 682 PRO A N 1
ATOM 5461 C CA . PRO A 1 682 ? 29.562 -2.154 -12.439 1.00 66.12 682 PRO A CA 1
ATOM 5462 C C . PRO A 1 682 ? 28.937 -0.764 -12.543 1.00 66.12 682 PRO A C 1
ATOM 5464 O O . PRO A 1 682 ? 28.600 -0.150 -11.530 1.00 66.12 682 PRO A O 1
ATOM 5467 N N . ARG A 1 683 ? 28.755 -0.301 -13.781 1.00 69.31 683 ARG A N 1
ATOM 5468 C CA . ARG A 1 683 ? 28.116 0.978 -14.094 1.00 69.31 683 ARG A CA 1
ATOM 5469 C C . ARG A 1 683 ? 26.679 0.998 -13.584 1.00 69.31 683 ARG A C 1
ATOM 5471 O O . ARG A 1 683 ? 25.914 0.077 -13.876 1.00 69.31 683 ARG A O 1
ATOM 5478 N N . GLN A 1 684 ? 26.301 2.060 -12.879 1.00 67.25 684 GLN A N 1
ATOM 5479 C CA . GLN A 1 684 ? 24.901 2.295 -12.540 1.00 67.25 684 GLN A CA 1
ATOM 5480 C C . GLN A 1 684 ? 24.136 2.802 -13.767 1.00 67.25 684 GLN A C 1
ATOM 5482 O O . GLN A 1 684 ? 24.630 3.615 -14.548 1.00 67.25 684 GLN A O 1
ATOM 5487 N N . GLN A 1 685 ? 22.921 2.291 -13.962 1.00 72.81 685 GLN A N 1
ATOM 5488 C CA . GLN A 1 685 ? 22.072 2.701 -15.077 1.00 72.81 685 GLN A CA 1
ATOM 5489 C C . GLN A 1 685 ? 21.310 3.977 -14.704 1.00 72.81 685 GLN A C 1
ATOM 5491 O O . GLN A 1 685 ? 20.393 3.941 -13.887 1.00 72.81 685 GLN A O 1
ATOM 5496 N N . THR A 1 686 ? 21.693 5.103 -15.306 1.00 82.31 686 THR A N 1
ATOM 5497 C CA . THR A 1 686 ? 20.938 6.364 -15.259 1.00 82.31 686 THR A CA 1
ATOM 5498 C C . THR A 1 686 ? 20.103 6.523 -16.532 1.00 82.31 686 THR A C 1
ATOM 5500 O O . THR A 1 686 ? 20.349 5.847 -17.533 1.00 82.31 686 THR A O 1
ATOM 5503 N N . VAL A 1 687 ? 19.135 7.447 -16.542 1.00 87.69 687 VAL A N 1
ATOM 5504 C CA . VAL A 1 687 ? 18.414 7.796 -17.782 1.00 87.69 687 VAL A CA 1
ATOM 5505 C C . VAL A 1 687 ? 19.366 8.331 -18.862 1.00 87.69 687 VAL A C 1
ATOM 5507 O O . VAL A 1 687 ? 19.146 8.078 -20.039 1.00 87.69 687 VAL A O 1
ATOM 5510 N N . TYR A 1 688 ? 20.479 8.958 -18.473 1.00 92.81 688 TYR A N 1
ATOM 5511 C CA . TYR A 1 688 ? 21.508 9.489 -19.377 1.00 92.81 688 TYR A CA 1
ATOM 5512 C C . TYR A 1 688 ? 22.568 8.458 -19.780 1.00 92.81 688 TYR A C 1
ATOM 5514 O O . TYR A 1 688 ? 23.545 8.801 -20.427 1.00 92.81 688 TYR A O 1
ATOM 5522 N N . ALA A 1 689 ? 22.412 7.192 -19.396 1.00 91.06 689 ALA A N 1
ATOM 5523 C CA . ALA A 1 689 ? 23.326 6.124 -19.769 1.00 91.06 689 ALA A CA 1
ATOM 5524 C C . ALA A 1 689 ? 23.625 6.132 -21.293 1.00 91.06 689 ALA A C 1
ATOM 5526 O O . ALA A 1 689 ? 22.668 6.076 -22.057 1.00 91.06 689 ALA A O 1
ATOM 5527 N N . PRO A 1 690 ? 24.883 6.099 -21.777 1.00 92.62 690 PRO A N 1
ATOM 5528 C CA . PRO A 1 690 ? 25.183 5.934 -23.197 1.00 92.62 690 PRO A CA 1
ATOM 5529 C C . PRO A 1 690 ? 24.668 4.614 -23.751 1.00 92.62 690 PRO A C 1
ATOM 5531 O O . PRO A 1 690 ? 24.418 3.660 -22.994 1.00 92.62 690 PRO A O 1
ATOM 5534 N N . ARG A 1 691 ? 24.556 4.586 -25.076 1.00 93.06 691 ARG A N 1
ATOM 5535 C CA . ARG A 1 691 ? 24.227 3.435 -25.911 1.00 93.06 691 ARG A CA 1
ATOM 5536 C C . ARG A 1 691 ? 25.207 2.291 -25.717 1.00 93.06 691 ARG A C 1
ATOM 5538 O O . ARG A 1 691 ? 26.361 2.476 -25.328 1.00 93.06 691 ARG A O 1
ATOM 5545 N N . SER A 1 692 ? 24.738 1.083 -26.016 1.00 87.31 692 SER A N 1
ATOM 5546 C CA . SER A 1 692 ? 25.476 -0.162 -25.763 1.00 87.31 692 SER A CA 1
ATOM 5547 C C . SER A 1 692 ? 26.838 -0.250 -26.452 1.00 87.31 692 SER A C 1
ATOM 5549 O O . SER A 1 692 ? 27.715 -0.946 -25.952 1.00 87.31 692 SER A O 1
ATOM 5551 N N . ASN A 1 693 ? 26.996 0.406 -27.599 1.00 85.75 693 ASN A N 1
ATOM 5552 C CA . ASN A 1 693 ? 28.197 0.382 -28.433 1.00 85.75 693 ASN A CA 1
ATOM 5553 C C . ASN A 1 693 ? 29.084 1.628 -28.263 1.00 85.75 693 ASN A C 1
ATOM 5555 O O . ASN A 1 693 ? 30.070 1.759 -28.987 1.00 85.75 693 ASN A O 1
ATOM 5559 N N . CYS A 1 694 ? 28.753 2.537 -27.339 1.00 88.50 694 CYS A N 1
ATOM 5560 C CA . CYS A 1 694 ? 29.561 3.725 -27.090 1.00 88.50 694 CYS A CA 1
ATOM 5561 C C . CYS A 1 694 ? 30.933 3.326 -26.508 1.00 88.50 694 CYS A C 1
ATOM 5563 O O . CYS A 1 694 ? 30.980 2.637 -25.483 1.00 88.50 694 CYS A O 1
ATOM 5565 N N . PRO A 1 695 ? 32.057 3.755 -27.111 1.00 88.44 695 PRO A N 1
ATOM 5566 C CA . PRO A 1 695 ? 33.386 3.530 -26.552 1.00 88.44 695 PRO A CA 1
ATOM 5567 C C . PRO A 1 695 ? 33.532 4.134 -25.150 1.00 88.44 695 PRO A C 1
ATOM 5569 O O . PRO A 1 695 ? 32.977 5.195 -24.871 1.00 88.44 695 PRO A O 1
ATOM 5572 N N . LEU A 1 696 ? 34.339 3.501 -24.287 1.00 86.75 696 LEU A N 1
ATOM 5573 C CA . LEU A 1 696 ? 34.525 3.920 -22.888 1.00 86.75 696 LEU A CA 1
ATOM 5574 C C . LEU A 1 696 ? 34.895 5.407 -22.751 1.00 86.75 696 LEU A C 1
ATOM 5576 O O . LEU A 1 696 ? 34.309 6.104 -21.933 1.00 86.75 696 LEU A O 1
ATOM 5580 N N . PHE A 1 697 ? 35.828 5.897 -23.571 1.00 85.25 697 PHE A N 1
ATOM 5581 C CA . PHE A 1 697 ? 36.296 7.289 -23.532 1.00 85.25 697 PHE A CA 1
ATOM 5582 C C . PHE A 1 697 ? 35.243 8.314 -24.003 1.00 85.25 697 PHE A C 1
ATOM 5584 O O . PHE A 1 697 ? 35.428 9.507 -23.800 1.00 85.25 697 PHE A O 1
ATOM 5591 N N . LEU A 1 698 ? 34.143 7.860 -24.616 1.00 89.94 698 LEU A N 1
ATOM 5592 C CA . LEU A 1 698 ? 33.013 8.693 -25.041 1.00 89.94 698 LEU A CA 1
ATOM 5593 C C . LEU A 1 698 ? 31.778 8.534 -24.147 1.00 89.94 698 LEU A C 1
ATOM 5595 O O . LEU A 1 698 ? 30.827 9.293 -24.318 1.00 89.94 698 LEU A O 1
ATOM 5599 N N . GLU A 1 699 ? 31.773 7.588 -23.195 1.00 91.31 699 GLU A N 1
ATOM 5600 C CA . GLU A 1 699 ? 30.585 7.284 -22.382 1.00 91.31 699 GLU A CA 1
ATOM 5601 C C . GLU A 1 699 ? 30.051 8.527 -21.649 1.00 91.31 699 GLU A C 1
ATOM 5603 O O . GLU A 1 699 ? 28.849 8.806 -21.682 1.00 91.31 699 GLU A O 1
ATOM 5608 N N . ASP A 1 700 ? 30.936 9.294 -21.008 1.00 93.00 700 ASP A N 1
ATOM 5609 C CA . ASP A 1 700 ? 30.552 10.520 -20.300 1.00 93.00 700 ASP A CA 1
ATOM 5610 C C . ASP A 1 700 ? 30.075 11.607 -21.253 1.00 93.00 700 ASP A C 1
ATOM 5612 O O . ASP A 1 700 ? 29.120 12.308 -20.935 1.00 93.00 700 ASP A O 1
ATOM 5616 N N . PHE A 1 701 ? 30.714 11.742 -22.417 1.00 93.56 701 PHE A N 1
ATOM 5617 C CA . PHE A 1 701 ? 30.371 12.789 -23.371 1.00 93.56 701 PHE A CA 1
ATOM 5618 C C . PHE A 1 701 ? 29.003 12.529 -24.014 1.00 93.56 701 PHE A C 1
ATOM 5620 O O . PHE A 1 701 ? 28.180 13.437 -24.088 1.00 93.56 701 PHE A O 1
ATOM 5627 N N . GLU A 1 702 ? 28.696 11.279 -24.376 1.00 94.38 702 GLU A N 1
ATOM 5628 C CA . GLU A 1 702 ? 27.350 10.903 -24.823 1.00 94.38 702 GLU A CA 1
ATOM 5629 C C . GLU A 1 702 ? 26.309 11.128 -23.714 1.00 94.38 702 GLU A C 1
ATOM 5631 O O . GLU A 1 702 ? 25.251 11.704 -23.970 1.00 94.38 702 GLU A O 1
ATOM 5636 N N . SER A 1 703 ? 26.623 10.748 -22.467 1.00 95.19 703 SER A N 1
ATOM 5637 C CA . SER A 1 703 ? 25.733 11.019 -21.326 1.00 95.19 703 SER A CA 1
ATOM 5638 C C . SER A 1 703 ? 25.482 12.515 -21.132 1.00 95.19 703 SER A C 1
ATOM 5640 O O . SER A 1 703 ? 24.362 12.936 -20.839 1.00 95.19 703 SER A O 1
ATOM 5642 N N . TRP A 1 704 ? 26.536 13.318 -21.279 1.00 96.38 704 TRP A N 1
ATOM 5643 C CA . TRP A 1 704 ? 26.500 14.765 -21.127 1.00 96.38 704 TRP A CA 1
ATOM 5644 C C . TRP A 1 704 ? 25.647 15.419 -22.212 1.00 96.38 704 TRP A C 1
ATOM 5646 O O . TRP A 1 704 ? 24.855 16.296 -21.889 1.00 96.38 704 TRP A O 1
ATOM 5656 N N . LEU A 1 705 ? 25.690 14.942 -23.461 1.00 96.12 705 LEU A N 1
ATOM 5657 C CA . LEU A 1 705 ? 24.796 15.428 -24.520 1.00 96.12 705 LEU A CA 1
ATOM 5658 C C . LEU A 1 705 ? 23.315 15.237 -24.152 1.00 96.12 705 LEU A C 1
ATOM 5660 O O . LEU A 1 705 ? 22.507 16.139 -24.378 1.00 96.12 705 LEU A O 1
ATOM 5664 N N . TYR A 1 706 ? 22.952 14.111 -23.527 1.00 96.62 706 TYR A N 1
ATOM 5665 C CA . TYR A 1 706 ? 21.588 13.910 -23.020 1.00 96.62 706 TYR A CA 1
ATOM 5666 C C . TYR A 1 706 ? 21.258 14.831 -21.847 1.00 96.62 706 TYR A C 1
ATOM 5668 O O . TYR A 1 706 ? 20.156 15.371 -21.794 1.00 96.62 706 TYR A O 1
ATOM 5676 N N . LEU A 1 707 ? 22.205 15.037 -20.927 1.00 96.38 707 LEU A N 1
ATOM 5677 C CA . LEU A 1 707 ? 22.040 15.975 -19.816 1.00 96.38 707 LEU A CA 1
ATOM 5678 C C . LEU A 1 707 ? 21.819 17.403 -20.327 1.00 96.38 707 LEU A C 1
ATOM 5680 O O . LEU A 1 707 ? 20.924 18.078 -19.828 1.00 96.38 707 LEU A O 1
ATOM 5684 N N . VAL A 1 708 ? 22.577 17.848 -21.336 1.00 96.00 708 VAL A N 1
ATOM 5685 C CA . VAL A 1 708 ? 22.421 19.171 -21.960 1.00 96.00 708 VAL A CA 1
ATOM 5686 C C . VAL A 1 708 ? 21.008 19.332 -22.513 1.00 96.00 708 VAL A C 1
ATOM 5688 O O . VAL A 1 708 ? 20.333 20.298 -22.178 1.00 96.00 708 VAL A O 1
ATOM 5691 N N . VAL A 1 709 ? 20.510 18.368 -23.291 1.00 95.62 709 VAL A N 1
ATOM 5692 C CA . VAL A 1 709 ? 19.128 18.411 -23.801 1.00 95.62 709 VAL A CA 1
ATOM 5693 C C . VAL A 1 709 ? 18.114 18.495 -22.654 1.00 95.62 709 VAL A C 1
ATOM 5695 O O . VAL A 1 709 ? 17.230 19.348 -22.678 1.00 95.62 709 VAL A O 1
ATOM 5698 N N . ASP A 1 710 ? 18.275 17.665 -21.624 1.00 94.88 710 ASP A N 1
ATOM 5699 C CA . ASP A 1 710 ? 17.379 17.609 -20.466 1.00 94.88 710 ASP A CA 1
ATOM 5700 C C . ASP A 1 710 ? 17.408 18.882 -19.597 1.00 94.88 710 ASP A C 1
ATOM 5702 O O . ASP A 1 710 ? 16.415 19.206 -18.947 1.00 94.88 710 ASP A O 1
ATOM 5706 N N . VAL A 1 711 ? 18.508 19.646 -19.553 1.00 94.75 711 VAL A N 1
ATOM 5707 C CA . VAL A 1 711 ? 18.526 20.940 -18.836 1.00 94.75 711 VAL A CA 1
ATOM 5708 C C . VAL A 1 711 ? 17.802 22.055 -19.576 1.00 94.75 711 VAL A C 1
ATOM 5710 O O . VAL A 1 711 ? 17.277 22.942 -18.907 1.00 94.75 711 VAL A O 1
ATOM 5713 N N . PHE A 1 712 ? 17.703 21.981 -20.905 1.00 93.62 712 PHE A N 1
ATOM 5714 C CA . PHE A 1 712 ? 16.885 22.902 -21.703 1.00 93.62 712 PHE A CA 1
ATOM 5715 C C . PHE A 1 712 ? 15.414 22.484 -21.780 1.00 93.62 712 PHE A C 1
ATOM 5717 O O . PHE A 1 712 ? 14.538 23.350 -21.806 1.00 93.62 712 PHE A O 1
ATOM 5724 N N . ASN A 1 713 ? 15.142 21.179 -21.846 1.00 92.44 713 ASN A N 1
ATOM 5725 C CA . ASN A 1 713 ? 13.790 20.637 -21.912 1.00 92.44 713 ASN A CA 1
ATOM 5726 C C . ASN A 1 713 ? 13.746 19.206 -21.366 1.00 92.44 713 ASN A C 1
ATOM 5728 O O . ASN A 1 713 ? 14.204 18.253 -22.010 1.00 92.44 713 ASN A O 1
ATOM 5732 N N . GLN A 1 714 ? 13.126 19.046 -20.199 1.00 89.69 714 GLN A N 1
ATOM 5733 C CA . GLN A 1 714 ? 13.108 17.764 -19.498 1.00 89.69 714 GLN A CA 1
ATOM 5734 C C . GLN A 1 714 ? 12.255 16.674 -20.172 1.00 89.69 714 GLN A C 1
ATOM 5736 O O . GLN A 1 714 ? 12.363 15.498 -19.829 1.00 89.69 714 GLN A O 1
ATOM 5741 N N . PHE A 1 715 ? 11.392 17.037 -21.126 1.00 86.81 715 PHE A N 1
ATOM 5742 C CA . PHE A 1 715 ? 10.466 16.102 -21.778 1.00 86.81 715 PHE A CA 1
ATOM 5743 C C . PHE A 1 715 ? 11.056 15.414 -23.012 1.00 86.81 715 PHE A C 1
ATOM 5745 O O . PHE A 1 715 ? 10.465 14.467 -23.533 1.00 86.81 715 PHE A O 1
ATOM 5752 N N . VAL A 1 716 ? 12.216 15.867 -23.492 1.00 87.94 716 VAL A N 1
ATOM 5753 C CA . VAL A 1 716 ? 12.854 15.321 -24.700 1.00 87.94 716 VAL A CA 1
ATOM 5754 C C . VAL A 1 716 ? 13.555 13.993 -24.402 1.00 87.94 716 VAL A C 1
ATOM 5756 O O . VAL A 1 716 ? 13.492 13.051 -25.191 1.00 87.94 716 VAL A O 1
ATOM 5759 N N . VAL A 1 717 ? 14.199 13.888 -23.238 1.00 89.81 717 VAL A N 1
ATOM 5760 C CA . VAL A 1 717 ? 14.893 12.678 -22.772 1.00 89.81 717 VAL A CA 1
ATOM 5761 C C . VAL A 1 717 ? 13.881 11.753 -22.093 1.00 89.81 717 VAL A C 1
ATOM 5763 O O . VAL A 1 717 ? 13.788 11.684 -20.870 1.00 89.81 717 VAL A O 1
ATOM 5766 N N . ASN A 1 718 ? 13.074 11.047 -22.888 1.00 83.62 718 ASN A N 1
ATOM 5767 C CA . ASN A 1 718 ? 11.877 10.361 -22.386 1.00 83.62 718 ASN A CA 1
ATOM 5768 C C . ASN A 1 718 ? 11.901 8.828 -22.459 1.00 83.62 718 ASN A C 1
ATOM 5770 O O . ASN A 1 718 ? 10.888 8.203 -22.174 1.00 83.62 718 ASN A O 1
ATOM 5774 N N . TRP A 1 719 ? 13.024 8.174 -22.750 1.00 90.06 719 TRP A N 1
ATOM 5775 C CA . TRP A 1 719 ? 13.091 6.709 -22.919 1.00 90.06 719 TRP A CA 1
ATOM 5776 C C . TRP A 1 719 ? 13.013 5.880 -21.621 1.00 90.06 719 TRP A C 1
ATOM 5778 O O . TRP A 1 719 ? 13.209 4.669 -21.661 1.00 90.06 719 TRP A O 1
ATOM 5788 N N . ALA A 1 720 ? 12.702 6.480 -20.466 1.00 74.38 720 ALA A N 1
ATOM 5789 C CA . ALA A 1 720 ? 12.565 5.755 -19.195 1.00 74.38 720 ALA A CA 1
ATOM 5790 C C . ALA A 1 720 ? 11.423 4.714 -19.193 1.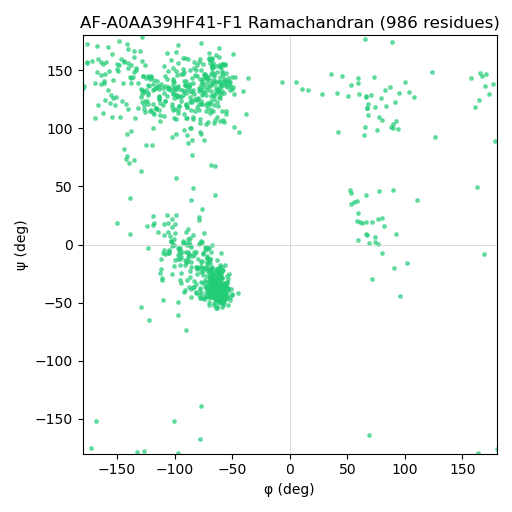00 74.38 720 ALA A C 1
ATOM 5792 O O . ALA A 1 720 ? 11.449 3.769 -18.407 1.00 74.38 720 ALA A O 1
ATOM 5793 N N . HIS A 1 721 ? 10.426 4.879 -20.070 1.00 77.94 721 HIS A N 1
ATOM 5794 C CA . HIS A 1 721 ? 9.315 3.938 -20.241 1.00 77.94 721 HIS A CA 1
ATOM 5795 C C . HIS A 1 721 ? 9.673 2.733 -21.130 1.00 77.94 721 HIS A C 1
ATOM 5797 O O . HIS A 1 721 ? 9.003 1.699 -21.066 1.00 77.94 721 HIS A O 1
ATOM 5803 N N . LEU A 1 722 ? 10.725 2.849 -21.946 1.00 82.38 722 LEU A N 1
ATOM 5804 C CA . LEU A 1 722 ? 11.170 1.792 -22.848 1.00 82.38 722 LEU A CA 1
ATOM 5805 C C . LEU A 1 722 ? 11.931 0.728 -22.053 1.00 82.38 722 LEU A C 1
ATOM 5807 O O . LEU A 1 722 ? 12.797 1.036 -21.238 1.00 82.38 722 LEU A O 1
ATOM 5811 N N . LYS A 1 723 ? 11.611 -0.546 -22.291 1.00 76.06 723 LYS A N 1
ATOM 5812 C CA . LYS 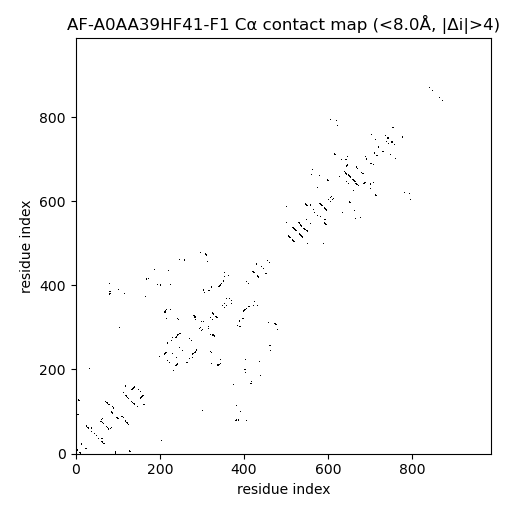A 1 723 ? 12.253 -1.682 -21.602 1.00 76.06 723 LYS A CA 1
ATOM 5813 C C . LYS A 1 723 ? 13.299 -2.388 -22.458 1.00 76.06 723 LYS A C 1
ATOM 5815 O O . LYS A 1 723 ? 14.187 -3.045 -21.920 1.00 76.06 723 LYS A O 1
ATOM 5820 N N . ASN A 1 724 ? 13.177 -2.298 -23.781 1.00 84.38 724 ASN A N 1
ATOM 5821 C CA . ASN A 1 724 ? 14.090 -2.954 -24.701 1.00 84.38 724 ASN A CA 1
ATOM 5822 C C . ASN A 1 724 ? 15.327 -2.076 -24.926 1.00 84.38 724 ASN A C 1
ATOM 5824 O O . ASN A 1 724 ? 15.229 -0.941 -25.392 1.00 84.38 724 ASN A O 1
ATOM 5828 N N . LYS A 1 725 ? 16.508 -2.631 -24.640 1.00 84.12 725 LYS A N 1
ATOM 5829 C CA . LYS A 1 725 ? 17.789 -1.933 -24.794 1.00 84.12 725 LYS A CA 1
ATOM 5830 C C . LYS A 1 725 ? 18.025 -1.429 -26.224 1.00 84.12 725 LYS A C 1
ATOM 5832 O O . LYS A 1 725 ? 18.530 -0.328 -26.398 1.00 84.12 725 LYS A O 1
ATOM 5837 N N . GLY A 1 726 ? 17.612 -2.191 -27.238 1.00 88.62 726 GLY A N 1
ATOM 5838 C CA . GLY A 1 726 ? 17.742 -1.789 -28.640 1.00 88.62 726 GLY A CA 1
ATOM 5839 C C . GLY A 1 726 ? 16.813 -0.636 -29.031 1.00 88.62 726 GLY A C 1
ATOM 5840 O O . GLY A 1 726 ? 17.182 0.190 -29.858 1.00 88.62 726 GLY A O 1
ATOM 5841 N N . GLU A 1 727 ? 15.629 -0.537 -28.424 1.00 88.81 727 GLU A N 1
ATOM 5842 C CA . GLU A 1 727 ? 14.707 0.589 -28.646 1.00 88.81 727 GLU A CA 1
ATOM 5843 C C . GLU A 1 727 ? 15.212 1.863 -27.974 1.00 88.81 727 GLU A C 1
ATOM 5845 O O . GLU A 1 727 ? 15.177 2.932 -28.581 1.00 88.81 727 GLU A O 1
ATOM 5850 N N . ILE A 1 728 ? 15.746 1.737 -26.753 1.00 89.44 728 ILE A N 1
ATOM 5851 C CA . ILE A 1 728 ? 16.409 2.838 -26.047 1.00 89.44 728 ILE A CA 1
ATOM 5852 C C . ILE A 1 728 ? 17.585 3.357 -26.879 1.00 89.44 728 ILE A C 1
ATOM 5854 O O . ILE A 1 728 ? 17.717 4.567 -27.060 1.00 89.44 728 ILE A O 1
ATOM 5858 N N . ASP A 1 729 ? 18.419 2.457 -27.410 1.00 92.44 729 ASP A N 1
ATOM 5859 C CA . ASP A 1 729 ? 19.585 2.843 -28.205 1.00 92.44 729 ASP A CA 1
ATOM 5860 C C . ASP A 1 729 ? 19.176 3.549 -29.511 1.00 92.44 729 ASP A C 1
ATOM 5862 O O . ASP A 1 729 ? 19.768 4.571 -29.860 1.00 92.44 729 ASP A O 1
ATOM 5866 N N . LYS A 1 730 ? 18.104 3.088 -30.173 1.00 91.56 730 LYS A N 1
ATOM 5867 C CA . LYS A 1 730 ? 17.520 3.760 -31.349 1.00 91.56 730 LYS A CA 1
ATOM 5868 C C . LYS A 1 730 ? 16.941 5.137 -31.020 1.00 91.56 730 LYS A C 1
ATOM 5870 O O . LYS A 1 730 ? 17.142 6.078 -31.782 1.00 91.56 730 LYS A O 1
ATOM 5875 N N . ALA A 1 731 ? 16.225 5.279 -29.903 1.00 91.50 731 ALA A N 1
ATOM 5876 C CA . ALA A 1 731 ? 15.662 6.564 -29.477 1.00 91.50 731 ALA A CA 1
ATOM 5877 C C . ALA A 1 731 ? 16.770 7.592 -29.187 1.00 91.50 731 ALA A C 1
ATOM 5879 O O . ALA A 1 731 ? 16.698 8.739 -29.627 1.00 91.50 731 ALA A O 1
ATOM 5880 N N . LYS A 1 732 ? 17.830 7.143 -28.513 1.00 94.25 732 LYS A N 1
ATOM 5881 C CA . LYS A 1 732 ? 19.045 7.916 -28.237 1.00 94.25 732 LYS A CA 1
ATOM 5882 C C . LYS A 1 732 ? 19.783 8.337 -29.498 1.00 94.25 732 LYS A C 1
ATOM 5884 O O . LYS A 1 732 ? 20.186 9.490 -29.621 1.00 94.25 732 LYS A O 1
ATOM 5889 N N . GLU A 1 733 ? 19.954 7.413 -30.437 1.00 93.06 733 GLU A N 1
ATOM 5890 C CA . GLU A 1 733 ? 20.570 7.701 -31.729 1.00 93.06 733 GLU A CA 1
ATOM 5891 C C . GLU A 1 733 ? 19.762 8.738 -32.513 1.00 93.06 733 GLU A C 1
ATOM 5893 O O . GLU A 1 733 ? 20.337 9.696 -33.026 1.00 93.06 733 GLU A O 1
ATOM 5898 N N . ARG A 1 734 ? 18.430 8.608 -32.518 1.00 92.94 734 ARG A N 1
ATOM 5899 C CA . ARG A 1 734 ? 17.529 9.568 -33.163 1.00 92.94 734 ARG A CA 1
ATOM 5900 C C . ARG A 1 734 ? 17.682 10.974 -32.593 1.00 92.94 734 ARG A C 1
ATOM 5902 O O . ARG A 1 734 ? 17.781 11.916 -33.369 1.00 92.94 734 ARG A O 1
ATOM 5909 N N . LEU A 1 735 ? 17.725 11.110 -31.264 1.00 93.75 735 LEU A N 1
ATOM 5910 C CA . LEU A 1 735 ? 17.906 12.403 -30.598 1.00 93.75 735 LEU A CA 1
ATOM 5911 C C . LEU A 1 735 ? 19.217 13.082 -31.020 1.00 93.75 735 LEU A C 1
ATOM 5913 O O . LEU A 1 735 ? 19.229 14.269 -31.331 1.00 93.75 735 LEU A O 1
ATOM 5917 N N . LEU A 1 736 ? 20.322 12.331 -31.060 1.00 92.69 736 LEU A N 1
ATOM 5918 C CA . LEU A 1 736 ? 21.632 12.874 -31.439 1.00 92.69 736 LEU A CA 1
ATOM 5919 C C . LEU A 1 736 ? 21.708 13.292 -32.919 1.00 92.69 736 LEU A C 1
ATOM 5921 O O . LEU A 1 736 ? 22.583 14.078 -33.281 1.00 92.69 736 LEU A O 1
ATOM 5925 N N . GLN A 1 737 ? 20.800 12.792 -33.760 1.00 93.25 737 GLN A N 1
ATOM 5926 C CA . GLN A 1 737 ? 20.684 13.136 -35.180 1.00 93.25 737 GLN A CA 1
ATOM 5927 C C . GLN A 1 737 ? 19.704 14.289 -35.460 1.00 93.25 737 GLN A C 1
ATOM 5929 O O . GLN A 1 737 ? 19.473 14.609 -36.626 1.00 93.25 737 GLN A O 1
ATOM 5934 N N . PHE A 1 738 ? 19.109 14.914 -34.436 1.00 92.81 738 PHE A N 1
ATOM 5935 C CA . PHE A 1 738 ? 18.194 16.039 -34.642 1.00 92.81 738 PHE A CA 1
ATOM 5936 C C . PHE A 1 738 ? 18.883 17.209 -35.351 1.00 92.81 738 PHE A C 1
ATOM 5938 O O . PHE A 1 738 ? 19.932 17.685 -34.917 1.00 92.81 738 PHE A O 1
ATOM 5945 N N . GLY A 1 739 ? 18.251 17.702 -36.418 1.00 90.06 739 GLY A N 1
ATOM 5946 C CA . GLY A 1 739 ? 18.680 18.920 -37.104 1.00 90.06 739 GLY A CA 1
ATOM 5947 C C . GLY A 1 739 ? 18.279 20.199 -36.349 1.00 90.06 739 GLY A C 1
ATOM 5948 O O . GLY A 1 739 ? 17.497 20.142 -35.392 1.00 90.06 739 GLY A O 1
ATOM 5949 N N . PRO A 1 740 ? 18.725 21.389 -36.801 1.00 88.00 740 PRO A N 1
ATOM 5950 C CA . PRO A 1 740 ? 18.507 22.653 -36.091 1.00 88.00 740 PRO A CA 1
ATOM 5951 C C . PRO A 1 740 ? 17.028 22.986 -35.862 1.00 88.00 740 PRO A C 1
ATOM 5953 O O . PRO A 1 740 ? 16.669 23.489 -34.801 1.00 88.00 740 PRO A O 1
ATOM 5956 N N . GLN A 1 741 ? 16.160 22.658 -36.825 1.00 86.94 741 GLN A N 1
ATOM 5957 C CA . GLN A 1 741 ? 14.715 22.882 -36.716 1.00 86.94 741 GLN A CA 1
ATOM 5958 C C . GLN A 1 741 ? 14.070 22.009 -35.628 1.00 86.94 741 GLN A C 1
ATOM 5960 O O . GLN A 1 741 ? 13.267 22.504 -34.843 1.00 86.94 741 GLN A O 1
ATOM 5965 N N . GLN A 1 742 ? 14.439 20.725 -35.547 1.00 90.69 742 GLN A N 1
ATOM 5966 C CA . GLN A 1 742 ? 13.914 19.803 -34.531 1.00 90.69 742 GLN A CA 1
ATOM 5967 C C . GLN A 1 742 ? 14.391 20.200 -33.130 1.00 90.69 742 GLN A C 1
ATOM 5969 O O . GLN A 1 742 ? 13.611 20.194 -32.183 1.00 90.69 742 GLN A O 1
ATOM 5974 N N . LEU A 1 743 ? 15.655 20.615 -33.004 1.00 89.44 743 LEU A N 1
ATOM 5975 C CA . LEU A 1 743 ? 16.203 21.126 -31.746 1.00 89.44 743 LEU A CA 1
ATOM 5976 C C . LEU A 1 743 ? 15.466 22.387 -31.285 1.00 89.44 743 LEU A C 1
ATOM 5978 O O . LEU A 1 743 ? 15.065 22.469 -30.125 1.00 89.44 743 LEU A O 1
ATOM 5982 N N . GLN A 1 744 ? 15.204 23.320 -32.203 1.00 87.12 744 GLN A N 1
ATOM 5983 C CA . GLN A 1 744 ? 14.456 24.538 -31.902 1.00 87.12 744 GLN A CA 1
ATOM 5984 C C . GLN A 1 744 ? 13.017 24.240 -31.449 1.00 87.12 744 GLN A C 1
ATOM 5986 O O . GLN A 1 744 ? 12.560 24.840 -30.478 1.00 87.12 744 GLN A O 1
ATOM 5991 N N . GLN A 1 745 ? 12.327 23.285 -32.085 1.00 88.25 745 GLN A N 1
ATOM 5992 C CA . GLN A 1 745 ? 10.998 22.818 -31.651 1.00 88.25 745 GLN A CA 1
ATOM 5993 C C . GLN A 1 745 ? 11.022 22.235 -30.233 1.00 88.25 745 GLN A C 1
ATOM 5995 O O . GLN A 1 745 ? 10.071 22.395 -29.472 1.00 88.25 745 GLN A O 1
ATOM 6000 N N . CYS A 1 746 ? 12.129 21.599 -29.857 1.00 88.38 746 CYS A N 1
ATOM 6001 C CA . CYS A 1 746 ? 12.358 21.077 -28.517 1.00 88.38 746 CYS A CA 1
ATOM 6002 C C . CYS A 1 746 ? 12.888 22.124 -27.521 1.00 88.38 746 CYS A C 1
ATOM 6004 O O . CYS A 1 746 ? 13.241 21.747 -26.407 1.00 88.38 746 CYS A O 1
ATOM 6006 N N . ASN A 1 747 ? 12.948 23.414 -27.874 1.00 88.06 747 ASN A N 1
ATOM 6007 C CA . ASN A 1 747 ? 13.528 24.484 -27.047 1.00 88.06 747 ASN A CA 1
ATOM 6008 C C . ASN A 1 747 ? 15.044 24.321 -26.766 1.00 88.06 747 ASN A C 1
ATOM 6010 O O . ASN A 1 747 ? 15.589 24.983 -25.884 1.00 88.06 747 ASN A O 1
ATOM 6014 N N . VAL A 1 748 ? 15.757 23.503 -27.546 1.00 90.69 748 VAL A N 1
ATOM 6015 C CA . VAL A 1 748 ? 17.212 23.295 -27.450 1.00 90.69 748 VAL A CA 1
ATOM 6016 C C . VAL A 1 748 ? 17.930 24.178 -28.485 1.00 90.69 748 VAL A C 1
ATOM 6018 O O . VAL A 1 748 ? 17.483 24.250 -29.632 1.00 90.69 748 VAL A O 1
ATOM 6021 N N . PRO A 1 749 ? 19.040 24.868 -28.149 1.00 91.19 749 PRO A N 1
ATOM 6022 C CA . PRO A 1 749 ? 19.742 25.701 -29.124 1.00 91.19 749 PRO A CA 1
ATOM 6023 C C . PRO A 1 749 ? 20.279 24.884 -30.309 1.00 91.19 749 PRO A C 1
ATOM 6025 O O . PRO A 1 749 ? 20.935 23.861 -30.119 1.00 91.19 749 PRO A O 1
ATOM 6028 N N . GLY A 1 750 ? 20.071 25.371 -31.539 1.00 87.56 750 GLY A N 1
ATOM 6029 C CA . GLY A 1 750 ? 20.485 24.674 -32.769 1.00 87.56 750 GLY A CA 1
ATOM 6030 C C . GLY A 1 750 ? 21.991 24.394 -32.868 1.00 87.56 750 GLY A C 1
ATOM 6031 O O . GLY A 1 750 ? 22.394 23.444 -33.532 1.00 87.56 750 GLY A O 1
ATOM 6032 N N . THR A 1 751 ? 22.827 25.150 -32.145 1.00 89.38 751 THR A N 1
ATOM 6033 C CA . THR A 1 751 ? 24.272 24.896 -32.006 1.00 89.38 751 THR A CA 1
ATOM 6034 C C . THR A 1 751 ? 24.576 23.502 -31.432 1.00 89.38 751 THR A C 1
ATOM 6036 O O . THR A 1 751 ? 25.646 22.957 -31.694 1.00 89.38 751 THR A O 1
ATOM 6039 N N . PHE A 1 752 ? 23.625 22.879 -30.720 1.00 92.69 752 PHE A N 1
ATOM 6040 C CA . PHE A 1 752 ? 23.747 21.511 -30.208 1.00 92.69 752 PHE A CA 1
ATOM 6041 C C . PHE A 1 752 ? 24.040 20.488 -31.314 1.00 92.69 752 PHE A C 1
ATOM 6043 O O . PHE A 1 752 ? 24.815 19.560 -31.093 1.00 92.69 752 PHE A O 1
ATOM 6050 N N . GLU A 1 753 ? 23.510 20.698 -32.523 1.00 93.81 753 GLU A N 1
ATOM 6051 C CA . GLU A 1 753 ? 23.762 19.822 -33.673 1.00 93.81 753 GLU A CA 1
ATOM 6052 C C . GLU A 1 753 ? 25.260 19.739 -34.019 1.00 93.81 753 GLU A C 1
ATOM 6054 O O . GLU A 1 753 ? 25.760 18.675 -34.383 1.00 93.81 753 GLU A O 1
ATOM 6059 N N . LYS A 1 754 ? 26.014 20.840 -33.882 1.00 91.50 754 LYS A N 1
ATOM 6060 C CA . LYS A 1 754 ? 27.465 20.836 -34.139 1.00 91.50 754 LYS A CA 1
ATOM 6061 C C . LYS A 1 754 ? 28.185 19.905 -33.160 1.00 91.50 754 LYS A C 1
ATOM 6063 O O . LYS A 1 754 ? 29.051 19.133 -33.569 1.00 91.50 754 LYS A O 1
ATOM 6068 N N . MET A 1 755 ? 27.784 19.933 -31.887 1.00 93.25 755 MET A N 1
ATOM 6069 C CA . MET A 1 755 ? 28.347 19.075 -30.840 1.00 93.25 755 MET A CA 1
ATOM 6070 C C . MET A 1 755 ? 27.984 17.600 -31.059 1.00 93.25 755 MET A C 1
ATOM 6072 O O . MET A 1 755 ? 28.859 16.736 -30.969 1.00 93.25 755 MET A O 1
ATOM 6076 N N . SER A 1 756 ? 26.726 17.298 -31.405 1.00 92.75 756 SER A N 1
ATOM 6077 C CA . SER A 1 756 ? 26.294 15.919 -31.662 1.00 92.75 756 SER A CA 1
ATOM 6078 C C . SER A 1 756 ? 26.897 15.344 -32.950 1.00 92.75 756 SER A C 1
ATOM 6080 O O . SER A 1 756 ? 27.300 14.182 -32.976 1.00 92.75 756 SER A O 1
ATOM 6082 N N . LYS A 1 757 ? 27.067 16.149 -34.007 1.00 90.31 757 LYS A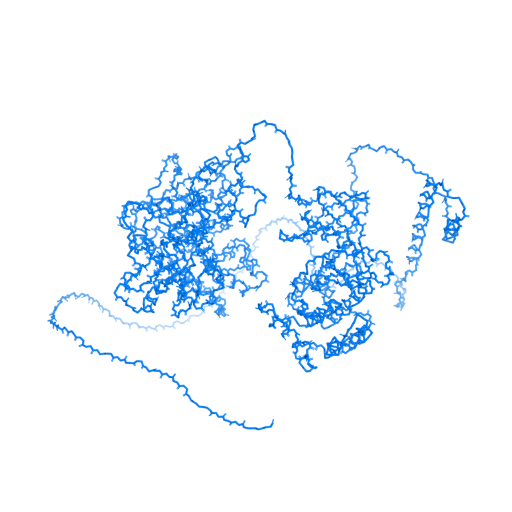 N 1
ATOM 6083 C CA . LYS A 1 757 ? 27.811 15.739 -35.209 1.00 90.31 757 LYS A CA 1
ATOM 6084 C C . LYS A 1 757 ? 29.272 15.454 -34.891 1.00 90.31 757 LYS A C 1
ATOM 6086 O O . LYS A 1 757 ? 29.792 14.443 -35.359 1.00 90.31 757 LYS A O 1
ATOM 6091 N N . HIS A 1 758 ? 29.931 16.297 -34.091 1.00 88.81 758 HIS A N 1
ATOM 6092 C CA . HIS A 1 758 ? 31.324 16.065 -33.694 1.00 88.81 758 HIS A CA 1
ATOM 6093 C C . HIS A 1 758 ? 31.482 14.749 -32.922 1.00 88.81 758 HIS A C 1
ATOM 6095 O O . HIS A 1 758 ? 32.405 13.985 -33.198 1.00 88.81 758 HIS A O 1
ATOM 6101 N N . PHE A 1 759 ? 30.532 14.433 -32.032 1.00 90.06 759 PHE A N 1
ATOM 6102 C CA . PHE A 1 759 ? 30.474 13.151 -31.324 1.00 90.06 759 PHE A CA 1
ATOM 6103 C C . PHE A 1 759 ? 30.549 11.945 -32.283 1.00 90.06 759 PHE A C 1
ATOM 6105 O O . PHE A 1 759 ? 31.358 11.044 -32.070 1.00 90.06 759 PHE A O 1
ATOM 6112 N N . PHE A 1 760 ? 29.765 11.936 -33.368 1.00 86.56 760 PHE A N 1
ATOM 6113 C CA . PHE A 1 760 ? 29.740 10.814 -34.320 1.00 86.56 760 PHE A CA 1
ATOM 6114 C C . PHE A 1 760 ? 31.036 10.642 -35.132 1.00 86.56 760 PHE A C 1
ATOM 6116 O O . PHE A 1 760 ? 31.286 9.556 -35.652 1.00 86.56 760 PHE A O 1
ATOM 6123 N N . HIS A 1 761 ? 31.865 11.684 -35.242 1.00 85.06 761 HIS A N 1
ATOM 6124 C CA . HIS A 1 761 ? 33.128 11.642 -35.989 1.00 85.06 761 HIS A CA 1
ATOM 6125 C C . HIS A 1 761 ? 34.345 11.288 -35.115 1.00 85.06 761 HIS A C 1
ATOM 6127 O O . HIS A 1 761 ? 35.436 11.080 -35.652 1.00 85.06 761 HIS A O 1
ATOM 6133 N N . ALA A 1 762 ? 34.179 11.189 -33.792 1.00 85.00 762 ALA A N 1
ATOM 6134 C CA . ALA A 1 762 ? 35.255 10.852 -32.867 1.00 85.00 762 ALA A CA 1
ATOM 6135 C C . ALA A 1 762 ? 35.636 9.359 -32.967 1.00 85.00 762 ALA A C 1
ATOM 6137 O O . ALA A 1 762 ? 34.847 8.472 -32.647 1.00 85.00 762 ALA A O 1
ATOM 6138 N N . LYS A 1 763 ? 36.869 9.070 -33.408 1.00 77.25 763 LYS A N 1
ATOM 6139 C CA . LYS A 1 763 ? 37.396 7.704 -33.629 1.00 77.25 763 LYS A CA 1
ATOM 6140 C C . LYS A 1 763 ? 38.391 7.222 -32.562 1.00 77.25 763 LYS A C 1
ATOM 6142 O O . LYS A 1 763 ? 38.806 6.068 -32.604 1.00 77.25 763 LYS A O 1
ATOM 6147 N N . GLY A 1 764 ? 38.778 8.072 -31.609 1.00 76.44 764 GLY A N 1
ATOM 6148 C CA . GLY A 1 764 ? 39.736 7.742 -30.544 1.00 76.44 764 GLY A CA 1
ATOM 6149 C C . GLY A 1 764 ? 39.785 8.768 -29.397 1.00 76.44 764 GLY A C 1
ATOM 6150 O O . GLY A 1 764 ? 39.189 9.839 -29.526 1.00 76.44 764 GLY A O 1
ATOM 6151 N N . PRO A 1 765 ? 40.493 8.475 -28.289 1.00 69.31 765 PRO A N 1
ATOM 6152 C CA . PRO A 1 765 ? 40.532 9.328 -27.093 1.00 69.31 765 PRO A CA 1
ATOM 6153 C C . PRO A 1 765 ? 40.921 10.786 -27.357 1.00 69.31 765 PRO A C 1
ATOM 6155 O O . PRO A 1 765 ? 40.315 11.689 -26.793 1.00 69.31 765 PRO A O 1
ATOM 6158 N N . ASP A 1 766 ? 41.859 11.013 -28.279 1.00 73.62 766 ASP A N 1
ATOM 6159 C CA . ASP A 1 766 ? 42.355 12.352 -28.627 1.00 73.62 766 ASP A CA 1
ATOM 6160 C C . ASP A 1 766 ? 41.566 13.013 -29.777 1.00 73.62 766 ASP A C 1
ATOM 6162 O O . ASP A 1 766 ? 41.890 14.113 -30.214 1.00 73.62 766 ASP A O 1
ATOM 6166 N N . SER A 1 767 ? 40.532 12.346 -30.305 1.00 74.81 767 SER A N 1
ATOM 6167 C CA . SER A 1 767 ? 39.756 12.838 -31.460 1.00 74.81 767 SER A CA 1
ATOM 6168 C C . SER A 1 767 ? 38.587 13.757 -31.086 1.00 74.81 767 SER A C 1
ATOM 6170 O O . SER A 1 767 ? 37.966 14.364 -31.964 1.00 74.81 767 SER A O 1
ATOM 6172 N N . LEU A 1 768 ? 38.270 13.878 -29.793 1.00 79.25 768 LEU A N 1
ATOM 6173 C CA . LEU A 1 768 ? 37.253 14.810 -29.326 1.00 79.25 768 LEU A CA 1
ATOM 6174 C C . LEU A 1 768 ? 37.861 16.212 -29.195 1.00 79.25 768 LEU A C 1
ATOM 6176 O O . LEU A 1 768 ? 38.750 16.451 -28.384 1.00 79.25 768 LEU A O 1
ATOM 6180 N N . ASN A 1 769 ? 37.381 17.155 -30.005 1.00 82.81 769 ASN A N 1
ATOM 6181 C CA . ASN A 1 769 ? 37.886 18.516 -30.007 1.00 82.81 769 ASN A CA 1
ATOM 6182 C C . ASN A 1 769 ? 37.163 19.323 -28.920 1.00 82.81 769 ASN A C 1
ATOM 6184 O O . ASN A 1 769 ? 36.122 19.936 -29.160 1.00 82.81 769 ASN A O 1
ATOM 6188 N N . PHE A 1 770 ? 37.727 19.316 -27.710 1.00 84.44 770 PHE A N 1
ATOM 6189 C CA . PHE A 1 770 ? 37.197 20.079 -26.577 1.00 84.44 770 PHE A CA 1
ATOM 6190 C C . PHE A 1 770 ? 37.165 21.595 -26.835 1.00 84.44 770 PHE A C 1
ATOM 6192 O O . PHE A 1 770 ? 36.341 22.287 -26.240 1.00 84.44 770 PHE A O 1
ATOM 6199 N N . ALA A 1 771 ? 38.024 22.124 -27.719 1.00 86.31 771 ALA A N 1
ATOM 6200 C CA . ALA A 1 771 ? 37.999 23.538 -28.097 1.00 86.31 771 ALA A CA 1
ATOM 6201 C C . ALA A 1 771 ? 36.761 23.869 -28.943 1.00 86.31 771 ALA A C 1
ATOM 6203 O O . ALA A 1 771 ? 36.041 24.801 -28.606 1.00 86.31 771 ALA A O 1
ATOM 6204 N N . LEU A 1 772 ? 36.438 23.036 -29.940 1.00 89.19 772 LEU A N 1
ATOM 6205 C CA . LEU A 1 772 ? 35.219 23.184 -30.747 1.00 89.19 772 LEU A CA 1
ATOM 6206 C C . LEU A 1 772 ? 33.950 23.150 -29.881 1.00 89.19 772 LEU A C 1
ATOM 6208 O O . LEU A 1 772 ? 33.012 23.913 -30.102 1.00 89.19 772 LEU A O 1
ATOM 6212 N N . ILE A 1 773 ? 33.903 22.260 -28.888 1.00 91.25 773 ILE A N 1
ATOM 6213 C CA . ILE A 1 773 ? 32.744 22.158 -27.990 1.00 91.25 773 ILE A CA 1
ATOM 6214 C C . ILE A 1 773 ? 32.644 23.401 -27.095 1.00 91.25 773 ILE A C 1
ATOM 6216 O O . ILE A 1 773 ? 31.548 23.932 -26.921 1.00 91.25 773 ILE A O 1
ATOM 6220 N N . ARG A 1 774 ? 33.774 23.922 -26.590 1.00 91.62 774 ARG A N 1
ATOM 6221 C CA . ARG A 1 774 ? 33.806 25.209 -25.872 1.00 91.62 774 ARG A CA 1
ATOM 6222 C C . ARG A 1 774 ? 33.303 26.358 -26.740 1.00 91.62 774 ARG A C 1
ATOM 6224 O O . ARG A 1 774 ? 32.478 27.133 -26.271 1.00 91.62 774 ARG A O 1
ATOM 6231 N N . GLU A 1 775 ? 33.726 26.435 -27.998 1.00 91.50 775 GLU A N 1
ATOM 6232 C CA . GLU A 1 775 ? 33.226 27.433 -28.953 1.00 91.50 775 GLU A CA 1
ATOM 6233 C C . GLU A 1 775 ? 31.708 27.315 -29.149 1.00 91.50 775 GLU A C 1
ATOM 6235 O O . GLU A 1 775 ? 31.003 28.320 -29.112 1.00 91.50 775 GLU A O 1
ATOM 6240 N N . CYS A 1 776 ? 31.178 26.092 -29.267 1.00 92.88 776 CYS A N 1
ATOM 6241 C CA . CYS A 1 776 ? 29.734 25.860 -29.364 1.00 92.88 776 CYS A CA 1
ATOM 6242 C C . CYS A 1 776 ? 28.979 26.332 -28.109 1.00 92.88 776 CYS A C 1
ATOM 6244 O O . CYS A 1 776 ? 27.902 26.915 -28.227 1.00 92.88 776 CYS A O 1
ATOM 6246 N N . LEU A 1 777 ? 29.527 26.095 -26.914 1.00 91.69 777 LEU A N 1
ATOM 6247 C CA . LEU A 1 777 ? 28.935 26.529 -25.643 1.00 91.69 777 LEU A CA 1
ATOM 6248 C C . LEU A 1 777 ? 28.973 28.058 -25.480 1.00 91.69 777 LEU A C 1
ATOM 6250 O O . LEU A 1 777 ? 28.005 28.651 -25.000 1.00 91.69 777 LEU A O 1
ATOM 6254 N N . VAL A 1 778 ? 30.050 28.706 -25.931 1.00 89.44 778 VAL A N 1
ATOM 6255 C CA . VAL A 1 778 ? 30.147 30.174 -25.993 1.00 89.44 778 VAL A CA 1
ATOM 6256 C C . VAL A 1 778 ? 29.119 30.732 -26.976 1.00 89.44 778 VAL A C 1
ATOM 6258 O O . VAL A 1 778 ? 28.336 31.599 -26.598 1.00 89.44 778 VAL A O 1
ATOM 6261 N N . GLU A 1 779 ? 29.023 30.167 -28.183 1.00 89.75 779 GLU A N 1
ATOM 6262 C CA . GLU A 1 779 ? 28.030 30.562 -29.191 1.00 89.75 779 GLU A CA 1
ATOM 6263 C C . GLU A 1 779 ? 26.590 30.402 -28.664 1.00 89.75 779 GLU A C 1
ATOM 6265 O O . GLU A 1 779 ? 25.740 31.264 -28.895 1.00 89.75 779 GLU A O 1
ATOM 6270 N N . MET A 1 780 ? 26.299 29.316 -27.932 1.00 88.81 780 MET A N 1
ATOM 6271 C CA . MET A 1 780 ? 25.008 29.123 -27.257 1.00 88.81 780 MET A CA 1
ATOM 6272 C C . MET A 1 780 ? 24.725 30.238 -26.251 1.00 88.81 780 MET A C 1
ATOM 6274 O O . MET A 1 780 ? 23.609 30.740 -26.201 1.00 88.81 780 MET A O 1
ATOM 6278 N N . ARG A 1 781 ? 25.719 30.642 -25.458 1.00 84.69 781 ARG A N 1
ATOM 6279 C CA . ARG A 1 781 ? 25.571 31.691 -24.443 1.00 84.69 781 ARG A CA 1
ATOM 6280 C C . ARG A 1 781 ? 25.388 33.084 -25.056 1.00 84.69 781 ARG A C 1
ATOM 6282 O O . ARG A 1 781 ? 24.545 33.844 -24.582 1.00 84.69 781 ARG A O 1
ATOM 6289 N N . GLU A 1 782 ? 26.144 33.409 -26.102 1.00 83.62 782 GLU A N 1
ATOM 6290 C CA . GLU A 1 782 ? 26.077 34.702 -26.799 1.00 83.62 782 GLU A CA 1
ATOM 6291 C C . GLU A 1 782 ? 24.727 34.913 -27.489 1.00 83.62 782 GLU A C 1
ATOM 6293 O O . GLU A 1 782 ? 24.127 35.981 -27.363 1.00 83.62 782 GLU A O 1
ATOM 6298 N N . LYS A 1 783 ? 24.198 33.874 -28.151 1.00 81.44 783 LYS A N 1
ATOM 6299 C CA . LYS A 1 783 ? 22.878 33.918 -28.806 1.00 81.44 783 LYS A CA 1
ATOM 6300 C C . LYS A 1 783 ? 21.719 34.155 -27.836 1.00 81.44 783 LYS A C 1
ATOM 6302 O O . LYS A 1 783 ? 20.687 34.673 -28.248 1.00 81.44 783 LYS A O 1
ATOM 6307 N N . GLU A 1 784 ? 21.893 33.813 -26.563 1.00 74.88 784 GLU A N 1
ATOM 6308 C CA . GLU A 1 784 ? 20.911 34.053 -25.498 1.00 74.88 784 GLU A CA 1
ATOM 6309 C C . GLU A 1 784 ? 21.063 35.436 -24.832 1.00 74.88 784 GLU A C 1
ATOM 6311 O O . GLU A 1 784 ? 20.357 35.736 -23.869 1.00 74.88 784 GLU A O 1
ATOM 6316 N N . GLY A 1 785 ? 21.970 36.292 -25.325 1.00 64.56 785 GLY A N 1
ATOM 6317 C CA . GLY A 1 785 ? 22.131 37.676 -24.862 1.00 64.56 785 GLY A CA 1
ATOM 6318 C C . GLY A 1 785 ? 22.864 37.830 -23.524 1.00 64.56 785 GLY A C 1
ATOM 6319 O O . GLY A 1 785 ? 22.691 38.838 -22.839 1.00 64.56 785 GLY A O 1
ATOM 6320 N N . VAL A 1 786 ? 23.670 36.844 -23.114 1.00 60.22 786 VAL A N 1
ATOM 6321 C CA . VAL A 1 786 ? 24.357 36.857 -21.812 1.00 60.22 786 VAL A CA 1
ATOM 6322 C C . VAL A 1 786 ? 25.708 37.573 -21.921 1.00 60.22 786 VAL A C 1
ATOM 6324 O O . VAL A 1 786 ? 26.744 36.939 -22.119 1.00 60.22 786 VAL A O 1
ATOM 6327 N N . ALA A 1 787 ? 25.714 38.897 -21.752 1.00 51.34 787 ALA A N 1
ATOM 6328 C CA . ALA A 1 787 ? 26.952 39.643 -21.536 1.00 51.34 787 ALA A CA 1
ATOM 6329 C C . ALA A 1 787 ? 27.562 39.262 -20.172 1.00 51.34 787 ALA A C 1
ATOM 6331 O O . ALA A 1 787 ? 26.889 39.229 -19.139 1.00 51.34 787 ALA A O 1
ATOM 6332 N N . SER A 1 788 ? 28.843 38.906 -20.197 1.00 53.59 788 SER A N 1
ATOM 6333 C CA . SER A 1 788 ? 29.661 38.534 -19.045 1.00 53.59 788 SER A CA 1
ATOM 6334 C C . SER A 1 788 ? 29.687 39.654 -18.001 1.00 53.59 788 SER A C 1
ATOM 6336 O O . SER A 1 788 ? 30.346 40.648 -18.256 1.00 53.59 788 SER A O 1
ATOM 6338 N N . GLU A 1 789 ? 28.968 39.496 -16.876 1.00 49.41 789 GLU A N 1
ATOM 6339 C CA . GLU A 1 789 ? 29.404 39.877 -15.505 1.00 49.41 789 GLU A CA 1
ATOM 6340 C C . GLU A 1 789 ? 28.288 39.830 -14.437 1.00 49.41 789 GLU A C 1
ATOM 6342 O O . GLU A 1 789 ? 28.597 39.875 -13.255 1.00 49.41 789 GLU A O 1
ATOM 6347 N N . ASN A 1 790 ? 27.005 39.633 -14.784 1.00 52.81 790 ASN A N 1
ATOM 6348 C CA . ASN A 1 790 ? 25.935 39.444 -13.780 1.00 52.81 790 ASN A CA 1
ATOM 6349 C C . ASN A 1 790 ? 24.913 38.364 -14.190 1.00 52.81 790 ASN A C 1
ATOM 6351 O O . ASN A 1 790 ? 23.756 38.643 -14.517 1.00 52.81 790 ASN A O 1
ATOM 6355 N N . VAL A 1 791 ? 25.342 37.097 -14.180 1.00 62.12 791 VAL A N 1
ATOM 6356 C CA . VAL A 1 791 ? 24.464 35.945 -14.449 1.00 62.12 791 VAL A CA 1
ATOM 6357 C C . VAL A 1 791 ? 23.626 35.645 -13.207 1.00 62.12 791 VAL A C 1
ATOM 6359 O O . VAL A 1 791 ? 24.104 35.079 -12.230 1.00 62.12 791 VAL A O 1
ATOM 6362 N N . CYS A 1 792 ? 22.345 36.004 -13.237 1.00 73.38 792 CYS A N 1
ATOM 6363 C CA . CYS A 1 792 ? 21.431 35.686 -12.146 1.00 73.38 792 CYS A CA 1
ATOM 6364 C C . CYS A 1 792 ? 20.775 34.317 -12.391 1.00 73.38 792 CYS A C 1
ATOM 6366 O O . CYS A 1 792 ? 19.777 34.219 -13.108 1.00 73.38 792 CYS A O 1
ATOM 6368 N N . LEU A 1 793 ? 21.374 33.268 -11.822 1.00 86.19 793 LEU A N 1
ATOM 6369 C CA . LEU A 1 793 ? 20.935 31.874 -11.951 1.00 86.19 793 LEU A CA 1
ATOM 6370 C C . LEU A 1 793 ? 19.578 31.655 -11.267 1.00 86.19 793 LEU A C 1
ATOM 6372 O O . LEU A 1 793 ? 19.235 32.346 -10.302 1.00 86.19 793 LEU A O 1
ATOM 6376 N N . ASP A 1 794 ? 18.799 30.674 -11.730 1.00 86.19 794 ASP A N 1
ATOM 6377 C CA . ASP A 1 794 ? 17.428 30.459 -11.236 1.00 86.19 794 ASP A CA 1
ATOM 6378 C C . ASP A 1 794 ? 17.349 30.252 -9.716 1.00 86.19 794 ASP A C 1
ATOM 6380 O O . ASP A 1 794 ? 16.382 30.670 -9.068 1.00 86.19 794 ASP A O 1
ATOM 6384 N N . TRP A 1 795 ? 18.380 29.632 -9.136 1.00 84.94 795 TRP A N 1
ATOM 6385 C CA . TRP A 1 795 ? 18.468 29.399 -7.697 1.00 84.94 795 TRP A CA 1
ATOM 6386 C C . TRP A 1 795 ? 18.949 30.606 -6.889 1.00 84.94 795 TRP A C 1
ATOM 6388 O O . TRP A 1 795 ? 18.663 30.689 -5.694 1.00 84.94 795 TRP A O 1
ATOM 6398 N N . VAL A 1 796 ? 19.597 31.569 -7.543 1.00 75.81 796 VAL A N 1
ATOM 6399 C CA . VAL A 1 796 ? 19.993 32.850 -6.946 1.00 75.81 796 VAL A CA 1
ATOM 6400 C C . VAL A 1 796 ? 18.798 33.817 -6.944 1.00 75.81 796 VAL A C 1
ATOM 6402 O O . VAL A 1 796 ? 18.505 34.429 -5.918 1.00 75.81 796 VAL A O 1
ATOM 6405 N N . ARG A 1 797 ? 18.009 33.876 -8.034 1.00 56.59 797 ARG A N 1
ATOM 6406 C CA . ARG A 1 797 ? 16.812 34.747 -8.171 1.00 56.59 797 ARG A CA 1
ATOM 6407 C C . ARG A 1 797 ? 15.738 34.499 -7.113 1.00 56.59 797 ARG A C 1
ATOM 6409 O O . ARG A 1 797 ? 15.192 35.438 -6.537 1.00 56.59 797 ARG A O 1
ATOM 6416 N N . LYS A 1 798 ? 15.401 33.232 -6.857 1.00 53.34 798 LYS A N 1
ATOM 6417 C CA . LYS A 1 798 ? 14.261 32.879 -5.992 1.00 53.34 798 LYS A CA 1
ATOM 6418 C C . LYS A 1 798 ? 14.527 33.027 -4.491 1.00 53.34 798 LYS A C 1
ATOM 6420 O O . LYS A 1 798 ? 13.560 33.080 -3.740 1.00 53.34 798 LYS A O 1
ATOM 6425 N N . ARG A 1 799 ? 15.788 33.156 -4.057 1.00 50.94 799 ARG A N 1
ATOM 6426 C CA . ARG A 1 799 ? 16.134 33.510 -2.664 1.00 50.94 799 ARG A CA 1
ATOM 6427 C C . ARG A 1 799 ? 15.832 34.976 -2.330 1.00 50.94 799 ARG A C 1
ATOM 6429 O O . ARG A 1 799 ? 15.558 35.283 -1.176 1.00 50.94 799 ARG A O 1
ATOM 6436 N N . VAL A 1 800 ? 15.855 35.863 -3.329 1.00 41.09 800 VAL A N 1
ATOM 6437 C CA . VAL A 1 800 ? 15.658 37.316 -3.156 1.00 41.09 800 VAL A CA 1
ATOM 6438 C C . VAL A 1 800 ? 14.170 37.694 -3.107 1.00 41.09 800 VAL A C 1
ATOM 6440 O O . VAL A 1 800 ? 13.790 38.609 -2.384 1.00 41.09 800 VAL A O 1
ATOM 6443 N N . VAL A 1 801 ? 13.303 36.956 -3.811 1.00 38.66 801 VAL A N 1
ATOM 6444 C CA . VAL A 1 801 ? 11.846 37.211 -3.842 1.00 38.66 801 VAL A CA 1
ATOM 6445 C C . VAL A 1 801 ? 11.139 36.726 -2.565 1.00 38.66 801 VAL A C 1
ATOM 6447 O O . VAL A 1 801 ? 10.103 37.264 -2.186 1.00 38.66 801 VAL A O 1
ATOM 6450 N N . SER A 1 802 ? 11.710 35.762 -1.838 1.00 35.41 802 SER A N 1
ATOM 6451 C CA . SER A 1 802 ? 11.176 35.255 -0.564 1.00 35.41 802 SER A CA 1
ATOM 6452 C C . SER A 1 802 ? 11.622 36.079 0.652 1.00 35.41 802 SER A C 1
ATOM 6454 O O . SER A 1 802 ? 11.947 35.504 1.688 1.00 35.41 802 SER A O 1
ATOM 6456 N N . GLY A 1 803 ? 11.700 37.406 0.518 1.00 30.50 803 GLY A N 1
ATOM 6457 C CA . GLY A 1 803 ? 12.283 38.319 1.502 1.00 30.50 803 GLY A CA 1
ATOM 6458 C C . GLY A 1 803 ? 11.885 38.051 2.960 1.00 30.50 803 GLY A C 1
ATOM 6459 O O . GLY A 1 803 ? 10.887 38.564 3.451 1.00 30.50 803 GLY A O 1
ATOM 6460 N N . LYS A 1 804 ? 12.751 37.332 3.677 1.00 27.77 804 LYS A N 1
ATOM 6461 C CA . LYS A 1 804 ? 13.288 37.738 4.977 1.00 27.77 804 LYS A CA 1
ATOM 6462 C C . LYS A 1 804 ? 14.786 37.473 4.941 1.00 27.77 804 LYS A C 1
ATOM 6464 O O . LYS A 1 804 ? 15.231 36.331 4.951 1.00 27.77 804 LYS A O 1
ATOM 6469 N N . ILE A 1 805 ? 15.554 38.555 4.885 1.00 32.06 805 ILE A N 1
ATOM 6470 C CA . ILE A 1 805 ? 16.955 38.546 5.288 1.00 32.06 805 ILE A CA 1
ATOM 6471 C C . ILE A 1 805 ? 16.938 38.268 6.794 1.00 32.06 805 ILE A C 1
ATOM 6473 O O . ILE A 1 805 ? 16.599 39.151 7.582 1.00 32.06 805 ILE A O 1
ATOM 6477 N N . GLU A 1 806 ? 17.273 37.048 7.209 1.00 26.05 806 GLU A N 1
ATOM 6478 C CA . GLU A 1 806 ? 17.890 36.892 8.521 1.00 26.05 806 GLU A CA 1
ATOM 6479 C C . GLU A 1 806 ? 19.231 37.616 8.431 1.00 26.05 806 GLU A C 1
ATOM 6481 O O . GLU A 1 806 ? 20.147 37.191 7.724 1.00 26.05 806 GLU A O 1
ATOM 6486 N N . GLN A 1 807 ? 19.324 38.773 9.086 1.00 25.12 807 GLN A N 1
ATOM 6487 C CA . GLN A 1 807 ? 20.624 39.370 9.351 1.00 25.12 807 GLN A CA 1
ATOM 6488 C C . GLN A 1 807 ? 21.487 38.312 10.051 1.00 25.12 807 GLN A C 1
ATOM 6490 O O . GLN A 1 807 ? 20.952 37.578 10.888 1.00 25.12 807 GLN A O 1
ATOM 6495 N N . PRO A 1 808 ? 22.803 38.238 9.784 1.00 28.94 808 PRO A N 1
ATOM 6496 C CA . PRO A 1 808 ? 23.684 37.454 10.630 1.00 28.94 808 PRO A CA 1
ATOM 6497 C C . PRO A 1 808 ? 23.538 38.020 12.041 1.00 28.94 808 PRO A C 1
ATOM 6499 O O . PRO A 1 808 ? 23.951 39.150 12.314 1.00 28.94 808 PRO A O 1
ATOM 6502 N N . THR A 1 809 ? 22.864 37.279 12.921 1.00 27.30 809 THR A N 1
ATOM 6503 C CA . THR A 1 809 ? 22.682 37.683 14.308 1.00 27.30 809 THR A CA 1
ATOM 6504 C C . THR A 1 809 ? 24.061 37.927 14.886 1.00 27.30 809 THR A C 1
ATOM 6506 O O . THR A 1 809 ? 24.858 36.999 15.039 1.00 27.30 809 THR A O 1
ATOM 6509 N N . ARG A 1 810 ? 24.331 39.204 15.182 1.00 28.56 810 ARG A N 1
ATOM 6510 C CA . ARG A 1 810 ? 25.397 39.636 16.078 1.00 28.56 810 ARG A CA 1
ATOM 6511 C C . ARG A 1 810 ? 25.428 38.686 17.268 1.00 28.56 810 ARG A C 1
ATOM 6513 O O . ARG A 1 810 ? 24.385 38.408 17.861 1.00 28.56 810 ARG A O 1
ATOM 6520 N N . ALA A 1 811 ? 26.631 38.221 17.586 1.00 30.22 811 ALA A N 1
ATOM 6521 C CA . ALA A 1 811 ? 26.953 37.532 18.820 1.00 30.22 811 ALA A CA 1
ATOM 6522 C C . ALA A 1 811 ? 26.186 38.171 19.989 1.00 30.22 811 ALA A C 1
ATOM 6524 O O . ALA A 1 811 ? 26.417 39.333 20.324 1.00 30.22 811 ALA A O 1
ATOM 6525 N N . ARG A 1 812 ? 25.232 37.433 20.568 1.00 27.97 812 ARG A N 1
ATOM 6526 C CA . ARG A 1 812 ? 24.673 37.784 21.870 1.00 27.97 812 ARG A CA 1
ATOM 6527 C C . ARG A 1 812 ? 25.649 37.287 22.921 1.00 27.97 812 ARG A C 1
ATOM 6529 O O . ARG A 1 812 ? 25.948 36.099 22.996 1.00 27.97 812 ARG A O 1
ATOM 6536 N N . GLU A 1 813 ? 26.159 38.251 23.667 1.00 28.39 813 GLU A N 1
ATOM 6537 C CA . GLU A 1 813 ? 27.010 38.091 24.831 1.00 28.39 813 GLU A CA 1
ATOM 6538 C C . GLU A 1 813 ? 26.380 37.131 25.850 1.00 28.39 813 GLU A C 1
ATOM 6540 O O . GLU A 1 813 ? 25.176 37.155 26.111 1.00 28.39 813 GLU A O 1
ATOM 6545 N N . HIS A 1 814 ? 27.226 36.269 26.410 1.00 29.72 814 HIS A N 1
ATOM 6546 C CA . HIS A 1 814 ? 26.899 35.362 27.504 1.00 29.72 814 HIS A CA 1
ATOM 6547 C C . HIS A 1 814 ? 26.578 36.131 28.799 1.00 29.72 814 HIS A C 1
ATOM 6549 O O . HIS A 1 814 ? 27.335 37.037 29.155 1.00 29.72 814 HIS A O 1
ATOM 6555 N N . PRO A 1 815 ? 25.574 35.711 29.593 1.00 27.31 815 PRO A N 1
ATOM 6556 C CA . PRO A 1 815 ? 25.584 35.949 31.029 1.00 27.31 815 PRO A CA 1
ATOM 6557 C C . PRO A 1 815 ? 26.651 35.063 31.680 1.00 27.31 815 PRO A C 1
ATOM 6559 O O . PRO A 1 815 ? 26.794 33.884 31.351 1.00 27.31 815 PRO A O 1
ATOM 6562 N N . LYS A 1 816 ? 27.412 35.678 32.583 1.00 31.55 816 LYS A N 1
ATOM 6563 C CA . LYS A 1 816 ? 28.455 35.062 33.399 1.00 31.55 816 LYS A CA 1
ATOM 6564 C C . LYS A 1 816 ? 27.872 34.076 34.421 1.00 31.55 816 LYS A C 1
ATOM 6566 O O . LYS A 1 816 ? 26.768 34.271 34.914 1.00 31.55 816 LYS A O 1
ATOM 6571 N N . ASP A 1 817 ? 28.741 33.129 34.771 1.00 27.19 817 ASP A N 1
ATOM 6572 C CA . ASP A 1 817 ? 28.877 32.432 36.056 1.00 27.19 817 ASP A CA 1
ATOM 6573 C C . ASP A 1 817 ? 28.356 30.986 36.210 1.00 27.19 817 ASP A C 1
ATOM 6575 O O . ASP A 1 817 ? 27.206 30.664 35.930 1.00 27.19 817 ASP A O 1
ATOM 6579 N N . LEU A 1 818 ? 29.282 30.186 36.787 1.00 25.59 818 LEU A N 1
ATOM 6580 C CA . LEU A 1 818 ? 29.165 28.899 37.504 1.00 25.59 818 LEU A CA 1
ATOM 6581 C C . LEU A 1 818 ? 29.108 27.632 36.612 1.00 25.59 818 LEU A C 1
ATOM 6583 O O . LEU A 1 818 ? 28.201 27.477 35.814 1.00 25.59 818 LEU A O 1
ATOM 6587 N N . LEU A 1 819 ? 30.010 26.638 36.661 1.00 25.69 819 LEU A N 1
ATOM 6588 C CA . LEU A 1 819 ? 31.022 26.205 37.637 1.00 25.69 819 LEU A CA 1
ATOM 6589 C C . LEU A 1 819 ? 32.066 25.285 36.945 1.00 25.69 819 LEU A C 1
ATOM 6591 O O . LEU A 1 819 ? 31.713 24.452 36.118 1.00 25.69 819 LEU A O 1
ATOM 6595 N N . THR A 1 820 ? 33.341 25.495 37.300 1.00 26.95 820 THR A N 1
ATOM 6596 C CA . THR A 1 820 ? 34.444 24.532 37.583 1.00 26.95 820 THR A CA 1
ATOM 6597 C C . THR A 1 820 ? 34.288 23.062 37.128 1.00 26.95 820 THR A C 1
ATOM 6599 O O . THR A 1 820 ? 33.291 22.432 37.437 1.00 26.95 820 THR A O 1
ATOM 6602 N N . GLU A 1 821 ? 35.266 22.403 36.487 1.00 24.84 821 GLU A N 1
ATOM 6603 C CA . GLU A 1 821 ? 36.573 22.043 37.068 1.00 24.84 821 GLU A CA 1
ATOM 6604 C C . GLU A 1 821 ? 37.658 21.634 36.031 1.00 24.84 821 GLU A C 1
ATOM 6606 O O . GLU A 1 821 ? 37.390 20.967 35.038 1.00 24.84 821 GLU A O 1
ATOM 6611 N N . LYS A 1 822 ? 38.905 22.003 36.387 1.00 25.09 822 LYS A N 1
ATOM 6612 C CA . LYS A 1 822 ? 40.222 21.344 36.195 1.00 25.09 822 LYS A CA 1
ATOM 6613 C C . LYS A 1 822 ? 40.796 21.126 34.779 1.00 25.09 822 LYS A C 1
ATOM 6615 O O . LYS A 1 822 ? 40.645 20.088 34.150 1.00 25.09 822 LYS A O 1
ATOM 6620 N N . LYS A 1 823 ? 41.625 22.102 34.372 1.00 25.58 823 LYS A N 1
ATOM 6621 C CA . LYS A 1 823 ? 42.717 21.974 33.388 1.00 25.58 823 LYS A CA 1
ATOM 6622 C C . LYS A 1 823 ? 44.031 21.606 34.087 1.00 25.58 823 LYS A C 1
ATOM 6624 O O . LYS A 1 823 ? 44.460 22.350 34.970 1.00 25.58 823 LYS A O 1
ATOM 6629 N N . GLU A 1 824 ? 44.724 20.584 33.596 1.00 27.91 824 GLU A N 1
ATOM 6630 C CA . GLU A 1 824 ? 46.188 20.511 33.674 1.00 27.91 824 GLU A CA 1
ATOM 6631 C C . GLU A 1 824 ? 46.808 21.280 32.495 1.00 27.91 824 GLU A C 1
ATOM 6633 O O . GLU A 1 824 ? 46.234 21.371 31.408 1.00 27.91 824 GLU A O 1
ATOM 6638 N N . LYS A 1 825 ? 47.935 21.948 32.763 1.00 27.44 825 LYS A N 1
ATOM 6639 C CA . LYS A 1 825 ? 48.604 22.923 31.891 1.00 27.44 825 LYS A CA 1
ATOM 6640 C C . LYS A 1 825 ? 49.800 22.285 31.185 1.00 27.44 825 LYS A C 1
ATOM 6642 O O . LYS A 1 825 ? 50.694 21.801 31.865 1.00 27.44 825 LYS A O 1
ATOM 6647 N N . GLU A 1 826 ? 49.924 22.515 29.882 1.00 27.03 826 GLU A N 1
ATOM 6648 C CA . GLU A 1 826 ? 51.225 22.669 29.215 1.00 27.03 826 GLU A CA 1
ATOM 6649 C C . GLU A 1 826 ? 51.354 24.114 28.699 1.00 27.03 826 GLU A C 1
ATOM 6651 O O . GLU A 1 826 ? 50.387 24.700 28.203 1.00 27.03 826 GLU A O 1
ATOM 6656 N N . LYS A 1 827 ? 52.525 24.740 28.889 1.00 27.62 827 LYS A N 1
ATOM 6657 C CA . LYS A 1 827 ? 52.801 26.142 28.510 1.00 27.62 827 LYS A CA 1
ATOM 6658 C C . LYS A 1 827 ? 53.433 26.213 27.107 1.00 27.62 827 LYS A C 1
ATOM 6660 O O . LYS A 1 827 ? 54.422 25.521 26.891 1.00 27.62 827 LYS A O 1
ATOM 6665 N N . PRO A 1 828 ? 52.976 27.095 26.196 1.00 32.91 828 PRO A N 1
ATOM 6666 C CA . PRO A 1 828 ? 53.690 27.378 24.950 1.00 32.91 828 PRO A CA 1
ATOM 6667 C C . PRO A 1 828 ? 54.812 28.419 25.140 1.00 32.91 828 PRO A C 1
ATOM 6669 O O . PRO A 1 828 ? 54.728 29.291 26.010 1.00 32.91 828 PRO A O 1
ATOM 6672 N N . MET A 1 829 ? 55.852 28.327 24.301 1.00 30.28 829 MET A N 1
ATOM 6673 C CA . MET A 1 829 ? 56.988 29.261 24.233 1.00 30.28 829 MET A CA 1
ATOM 6674 C C . MET A 1 829 ? 56.598 30.654 23.690 1.00 30.28 829 MET A C 1
ATOM 6676 O O . MET A 1 829 ? 55.627 30.767 22.939 1.00 30.28 829 MET A O 1
ATOM 6680 N N . PRO A 1 830 ? 57.362 31.719 24.008 1.00 33.94 830 PRO A N 1
ATOM 6681 C CA . PRO A 1 830 ? 57.076 33.070 23.538 1.00 33.94 830 PRO A CA 1
ATOM 6682 C C . PRO A 1 830 ? 57.529 33.278 22.086 1.00 33.94 830 PRO A C 1
ATOM 6684 O O . PRO A 1 830 ? 58.651 32.941 21.718 1.00 33.94 830 PRO A O 1
ATOM 6687 N N . VAL A 1 831 ? 56.670 33.901 21.279 1.00 37.53 831 VAL A N 1
ATOM 6688 C CA . VAL A 1 831 ? 56.975 34.345 19.908 1.00 37.53 831 VAL A CA 1
ATOM 6689 C C . VAL A 1 831 ? 57.671 35.720 19.954 1.00 37.53 831 VAL A C 1
ATOM 6691 O O . VAL A 1 831 ? 57.236 36.576 20.733 1.00 37.53 831 VAL A O 1
ATOM 6694 N N . PRO A 1 832 ? 58.706 35.993 19.133 1.00 43.06 832 PRO A N 1
ATOM 6695 C CA . PRO A 1 832 ? 59.338 37.311 19.070 1.00 43.06 832 PRO A CA 1
ATOM 6696 C C . PRO A 1 832 ? 58.355 38.407 18.627 1.00 43.06 832 PRO A C 1
ATOM 6698 O O . PRO A 1 832 ? 57.539 38.221 17.718 1.00 43.06 832 PRO A O 1
ATOM 6701 N N . LYS A 1 833 ? 58.439 39.585 19.253 1.00 42.72 833 LYS A N 1
ATOM 6702 C CA . LYS A 1 833 ? 57.629 40.758 18.891 1.00 42.72 833 LYS A CA 1
ATOM 6703 C C . LYS A 1 833 ? 58.148 41.379 17.588 1.00 42.72 833 LYS A C 1
ATOM 6705 O O . LYS A 1 833 ? 59.001 42.254 17.627 1.00 42.72 833 LYS A O 1
ATOM 6710 N N . VAL A 1 834 ? 57.629 40.934 16.446 1.00 50.25 834 VAL A N 1
ATOM 6711 C CA . VAL A 1 834 ? 57.902 41.552 15.130 1.00 50.25 834 VAL A CA 1
ATOM 6712 C C . VAL A 1 834 ? 56.759 42.499 14.748 1.00 50.25 834 VAL A C 1
ATOM 6714 O O . VAL A 1 834 ? 55.591 42.131 14.947 1.00 50.25 834 VAL A O 1
ATOM 6717 N N . ALA A 1 835 ? 57.106 43.696 14.250 1.00 53.75 835 ALA A N 1
ATOM 6718 C CA . ALA A 1 835 ? 56.232 44.871 14.158 1.00 53.75 835 ALA A CA 1
ATOM 6719 C C . ALA A 1 835 ? 55.797 45.289 12.734 1.00 53.75 835 ALA A C 1
ATOM 6721 O O . ALA A 1 835 ? 54.928 46.148 12.648 1.00 53.75 835 ALA A O 1
ATOM 6722 N N . ASP A 1 836 ? 56.314 44.695 11.644 1.00 62.97 836 ASP A N 1
ATOM 6723 C CA . ASP A 1 836 ? 55.930 45.114 10.279 1.00 62.97 836 ASP A CA 1
ATOM 6724 C C . ASP A 1 836 ? 55.925 43.990 9.217 1.00 62.97 836 ASP A C 1
ATOM 6726 O O . ASP A 1 836 ? 56.626 42.982 9.352 1.00 62.97 836 ASP A O 1
ATOM 6730 N N . GLU A 1 837 ? 55.125 44.160 8.156 1.00 62.84 837 GLU A N 1
ATOM 6731 C CA . GLU A 1 837 ? 54.830 43.132 7.128 1.00 62.84 837 GLU A CA 1
ATOM 6732 C C . GLU A 1 837 ? 56.080 42.727 6.321 1.00 62.84 837 GLU A C 1
ATOM 6734 O O . GLU A 1 837 ? 56.303 41.546 6.047 1.00 62.84 837 GLU A O 1
ATOM 6739 N N . GLU A 1 838 ? 56.962 43.688 6.040 1.00 68.69 838 GLU A N 1
ATOM 6740 C CA . GLU A 1 838 ? 58.221 43.478 5.313 1.00 68.69 838 GLU A CA 1
ATOM 6741 C C . GLU A 1 838 ? 59.233 42.647 6.131 1.00 68.69 838 GLU A C 1
ATOM 6743 O O . GLU A 1 838 ? 59.969 41.819 5.589 1.00 68.69 838 GLU A O 1
ATOM 6748 N N . GLN A 1 839 ? 59.205 42.772 7.464 1.00 69.81 839 GLN A N 1
ATOM 6749 C CA . GLN A 1 839 ? 60.036 41.969 8.370 1.00 69.81 839 GLN A CA 1
ATOM 6750 C C . GLN A 1 839 ? 59.533 40.525 8.487 1.00 69.81 839 GLN A C 1
ATOM 6752 O O . GLN A 1 839 ? 60.341 39.599 8.559 1.00 69.81 839 GLN A O 1
ATOM 6757 N N . ILE A 1 840 ? 58.210 40.313 8.465 1.00 70.75 840 ILE A N 1
ATOM 6758 C CA . ILE A 1 840 ? 57.610 38.966 8.439 1.00 70.75 840 ILE A CA 1
ATOM 6759 C C . ILE A 1 840 ? 57.982 38.254 7.136 1.00 70.75 840 ILE A C 1
ATOM 6761 O O . ILE A 1 840 ? 58.324 37.071 7.150 1.00 70.75 840 ILE A O 1
ATOM 6765 N N . GLN A 1 841 ? 57.976 38.986 6.022 1.00 72.31 841 GLN A N 1
ATOM 6766 C CA . GLN A 1 841 ? 58.328 38.448 4.714 1.00 72.31 841 GLN A CA 1
ATOM 6767 C C . GLN A 1 841 ? 59.816 38.079 4.624 1.00 72.31 841 GLN A C 1
ATOM 6769 O O . GLN A 1 841 ? 60.151 37.014 4.103 1.00 72.31 841 GLN A O 1
ATOM 6774 N N . LYS A 1 842 ? 60.701 38.894 5.216 1.00 78.00 842 LYS A N 1
ATOM 6775 C CA . LYS A 1 842 ? 62.137 38.593 5.322 1.00 78.00 842 LYS A CA 1
ATOM 6776 C C . LYS A 1 842 ? 62.421 37.382 6.224 1.00 78.00 842 LYS A C 1
ATOM 6778 O O . LYS A 1 842 ? 63.179 36.503 5.828 1.00 78.00 842 LYS A O 1
ATOM 6783 N N . ALA A 1 843 ? 61.751 37.278 7.374 1.00 72.62 843 ALA A N 1
ATOM 6784 C CA . ALA A 1 843 ? 61.880 36.130 8.278 1.00 72.62 843 ALA A CA 1
ATOM 6785 C C . ALA A 1 843 ? 61.362 34.822 7.650 1.00 72.62 843 ALA A C 1
ATOM 6787 O O . ALA A 1 843 ? 61.972 33.766 7.813 1.00 72.62 843 ALA A O 1
ATOM 6788 N N . LEU A 1 844 ? 60.257 34.881 6.894 1.00 74.62 844 LEU A N 1
ATOM 6789 C CA . LEU A 1 844 ? 59.751 33.738 6.127 1.00 74.62 844 LEU A CA 1
ATOM 6790 C C . LEU A 1 844 ? 60.730 33.313 5.026 1.00 74.62 844 LEU A C 1
ATOM 6792 O O . LEU A 1 844 ? 60.915 32.116 4.825 1.00 74.62 844 LEU A O 1
ATOM 6796 N N . ALA A 1 845 ? 61.379 34.263 4.347 1.00 76.38 845 ALA A N 1
ATOM 6797 C CA . ALA A 1 845 ? 62.385 33.966 3.330 1.00 76.38 845 ALA A CA 1
ATOM 6798 C C . ALA A 1 845 ? 63.641 33.304 3.930 1.00 76.38 845 ALA A C 1
ATOM 6800 O O . ALA A 1 845 ? 64.076 32.277 3.416 1.00 76.38 845 ALA A O 1
ATOM 6801 N N . GLU A 1 846 ? 64.171 33.813 5.049 1.00 74.25 846 GLU A N 1
ATOM 6802 C CA . GLU A 1 846 ? 65.317 33.220 5.770 1.00 74.25 846 GLU A CA 1
ATOM 6803 C C . GLU A 1 846 ? 65.013 31.807 6.312 1.00 74.25 846 GLU A C 1
ATOM 6805 O O . GLU A 1 846 ? 65.854 30.904 6.273 1.00 74.25 846 GLU A O 1
ATOM 6810 N N . LEU A 1 847 ? 63.778 31.570 6.769 1.00 71.31 847 LEU A N 1
ATOM 6811 C CA . LEU A 1 847 ? 63.326 30.239 7.183 1.00 71.31 847 LEU A CA 1
ATOM 6812 C C . LEU A 1 847 ? 63.192 29.274 5.994 1.00 71.31 847 LEU A C 1
ATOM 6814 O O . LEU A 1 847 ? 63.404 28.079 6.167 1.00 71.31 847 LEU A O 1
ATOM 6818 N N . MET A 1 848 ? 62.875 29.744 4.788 1.00 65.19 848 MET A N 1
ATOM 6819 C CA . MET A 1 848 ? 62.758 28.871 3.610 1.00 65.19 848 MET A CA 1
ATOM 6820 C C . MET A 1 848 ? 64.089 28.615 2.884 1.00 65.19 848 MET A C 1
ATOM 6822 O O . MET A 1 848 ? 64.198 27.620 2.171 1.00 65.19 848 MET A O 1
ATOM 6826 N N . THR A 1 849 ? 65.116 29.449 3.077 1.00 61.12 849 THR A N 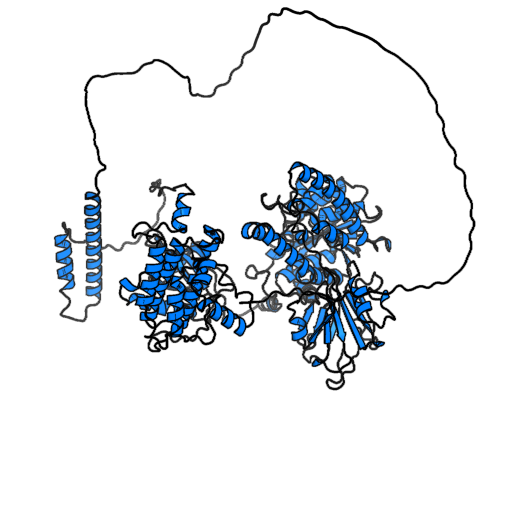1
ATOM 6827 C CA . THR A 1 849 ? 66.440 29.267 2.446 1.00 61.12 849 THR A CA 1
ATOM 6828 C C . THR A 1 849 ? 67.384 28.345 3.221 1.00 61.12 849 THR A C 1
ATOM 6830 O O . THR A 1 849 ? 68.355 27.853 2.657 1.00 61.12 849 THR A O 1
ATOM 6833 N N . THR A 1 850 ? 67.096 28.031 4.485 1.00 58.75 850 THR A N 1
ATOM 6834 C CA . THR A 1 850 ? 67.923 27.156 5.346 1.00 58.75 850 THR A CA 1
ATOM 6835 C C . THR A 1 850 ? 67.794 25.653 5.040 1.00 58.75 850 THR A C 1
ATOM 6837 O O . THR A 1 850 ? 67.911 24.828 5.940 1.00 58.75 850 THR A O 1
ATOM 6840 N N . THR A 1 851 ? 67.539 25.263 3.790 1.00 52.00 851 THR A N 1
ATOM 6841 C CA . THR A 1 851 ? 67.159 23.877 3.431 1.00 52.00 851 THR A CA 1
ATOM 6842 C C . THR A 1 851 ? 68.265 23.064 2.754 1.00 52.00 851 THR A C 1
ATOM 6844 O O . THR A 1 851 ? 67.989 22.029 2.158 1.00 52.00 851 THR A O 1
ATOM 6847 N N . GLU A 1 852 ? 69.528 23.475 2.874 1.00 50.44 852 GLU A N 1
ATOM 6848 C CA . GLU A 1 852 ? 70.657 22.715 2.324 1.00 50.44 852 GLU A CA 1
ATOM 6849 C C . GLU A 1 852 ? 71.824 22.625 3.316 1.00 50.44 852 GLU A C 1
ATOM 6851 O O . GLU A 1 852 ? 72.850 23.280 3.179 1.00 50.44 852 GLU A O 1
ATOM 6856 N N . SER A 1 853 ? 71.659 21.822 4.369 1.00 48.22 853 SER A N 1
ATOM 6857 C CA . SER A 1 853 ? 72.674 20.870 4.862 1.00 48.22 853 SER A CA 1
ATOM 6858 C C . SER A 1 853 ? 72.273 20.306 6.228 1.00 48.22 853 SER A C 1
ATOM 6860 O O . SER A 1 853 ? 71.890 21.046 7.125 1.00 48.22 853 SER A O 1
ATOM 6862 N N . ARG A 1 854 ? 72.463 18.986 6.372 1.00 45.47 854 ARG A N 1
ATOM 6863 C CA . ARG A 1 854 ? 72.184 18.102 7.526 1.00 45.47 854 ARG A CA 1
ATOM 6864 C C . ARG A 1 854 ? 70.779 17.491 7.550 1.00 45.47 854 ARG A C 1
ATOM 6866 O O . ARG A 1 854 ? 69.799 18.107 7.937 1.00 45.47 854 ARG A O 1
ATOM 6873 N N . ARG A 1 855 ? 70.743 16.230 7.108 1.00 50.12 855 ARG A N 1
ATOM 6874 C CA . ARG A 1 855 ? 69.711 15.245 7.442 1.00 50.12 855 ARG A CA 1
ATOM 6875 C C . ARG A 1 855 ? 69.962 14.809 8.891 1.00 50.12 855 ARG A C 1
ATOM 6877 O O . ARG A 1 855 ? 71.129 14.756 9.273 1.00 50.12 855 ARG A O 1
ATOM 6884 N N . ASP A 1 856 ? 68.886 14.505 9.615 1.00 46.31 856 ASP A N 1
ATOM 6885 C CA . ASP A 1 856 ? 68.836 13.824 10.926 1.00 46.31 856 ASP A CA 1
ATOM 6886 C C . ASP A 1 856 ? 68.411 14.668 12.151 1.00 46.31 856 ASP A C 1
ATOM 6888 O O . ASP A 1 856 ? 68.906 14.422 13.242 1.00 46.31 856 ASP A O 1
ATOM 6892 N N . ASP A 1 857 ? 67.442 15.593 12.027 1.00 46.25 857 ASP A N 1
ATOM 6893 C CA . ASP A 1 857 ? 66.733 16.163 13.199 1.00 46.25 857 ASP A CA 1
ATOM 6894 C C . ASP A 1 857 ? 65.228 16.447 12.923 1.00 46.25 857 ASP A C 1
ATOM 6896 O O . ASP A 1 857 ? 64.811 17.582 12.677 1.00 46.25 857 ASP A O 1
ATOM 6900 N N . ASP A 1 858 ? 64.371 15.418 13.020 1.00 50.66 858 ASP A N 1
ATOM 6901 C CA . ASP A 1 858 ? 62.906 15.494 12.779 1.00 50.66 858 ASP A CA 1
ATOM 6902 C C . ASP A 1 858 ? 62.155 16.466 13.722 1.00 50.66 858 ASP A C 1
ATOM 6904 O O . ASP A 1 858 ? 61.071 16.971 13.405 1.00 50.66 858 ASP A O 1
ATOM 6908 N N . ILE A 1 859 ? 62.721 16.762 14.897 1.00 45.88 859 ILE A N 1
ATOM 6909 C CA . ILE A 1 859 ? 62.123 17.678 15.885 1.00 45.88 859 ILE A CA 1
ATOM 6910 C C . ILE A 1 859 ? 62.324 19.147 15.467 1.00 45.88 859 ILE A C 1
ATOM 6912 O O . ILE A 1 859 ? 61.442 19.981 15.702 1.00 45.88 859 ILE A O 1
ATOM 6916 N N . GLY A 1 860 ? 63.435 19.463 14.793 1.00 53.94 860 GLY A N 1
ATOM 6917 C CA . GLY A 1 860 ? 63.738 20.810 14.300 1.00 53.94 860 GLY A CA 1
ATOM 6918 C C . GLY A 1 860 ? 62.812 21.239 13.160 1.00 53.94 860 GLY A C 1
ATOM 6919 O O . GLY A 1 860 ? 62.300 22.363 13.163 1.00 53.94 860 GLY A O 1
ATOM 6920 N N . ASP A 1 861 ? 62.502 20.322 12.241 1.00 58.81 861 ASP A N 1
ATOM 6921 C CA . ASP A 1 861 ? 61.615 20.588 11.102 1.00 58.81 861 ASP A CA 1
ATOM 6922 C C . ASP A 1 861 ? 60.161 20.822 11.527 1.00 58.81 861 ASP A C 1
ATOM 6924 O O . ASP A 1 861 ? 59.471 21.694 10.984 1.00 58.81 861 ASP A O 1
ATOM 6928 N N . MET A 1 862 ? 59.687 20.114 12.555 1.00 52.91 862 MET A N 1
ATOM 6929 C CA . MET A 1 862 ? 58.340 20.329 13.089 1.00 52.91 862 MET A CA 1
ATOM 6930 C C . MET A 1 862 ? 58.211 21.697 13.783 1.00 52.91 862 MET A C 1
ATOM 6932 O O . MET A 1 862 ? 57.201 22.392 13.623 1.00 52.91 862 MET A O 1
ATOM 6936 N N . GLN A 1 863 ? 59.243 22.127 14.514 1.00 57.97 863 GLN A N 1
ATOM 6937 C CA . GLN A 1 863 ? 59.279 23.444 15.159 1.00 57.97 863 GLN A CA 1
ATOM 6938 C C . GLN A 1 863 ? 59.389 24.583 14.133 1.00 57.97 863 GLN A C 1
ATOM 6940 O O . GLN A 1 863 ? 58.674 25.585 14.243 1.00 57.97 863 GLN A O 1
ATOM 6945 N N . LYS A 1 864 ? 60.200 24.395 13.086 1.00 68.44 864 LYS A N 1
ATOM 6946 C CA . LYS A 1 864 ? 60.343 25.319 11.952 1.00 68.44 864 LYS A CA 1
ATOM 6947 C C . LYS A 1 864 ? 59.025 25.505 11.196 1.00 68.44 864 LYS A C 1
ATOM 6949 O O . LYS A 1 864 ? 58.597 26.637 10.968 1.00 68.44 864 LYS A O 1
ATOM 6954 N N . ASN A 1 865 ? 58.329 24.412 10.885 1.00 66.88 865 ASN A N 1
ATOM 6955 C CA . ASN A 1 865 ? 57.036 24.451 10.197 1.00 66.88 865 ASN A CA 1
ATOM 6956 C C . ASN A 1 865 ? 55.939 25.123 11.035 1.00 66.88 865 ASN A C 1
ATOM 6958 O O . ASN A 1 865 ? 55.132 25.891 10.504 1.00 66.88 865 ASN A O 1
ATOM 6962 N N . ASN A 1 866 ? 55.937 24.913 12.354 1.00 65.81 866 ASN A N 1
ATOM 6963 C CA . ASN A 1 866 ? 55.026 25.623 13.252 1.00 65.81 866 ASN A CA 1
ATOM 6964 C C . ASN A 1 866 ? 55.287 27.136 13.275 1.00 65.81 866 ASN A C 1
ATOM 6966 O O . ASN A 1 866 ? 54.331 27.915 13.241 1.00 65.81 866 ASN A O 1
ATOM 6970 N N . LEU A 1 867 ? 56.552 27.566 13.273 1.00 70.56 867 LEU A N 1
ATOM 6971 C CA . LEU A 1 867 ? 56.902 28.988 13.240 1.00 70.56 867 LEU A CA 1
ATOM 6972 C C . LEU A 1 867 ? 56.536 29.643 11.895 1.00 70.56 867 LEU A C 1
ATOM 6974 O O . LEU A 1 867 ? 55.970 30.737 11.883 1.00 70.56 867 LEU A O 1
ATOM 6978 N N . ILE A 1 868 ? 56.761 28.950 10.772 1.00 71.75 868 ILE A N 1
ATOM 6979 C CA . ILE A 1 868 ? 56.340 29.397 9.430 1.00 71.75 868 ILE A CA 1
ATOM 6980 C C . ILE A 1 868 ? 54.821 29.602 9.382 1.00 71.75 868 ILE A C 1
ATOM 6982 O O . ILE A 1 868 ? 54.345 30.631 8.898 1.00 71.75 868 ILE A O 1
ATOM 6986 N N . ASN A 1 869 ? 54.050 28.659 9.925 1.00 66.69 869 ASN A N 1
ATOM 6987 C CA . ASN A 1 869 ? 52.591 28.756 9.953 1.00 66.69 869 ASN A CA 1
ATOM 6988 C C . ASN A 1 869 ? 52.098 29.915 10.834 1.00 66.69 869 ASN A C 1
ATOM 6990 O O . ASN A 1 869 ? 51.150 30.610 10.464 1.00 66.69 869 ASN A O 1
ATOM 6994 N N . GLN A 1 870 ? 52.757 30.175 11.967 1.00 67.69 870 GLN A N 1
ATOM 6995 C CA . GLN A 1 870 ? 52.434 31.319 12.827 1.00 67.69 870 GLN A CA 1
ATOM 6996 C C . GLN A 1 870 ? 52.741 32.666 12.152 1.00 67.69 870 GLN A C 1
ATOM 6998 O O . GLN A 1 870 ? 51.929 33.589 12.244 1.00 67.69 870 GLN A O 1
ATOM 7003 N N . LEU A 1 871 ? 53.862 32.779 11.431 1.00 74.50 871 LEU A N 1
ATOM 7004 C CA . LEU A 1 871 ? 54.231 33.997 10.699 1.00 74.50 871 LEU A CA 1
ATOM 7005 C C . LEU A 1 871 ? 53.294 34.271 9.513 1.00 74.50 871 LEU A C 1
ATOM 7007 O O . LEU A 1 871 ? 52.843 35.406 9.356 1.00 74.50 871 LEU A O 1
ATOM 7011 N N . LYS A 1 872 ? 52.915 33.239 8.744 1.00 72.69 872 LYS A N 1
ATOM 7012 C CA . LYS A 1 872 ? 51.923 33.358 7.654 1.00 72.69 872 LYS A CA 1
ATOM 7013 C C . LYS A 1 872 ? 50.564 33.838 8.159 1.00 72.69 872 LYS A C 1
ATOM 7015 O O . LYS A 1 872 ? 49.939 34.692 7.540 1.00 72.69 872 LYS A O 1
ATOM 7020 N N . LYS A 1 873 ? 50.125 33.333 9.316 1.00 71.06 873 LYS A N 1
ATOM 7021 C CA . LYS A 1 873 ? 48.872 33.777 9.936 1.00 71.06 873 LYS A CA 1
ATOM 7022 C C . LYS A 1 873 ? 48.917 35.262 10.314 1.00 71.06 873 LYS A C 1
ATOM 7024 O O . LYS A 1 873 ? 47.963 35.988 10.056 1.00 71.06 873 LYS A O 1
ATOM 7029 N N . LYS A 1 874 ? 50.037 35.723 10.876 1.00 72.62 874 LYS A N 1
ATOM 7030 C CA . LYS A 1 874 ? 50.223 37.130 11.259 1.00 72.62 874 LYS A CA 1
ATOM 7031 C C . LYS A 1 874 ? 50.304 38.063 10.039 1.00 72.62 874 LYS A C 1
ATOM 7033 O O . LYS A 1 874 ? 49.823 39.191 10.104 1.00 72.62 874 LYS A O 1
ATOM 7038 N N . GLN A 1 875 ? 50.868 37.583 8.926 1.00 72.06 875 GLN A N 1
ATOM 7039 C CA . GLN A 1 875 ? 50.877 38.293 7.642 1.00 72.06 875 GLN A CA 1
ATOM 7040 C C . GLN A 1 875 ? 49.451 38.508 7.109 1.00 72.06 875 GLN A C 1
ATOM 7042 O O . GLN A 1 875 ? 49.099 39.619 6.718 1.00 72.06 875 GLN A O 1
ATOM 7047 N N . GLU A 1 876 ? 48.603 37.479 7.170 1.00 63.62 876 GLU A N 1
ATOM 7048 C CA . GLU A 1 876 ? 47.208 37.567 6.721 1.00 63.62 876 GLU A CA 1
ATOM 7049 C C . GLU A 1 876 ? 46.372 38.523 7.591 1.00 63.62 876 GLU A C 1
ATOM 7051 O O . GLU A 1 876 ? 45.582 39.317 7.081 1.00 63.62 876 GLU A O 1
ATOM 7056 N N . GLU A 1 877 ? 46.593 38.528 8.908 1.00 69.00 877 GLU A N 1
ATOM 7057 C CA . GLU A 1 877 ? 45.923 39.457 9.829 1.00 69.00 877 GLU A CA 1
ATOM 7058 C C . GLU A 1 877 ? 46.248 40.932 9.517 1.00 69.00 877 GLU A C 1
ATOM 7060 O O . GLU A 1 877 ? 45.342 41.773 9.503 1.00 69.00 877 GLU A O 1
ATOM 7065 N N . LEU A 1 878 ? 47.510 41.250 9.202 1.00 70.81 878 LEU A N 1
ATOM 7066 C CA . LEU A 1 878 ? 47.933 42.593 8.776 1.00 70.81 878 LEU A CA 1
ATOM 7067 C C . LEU A 1 878 ? 47.345 42.978 7.410 1.00 70.81 878 LEU A C 1
ATOM 7069 O O . LEU A 1 878 ? 46.891 44.112 7.223 1.00 70.81 878 LEU A O 1
ATOM 7073 N N . ARG A 1 879 ? 47.277 42.023 6.477 1.00 66.62 879 ARG A N 1
ATOM 7074 C CA . ARG A 1 879 ? 46.693 42.219 5.144 1.00 66.62 879 ARG A CA 1
ATOM 7075 C C . ARG A 1 879 ? 45.200 42.550 5.221 1.00 66.62 879 ARG A C 1
ATOM 7077 O O . ARG A 1 879 ? 44.733 43.477 4.556 1.00 66.62 879 ARG A O 1
ATOM 7084 N N . ILE A 1 880 ? 44.465 41.868 6.101 1.00 58.19 880 ILE A N 1
ATOM 7085 C CA . ILE A 1 880 ? 43.044 42.136 6.372 1.00 58.19 880 ILE A CA 1
ATOM 7086 C C . ILE A 1 880 ? 42.851 43.510 7.033 1.00 58.19 880 ILE A C 1
ATOM 7088 O O . ILE A 1 880 ? 41.890 44.215 6.714 1.00 58.19 880 ILE A O 1
ATOM 7092 N N . GLN A 1 881 ? 43.748 43.927 7.933 1.00 61.62 881 GLN A N 1
ATOM 7093 C CA . GLN A 1 881 ? 43.689 45.265 8.537 1.0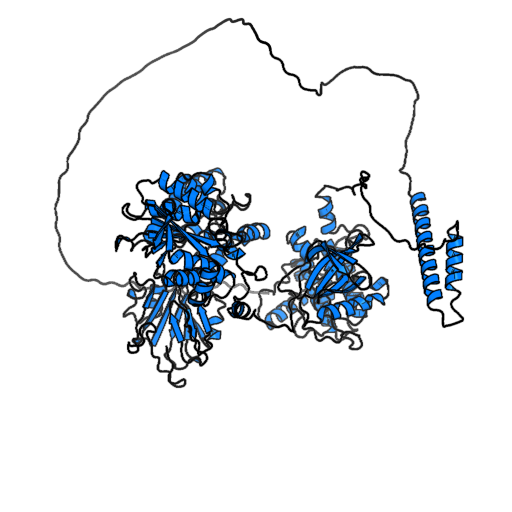0 61.62 881 GLN A CA 1
ATOM 7094 C C . GLN A 1 881 ? 43.919 46.381 7.508 1.00 61.62 881 GLN A C 1
ATOM 7096 O O . GLN A 1 881 ? 43.146 47.341 7.485 1.00 61.62 881 GLN A O 1
ATOM 7101 N N . LYS A 1 882 ? 44.901 46.234 6.606 1.00 59.47 882 LYS A N 1
ATOM 7102 C CA . LYS A 1 882 ? 45.114 47.169 5.484 1.00 59.47 882 LYS A CA 1
ATOM 7103 C C . LYS A 1 882 ? 43.925 47.204 4.522 1.00 59.47 882 LYS A C 1
ATOM 7105 O O . LYS A 1 882 ? 43.518 48.280 4.097 1.00 59.47 882 LYS A O 1
ATOM 7110 N N . TRP A 1 883 ? 43.327 46.050 4.220 1.00 51.44 883 TRP A N 1
ATOM 7111 C CA . TRP A 1 883 ? 42.129 45.980 3.378 1.00 51.44 883 TRP A CA 1
ATOM 7112 C C . TRP A 1 883 ? 40.950 46.751 3.988 1.00 51.44 883 TRP A C 1
ATOM 7114 O O . TRP A 1 883 ? 40.301 47.530 3.293 1.00 51.44 883 TRP A O 1
ATOM 7124 N N . LYS A 1 884 ? 40.723 46.623 5.302 1.00 50.47 884 LYS A N 1
ATOM 7125 C CA . LYS A 1 884 ? 39.675 47.382 6.006 1.00 50.47 884 LYS A CA 1
ATOM 7126 C C . LYS A 1 884 ? 39.926 48.892 6.020 1.00 50.47 884 LYS A C 1
ATOM 7128 O O . LYS A 1 884 ? 38.966 49.654 5.971 1.00 50.47 884 LYS A O 1
ATOM 7133 N N . ALA A 1 885 ? 41.186 49.319 6.079 1.00 52.62 885 ALA A N 1
ATOM 7134 C CA . ALA A 1 885 ? 41.554 50.734 6.027 1.00 52.62 885 ALA A CA 1
ATOM 7135 C C . ALA A 1 885 ? 41.358 51.363 4.630 1.00 52.62 885 ALA A C 1
ATOM 7137 O O . ALA A 1 885 ? 41.183 52.574 4.538 1.00 52.62 885 ALA A O 1
ATOM 7138 N N . ASN A 1 886 ? 41.330 50.544 3.570 1.00 46.75 886 ASN A N 1
ATOM 7139 C CA . ASN A 1 886 ? 41.195 50.971 2.172 1.00 46.75 886 ASN A CA 1
ATOM 7140 C C . ASN A 1 886 ? 39.765 50.847 1.606 1.00 46.75 886 ASN A C 1
ATOM 7142 O O . ASN A 1 886 ? 39.565 51.007 0.401 1.00 46.75 886 ASN A O 1
ATOM 7146 N N . LEU A 1 887 ? 38.763 50.566 2.445 1.00 41.53 887 LEU A N 1
ATOM 7147 C CA . LEU A 1 887 ? 37.359 50.599 2.026 1.00 41.53 887 LEU A CA 1
ATOM 7148 C C . LEU A 1 887 ? 36.923 52.053 1.736 1.00 41.53 887 LEU A C 1
ATOM 7150 O O . LEU A 1 887 ? 37.171 52.929 2.571 1.00 41.53 887 LEU A O 1
ATOM 7154 N N . PRO A 1 888 ? 36.259 52.341 0.598 1.00 37.03 888 PRO A N 1
ATOM 7155 C CA . PRO A 1 888 ? 35.800 53.692 0.282 1.00 37.03 888 PRO A CA 1
ATOM 7156 C C . PRO A 1 888 ? 34.777 54.181 1.312 1.00 37.03 888 PRO A C 1
ATOM 7158 O O . PRO A 1 888 ? 33.827 53.466 1.640 1.00 37.03 888 PRO A O 1
ATOM 7161 N N . LYS A 1 889 ? 34.939 55.413 1.808 1.00 42.44 889 LYS A N 1
ATOM 7162 C CA . LYS A 1 889 ? 33.888 56.074 2.594 1.00 42.44 889 LYS A CA 1
ATOM 7163 C C . LYS A 1 889 ? 32.715 56.454 1.673 1.00 42.44 889 LYS A C 1
ATOM 7165 O O . LYS A 1 889 ? 32.971 56.833 0.529 1.00 42.44 889 LYS A O 1
ATOM 7170 N N . PRO A 1 890 ? 31.454 56.375 2.141 1.00 34.91 890 PRO A N 1
ATOM 7171 C CA . PRO A 1 890 ? 30.298 56.805 1.359 1.00 34.91 890 PRO A CA 1
ATOM 7172 C C . PRO A 1 890 ? 30.412 58.283 0.968 1.00 34.91 890 PRO A C 1
ATOM 7174 O O . PRO A 1 890 ? 30.860 59.103 1.767 1.00 34.91 890 PRO A O 1
ATOM 7177 N N . LEU A 1 891 ? 30.015 58.588 -0.268 1.00 33.34 891 LEU A N 1
ATOM 7178 C CA . LEU A 1 891 ? 29.972 59.929 -0.847 1.00 33.34 891 LEU A CA 1
ATOM 7179 C C . LEU A 1 891 ? 28.992 60.840 -0.089 1.00 33.34 891 LEU A C 1
ATOM 7181 O O . LEU A 1 891 ? 27.790 60.586 -0.089 1.00 33.34 891 LEU A O 1
ATOM 7185 N N . ASP A 1 892 ? 29.521 61.928 0.471 1.00 36.78 892 ASP A N 1
ATOM 7186 C CA . ASP A 1 892 ? 28.797 63.182 0.710 1.00 36.78 892 ASP A CA 1
ATOM 7187 C C . ASP A 1 892 ? 28.870 64.065 -0.550 1.00 36.78 892 ASP A C 1
ATOM 7189 O O . ASP A 1 892 ? 29.939 64.177 -1.156 1.00 36.78 892 ASP A O 1
ATOM 7193 N N . SER A 1 893 ? 27.758 64.714 -0.924 1.00 31.75 893 SER A N 1
ATOM 7194 C CA . SER A 1 893 ? 27.637 66.088 -1.487 1.00 31.75 893 SER A CA 1
ATOM 7195 C C . SER A 1 893 ? 26.326 66.247 -2.285 1.00 31.75 893 SER A C 1
ATOM 7197 O O . SER A 1 893 ? 25.896 65.313 -2.950 1.00 31.75 893 SER A O 1
ATOM 7199 N N . GLY A 1 894 ? 25.617 67.383 -2.289 1.00 26.55 894 GLY A N 1
ATOM 7200 C CA . GLY A 1 894 ? 25.865 68.714 -1.705 1.00 26.55 894 GLY A CA 1
ATOM 7201 C C . GLY A 1 894 ? 24.664 69.193 -0.867 1.00 26.55 894 GLY A C 1
ATOM 7202 O O . GLY A 1 894 ? 23.570 68.658 -0.997 1.00 26.55 894 GLY A O 1
ATOM 7203 N N . GLY A 1 895 ? 24.789 70.125 0.085 1.00 29.34 895 GLY A N 1
ATOM 7204 C CA . GLY A 1 895 ? 25.562 71.375 0.071 1.00 29.34 895 GLY A CA 1
ATOM 7205 C C . GLY A 1 895 ? 24.773 72.425 -0.719 1.00 29.34 895 GLY A C 1
ATOM 7206 O O . GLY A 1 895 ? 24.407 72.156 -1.852 1.00 29.34 895 GLY A O 1
ATOM 7207 N N . SER A 1 896 ? 24.450 73.624 -0.252 1.00 28.81 896 SER A N 1
ATOM 7208 C CA . SER A 1 896 ? 24.653 74.409 0.973 1.00 28.81 896 SER A CA 1
ATOM 7209 C C . SER A 1 896 ? 23.582 75.525 0.883 1.00 28.81 896 SER A C 1
ATOM 7211 O O . SER A 1 896 ? 23.034 75.759 -0.188 1.00 28.81 896 SER A O 1
ATOM 7213 N N . THR A 1 897 ? 23.094 76.150 1.949 1.00 27.67 897 THR A N 1
ATOM 7214 C CA . THR A 1 897 ? 23.678 77.341 2.585 1.00 27.67 897 THR A CA 1
ATOM 7215 C C . THR A 1 897 ? 22.674 77.856 3.620 1.00 27.67 897 THR A C 1
ATOM 7217 O O . THR A 1 897 ? 21.477 77.848 3.341 1.00 27.67 897 THR A O 1
ATOM 7220 N N . GLY A 1 898 ? 23.154 78.417 4.731 1.00 26.14 898 GLY A N 1
ATOM 7221 C CA . GLY A 1 898 ? 22.378 79.385 5.514 1.00 26.14 898 GLY A CA 1
ATOM 7222 C C . GLY A 1 898 ? 22.224 79.031 6.986 1.00 26.14 898 GLY A C 1
ATOM 7223 O O . GLY A 1 898 ? 21.295 78.343 7.387 1.00 26.14 898 GLY A O 1
ATOM 7224 N N . SER A 1 899 ? 23.141 79.553 7.792 1.00 26.84 899 SER A N 1
ATOM 7225 C CA . SER A 1 899 ? 23.046 79.647 9.245 1.00 26.84 899 SER A CA 1
ATOM 7226 C C . SER A 1 899 ? 21.830 80.463 9.699 1.00 26.84 899 SER A C 1
ATOM 7228 O O . SER A 1 899 ? 21.639 81.561 9.182 1.00 26.84 899 SER A O 1
ATOM 7230 N N . ALA A 1 900 ? 21.127 80.015 10.741 1.00 27.83 900 ALA A N 1
ATOM 7231 C CA . ALA A 1 900 ? 20.889 80.781 11.974 1.00 27.83 900 ALA A CA 1
ATOM 7232 C C . ALA A 1 900 ? 19.904 80.047 12.901 1.00 27.83 900 ALA A C 1
ATOM 7234 O O . ALA A 1 900 ? 18.804 79.709 12.492 1.00 27.83 900 ALA A O 1
ATOM 7235 N N . GLY A 1 901 ? 20.303 79.898 14.167 1.00 26.98 901 GLY A N 1
ATOM 7236 C CA . GLY A 1 901 ? 19.425 80.164 15.308 1.00 26.98 901 GLY A CA 1
ATOM 7237 C C . GLY A 1 901 ? 18.335 79.149 15.657 1.00 26.98 901 GLY A C 1
ATOM 7238 O O . GLY A 1 901 ? 17.224 79.248 15.168 1.00 26.98 901 GLY A O 1
ATOM 7239 N N . LYS A 1 902 ? 18.673 78.311 16.642 1.00 26.66 902 LYS A N 1
ATOM 7240 C CA . LYS A 1 902 ? 18.024 78.251 17.962 1.00 26.66 902 LYS A CA 1
ATOM 7241 C C . LYS A 1 902 ? 16.523 77.941 18.089 1.00 26.66 902 LYS A C 1
ATOM 7243 O O . LYS A 1 902 ? 15.664 78.673 17.621 1.00 26.66 902 LYS A O 1
ATOM 7248 N N . ASP A 1 903 ? 16.335 76.963 18.970 1.00 25.11 903 ASP A N 1
ATOM 7249 C CA . ASP A 1 903 ? 15.355 76.910 20.049 1.00 25.11 903 ASP A CA 1
ATOM 7250 C C . ASP A 1 903 ? 13.921 76.516 19.672 1.00 25.11 903 ASP A C 1
ATOM 7252 O O . ASP A 1 903 ? 13.135 77.260 19.095 1.00 25.11 903 ASP A O 1
ATOM 7256 N N . ASP A 1 904 ? 13.634 75.283 20.090 1.00 25.62 904 ASP A N 1
ATOM 7257 C CA . ASP A 1 904 ? 12.547 74.960 21.003 1.00 25.62 904 ASP A CA 1
ATOM 7258 C C . ASP A 1 904 ? 11.116 75.205 20.515 1.00 25.62 904 ASP A C 1
ATOM 7260 O O . ASP A 1 904 ? 10.542 76.288 20.564 1.00 25.62 904 ASP A O 1
ATOM 7264 N N . GLU A 1 905 ? 10.528 74.072 20.124 1.00 23.64 905 GLU A N 1
ATOM 7265 C CA . GLU A 1 905 ? 9.301 73.554 20.728 1.00 23.64 905 GLU A CA 1
ATOM 7266 C C . GLU A 1 905 ? 8.199 74.586 21.029 1.00 23.64 905 GLU A C 1
ATOM 7268 O O . GLU A 1 905 ? 8.124 75.135 22.122 1.00 23.64 905 GLU A O 1
ATOM 7273 N N . LEU A 1 906 ? 7.227 74.723 20.117 1.00 23.19 906 LEU A N 1
ATOM 7274 C CA . LEU A 1 906 ? 5.845 74.244 20.324 1.00 23.19 906 LEU A CA 1
ATOM 7275 C C . LEU A 1 906 ? 4.848 74.851 19.316 1.00 23.19 906 LEU A C 1
ATOM 7277 O O . LEU A 1 906 ? 4.587 76.047 19.306 1.00 23.19 906 LEU A O 1
ATOM 7281 N N . LYS A 1 9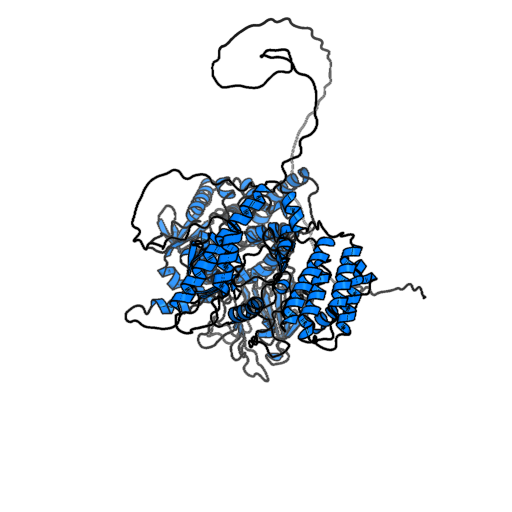07 ? 4.159 73.928 18.626 1.00 23.91 907 LYS A N 1
ATOM 7282 C CA . LYS A 1 907 ? 2.767 73.978 18.126 1.00 23.91 907 LYS A CA 1
ATOM 7283 C C . LYS A 1 907 ? 2.394 74.971 17.014 1.00 23.91 907 LYS A C 1
ATOM 7285 O O . LYS A 1 907 ? 2.174 76.145 17.274 1.00 23.91 907 LYS A O 1
ATOM 7290 N N . GLN A 1 908 ? 1.973 74.405 15.877 1.00 21.70 908 GLN A N 1
ATOM 7291 C CA . GLN A 1 908 ? 0.571 74.484 15.426 1.00 21.70 908 GLN A CA 1
ATOM 7292 C C . GLN A 1 908 ? 0.226 73.341 14.443 1.00 21.70 908 GLN A C 1
ATOM 7294 O O . GLN A 1 908 ? 1.015 73.074 13.552 1.00 21.70 908 GLN A O 1
ATOM 7299 N N . ALA A 1 909 ? -0.923 72.687 14.702 1.00 23.41 909 ALA A N 1
ATOM 7300 C CA . ALA A 1 909 ? -1.927 72.052 13.813 1.00 23.41 909 ALA A CA 1
ATOM 7301 C C . ALA A 1 909 ? -1.494 71.322 12.515 1.00 23.41 909 ALA A C 1
ATOM 7303 O O . ALA A 1 909 ? -0.623 71.783 11.801 1.00 23.41 909 ALA A O 1
ATOM 7304 N N . SER A 1 910 ? -2.114 70.251 12.022 1.00 24.38 910 SER A N 1
ATOM 7305 C CA . SER A 1 910 ? -3.188 69.314 12.384 1.00 24.38 910 SER A CA 1
ATOM 7306 C C . SER A 1 910 ? -2.921 68.102 11.455 1.00 24.38 910 SER A C 1
ATOM 7308 O O . SER A 1 910 ? -2.367 68.259 10.375 1.00 24.38 910 SER A O 1
ATOM 7310 N N . ASP A 1 911 ? -3.061 66.848 11.847 1.00 24.03 911 ASP A N 1
ATOM 7311 C CA . ASP A 1 911 ? -4.331 66.180 12.057 1.00 24.03 911 ASP A CA 1
ATOM 7312 C C . ASP A 1 911 ? -4.111 65.030 13.045 1.00 24.03 911 ASP A C 1
ATOM 7314 O O . ASP A 1 911 ? -3.162 64.249 12.974 1.00 24.03 911 ASP A O 1
ATOM 7318 N N . ALA A 1 912 ? -4.967 65.040 14.053 1.00 25.42 912 ALA A N 1
ATOM 7319 C CA . ALA A 1 912 ? -4.852 64.372 15.335 1.00 25.42 912 ALA A CA 1
ATOM 7320 C C . ALA A 1 912 ? -5.381 62.927 15.281 1.00 25.42 912 ALA A C 1
ATOM 7322 O O . ALA A 1 912 ? -6.369 62.668 14.605 1.00 25.42 912 ALA A O 1
ATOM 7323 N N . LEU A 1 913 ? -4.889 61.962 16.059 1.00 25.83 913 LEU A N 1
ATOM 7324 C CA . LEU A 1 913 ? -3.725 61.881 16.949 1.00 25.83 913 LEU A CA 1
ATOM 7325 C C . LEU A 1 913 ? -3.667 60.440 17.485 1.00 25.83 913 LEU A C 1
ATOM 7327 O O . LEU A 1 913 ? -4.679 59.743 17.546 1.00 25.83 913 LEU A O 1
ATOM 7331 N N . ALA A 1 914 ? -2.475 60.036 17.912 1.00 28.55 914 ALA A N 1
ATOM 7332 C CA . ALA A 1 914 ? -2.184 58.766 18.556 1.00 28.55 914 ALA A CA 1
ATOM 7333 C C . ALA A 1 914 ? -2.539 58.719 20.061 1.00 28.55 914 ALA A C 1
ATOM 7335 O O . ALA A 1 914 ? -2.483 59.730 20.758 1.00 28.55 914 ALA A O 1
ATOM 7336 N N . ASP A 1 915 ? -2.795 57.485 20.509 1.00 33.97 915 ASP A N 1
ATOM 7337 C CA . ASP A 1 915 ? -2.385 56.807 21.752 1.00 33.97 915 ASP A CA 1
ATOM 7338 C C . ASP A 1 915 ? -2.578 57.442 23.145 1.00 33.97 915 ASP A C 1
ATOM 7340 O O . ASP A 1 915 ? -1.946 58.435 23.495 1.00 33.97 915 ASP A O 1
ATOM 7344 N N . ARG A 1 916 ? -3.214 56.683 24.059 1.00 28.67 916 ARG A N 1
ATOM 7345 C CA . ARG A 1 916 ? -2.529 55.873 25.106 1.00 28.67 916 ARG A CA 1
ATOM 7346 C C . ARG A 1 916 ? -3.480 55.360 26.207 1.00 28.67 916 ARG A C 1
ATOM 7348 O O . ARG A 1 916 ? -4.303 56.109 26.707 1.00 28.67 916 ARG A O 1
ATOM 7355 N N . LYS A 1 917 ? -3.146 54.147 26.676 1.00 27.42 917 LYS A N 1
ATOM 7356 C CA . LYS A 1 917 ? -3.189 53.584 28.049 1.00 27.42 917 LYS A CA 1
ATOM 7357 C C . LYS A 1 917 ? -4.505 53.499 28.845 1.00 27.42 917 LYS A C 1
ATOM 7359 O O . LYS A 1 917 ? -5.296 54.424 28.945 1.00 27.42 917 LYS A O 1
ATOM 7364 N N . ASP A 1 918 ? -4.599 52.347 29.510 1.00 34.56 918 ASP A N 1
ATOM 7365 C CA . ASP A 1 918 ? -5.598 51.874 30.467 1.00 34.56 918 ASP A CA 1
ATOM 7366 C C . ASP A 1 918 ? -5.904 52.819 31.640 1.00 34.56 918 ASP A C 1
ATOM 7368 O O . ASP A 1 918 ? -4.983 53.339 32.269 1.00 34.56 918 ASP A O 1
ATOM 7372 N N . LEU A 1 919 ? -7.190 52.913 32.012 1.00 25.03 919 LEU A N 1
ATOM 7373 C CA . LEU A 1 919 ? -7.717 52.655 33.367 1.00 25.03 919 LEU A CA 1
ATOM 7374 C C . LEU A 1 919 ? -9.247 52.845 33.414 1.00 25.03 919 LEU A C 1
ATOM 7376 O O . LEU A 1 919 ? -9.803 53.809 32.897 1.00 25.03 919 LEU A O 1
ATOM 7380 N N . HIS A 1 920 ? -9.920 51.887 34.055 1.00 34.62 920 HIS A N 1
ATOM 7381 C CA . HIS A 1 920 ? -11.355 51.846 34.345 1.00 34.62 920 HIS A CA 1
ATOM 7382 C C . HIS A 1 920 ? -11.873 53.062 35.136 1.00 34.62 920 HIS A C 1
ATOM 7384 O O . HIS A 1 920 ? -11.308 53.385 36.176 1.00 34.62 920 HIS A O 1
ATOM 7390 N N . ASN A 1 921 ? -13.038 53.607 34.753 1.00 24.45 921 ASN A N 1
ATOM 7391 C CA . ASN A 1 921 ? -14.216 53.730 35.634 1.00 24.45 921 ASN A CA 1
ATOM 7392 C C . ASN A 1 921 ? -15.431 54.362 34.923 1.00 24.45 921 ASN A C 1
ATOM 7394 O O . ASN A 1 921 ? -15.314 55.359 34.219 1.00 24.45 921 ASN A O 1
ATOM 7398 N N . ARG A 1 922 ? -16.617 53.777 35.155 1.00 32.41 922 ARG A N 1
ATOM 7399 C CA . ARG A 1 922 ? -17.951 54.359 34.877 1.00 32.41 922 ARG A CA 1
ATOM 7400 C C . ARG A 1 922 ? -18.200 55.559 35.818 1.00 32.41 922 ARG A C 1
ATOM 7402 O O . ARG A 1 922 ? -17.652 55.539 36.921 1.00 32.41 922 ARG A O 1
ATOM 7409 N N . PRO A 1 923 ? -19.051 56.552 35.464 1.00 35.59 923 PRO A N 1
ATOM 7410 C CA . PRO A 1 923 ? -20.477 56.458 35.831 1.00 35.59 923 PRO A CA 1
ATOM 7411 C C . PRO A 1 923 ? -21.510 57.140 34.890 1.00 35.59 923 PRO A C 1
ATOM 7413 O O . PRO A 1 923 ? -21.270 58.140 34.230 1.00 35.59 923 PRO A O 1
ATOM 7416 N N . CYS A 1 924 ? -22.698 56.532 34.912 1.00 24.59 924 CYS A N 1
ATOM 7417 C CA . CYS A 1 924 ? -24.083 56.961 34.668 1.00 24.59 924 CYS A CA 1
ATOM 7418 C C . CYS A 1 924 ? -24.519 58.435 34.423 1.00 24.59 924 CYS A C 1
ATOM 7420 O O . CYS A 1 924 ? -24.277 59.307 35.246 1.00 24.59 924 CYS A O 1
ATOM 7422 N N . GLN A 1 925 ? -25.469 58.543 33.467 1.00 28.92 925 GLN A N 1
ATOM 7423 C CA . GLN A 1 925 ? -26.851 59.096 33.555 1.00 28.92 925 GLN A CA 1
ATOM 7424 C C . GLN A 1 925 ? -27.240 60.450 32.902 1.00 28.92 925 GLN A C 1
ATOM 7426 O O . GLN A 1 925 ? -26.770 61.501 33.308 1.00 28.92 925 GLN A O 1
ATOM 7431 N N . LYS A 1 926 ? -28.326 60.344 32.089 1.00 29.67 926 LYS A N 1
ATOM 7432 C CA . LYS A 1 926 ? -29.486 61.265 31.879 1.00 29.67 926 LYS A CA 1
ATOM 7433 C C . LYS A 1 926 ? -29.207 62.568 31.091 1.00 29.67 926 LYS A C 1
ATOM 7435 O O . LYS A 1 926 ? -28.146 63.140 31.218 1.00 29.67 926 LYS A O 1
ATOM 7440 N N . SER A 1 927 ? -30.086 63.126 30.246 1.00 27.86 927 SER A N 1
ATOM 7441 C CA . SER A 1 927 ? -31.538 62.987 30.022 1.00 27.86 927 SER A CA 1
ATOM 7442 C C . SER A 1 927 ? -31.981 63.687 28.718 1.00 27.86 927 SER A C 1
ATOM 7444 O O . SER A 1 927 ? -31.572 64.812 28.465 1.00 27.86 927 SER A O 1
ATOM 7446 N N . ALA A 1 928 ? -32.879 63.031 27.976 1.00 29.30 928 ALA A N 1
ATOM 7447 C CA . ALA A 1 928 ? -34.172 63.494 27.440 1.00 29.30 928 ALA A CA 1
ATOM 7448 C C . ALA A 1 928 ? -34.356 64.906 26.830 1.00 29.30 928 ALA A C 1
ATOM 7450 O O . ALA A 1 928 ? -34.218 65.915 27.517 1.00 29.30 928 ALA A O 1
ATOM 7451 N N . LYS A 1 929 ? -34.959 64.943 25.628 1.00 26.81 929 LYS A N 1
ATOM 7452 C CA . LYS A 1 929 ? -36.235 65.646 25.366 1.00 26.81 929 LYS A CA 1
ATOM 7453 C C . LYS A 1 929 ? -36.870 65.189 24.045 1.00 26.81 929 LYS A C 1
ATOM 7455 O O . LYS A 1 929 ? -36.184 64.984 23.053 1.00 26.81 929 LYS A O 1
ATOM 7460 N N . ALA A 1 930 ? -38.186 65.015 24.100 1.00 29.41 930 ALA A N 1
ATOM 7461 C CA . ALA A 1 930 ? -39.092 64.561 23.051 1.00 29.41 930 ALA A CA 1
ATOM 7462 C C . ALA A 1 930 ? -39.777 65.740 22.345 1.00 29.41 930 ALA A C 1
ATOM 7464 O O . ALA A 1 930 ? -39.978 66.755 23.004 1.00 29.41 930 ALA A O 1
ATOM 7465 N N . VAL A 1 931 ? -40.226 65.547 21.095 1.00 26.16 931 VAL A N 1
ATOM 7466 C CA . VAL A 1 931 ? -41.515 66.016 20.533 1.00 26.16 931 VAL A CA 1
ATOM 7467 C C . VAL A 1 931 ? -41.907 65.062 19.385 1.00 26.16 931 VAL A C 1
ATOM 7469 O O . VAL A 1 931 ? -41.050 64.565 18.661 1.00 26.16 931 VAL A O 1
ATOM 7472 N N . SER A 1 932 ? -43.204 64.776 19.292 1.00 26.09 932 SER A N 1
ATOM 7473 C CA . SER A 1 932 ? -43.930 63.807 18.455 1.00 26.09 932 SER A CA 1
ATOM 7474 C C . SER A 1 932 ? -44.604 64.478 17.213 1.00 26.09 932 SER A C 1
ATOM 7476 O O . SER A 1 932 ? -44.091 65.500 16.768 1.00 26.09 932 SER A O 1
ATOM 7478 N N . PRO A 1 933 ? -45.721 63.980 16.623 1.00 54.38 933 PRO A N 1
ATOM 7479 C CA . PRO A 1 933 ? -45.771 63.159 15.394 1.00 54.38 933 PRO A CA 1
ATOM 7480 C C . PRO A 1 933 ? -46.766 63.693 14.320 1.00 54.38 933 PRO A C 1
ATOM 7482 O O . PRO A 1 933 ? -47.502 64.629 14.606 1.00 54.38 933 PRO A O 1
ATOM 7485 N N . VAL A 1 934 ? -46.884 63.058 13.136 1.00 26.70 934 VAL A N 1
ATOM 7486 C CA . VAL A 1 934 ? -48.115 63.080 12.295 1.00 26.70 934 VAL A CA 1
ATOM 7487 C C . VAL A 1 934 ? -48.238 61.795 11.447 1.00 26.70 934 VAL A C 1
ATOM 7489 O O . VAL A 1 934 ? -47.323 61.444 10.706 1.00 26.70 934 VAL A O 1
ATOM 7492 N N . ASP A 1 935 ? -49.402 61.147 11.559 1.00 29.36 935 ASP A N 1
ATOM 7493 C CA . ASP A 1 935 ? -49.955 60.033 10.770 1.00 29.36 935 ASP A CA 1
ATOM 7494 C C . ASP A 1 935 ? -50.305 60.388 9.311 1.00 29.36 935 ASP A C 1
ATOM 7496 O O . ASP A 1 935 ? -50.663 61.529 9.016 1.00 29.36 935 ASP A O 1
ATOM 7500 N N . LYS A 1 936 ? -50.409 59.369 8.440 1.00 28.55 936 LYS A N 1
ATOM 7501 C CA . LYS A 1 936 ? -51.579 59.218 7.547 1.00 28.55 936 LYS A CA 1
ATOM 7502 C C . LYS A 1 936 ? -51.730 57.796 6.992 1.00 28.55 936 LYS A C 1
ATOM 7504 O O . LYS A 1 936 ? -50.841 57.245 6.354 1.00 28.55 936 LYS A O 1
ATOM 7509 N N . SER A 1 937 ? -52.917 57.263 7.244 1.00 27.81 937 SER A N 1
ATOM 7510 C CA . SER A 1 937 ? -53.540 56.031 6.772 1.00 27.81 937 SER A CA 1
ATOM 7511 C C . SER A 1 937 ? -54.355 56.245 5.484 1.00 27.81 937 SER A C 1
ATOM 7513 O O . SER A 1 937 ? -54.769 57.367 5.206 1.00 27.81 937 SER A O 1
ATOM 7515 N N . LEU A 1 938 ? -54.631 55.154 4.753 1.00 28.16 938 LEU A N 1
ATOM 7516 C CA . LEU A 1 938 ? -55.823 54.853 3.918 1.00 28.16 938 LEU A CA 1
ATOM 7517 C C . LEU A 1 938 ? -55.713 53.346 3.556 1.00 28.16 938 LEU A C 1
ATOM 7519 O O . LEU A 1 938 ? -54.683 52.949 3.023 1.00 28.16 938 LEU A O 1
ATOM 7523 N N . THR A 1 939 ? -56.520 52.406 4.082 1.00 28.28 939 THR A N 1
ATOM 7524 C CA . THR A 1 939 ? -57.909 51.996 3.713 1.00 28.28 939 THR A CA 1
ATOM 7525 C C . THR A 1 939 ? -58.058 51.648 2.211 1.00 28.28 939 THR A C 1
ATOM 7527 O O . THR A 1 939 ? -57.495 52.341 1.380 1.00 28.28 939 THR A O 1
ATOM 7530 N N . CYS A 1 940 ? -58.744 50.596 1.732 1.00 25.69 940 CYS A N 1
ATOM 7531 C CA . CYS A 1 940 ? -59.956 49.895 2.178 1.00 25.69 940 CYS A CA 1
ATOM 7532 C C . CYS A 1 940 ? -60.189 48.588 1.350 1.00 25.69 940 CYS A C 1
ATOM 7534 O O . CYS A 1 940 ? -59.720 48.528 0.220 1.00 25.69 940 CYS A O 1
ATOM 7536 N N . SER A 1 941 ? -60.956 47.631 1.921 1.00 27.19 941 SER A N 1
ATOM 7537 C CA . SER A 1 941 ? -61.954 46.675 1.334 1.00 27.19 941 SER A CA 1
ATOM 7538 C C . SER A 1 941 ? -61.663 45.868 0.037 1.00 27.19 941 SER A C 1
ATOM 7540 O O . SER A 1 941 ? -61.107 46.373 -0.918 1.00 27.19 941 SER A O 1
ATOM 7542 N N . GLY A 1 942 ? -62.104 44.617 -0.176 1.00 25.78 942 GLY A N 1
ATOM 7543 C CA . GLY A 1 942 ? -63.018 43.691 0.506 1.00 25.78 942 GLY A CA 1
ATOM 7544 C C . GLY A 1 942 ? -63.440 42.535 -0.445 1.00 25.78 942 GLY A C 1
ATOM 7545 O O . GLY A 1 942 ? -63.072 42.552 -1.617 1.00 25.78 942 GLY A O 1
ATOM 7546 N N . ARG A 1 943 ? -64.295 41.625 0.068 1.00 26.95 943 ARG A N 1
ATOM 7547 C CA . ARG A 1 943 ? -65.012 40.460 -0.546 1.00 26.95 943 ARG A CA 1
ATOM 7548 C C . ARG A 1 943 ? -64.281 39.108 -0.452 1.00 26.95 943 ARG A C 1
ATOM 7550 O O . ARG A 1 943 ? -63.222 38.947 -1.030 1.00 26.95 943 ARG A O 1
ATOM 7557 N N . SER A 1 944 ? -64.685 38.149 0.392 1.00 26.59 944 SER A N 1
ATOM 7558 C CA . SER A 1 944 ? -65.938 37.357 0.486 1.00 26.59 944 SER A CA 1
ATOM 7559 C C . SER A 1 944 ? -66.150 36.367 -0.669 1.00 26.59 944 SER A C 1
ATOM 7561 O O . SER A 1 944 ? -66.474 36.809 -1.768 1.00 26.59 944 SER A O 1
ATOM 7563 N N . ALA A 1 945 ? -66.071 35.058 -0.395 1.00 29.03 945 ALA A N 1
ATOM 7564 C CA . ALA A 1 945 ? -67.212 34.124 -0.435 1.00 29.03 945 ALA A CA 1
ATOM 7565 C C . ALA A 1 945 ? -66.762 32.648 -0.544 1.00 29.03 945 ALA A C 1
ATOM 7567 O O . ALA A 1 945 ? -66.169 32.248 -1.535 1.00 29.03 945 ALA A O 1
ATOM 7568 N N . ASN A 1 946 ? -67.132 31.893 0.494 1.00 28.05 946 ASN A N 1
ATOM 7569 C CA . ASN A 1 946 ? -67.860 30.618 0.503 1.00 28.05 946 ASN A CA 1
ATOM 7570 C C . ASN A 1 946 ? -67.387 29.328 -0.198 1.00 28.05 946 ASN A C 1
ATOM 7572 O O . ASN A 1 946 ? -67.011 29.299 -1.362 1.00 28.05 946 ASN A O 1
ATOM 7576 N N . SER A 1 947 ? -67.716 28.276 0.568 1.00 29.58 947 SER A N 1
ATOM 7577 C CA . SER A 1 947 ? -68.200 26.921 0.258 1.00 29.58 947 SER A CA 1
ATOM 7578 C C . SER A 1 947 ? -67.123 25.845 0.151 1.00 29.58 947 SER A C 1
ATOM 7580 O O . SER A 1 947 ? -66.346 25.846 -0.795 1.00 29.58 947 SER A O 1
ATOM 7582 N N . ASP A 1 948 ? -66.905 25.032 1.185 1.00 28.64 948 ASP A N 1
ATOM 7583 C CA . ASP A 1 948 ? -67.769 24.002 1.811 1.00 28.64 948 ASP A CA 1
ATOM 7584 C C . ASP A 1 948 ? -67.661 22.626 1.149 1.00 28.64 948 ASP A C 1
ATOM 7586 O O . ASP A 1 948 ? -67.813 22.473 -0.061 1.00 28.64 948 ASP A O 1
ATOM 7590 N N . SER A 1 949 ? -67.568 21.642 2.049 1.00 29.03 949 SER A N 1
ATOM 7591 C CA . SER A 1 949 ? -67.897 20.214 1.951 1.00 29.03 949 SER A CA 1
ATOM 7592 C C . SER A 1 949 ? -66.942 19.321 1.147 1.00 29.03 949 SER A C 1
ATOM 7594 O O . SER A 1 949 ? -66.659 19.582 -0.013 1.00 29.03 949 SER A O 1
ATOM 7596 N N . ASP A 1 950 ? -66.277 18.310 1.711 1.00 28.86 950 ASP A N 1
ATOM 7597 C CA . ASP A 1 950 ? -66.641 17.189 2.606 1.00 28.86 950 ASP A CA 1
ATOM 7598 C C . ASP A 1 950 ? -66.826 15.863 1.848 1.00 28.86 950 ASP A C 1
ATOM 7600 O O . ASP A 1 950 ? -67.479 15.798 0.812 1.00 28.86 950 ASP A O 1
ATOM 7604 N N . LEU A 1 951 ? -66.317 14.809 2.504 1.00 28.95 951 LEU A N 1
ATOM 7605 C CA . LEU A 1 951 ? -66.667 13.380 2.408 1.00 28.95 951 LEU A CA 1
ATOM 7606 C C . LEU A 1 951 ? -66.129 12.605 1.185 1.00 28.95 951 LEU A C 1
ATOM 7608 O O . LEU A 1 951 ? -66.458 12.872 0.041 1.00 28.95 951 LEU A O 1
ATOM 7612 N N . ALA A 1 952 ? -65.176 11.680 1.338 1.00 28.11 952 ALA A N 1
ATOM 7613 C CA . ALA A 1 952 ? -65.147 10.414 2.091 1.00 28.11 952 ALA A CA 1
ATOM 7614 C C . ALA A 1 952 ? -65.578 9.181 1.272 1.00 28.11 952 ALA A C 1
ATOM 7616 O O . ALA A 1 952 ? -66.722 9.037 0.861 1.00 28.11 952 ALA A O 1
ATOM 7617 N N . SER A 1 953 ? -64.646 8.219 1.237 1.00 29.00 953 SER A N 1
ATOM 7618 C CA . SER A 1 953 ? -64.842 6.761 1.220 1.00 29.00 953 SER A CA 1
ATOM 7619 C C . SER A 1 953 ? -65.509 6.105 0.002 1.00 29.00 953 SER A C 1
ATOM 7621 O O . SER A 1 953 ? -66.658 6.364 -0.320 1.00 29.00 953 SER A O 1
ATOM 7623 N N . THR A 1 954 ? -64.858 5.095 -0.584 1.00 28.72 954 THR A N 1
ATOM 7624 C CA . THR A 1 954 ? -65.162 3.672 -0.302 1.00 28.72 954 THR A CA 1
ATOM 7625 C C . THR A 1 954 ? -64.329 2.720 -1.170 1.00 28.72 954 THR A C 1
ATOM 7627 O O . THR A 1 954 ? -64.133 2.919 -2.363 1.00 28.72 954 THR A O 1
ATOM 7630 N N . GLN A 1 955 ? -63.850 1.651 -0.528 1.00 33.19 955 GLN A N 1
ATOM 7631 C CA . GLN A 1 955 ? -63.306 0.436 -1.138 1.00 33.19 955 GLN A CA 1
ATOM 7632 C C . GLN A 1 955 ? -64.353 -0.279 -2.009 1.00 33.19 955 GLN A C 1
ATOM 7634 O O . GLN A 1 955 ? -65.528 -0.281 -1.639 1.00 33.19 955 GLN A O 1
ATOM 7639 N N . LYS A 1 956 ? -63.920 -1.037 -3.032 1.00 29.28 956 LYS A N 1
ATOM 7640 C CA . LYS A 1 956 ? -64.442 -2.397 -3.298 1.00 29.28 956 LYS A CA 1
ATOM 7641 C C . LYS A 1 956 ? -63.612 -3.200 -4.310 1.00 29.28 956 LYS A C 1
ATOM 7643 O O . LYS A 1 956 ? -62.986 -2.667 -5.215 1.00 29.28 956 LYS A O 1
ATOM 7648 N N . ASN A 1 957 ? -63.636 -4.509 -4.068 1.00 28.75 957 ASN A N 1
ATOM 7649 C CA . ASN A 1 957 ? -62.828 -5.598 -4.612 1.00 28.75 957 ASN A CA 1
ATOM 7650 C C . ASN A 1 957 ? -63.259 -6.123 -6.000 1.00 28.75 957 ASN A C 1
ATOM 7652 O O . ASN A 1 957 ? -64.449 -6.337 -6.205 1.00 28.75 957 ASN A O 1
ATOM 7656 N N . GLY A 1 958 ? -62.256 -6.513 -6.810 1.00 26.20 958 GLY A N 1
ATOM 7657 C CA . GLY A 1 958 ? -62.179 -7.709 -7.692 1.00 26.20 958 GLY A CA 1
ATOM 7658 C C . GLY A 1 958 ? -63.131 -7.838 -8.904 1.00 26.20 958 GLY A C 1
ATOM 7659 O O . GLY A 1 958 ? -64.033 -7.023 -9.044 1.00 26.20 958 GLY A O 1
ATOM 7660 N N . PRO A 1 959 ? -63.022 -8.897 -9.754 1.00 46.91 959 PRO A N 1
ATOM 7661 C CA . PRO A 1 959 ? -62.016 -9.975 -9.791 1.00 46.91 959 PRO A CA 1
ATOM 7662 C C . PRO A 1 959 ? -61.534 -10.443 -11.208 1.00 46.91 959 PRO A C 1
ATOM 7664 O O . PRO A 1 959 ? -62.129 -10.153 -12.237 1.00 46.91 959 PRO A O 1
ATOM 7667 N N . LEU A 1 960 ? -60.450 -11.239 -11.203 1.00 31.48 960 LEU A N 1
ATOM 7668 C CA . LEU A 1 960 ? -60.108 -12.430 -12.023 1.00 31.48 960 LEU A CA 1
ATOM 7669 C C . LEU A 1 960 ? -60.660 -12.618 -13.459 1.00 31.48 960 LEU A C 1
ATOM 7671 O O . LEU A 1 960 ? -61.858 -12.812 -13.641 1.00 31.48 960 LEU A O 1
ATOM 7675 N N . ARG A 1 961 ? -59.745 -12.903 -14.410 1.00 26.28 961 ARG A N 1
ATOM 7676 C CA . ARG A 1 961 ? -59.772 -14.119 -15.271 1.00 26.28 961 ARG A CA 1
ATOM 7677 C C . ARG A 1 961 ? -58.441 -14.355 -16.022 1.00 26.28 961 ARG A C 1
ATOM 7679 O O . ARG A 1 961 ? -58.009 -13.541 -16.825 1.00 26.28 961 ARG A O 1
ATOM 7686 N N . ARG A 1 962 ? -57.818 -15.511 -15.753 1.00 33.19 962 ARG A N 1
ATOM 7687 C CA . ARG A 1 962 ? -56.882 -16.273 -16.627 1.00 33.19 962 ARG A CA 1
ATOM 7688 C C . ARG A 1 962 ? -57.688 -16.882 -17.813 1.00 33.19 962 ARG A C 1
ATOM 7690 O O . ARG A 1 962 ? -58.905 -16.963 -17.622 1.00 33.19 962 ARG A O 1
ATOM 7697 N N . PRO A 1 963 ? -57.118 -17.387 -18.948 1.00 44.59 963 PRO A N 1
ATOM 7698 C CA . PRO A 1 963 ? -55.967 -18.316 -18.949 1.00 44.59 963 PRO A CA 1
ATOM 7699 C C . PRO A 1 963 ? -55.050 -18.445 -20.208 1.00 44.59 963 PRO A C 1
ATOM 7701 O O . PRO A 1 963 ? -55.411 -18.072 -21.312 1.00 44.59 963 PRO A O 1
ATOM 7704 N N . LYS A 1 964 ? -53.927 -19.156 -19.975 1.00 28.66 964 LYS A N 1
ATOM 7705 C CA . LYS A 1 964 ? -53.305 -20.229 -20.793 1.00 28.66 964 LYS A CA 1
ATOM 7706 C C . LYS A 1 964 ? -52.376 -19.946 -22.002 1.00 28.66 964 LYS A C 1
ATOM 7708 O O . LYS A 1 964 ? -52.713 -19.232 -22.931 1.00 28.66 964 LYS A O 1
ATOM 7713 N N . ASP A 1 965 ? -51.270 -20.704 -21.943 1.00 29.58 965 ASP A N 1
ATOM 7714 C CA . ASP A 1 965 ? -50.546 -21.431 -23.003 1.00 29.58 965 ASP A CA 1
ATOM 7715 C C . ASP A 1 965 ? -49.405 -20.765 -23.820 1.00 29.58 965 ASP A C 1
ATOM 7717 O O . ASP A 1 965 ? -49.603 -20.019 -24.767 1.00 29.58 965 ASP A O 1
ATOM 7721 N N . SER A 1 966 ? -48.181 -21.167 -23.430 1.00 27.91 966 SER A N 1
ATOM 7722 C CA . SER A 1 966 ? -47.143 -21.864 -24.224 1.00 27.91 966 SER A CA 1
ATOM 7723 C C . SER A 1 966 ? -46.413 -21.211 -25.418 1.00 27.91 966 SER A C 1
ATOM 7725 O O . SER A 1 966 ? -47.019 -20.899 -26.431 1.00 27.91 966 SER A O 1
ATOM 7727 N N . LEU A 1 967 ? -45.070 -21.295 -25.319 1.00 29.42 967 LEU A N 1
ATOM 7728 C CA . LEU A 1 967 ? -44.050 -21.572 -26.359 1.00 29.42 967 LEU A CA 1
ATOM 7729 C C . LEU A 1 967 ? -43.756 -20.490 -27.433 1.00 29.42 967 LEU A C 1
ATOM 7731 O O . LEU A 1 967 ? -44.648 -19.967 -28.080 1.00 29.42 967 LEU A O 1
ATOM 7735 N N . GLY A 1 968 ? -42.452 -20.182 -27.592 1.00 26.00 968 GLY A N 1
ATOM 7736 C CA . GLY A 1 968 ? -41.858 -19.130 -28.453 1.00 26.00 968 GLY A CA 1
ATOM 7737 C C . GLY A 1 968 ? -41.802 -19.472 -29.953 1.00 26.00 968 GLY A C 1
ATOM 7738 O O . GLY A 1 968 ? -42.745 -20.090 -30.434 1.00 26.00 968 GLY A O 1
ATOM 7739 N N . PRO A 1 969 ? -40.724 -19.175 -30.723 1.00 48.03 969 PRO A N 1
ATOM 7740 C CA . PRO A 1 969 ? -39.513 -18.367 -30.485 1.00 48.03 969 PRO A CA 1
ATOM 7741 C C . PRO A 1 969 ? -39.289 -17.284 -31.584 1.00 48.03 969 PRO A C 1
ATOM 7743 O O . PRO A 1 969 ? -40.065 -17.175 -32.528 1.00 48.03 969 PRO A O 1
ATOM 7746 N N . GLY A 1 970 ? -38.194 -16.509 -31.528 1.00 27.38 970 GLY A N 1
ATOM 7747 C CA . GLY A 1 970 ? -37.812 -15.650 -32.663 1.00 27.38 970 GLY A CA 1
ATOM 7748 C C . GLY A 1 970 ? -36.566 -14.784 -32.468 1.00 27.38 970 GLY A C 1
ATOM 7749 O O . GLY A 1 970 ? -36.662 -13.639 -32.045 1.00 27.38 970 GLY A O 1
ATOM 7750 N N . HIS A 1 971 ? -35.406 -15.342 -32.820 1.00 31.17 971 HIS A N 1
ATOM 7751 C CA . HIS A 1 971 ? -34.108 -14.677 -32.990 1.00 31.17 971 HIS A CA 1
ATOM 7752 C C . HIS A 1 971 ? -34.161 -13.387 -33.836 1.00 31.17 971 HIS A C 1
ATOM 7754 O O . HIS A 1 971 ? -34.793 -13.371 -34.890 1.00 31.17 971 HIS A O 1
ATOM 7760 N N . VAL A 1 972 ? -33.346 -12.381 -33.482 1.00 30.12 972 VAL A N 1
ATOM 7761 C CA . VAL A 1 972 ? -32.872 -11.351 -34.428 1.00 30.12 972 VAL A CA 1
ATOM 7762 C C . VAL A 1 972 ? -31.347 -11.232 -34.358 1.00 30.12 972 VAL A C 1
ATOM 7764 O O . VAL A 1 972 ? -30.746 -11.142 -33.291 1.00 30.12 972 VAL A O 1
ATOM 7767 N N . LEU A 1 973 ? -30.752 -11.297 -35.549 1.00 28.42 973 LEU A N 1
ATOM 7768 C CA . LEU A 1 973 ? -29.334 -11.371 -35.882 1.00 28.42 973 LEU A CA 1
ATOM 7769 C C . LEU A 1 973 ? -28.567 -10.051 -35.697 1.00 28.42 973 LEU A C 1
ATOM 7771 O O . LEU A 1 973 ? -29.039 -8.970 -36.044 1.00 28.42 973 LEU A O 1
ATOM 7775 N N . LEU A 1 974 ? -27.312 -10.211 -35.269 1.00 30.06 974 LEU A N 1
ATOM 7776 C CA . LEU A 1 974 ? -26.204 -9.257 -35.338 1.00 30.06 974 LEU A CA 1
ATOM 7777 C C . LEU A 1 974 ? -25.941 -8.762 -36.771 1.00 30.06 974 LEU A C 1
ATOM 7779 O O . LEU A 1 974 ? -25.892 -9.554 -37.714 1.00 30.06 974 LEU A O 1
ATOM 7783 N N . ARG A 1 975 ? -25.634 -7.465 -36.919 1.00 26.55 975 ARG A N 1
ATOM 7784 C CA . ARG A 1 975 ? -25.010 -6.901 -38.126 1.00 26.55 975 ARG A CA 1
ATOM 7785 C C . ARG A 1 975 ? -23.677 -6.233 -37.786 1.00 26.55 975 ARG A C 1
ATOM 7787 O O . ARG A 1 975 ? -23.625 -5.228 -37.085 1.00 26.55 975 ARG A O 1
ATOM 7794 N N . GLN A 1 976 ? -22.614 -6.817 -38.337 1.00 30.30 976 GLN A N 1
ATOM 7795 C CA . GLN A 1 976 ? -21.265 -6.267 -38.453 1.00 30.30 976 GLN A CA 1
ATOM 7796 C C . GLN A 1 976 ? -21.268 -4.935 -39.225 1.00 30.30 976 GLN A C 1
ATOM 7798 O O . GLN A 1 976 ? -21.995 -4.788 -40.209 1.00 30.30 976 GLN A O 1
ATOM 7803 N N . ARG A 1 977 ? -20.386 -3.999 -38.850 1.00 27.61 977 ARG A N 1
ATOM 7804 C CA . ARG A 1 977 ? -19.979 -2.868 -39.701 1.00 27.61 977 ARG A CA 1
ATOM 7805 C C . ARG A 1 977 ? -18.508 -3.021 -40.091 1.00 27.61 977 ARG A C 1
ATOM 7807 O O . ARG A 1 977 ? -17.639 -3.063 -39.226 1.00 27.61 977 ARG A O 1
ATOM 7814 N N . ARG A 1 978 ? -18.253 -3.076 -41.401 1.00 28.50 978 ARG A N 1
ATOM 7815 C CA . ARG A 1 978 ? -16.949 -2.863 -42.046 1.00 28.50 978 ARG A CA 1
ATOM 7816 C C . ARG A 1 978 ? -16.992 -1.562 -42.863 1.00 28.50 978 ARG A C 1
ATOM 7818 O O . ARG A 1 978 ? -17.996 -1.277 -43.504 1.00 28.50 978 ARG A O 1
ATOM 7825 N N . SER A 1 979 ? -15.887 -0.825 -42.750 1.00 31.14 979 SER A N 1
ATOM 7826 C CA . SER A 1 979 ? -15.198 0.098 -43.676 1.00 31.14 979 SER A CA 1
ATOM 7827 C C . SER A 1 979 ? -15.798 0.477 -45.042 1.00 31.14 979 SER A C 1
ATOM 7829 O O . SER A 1 979 ? -16.230 -0.405 -45.779 1.00 31.14 979 SER A O 1
ATOM 7831 N N . ASN A 1 980 ? -15.656 1.773 -45.386 1.00 29.36 980 ASN A N 1
ATOM 7832 C CA . ASN A 1 980 ? -15.226 2.409 -46.665 1.00 29.36 980 ASN A CA 1
ATOM 7833 C C . ASN A 1 980 ? -15.612 3.922 -46.605 1.00 29.36 980 ASN A C 1
ATOM 7835 O O . ASN A 1 980 ? -16.585 4.243 -45.934 1.00 29.36 980 ASN A O 1
ATOM 7839 N N . ASP A 1 981 ? -14.956 4.946 -47.174 1.00 28.95 981 ASP A N 1
ATOM 7840 C CA . ASP A 1 981 ? -13.964 5.061 -48.250 1.00 28.95 981 ASP A CA 1
ATOM 7841 C C . ASP A 1 981 ? -13.179 6.406 -48.200 1.00 28.95 981 ASP A C 1
ATOM 7843 O O . ASP A 1 981 ? -13.705 7.460 -47.846 1.00 28.95 981 ASP A O 1
ATOM 7847 N N . VAL A 1 982 ? -11.910 6.310 -48.610 1.00 32.09 982 VAL A N 1
ATOM 7848 C CA . VAL A 1 982 ? -11.047 7.175 -49.451 1.00 32.09 982 VAL A CA 1
ATOM 7849 C C . VAL A 1 982 ? -11.492 8.606 -49.842 1.00 32.09 982 VAL A C 1
ATOM 7851 O O . VAL A 1 982 ? -12.505 8.796 -50.507 1.00 32.09 982 VAL A O 1
ATOM 7854 N N . LYS A 1 983 ? -10.570 9.582 -49.697 1.00 29.77 983 LYS A N 1
ATOM 7855 C CA . LYS A 1 983 ? -10.284 10.594 -50.745 1.00 29.77 983 LYS A CA 1
ATOM 7856 C C . LYS A 1 983 ? -8.788 10.936 -50.842 1.00 29.77 983 LYS A C 1
ATOM 7858 O O . LYS A 1 983 ? -8.170 11.409 -49.897 1.00 29.77 983 LYS A O 1
ATOM 7863 N N . GLN A 1 984 ? -8.242 10.694 -52.034 1.00 33.81 984 GLN A N 1
ATOM 7864 C CA . GLN A 1 984 ? -6.914 11.082 -52.512 1.00 33.81 984 GLN A CA 1
ATOM 7865 C C . GLN A 1 984 ? -6.770 12.606 -52.677 1.00 33.81 984 GLN A C 1
ATOM 7867 O O . GLN A 1 984 ? -7.692 13.255 -53.172 1.00 33.81 984 GLN A O 1
ATOM 7872 N N . LYS A 1 985 ? -5.553 13.129 -52.467 1.00 35.31 985 LYS A N 1
ATOM 7873 C CA . LYS A 1 985 ? -4.926 14.093 -53.391 1.00 35.31 985 LYS A CA 1
ATOM 7874 C C . LYS A 1 985 ? -3.390 13.991 -53.339 1.00 35.31 985 LYS A C 1
ATOM 7876 O O . LYS A 1 985 ? -2.779 14.162 -52.293 1.00 35.31 985 LYS A O 1
ATOM 7881 N N . LYS A 1 986 ? -2.830 13.676 -54.515 1.00 40.09 986 LYS A N 1
ATOM 7882 C CA . LYS A 1 986 ? -1.452 13.897 -55.012 1.00 40.09 986 LYS A CA 1
ATOM 7883 C C . LYS A 1 986 ? -1.027 15.370 -54.771 1.00 40.09 986 LYS A C 1
ATOM 7885 O O . LYS A 1 986 ? -1.916 16.197 -54.607 1.00 40.09 986 LYS A O 1
ATOM 7890 N N . GLN A 1 987 ? 0.222 15.835 -54.806 1.00 37.91 987 GLN A N 1
ATOM 7891 C CA . GLN A 1 987 ? 1.475 15.444 -55.472 1.00 37.91 987 GLN A CA 1
ATOM 7892 C C . GLN A 1 987 ? 2.559 16.424 -54.959 1.00 37.91 987 GLN A C 1
ATOM 7894 O O . GLN A 1 987 ? 2.199 17.554 -54.622 1.00 37.91 987 GLN A O 1
ATOM 7899 N N . GLY A 1 988 ? 3.842 16.048 -54.990 1.00 38.28 988 GLY A N 1
ATOM 7900 C CA . GLY A 1 988 ? 4.977 16.954 -54.765 1.00 38.28 988 GLY A CA 1
ATOM 7901 C C . GLY A 1 988 ? 6.099 16.290 -54.002 1.00 38.28 988 GLY A C 1
ATOM 7902 O O . GLY A 1 988 ? 6.160 16.540 -52.782 1.00 38.28 988 GLY A O 1
#

Mean predicted aligned error: 21.18 Å